Protein AF-E3N348-F1 (afdb_monomer_lite)

Structure (mmCIF, N/CA/C/O backbone):
data_AF-E3N348-F1
#
_entry.id   AF-E3N348-F1
#
loop_
_atom_site.group_PDB
_atom_site.id
_atom_site.type_symbol
_atom_site.label_atom_id
_atom_site.label_alt_id
_atom_site.label_comp_id
_atom_site.label_asym_id
_atom_site.label_entity_id
_atom_site.label_seq_id
_atom_site.pdbx_PDB_ins_code
_atom_site.Cartn_x
_atom_site.Cartn_y
_atom_site.Cartn_z
_atom_site.occupancy
_atom_site.B_iso_or_equiv
_atom_site.auth_seq_id
_atom_site.auth_comp_id
_atom_site.auth_asym_id
_atom_site.auth_atom_id
_atom_site.pdbx_PDB_model_num
ATOM 1 N N . MET A 1 1 ? 6.797 -7.834 -3.942 1.00 52.81 1 MET A N 1
ATOM 2 C CA . MET A 1 1 ? 7.329 -8.383 -2.671 1.00 52.81 1 MET A CA 1
ATOM 3 C C . MET A 1 1 ? 6.361 -7.992 -1.570 1.00 52.81 1 MET A C 1
ATOM 5 O O . MET A 1 1 ? 5.926 -6.851 -1.576 1.00 52.81 1 MET A O 1
ATOM 9 N N . ASN A 1 2 ? 5.946 -8.919 -0.703 1.00 73.12 2 ASN A N 1
ATOM 10 C CA . ASN A 1 2 ? 4.768 -8.718 0.149 1.00 73.12 2 ASN A CA 1
ATOM 11 C C . ASN A 1 2 ? 5.134 -8.374 1.603 1.00 73.12 2 ASN A C 1
ATOM 13 O O . ASN A 1 2 ? 4.899 -9.153 2.524 1.00 73.12 2 ASN A O 1
ATOM 17 N N . ILE A 1 3 ? 5.731 -7.196 1.801 1.00 88.75 3 ILE A N 1
ATOM 18 C CA . ILE A 1 3 ? 6.170 -6.720 3.124 1.00 88.75 3 ILE A CA 1
ATOM 19 C C . ILE A 1 3 ? 5.009 -6.608 4.134 1.00 88.75 3 ILE A C 1
ATOM 21 O O . ILE A 1 3 ? 5.188 -6.835 5.329 1.00 88.75 3 ILE A O 1
ATOM 25 N N . LYS A 1 4 ? 3.789 -6.386 3.629 1.00 89.94 4 LYS A N 1
ATOM 26 C CA . LYS A 1 4 ? 2.522 -6.328 4.374 1.00 89.94 4 LYS A CA 1
ATOM 27 C C . LYS A 1 4 ? 2.174 -7.636 5.112 1.00 89.94 4 LYS A C 1
ATOM 29 O O . LYS A 1 4 ? 1.362 -7.611 6.029 1.00 89.94 4 LYS A O 1
ATOM 34 N N . ARG A 1 5 ? 2.805 -8.774 4.771 1.00 88.69 5 ARG A N 1
ATOM 35 C CA . ARG A 1 5 ? 2.721 -10.019 5.567 1.00 88.69 5 ARG A CA 1
ATOM 36 C C . ARG A 1 5 ? 3.657 -10.061 6.776 1.00 88.69 5 ARG A C 1
ATOM 38 O O . ARG A 1 5 ? 3.411 -10.879 7.655 1.00 88.69 5 ARG A O 1
ATOM 45 N N . ILE A 1 6 ? 4.688 -9.216 6.817 1.00 90.69 6 ILE A N 1
ATOM 46 C CA . ILE A 1 6 ? 5.717 -9.165 7.870 1.00 90.69 6 ILE A CA 1
ATOM 47 C C . ILE A 1 6 ? 5.416 -8.049 8.887 1.00 90.69 6 ILE A C 1
ATOM 49 O O . ILE A 1 6 ? 5.686 -8.208 10.075 1.00 90.69 6 ILE A O 1
ATOM 53 N N . ILE A 1 7 ? 4.823 -6.937 8.438 1.00 90.00 7 ILE A N 1
ATOM 54 C CA . ILE A 1 7 ? 4.540 -5.764 9.277 1.00 90.00 7 ILE A CA 1
ATOM 55 C C . ILE A 1 7 ? 3.655 -6.110 10.494 1.00 90.00 7 ILE A C 1
ATOM 57 O O . ILE A 1 7 ? 2.632 -6.792 10.370 1.00 90.00 7 ILE A O 1
ATOM 61 N N . GLY A 1 8 ? 4.084 -5.672 11.685 1.00 84.12 8 GLY A N 1
ATOM 62 C CA . GLY A 1 8 ? 3.426 -5.945 12.971 1.00 84.12 8 GLY A CA 1
ATOM 63 C C . GLY A 1 8 ? 3.366 -7.424 13.397 1.00 84.12 8 GLY A C 1
ATOM 64 O O . GLY A 1 8 ? 2.498 -7.794 14.196 1.00 84.12 8 GLY A O 1
ATOM 65 N N . ARG A 1 9 ? 4.246 -8.287 12.865 1.00 85.81 9 ARG A N 1
ATOM 66 C CA . ARG A 1 9 ? 4.444 -9.673 13.334 1.00 85.81 9 ARG A CA 1
ATOM 67 C C . ARG A 1 9 ? 5.786 -9.834 14.047 1.00 85.81 9 ARG A C 1
ATOM 69 O O . ARG A 1 9 ? 6.759 -9.169 13.714 1.00 85.81 9 ARG A O 1
ATOM 76 N N . ARG A 1 10 ? 5.836 -10.781 14.985 1.00 84.88 10 ARG A N 1
ATOM 77 C CA . ARG A 1 10 ? 7.067 -11.263 15.631 1.00 84.88 10 ARG A CA 1
ATOM 78 C C . ARG A 1 10 ? 7.792 -12.245 14.706 1.00 84.88 10 ARG A C 1
ATOM 80 O O . ARG A 1 10 ? 7.143 -12.898 13.889 1.00 84.88 10 ARG A O 1
ATOM 87 N N . TYR A 1 11 ? 9.110 -12.394 14.844 1.00 88.50 11 TYR A N 1
ATOM 88 C CA . TYR A 1 11 ? 9.885 -13.332 14.017 1.00 88.50 11 TYR A CA 1
ATOM 89 C C . TYR A 1 11 ? 9.406 -14.788 14.161 1.00 88.50 11 TYR A C 1
ATOM 91 O O . TYR A 1 11 ? 9.429 -15.551 13.198 1.00 88.50 11 TYR A O 1
ATOM 99 N N . ASP A 1 12 ? 8.961 -15.168 15.357 1.00 85.25 12 ASP A N 1
ATOM 100 C CA . ASP A 1 12 ? 8.496 -16.507 15.736 1.00 85.25 12 ASP A CA 1
ATOM 101 C C . ASP A 1 12 ? 7.004 -16.771 15.429 1.00 85.25 12 ASP A C 1
ATOM 103 O O . ASP A 1 12 ? 6.489 -17.840 15.757 1.00 85.25 12 ASP A O 1
ATOM 107 N N . ASP A 1 13 ? 6.310 -15.855 14.740 1.00 83.19 13 ASP A N 1
ATOM 108 C CA . ASP A 1 13 ? 4.960 -16.101 14.217 1.00 83.19 13 ASP A CA 1
ATOM 109 C C . ASP A 1 13 ? 4.971 -17.312 13.258 1.00 83.19 13 ASP A C 1
ATOM 111 O O . ASP A 1 13 ? 5.708 -17.348 12.269 1.00 83.19 13 ASP A O 1
ATOM 115 N N . VAL A 1 14 ? 4.135 -18.314 13.547 1.00 82.75 14 VAL A N 1
ATOM 116 C CA . VAL A 1 14 ? 4.065 -19.591 12.812 1.00 82.75 14 VAL A CA 1
ATOM 117 C C . VAL A 1 14 ? 3.780 -19.388 11.319 1.00 82.75 14 VAL A C 1
ATOM 119 O O . VAL A 1 14 ? 4.308 -20.125 10.486 1.00 82.75 14 VAL A O 1
ATOM 122 N N . LEU A 1 15 ? 2.989 -18.374 10.955 1.00 81.50 15 LEU A N 1
ATOM 123 C CA . LEU A 1 15 ? 2.691 -18.047 9.558 1.00 81.50 15 LEU A CA 1
ATOM 124 C C . LEU A 1 15 ? 3.911 -17.430 8.861 1.00 81.50 15 LEU A C 1
ATOM 126 O O . LEU A 1 15 ? 4.169 -17.709 7.692 1.00 81.50 15 LEU A O 1
ATOM 130 N N . LEU A 1 16 ? 4.701 -16.643 9.597 1.00 86.12 16 LEU A N 1
ATOM 131 C CA . LEU A 1 16 ? 5.953 -16.067 9.114 1.00 86.12 16 LEU A CA 1
ATOM 132 C C . LEU A 1 16 ? 7.005 -17.167 8.889 1.00 86.12 16 LEU A C 1
ATOM 134 O O . LEU A 1 16 ? 7.583 -17.253 7.808 1.00 86.12 16 LEU A O 1
ATOM 138 N N . GLN A 1 17 ? 7.189 -18.057 9.871 1.00 88.06 17 GLN A N 1
ATOM 139 C CA . GLN A 1 17 ? 8.098 -19.210 9.794 1.00 88.06 17 GLN A CA 1
ATOM 140 C C . GLN A 1 17 ? 7.735 -20.184 8.660 1.00 88.06 17 GLN A C 1
ATOM 142 O O . GLN A 1 17 ? 8.623 -20.735 8.011 1.00 88.06 17 GLN A O 1
ATOM 147 N N . ARG A 1 18 ? 6.437 -20.366 8.377 1.00 84.06 18 ARG A N 1
ATOM 148 C CA . ARG A 1 18 ? 5.937 -21.170 7.248 1.00 84.06 18 ARG A CA 1
ATOM 149 C C . ARG A 1 18 ? 6.302 -20.567 5.887 1.00 84.06 18 ARG A C 1
ATOM 151 O O . ARG A 1 18 ? 6.648 -21.310 4.970 1.00 84.06 18 ARG A O 1
ATOM 158 N N . ASP A 1 19 ? 6.206 -19.246 5.745 1.00 82.69 19 ASP A N 1
ATOM 159 C CA . ASP A 1 19 ? 6.401 -18.553 4.466 1.00 82.69 19 ASP A CA 1
ATOM 160 C C . ASP A 1 19 ? 7.882 -18.225 4.169 1.00 82.69 19 ASP A C 1
ATOM 162 O O . ASP A 1 19 ? 8.270 -18.221 2.996 1.00 82.69 19 ASP A O 1
ATOM 166 N N . MET A 1 20 ? 8.724 -18.011 5.194 1.00 85.62 20 MET A N 1
ATOM 167 C CA . MET A 1 20 ? 10.158 -17.679 5.052 1.00 85.62 20 MET A CA 1
ATOM 168 C C . MET A 1 20 ? 10.940 -18.581 4.068 1.00 85.62 20 MET A C 1
ATOM 170 O O . MET A 1 20 ? 11.653 -18.031 3.224 1.00 85.62 20 MET A O 1
ATOM 174 N N . PRO A 1 21 ? 10.820 -19.929 4.084 1.00 83.00 21 PRO A N 1
ATOM 175 C CA . PRO A 1 21 ? 11.560 -20.810 3.170 1.00 83.00 21 PRO A CA 1
ATOM 176 C C . PRO A 1 21 ? 11.225 -20.629 1.681 1.00 83.00 21 PRO A C 1
ATOM 178 O O . PRO A 1 21 ? 11.934 -21.160 0.828 1.00 83.00 21 PRO A O 1
ATOM 181 N N . LEU A 1 22 ? 10.141 -19.914 1.358 1.00 77.81 22 LEU A N 1
ATOM 182 C CA . LEU A 1 22 ? 9.682 -19.653 -0.008 1.00 77.81 22 LEU A CA 1
ATOM 183 C C . LEU A 1 22 ? 10.076 -18.250 -0.510 1.00 77.81 22 LEU A C 1
ATOM 185 O O . LEU A 1 22 ? 9.704 -17.870 -1.630 1.00 77.81 22 LEU A O 1
ATOM 189 N N . TRP A 1 23 ? 10.770 -17.445 0.298 1.00 82.81 23 TRP A N 1
ATOM 190 C CA . TRP A 1 23 ? 11.129 -16.068 -0.041 1.00 82.81 23 TRP A CA 1
ATOM 191 C C . TRP A 1 23 ? 12.516 -15.965 -0.703 1.00 82.81 23 TRP A C 1
ATOM 193 O O . TRP A 1 23 ? 13.453 -16.653 -0.305 1.00 82.81 23 TRP A O 1
ATOM 203 N N . PRO A 1 24 ? 12.694 -15.085 -1.710 1.00 80.12 24 PRO A N 1
ATOM 204 C CA . PRO A 1 24 ? 13.978 -14.871 -2.385 1.00 80.12 24 PRO A CA 1
ATOM 205 C C . PRO A 1 24 ? 14.909 -13.903 -1.622 1.00 80.12 24 PRO A C 1
ATOM 207 O O . PRO A 1 24 ? 15.799 -13.306 -2.222 1.00 80.12 24 PRO A O 1
ATOM 210 N N . PHE A 1 25 ? 14.666 -13.692 -0.327 1.00 82.00 25 PHE A N 1
ATOM 211 C CA . PHE A 1 25 ? 15.399 -12.791 0.563 1.00 82.00 25 PHE A CA 1
ATOM 212 C C . PHE A 1 25 ? 15.458 -13.406 1.965 1.00 82.00 25 PHE A C 1
ATOM 214 O O . PHE A 1 25 ? 14.586 -14.193 2.335 1.00 82.00 25 PHE A O 1
ATOM 221 N N . ARG A 1 26 ? 16.478 -13.046 2.748 1.00 84.19 26 ARG A N 1
ATOM 222 C CA . ARG A 1 26 ? 16.682 -13.580 4.098 1.00 84.19 26 ARG A CA 1
ATOM 223 C C . ARG A 1 26 ? 16.042 -12.669 5.143 1.00 84.19 26 ARG A C 1
ATOM 225 O O . ARG A 1 26 ? 16.159 -11.448 5.059 1.00 84.19 26 ARG A O 1
ATOM 232 N N . VAL A 1 27 ? 15.398 -13.278 6.133 1.00 88.88 27 VAL A N 1
ATOM 233 C CA . VAL A 1 27 ? 14.897 -12.604 7.336 1.00 88.88 27 VAL A CA 1
ATOM 234 C C . VAL A 1 27 ? 15.687 -13.122 8.534 1.00 88.88 27 VAL A C 1
ATOM 236 O O . VAL A 1 27 ? 15.975 -14.315 8.619 1.00 88.88 27 VAL A O 1
ATOM 239 N N . GLU A 1 28 ? 16.073 -12.222 9.429 1.00 89.50 28 GLU A N 1
ATOM 240 C CA . GLU A 1 28 ? 16.760 -12.512 10.688 1.00 89.50 28 GLU A CA 1
ATOM 241 C C . GLU A 1 28 ? 15.897 -12.040 11.868 1.00 89.50 28 GLU A C 1
ATOM 243 O O . GLU A 1 28 ? 15.088 -11.119 11.731 1.00 89.50 28 GLU A O 1
ATOM 248 N N . LYS A 1 29 ? 16.064 -12.686 13.026 1.00 90.56 29 LYS A N 1
ATOM 249 C CA . LYS A 1 29 ? 15.487 -12.237 14.297 1.00 90.56 29 LYS A CA 1
ATOM 250 C C . LYS A 1 29 ? 16.412 -11.181 14.891 1.00 90.56 29 LYS A C 1
ATOM 252 O O . LYS A 1 29 ? 17.610 -11.446 15.003 1.00 90.56 29 LYS A O 1
ATOM 257 N N . ASP A 1 30 ? 15.877 -10.024 15.267 1.00 83.88 30 ASP A N 1
ATOM 258 C CA . ASP A 1 30 ? 16.632 -9.051 16.057 1.00 83.88 30 ASP A CA 1
ATOM 259 C C . ASP A 1 30 ? 16.488 -9.295 17.571 1.00 83.88 30 ASP A C 1
ATOM 261 O O . ASP A 1 30 ? 15.819 -10.234 18.008 1.00 83.88 30 ASP A O 1
ATOM 265 N N . THR A 1 31 ? 17.185 -8.491 18.367 1.00 78.88 31 THR A N 1
ATOM 266 C CA . THR A 1 31 ? 17.346 -8.614 19.821 1.00 78.88 31 THR A CA 1
ATOM 267 C C . THR A 1 31 ? 16.022 -8.565 20.583 1.00 78.88 31 THR A C 1
ATOM 269 O O . THR A 1 31 ? 15.803 -9.369 21.488 1.00 78.88 31 THR A O 1
ATOM 272 N N . ASP A 1 32 ? 15.111 -7.692 20.160 1.00 75.44 32 ASP A N 1
ATOM 273 C CA . ASP A 1 32 ? 13.741 -7.563 20.659 1.00 75.44 32 ASP A CA 1
ATOM 274 C C . ASP A 1 32 ? 12.823 -8.722 20.217 1.00 75.44 32 ASP A C 1
ATOM 276 O O . ASP A 1 32 ? 11.809 -9.004 20.858 1.00 75.44 32 ASP A O 1
ATOM 280 N N . GLY A 1 33 ? 13.170 -9.408 19.125 1.00 81.38 33 GLY A N 1
ATOM 281 C CA . GLY A 1 33 ? 12.399 -10.451 18.451 1.00 81.38 33 GLY A CA 1
ATOM 282 C C . GLY A 1 33 ? 11.610 -10.013 17.209 1.00 81.38 33 GLY A C 1
ATOM 283 O O . GLY A 1 33 ? 10.837 -10.818 16.674 1.00 81.38 33 GLY A O 1
ATOM 284 N N . THR A 1 34 ? 11.810 -8.789 16.723 1.00 85.00 34 THR A N 1
ATOM 285 C CA . THR A 1 34 ? 11.241 -8.280 15.467 1.00 85.00 34 THR A CA 1
ATOM 286 C C . THR A 1 34 ? 11.936 -8.915 14.247 1.00 85.00 34 THR A C 1
ATOM 288 O O . THR A 1 34 ? 13.145 -9.168 14.273 1.00 85.00 34 THR A O 1
ATOM 291 N N . PRO A 1 35 ? 11.197 -9.223 13.161 1.00 89.94 35 PRO A N 1
ATOM 292 C CA . PRO A 1 35 ? 11.765 -9.754 11.925 1.00 89.94 35 PRO A CA 1
ATOM 293 C C . PRO A 1 35 ? 12.366 -8.648 11.045 1.00 89.94 35 PRO A C 1
ATOM 295 O O . PRO A 1 35 ? 11.644 -7.828 10.473 1.00 89.94 35 PRO A O 1
ATOM 298 N N . TYR A 1 36 ? 13.685 -8.682 10.860 1.00 89.62 36 TYR A N 1
ATOM 299 C CA . TYR A 1 36 ? 14.411 -7.773 9.971 1.00 89.62 36 TYR A CA 1
ATOM 300 C C . TYR A 1 36 ? 14.830 -8.458 8.673 1.00 89.62 36 TYR A C 1
ATOM 302 O O . TYR A 1 36 ? 15.270 -9.607 8.657 1.00 89.62 36 TYR A O 1
ATOM 310 N N . LEU A 1 37 ? 14.721 -7.735 7.563 1.00 89.12 37 LEU A N 1
ATOM 311 C CA . LEU A 1 37 ? 15.119 -8.186 6.239 1.00 89.12 37 LEU A CA 1
ATOM 312 C C . LEU A 1 37 ? 16.600 -7.863 6.027 1.00 89.12 37 LEU A C 1
ATOM 314 O O . LEU A 1 37 ? 16.997 -6.699 6.075 1.00 89.12 37 LEU A O 1
ATOM 318 N N . GLN A 1 38 ? 17.412 -8.888 5.775 1.00 84.12 38 GLN A N 1
ATOM 319 C CA . GLN A 1 38 ? 18.835 -8.726 5.489 1.00 84.12 38 GLN A CA 1
ATOM 320 C C . GLN A 1 38 ? 19.034 -8.499 3.987 1.00 84.12 38 GLN A C 1
ATOM 322 O O . GLN A 1 38 ? 18.828 -9.407 3.179 1.00 84.12 38 GLN A O 1
ATOM 327 N N . ILE A 1 39 ? 19.478 -7.295 3.624 1.00 79.06 39 ILE A N 1
ATOM 328 C CA . ILE A 1 39 ? 19.875 -6.933 2.262 1.00 79.06 39 ILE A CA 1
ATOM 329 C C . ILE A 1 39 ? 21.396 -6.775 2.237 1.00 79.06 39 ILE A C 1
ATOM 331 O O . ILE A 1 39 ? 21.978 -6.078 3.065 1.00 79.06 39 ILE A O 1
ATOM 335 N N . GLN A 1 40 ? 22.056 -7.435 1.288 1.00 69.00 40 GLN A N 1
ATOM 336 C CA . GLN A 1 40 ? 23.479 -7.235 1.038 1.00 69.00 40 GLN A CA 1
ATOM 337 C C . GLN A 1 40 ? 23.641 -6.212 -0.087 1.00 69.00 40 GLN A C 1
ATOM 339 O O . GLN A 1 40 ? 23.248 -6.474 -1.221 1.00 69.00 40 GLN A O 1
ATOM 344 N N . ASN A 1 41 ? 24.205 -5.056 0.252 1.00 59.19 41 ASN A N 1
ATOM 345 C CA . ASN A 1 41 ? 24.773 -4.113 -0.705 1.00 59.19 41 ASN A CA 1
ATOM 346 C C . ASN A 1 41 ? 26.254 -4.490 -0.933 1.00 59.19 41 ASN A C 1
ATOM 348 O O . ASN A 1 41 ? 26.824 -5.223 -0.119 1.00 59.19 41 ASN A O 1
ATOM 352 N N . ASP A 1 42 ? 26.885 -4.004 -2.005 1.00 53.31 42 ASP A N 1
ATOM 353 C CA . ASP A 1 42 ? 28.192 -4.490 -2.498 1.00 53.31 42 ASP A CA 1
ATOM 354 C C . ASP A 1 42 ? 29.307 -4.528 -1.429 1.00 53.31 42 ASP A C 1
ATOM 356 O O . ASP A 1 42 ? 30.216 -5.351 -1.508 1.00 53.31 42 ASP A O 1
ATOM 360 N N . THR A 1 43 ? 29.236 -3.657 -0.415 1.00 56.62 43 THR A N 1
ATOM 361 C CA . THR A 1 43 ? 30.241 -3.522 0.656 1.00 56.62 43 THR A CA 1
ATOM 362 C C . THR A 1 43 ? 29.708 -3.724 2.080 1.00 56.62 43 THR A C 1
ATOM 364 O O . THR A 1 43 ? 30.508 -3.798 3.013 1.00 56.62 43 THR A O 1
ATOM 367 N N . LYS A 1 44 ? 28.385 -3.812 2.295 1.00 64.94 44 LYS A N 1
ATOM 368 C CA . LYS A 1 44 ? 27.770 -3.897 3.637 1.00 64.94 44 LYS A CA 1
ATOM 369 C C . LYS A 1 44 ? 26.489 -4.736 3.646 1.00 64.94 44 LYS A C 1
ATOM 371 O O . LYS A 1 44 ? 25.672 -4.670 2.730 1.00 64.94 44 LYS A O 1
ATOM 376 N N . LYS A 1 45 ? 26.269 -5.465 4.745 1.00 74.81 45 LYS A N 1
ATOM 377 C CA . LYS A 1 45 ? 24.950 -6.011 5.102 1.00 74.81 45 LYS A CA 1
ATOM 378 C C . LYS A 1 45 ? 24.144 -4.924 5.808 1.00 74.81 45 LYS A C 1
ATOM 380 O O . LYS A 1 45 ? 24.607 -4.398 6.815 1.00 74.81 45 LYS A O 1
ATOM 385 N N . VAL A 1 46 ? 22.953 -4.629 5.304 1.00 81.19 46 VAL A N 1
ATOM 386 C CA . VAL A 1 46 ? 22.001 -3.683 5.897 1.00 81.19 46 VAL A CA 1
ATOM 387 C C . VAL A 1 46 ? 20.765 -4.460 6.350 1.00 81.19 46 VAL A C 1
ATOM 389 O O . VAL A 1 46 ? 20.302 -5.370 5.656 1.00 81.19 46 VAL A O 1
ATOM 392 N N . LYS A 1 47 ? 20.246 -4.126 7.534 1.00 84.12 47 LYS A N 1
ATOM 393 C CA . LYS A 1 47 ? 18.970 -4.634 8.045 1.00 84.12 47 LYS A CA 1
ATOM 394 C C . LYS A 1 47 ? 17.889 -3.592 7.772 1.00 84.12 47 LYS A C 1
ATOM 396 O O . LYS A 1 47 ? 18.068 -2.436 8.126 1.00 84.12 47 LYS A O 1
ATOM 401 N N . PHE A 1 48 ? 16.759 -4.008 7.211 1.00 86.56 48 PHE A N 1
ATOM 402 C CA . PHE A 1 48 ? 15.574 -3.159 7.069 1.00 86.56 48 PHE A CA 1
ATOM 403 C C . PHE A 1 48 ? 14.384 -3.781 7.795 1.00 86.56 48 PHE A C 1
ATOM 405 O O . PHE A 1 48 ? 14.144 -4.984 7.673 1.00 86.56 48 PHE A O 1
ATOM 412 N N . SER A 1 49 ? 13.615 -2.976 8.525 1.00 89.56 49 SER A N 1
ATOM 413 C CA . SER A 1 49 ? 12.368 -3.445 9.132 1.00 89.56 49 SER A CA 1
ATOM 414 C C . SER A 1 49 ? 11.230 -3.492 8.105 1.00 89.56 49 SER A C 1
ATOM 416 O O . SER A 1 49 ? 11.290 -2.874 7.036 1.00 89.56 49 SER A O 1
ATOM 418 N N . ALA A 1 50 ? 10.142 -4.184 8.446 1.00 91.12 50 ALA A N 1
ATOM 419 C CA . ALA A 1 50 ? 8.926 -4.158 7.637 1.00 91.12 50 ALA A CA 1
ATOM 420 C C . ALA A 1 50 ? 8.262 -2.767 7.574 1.00 91.12 50 ALA A C 1
ATOM 422 O O . ALA A 1 50 ? 7.589 -2.465 6.586 1.00 91.12 50 ALA A O 1
ATOM 423 N N . VAL A 1 51 ? 8.482 -1.920 8.586 1.00 91.00 51 VAL A N 1
ATOM 424 C CA . VAL A 1 51 ? 8.018 -0.525 8.626 1.00 91.00 51 VAL A CA 1
ATOM 425 C C . VAL A 1 51 ? 8.839 0.322 7.653 1.00 91.00 51 VAL A C 1
ATOM 427 O O . VAL A 1 51 ? 8.262 0.951 6.773 1.00 91.00 51 VAL A O 1
ATOM 430 N N . THR A 1 52 ? 10.173 0.247 7.712 1.00 88.69 52 THR A N 1
ATOM 431 C CA . THR A 1 52 ? 11.098 1.004 6.844 1.00 88.69 52 THR A CA 1
ATOM 432 C C . THR A 1 52 ? 10.895 0.677 5.360 1.00 88.69 52 THR A C 1
ATOM 434 O O . THR A 1 52 ? 10.820 1.564 4.517 1.00 88.69 52 THR A O 1
ATOM 437 N N . VAL A 1 53 ? 10.724 -0.602 5.007 1.00 91.44 53 VAL A N 1
ATOM 438 C CA . VAL A 1 53 ? 10.421 -0.984 3.613 1.00 91.44 53 VAL A CA 1
ATOM 439 C C . VAL A 1 53 ? 9.030 -0.492 3.178 1.00 91.44 53 VAL A C 1
ATOM 441 O O . VAL A 1 53 ? 8.816 -0.223 1.997 1.00 91.44 53 VAL A O 1
ATOM 444 N N . SER A 1 54 ? 8.086 -0.337 4.111 1.00 94.19 54 SER A N 1
ATOM 445 C CA . SER A 1 54 ? 6.753 0.207 3.820 1.00 94.19 54 SER A CA 1
ATOM 446 C C . SER A 1 54 ? 6.757 1.736 3.705 1.00 94.19 54 SER A C 1
ATOM 448 O O . SER A 1 54 ? 6.058 2.265 2.839 1.00 94.19 54 SER A O 1
ATOM 450 N N . SER A 1 55 ? 7.577 2.451 4.486 1.00 94.12 55 SER A N 1
ATOM 451 C CA . SER A 1 55 ? 7.710 3.909 4.381 1.00 94.12 55 SER A CA 1
ATOM 452 C C . SER A 1 55 ? 8.326 4.329 3.050 1.00 94.12 55 SER A C 1
ATOM 454 O O . SER A 1 55 ? 7.827 5.260 2.426 1.00 94.12 55 SER A O 1
ATOM 456 N N . LEU A 1 56 ? 9.306 3.584 2.526 1.00 91.38 56 LEU A N 1
ATOM 457 C CA . LEU A 1 56 ? 9.849 3.804 1.177 1.00 91.38 56 LEU A CA 1
ATOM 458 C C . LEU A 1 56 ? 8.777 3.664 0.074 1.00 91.38 56 LEU A C 1
ATOM 460 O O . LEU A 1 56 ? 8.759 4.444 -0.880 1.00 91.38 56 LEU A O 1
ATOM 464 N N . ILE A 1 57 ? 7.839 2.718 0.215 1.00 93.88 57 ILE A N 1
ATOM 465 C CA . ILE A 1 57 ? 6.706 2.562 -0.716 1.00 93.88 57 ILE A CA 1
ATOM 466 C C . ILE A 1 57 ? 5.746 3.756 -0.600 1.00 93.88 57 ILE A C 1
ATOM 468 O O . ILE A 1 57 ? 5.346 4.324 -1.618 1.00 93.88 57 ILE A O 1
ATOM 472 N N . LEU A 1 58 ? 5.399 4.167 0.623 1.00 95.75 58 LEU A N 1
ATOM 473 C CA . LEU A 1 58 ? 4.509 5.305 0.875 1.00 95.75 58 LEU A CA 1
ATOM 474 C C . LEU A 1 58 ? 5.127 6.641 0.427 1.00 95.75 58 LEU A C 1
ATOM 476 O O . LEU A 1 58 ? 4.428 7.460 -0.166 1.00 95.75 58 LEU A O 1
ATOM 480 N N . LYS A 1 59 ? 6.440 6.823 0.605 1.00 92.25 59 LYS A N 1
ATOM 481 C CA . LYS A 1 59 ? 7.229 7.966 0.117 1.00 92.25 59 LYS A CA 1
ATOM 482 C C . LYS A 1 59 ? 7.213 8.039 -1.411 1.00 92.25 59 LYS A C 1
ATOM 484 O O . LYS A 1 59 ? 6.917 9.090 -1.969 1.00 92.25 59 LYS A O 1
ATOM 489 N N . CYS A 1 60 ? 7.392 6.910 -2.102 1.00 94.31 60 CYS A N 1
ATOM 490 C CA . CYS A 1 60 ? 7.252 6.855 -3.560 1.00 94.31 60 CYS A CA 1
ATOM 491 C C . CYS A 1 60 ? 5.825 7.217 -4.027 1.00 94.31 60 CYS A C 1
ATOM 493 O O . CYS A 1 60 ? 5.654 7.944 -5.008 1.00 94.31 60 CYS A O 1
ATOM 495 N N . LEU A 1 61 ? 4.784 6.760 -3.320 1.00 95.06 61 LEU A N 1
ATOM 496 C CA . LEU A 1 61 ? 3.393 7.132 -3.617 1.00 95.06 61 LEU A CA 1
ATOM 497 C C . LEU A 1 61 ? 3.125 8.628 -3.371 1.00 95.06 61 LEU A C 1
ATOM 499 O O . LEU A 1 61 ? 2.486 9.263 -4.212 1.00 95.06 61 LEU A O 1
ATOM 503 N N . LYS A 1 62 ? 3.670 9.201 -2.287 1.00 94.75 62 LYS A N 1
ATOM 504 C CA . LYS A 1 62 ? 3.659 10.643 -1.997 1.00 94.75 62 LYS A CA 1
ATOM 505 C C . LYS A 1 62 ? 4.302 11.438 -3.136 1.00 94.75 62 LYS A C 1
ATOM 507 O O . LYS A 1 62 ? 3.612 12.234 -3.765 1.00 94.75 62 LYS A O 1
ATOM 512 N N . GLU A 1 63 ? 5.556 11.149 -3.488 1.00 91.12 63 GLU A N 1
ATOM 513 C CA . GLU A 1 63 ? 6.283 11.829 -4.575 1.00 91.12 63 GLU A CA 1
ATOM 514 C C . GLU A 1 63 ? 5.536 11.764 -5.922 1.00 91.12 63 GLU A C 1
ATOM 516 O O . GLU A 1 63 ? 5.588 12.694 -6.731 1.00 91.12 63 GLU A O 1
ATOM 521 N N . ASN A 1 64 ? 4.841 10.654 -6.195 1.00 93.19 64 ASN A N 1
ATOM 522 C CA . ASN A 1 64 ? 4.033 10.490 -7.403 1.00 93.19 64 ASN A CA 1
ATOM 523 C C . ASN A 1 64 ? 2.757 11.350 -7.379 1.00 93.19 64 ASN A C 1
ATOM 525 O O . ASN A 1 64 ? 2.392 11.906 -8.418 1.00 93.19 64 ASN A O 1
ATOM 529 N N . ALA A 1 65 ? 2.105 11.495 -6.221 1.00 93.81 65 ALA A N 1
ATOM 530 C CA . ALA A 1 65 ? 0.969 12.397 -6.042 1.00 93.81 65 ALA A CA 1
ATOM 531 C C . ALA A 1 65 ? 1.401 13.871 -6.130 1.00 93.81 65 ALA A C 1
ATOM 533 O O . ALA A 1 65 ? 0.805 14.637 -6.886 1.00 93.81 65 ALA A O 1
ATOM 534 N N . GLU A 1 66 ? 2.486 14.250 -5.454 1.00 93.69 66 GLU A N 1
ATOM 535 C CA . GLU A 1 66 ? 3.045 15.609 -5.469 1.00 93.69 66 GLU A CA 1
ATOM 536 C C . GLU A 1 66 ? 3.397 16.056 -6.892 1.00 93.69 66 GLU A C 1
ATOM 538 O O . GLU A 1 66 ? 2.966 17.115 -7.351 1.00 93.69 66 GLU A O 1
ATOM 543 N N . ARG A 1 67 ? 4.077 15.193 -7.658 1.00 92.75 67 ARG A N 1
ATOM 544 C CA . ARG A 1 67 ? 4.411 15.439 -9.072 1.00 92.75 67 ARG A CA 1
ATOM 545 C C . ARG A 1 67 ? 3.183 15.533 -9.984 1.00 92.75 67 ARG A C 1
ATOM 547 O O . ARG A 1 67 ? 3.262 16.152 -11.042 1.00 92.75 67 ARG A O 1
ATOM 554 N N . LYS A 1 68 ? 2.060 14.910 -9.608 1.00 91.56 68 LYS A N 1
ATOM 555 C CA . LYS A 1 68 ? 0.799 14.951 -10.365 1.00 91.56 68 LYS A CA 1
ATOM 556 C C . LYS A 1 68 ? -0.059 16.177 -10.023 1.00 91.56 68 LYS A C 1
ATOM 558 O O . LYS A 1 68 ? -0.806 16.629 -10.889 1.00 91.56 68 LYS A O 1
ATOM 563 N N . LEU A 1 69 ? 0.050 16.693 -8.799 1.00 91.88 69 LEU A N 1
ATOM 564 C CA . LEU A 1 69 ? -0.702 17.848 -8.294 1.00 91.88 69 LEU A CA 1
ATOM 565 C C . LEU A 1 69 ? 0.053 19.180 -8.439 1.00 91.88 69 LEU A C 1
ATOM 567 O O . LEU A 1 69 ? -0.581 20.228 -8.490 1.00 91.88 69 LEU A O 1
ATOM 571 N N . GLY A 1 70 ? 1.389 19.154 -8.492 1.00 91.19 70 GLY A N 1
ATOM 572 C CA . GLY A 1 70 ? 2.229 20.358 -8.433 1.00 91.19 70 GLY A CA 1
ATOM 573 C C . GLY A 1 70 ? 2.293 20.993 -7.036 1.00 91.19 70 GLY A C 1
ATOM 574 O O . GLY A 1 70 ? 2.623 22.170 -6.919 1.00 91.19 70 GLY A O 1
ATOM 575 N N . LEU A 1 71 ? 1.944 20.232 -5.993 1.00 92.88 71 LEU A N 1
ATOM 576 C CA . LEU A 1 71 ? 1.784 20.678 -4.605 1.00 92.88 71 LEU A CA 1
ATOM 577 C C . LEU A 1 71 ? 2.342 19.624 -3.639 1.00 92.88 71 LEU A C 1
ATOM 579 O O . LEU A 1 71 ? 2.321 18.436 -3.947 1.00 92.88 71 LEU A O 1
ATOM 583 N N . GLU A 1 72 ? 2.797 20.061 -2.465 1.00 92.81 72 GLU A N 1
ATOM 584 C CA . GLU A 1 72 ? 3.304 19.204 -1.382 1.00 92.81 72 GLU A CA 1
ATOM 585 C C . GLU A 1 72 ? 2.162 18.434 -0.683 1.00 92.81 72 GLU A C 1
ATOM 587 O O . GLU A 1 72 ? 1.129 19.017 -0.341 1.00 92.81 72 GLU A O 1
ATOM 592 N N . VAL A 1 73 ? 2.343 17.135 -0.422 1.00 94.31 73 VAL A N 1
ATOM 593 C CA . VAL A 1 73 ? 1.322 16.253 0.174 1.00 94.31 73 VAL A CA 1
ATOM 594 C C . VAL A 1 73 ? 1.716 15.907 1.611 1.00 94.31 73 VAL A C 1
ATOM 596 O O . VAL A 1 73 ? 2.546 15.038 1.867 1.00 94.31 73 VAL A O 1
ATOM 599 N N . LYS A 1 74 ? 1.099 16.604 2.573 1.00 94.06 74 LYS A N 1
ATOM 600 C CA . LYS A 1 74 ? 1.428 16.502 4.012 1.00 94.06 74 LYS A CA 1
ATOM 601 C C . LYS A 1 74 ? 0.653 15.439 4.778 1.00 94.06 74 LYS A C 1
ATOM 603 O O . LYS A 1 74 ? 1.067 15.063 5.871 1.00 94.06 74 LYS A O 1
ATOM 608 N N . SER A 1 75 ? -0.469 14.979 4.232 1.00 95.31 75 SER A N 1
ATOM 609 C CA . SER A 1 75 ? -1.458 14.192 4.970 1.00 95.31 75 SER A CA 1
ATOM 610 C C . SER A 1 75 ? -2.112 13.137 4.083 1.00 95.31 75 SER A C 1
ATOM 612 O O . SER A 1 75 ? -2.319 13.381 2.895 1.00 95.31 75 SER A O 1
ATOM 614 N N . ALA A 1 76 ? -2.476 11.987 4.653 1.00 96.44 76 ALA A N 1
ATOM 615 C CA . ALA A 1 76 ? -3.080 10.876 3.915 1.00 96.44 76 ALA A CA 1
ATOM 616 C C . ALA A 1 76 ? -4.095 10.074 4.748 1.00 96.44 76 ALA A C 1
ATOM 618 O O . ALA A 1 76 ? -4.042 10.049 5.977 1.00 96.44 76 ALA A O 1
ATOM 619 N N . VAL A 1 77 ? -4.996 9.362 4.066 1.00 96.50 77 VAL A N 1
ATOM 620 C CA . VAL A 1 77 ? -5.746 8.229 4.634 1.00 96.50 77 VAL A CA 1
ATOM 621 C C . VAL A 1 77 ? -5.089 6.952 4.123 1.00 96.50 77 VAL A C 1
ATOM 623 O O . VAL A 1 77 ? -4.940 6.786 2.913 1.00 96.50 77 VAL A O 1
ATOM 626 N N . ILE A 1 78 ? -4.683 6.068 5.033 1.00 96.38 78 ILE A N 1
ATOM 627 C CA . ILE A 1 78 ? -3.937 4.842 4.714 1.00 96.38 78 ILE A CA 1
ATOM 628 C C . ILE A 1 78 ? -4.834 3.628 4.962 1.00 96.38 78 ILE A C 1
ATOM 630 O O . ILE A 1 78 ? -5.589 3.600 5.937 1.00 96.38 78 ILE A O 1
ATOM 634 N N . THR A 1 79 ? -4.781 2.629 4.078 1.00 95.06 79 THR A N 1
ATOM 635 C CA . THR A 1 79 ? -5.671 1.463 4.152 1.00 95.06 79 THR A CA 1
ATOM 636 C C . THR A 1 79 ? -5.008 0.238 4.772 1.00 95.06 79 THR A C 1
ATOM 638 O O . THR A 1 79 ? -3.830 -0.037 4.544 1.00 95.06 79 THR A O 1
ATOM 641 N N . VAL A 1 80 ? -5.786 -0.517 5.551 1.00 91.06 80 VAL A N 1
ATOM 642 C CA . VAL A 1 80 ? -5.362 -1.765 6.203 1.00 91.06 80 VAL A CA 1
ATOM 643 C C . VAL A 1 80 ? -6.411 -2.875 6.045 1.00 91.06 80 VAL A C 1
ATOM 645 O O . VAL A 1 80 ? -7.608 -2.577 6.022 1.00 91.06 80 VAL A O 1
ATOM 648 N N . PRO A 1 81 ? -6.003 -4.155 6.003 1.00 86.06 81 PRO A N 1
ATOM 649 C CA . PRO A 1 81 ? -6.905 -5.301 6.065 1.00 86.06 81 PRO A CA 1
ATOM 650 C C . PRO A 1 81 ? -7.862 -5.188 7.253 1.00 86.06 81 PRO A C 1
ATOM 652 O O . PRO A 1 81 ? -7.478 -4.722 8.331 1.00 86.06 81 PRO A O 1
ATOM 655 N N . ALA A 1 82 ? -9.111 -5.623 7.100 1.00 77.56 82 ALA A N 1
ATOM 656 C CA . ALA A 1 82 ? -10.109 -5.451 8.160 1.00 77.56 82 ALA A CA 1
ATOM 657 C C . ALA A 1 82 ? -9.765 -6.252 9.429 1.00 77.56 82 ALA A C 1
ATOM 659 O O . ALA A 1 82 ? -10.149 -5.840 10.526 1.00 77.56 82 ALA A O 1
ATOM 660 N N . TYR A 1 83 ? -9.002 -7.340 9.278 1.00 74.19 83 TYR A N 1
ATOM 661 C CA . TYR A 1 83 ? -8.443 -8.154 10.365 1.00 74.19 83 TYR A CA 1
ATOM 662 C C . TYR A 1 83 ? -7.012 -7.776 10.809 1.00 74.19 83 TYR A C 1
ATOM 664 O O . TYR A 1 83 ? -6.406 -8.521 11.579 1.00 74.19 83 TYR A O 1
ATOM 672 N N . PHE A 1 84 ? -6.454 -6.629 10.395 1.00 79.19 84 PHE A N 1
ATOM 673 C CA . PHE A 1 84 ? -5.243 -6.104 11.049 1.00 79.19 84 PHE A CA 1
ATOM 674 C C . PHE A 1 84 ? -5.539 -5.739 12.513 1.00 79.19 84 PHE A C 1
ATOM 676 O O . PHE A 1 84 ? -6.431 -4.929 12.790 1.00 79.19 84 PHE A O 1
ATOM 683 N N . ASN A 1 85 ? -4.758 -6.324 13.423 1.00 71.81 85 ASN A N 1
ATOM 684 C CA . ASN A 1 85 ? -4.751 -6.022 14.859 1.00 71.81 85 ASN A CA 1
ATOM 685 C C . ASN A 1 85 ? -4.007 -4.705 15.166 1.00 71.81 85 ASN A C 1
ATOM 687 O O . ASN A 1 85 ? -3.423 -4.082 14.273 1.00 71.81 85 ASN A O 1
ATOM 691 N N . ALA A 1 86 ? -3.993 -4.302 16.439 1.00 71.69 86 ALA A N 1
ATOM 692 C CA . ALA A 1 86 ? -3.363 -3.060 16.894 1.00 71.69 86 ALA A CA 1
ATOM 693 C C . ALA A 1 86 ? -1.874 -2.930 16.498 1.00 71.69 86 ALA A C 1
ATOM 695 O O . ALA A 1 86 ? -1.483 -1.868 16.014 1.00 71.69 86 ALA A O 1
ATOM 696 N N . THR A 1 87 ? -1.062 -3.997 16.608 1.00 75.31 87 THR A N 1
ATOM 697 C CA . THR A 1 87 ? 0.362 -3.975 16.199 1.00 75.31 87 THR A CA 1
ATOM 698 C C . THR A 1 87 ? 0.503 -3.601 14.727 1.00 75.31 87 THR A C 1
ATOM 700 O O . THR A 1 87 ? 1.320 -2.766 14.357 1.00 75.31 87 THR A O 1
ATOM 703 N N . GLN A 1 88 ? -0.308 -4.226 13.870 1.00 83.25 88 GLN A N 1
ATOM 704 C CA . GLN A 1 88 ? -0.206 -4.062 12.422 1.00 83.25 88 GLN A CA 1
ATOM 705 C C . GLN A 1 88 ? -0.764 -2.713 11.955 1.00 83.25 88 GLN A C 1
ATOM 707 O O . GLN A 1 88 ? -0.253 -2.146 10.990 1.00 83.25 88 GLN A O 1
ATOM 712 N N . ARG A 1 89 ? -1.775 -2.174 12.653 1.00 85.19 89 ARG A N 1
ATOM 713 C CA . ARG A 1 89 ? -2.280 -0.808 12.436 1.00 85.19 89 ARG A CA 1
ATOM 714 C C . ARG A 1 89 ? -1.214 0.226 12.771 1.00 85.19 89 ARG A C 1
ATOM 716 O O . ARG A 1 89 ? -0.857 0.999 11.888 1.00 85.19 89 ARG A O 1
ATOM 723 N N . ARG A 1 90 ? -0.657 0.190 13.988 1.00 82.25 90 ARG A N 1
ATOM 724 C CA . ARG A 1 90 ? 0.347 1.170 14.421 1.00 82.25 90 ARG A CA 1
ATOM 725 C C . ARG A 1 90 ? 1.627 1.095 13.584 1.00 82.25 90 ARG A C 1
ATOM 727 O O . ARG A 1 90 ? 2.071 2.120 13.094 1.00 82.25 90 ARG A O 1
ATOM 734 N N . ALA A 1 91 ? 2.130 -0.101 13.279 1.00 87.06 91 ALA A N 1
ATOM 735 C CA . ALA A 1 91 ? 3.287 -0.257 12.392 1.00 87.06 91 ALA A CA 1
ATOM 736 C C . ALA A 1 91 ? 3.032 0.257 10.950 1.00 87.06 91 ALA A C 1
ATOM 738 O O . ALA A 1 91 ? 3.969 0.641 10.253 1.00 87.06 91 ALA A O 1
ATOM 739 N N . THR A 1 92 ? 1.773 0.289 10.487 1.00 92.12 92 THR A N 1
ATOM 740 C CA . THR A 1 92 ? 1.397 0.906 9.196 1.00 92.12 92 THR A CA 1
ATOM 741 C C . THR A 1 92 ? 1.284 2.435 9.299 1.00 92.12 92 THR A C 1
ATOM 743 O O . THR A 1 92 ? 1.598 3.138 8.342 1.00 92.12 92 THR A O 1
ATOM 746 N N . GLU A 1 93 ? 0.862 2.952 10.453 1.00 89.00 93 GLU A N 1
ATOM 747 C CA . GLU A 1 93 ? 0.833 4.385 10.772 1.00 89.00 93 GLU A CA 1
ATOM 748 C C . GLU A 1 93 ? 2.257 4.957 10.880 1.00 89.00 93 GLU A C 1
ATOM 750 O O . GLU A 1 93 ? 2.575 5.928 10.201 1.00 89.00 93 GLU A O 1
ATOM 755 N N . GLU A 1 94 ? 3.156 4.273 11.592 1.00 89.62 94 GLU A N 1
ATOM 756 C CA . GLU A 1 94 ? 4.588 4.601 11.701 1.00 89.62 94 GLU A CA 1
ATOM 757 C C . GLU A 1 94 ? 5.297 4.584 10.341 1.00 89.62 94 GLU A C 1
ATOM 759 O O . GLU A 1 94 ? 6.137 5.435 10.055 1.00 89.62 94 GLU A O 1
ATOM 764 N N . ALA A 1 95 ? 4.916 3.666 9.445 1.00 93.44 95 ALA A N 1
ATOM 765 C CA . ALA A 1 95 ? 5.421 3.660 8.074 1.00 93.44 95 ALA A CA 1
ATOM 766 C C . ALA A 1 95 ? 4.977 4.903 7.274 1.00 93.44 95 ALA A C 1
ATOM 768 O O . ALA A 1 95 ? 5.688 5.327 6.365 1.00 93.44 95 ALA A O 1
ATOM 769 N N . ALA A 1 96 ? 3.823 5.497 7.588 1.00 94.50 96 ALA A N 1
ATOM 770 C CA . ALA A 1 96 ? 3.371 6.743 6.972 1.00 94.50 96 ALA A CA 1
ATOM 771 C C . ALA A 1 96 ? 4.025 7.974 7.624 1.00 94.50 96 ALA A C 1
ATOM 773 O O . ALA A 1 96 ? 4.454 8.878 6.906 1.00 94.50 96 ALA A O 1
ATOM 774 N N . GLU A 1 97 ? 4.193 7.972 8.949 1.00 90.50 97 GLU A N 1
ATOM 775 C CA . GLU A 1 97 ? 4.947 8.993 9.691 1.00 90.50 97 GLU A CA 1
ATOM 776 C C . GLU A 1 97 ? 6.385 9.106 9.137 1.00 90.50 97 GLU A C 1
ATOM 778 O O . GLU A 1 97 ? 6.786 10.182 8.692 1.00 90.50 97 GLU A O 1
ATOM 783 N N . LEU A 1 98 ? 7.097 7.978 8.994 1.00 89.81 98 LEU A N 1
ATOM 784 C CA . LEU A 1 98 ? 8.426 7.881 8.360 1.00 89.81 98 LEU A CA 1
ATOM 785 C C . LEU A 1 98 ? 8.451 8.223 6.855 1.00 89.81 98 LEU A C 1
ATOM 787 O O . LEU A 1 98 ? 9.515 8.474 6.292 1.00 89.81 98 LEU A O 1
ATOM 791 N N . ALA A 1 99 ? 7.301 8.234 6.174 1.00 93.06 99 ALA A N 1
ATOM 792 C CA . ALA A 1 99 ? 7.181 8.717 4.794 1.00 93.06 99 ALA A CA 1
ATOM 793 C C . ALA A 1 99 ? 6.928 10.238 4.712 1.00 93.06 99 ALA A C 1
ATOM 795 O O . ALA A 1 99 ? 6.758 10.785 3.616 1.00 93.06 99 ALA A O 1
ATOM 796 N N . GLY A 1 100 ? 6.871 10.934 5.853 1.00 91.31 100 GLY A N 1
ATOM 797 C CA . GLY A 1 100 ? 6.497 12.343 5.931 1.00 91.31 100 GLY A CA 1
ATOM 798 C C . GLY A 1 100 ? 5.025 12.579 5.581 1.00 91.31 100 GLY A C 1
ATOM 799 O O . GLY A 1 100 ? 4.712 13.552 4.888 1.00 91.31 100 GLY A O 1
ATOM 800 N N . LEU A 1 101 ? 4.135 11.671 6.002 1.00 94.62 101 LEU A N 1
ATOM 801 C CA . LEU A 1 101 ? 2.683 11.761 5.843 1.00 94.62 101 LEU A CA 1
ATOM 802 C C . LEU A 1 101 ? 1.991 11.719 7.210 1.00 94.62 101 LEU A C 1
ATOM 804 O O . LEU A 1 101 ? 1.993 10.695 7.890 1.00 94.62 101 LEU A O 1
ATOM 808 N N . LYS A 1 102 ? 1.294 12.797 7.575 1.00 94.19 102 LYS A N 1
ATOM 809 C CA . LYS A 1 102 ? 0.363 12.780 8.706 1.00 94.19 102 LYS A CA 1
ATOM 810 C C . LYS A 1 102 ? -0.834 11.886 8.373 1.00 94.19 102 LYS A C 1
ATOM 812 O O . LYS A 1 102 ? -1.614 12.192 7.466 1.00 94.19 102 LYS A O 1
ATOM 817 N N . VAL A 1 103 ? -1.028 10.813 9.132 1.00 93.31 103 VAL A N 1
ATOM 818 C CA . VAL A 1 103 ? -2.216 9.965 8.989 1.00 93.31 103 VAL A CA 1
ATOM 819 C C . VAL A 1 103 ? -3.447 10.716 9.505 1.00 93.31 103 VAL A C 1
ATOM 821 O O . VAL A 1 103 ? -3.522 11.110 10.665 1.00 93.31 103 VAL A O 1
ATOM 824 N N . LEU A 1 104 ? -4.422 10.939 8.621 1.00 92.44 104 LEU A N 1
ATOM 825 C CA . LEU A 1 104 ? -5.735 11.503 8.959 1.00 92.44 104 LEU A CA 1
ATOM 826 C C . LEU A 1 104 ? -6.705 10.418 9.430 1.00 92.44 104 LEU A C 1
ATOM 828 O O . LEU A 1 104 ? -7.573 10.681 10.262 1.00 92.44 104 LEU A O 1
ATOM 832 N N . ARG A 1 105 ? -6.580 9.212 8.861 1.00 90.25 105 ARG A N 1
ATOM 833 C CA . ARG A 1 105 ? -7.308 8.012 9.279 1.00 90.25 105 ARG A CA 1
ATOM 834 C C . ARG A 1 105 ? -6.626 6.734 8.794 1.00 90.25 105 ARG A C 1
ATOM 836 O O . ARG A 1 105 ? -6.184 6.670 7.645 1.00 90.25 105 ARG A O 1
ATOM 843 N N . ILE A 1 106 ? -6.642 5.702 9.634 1.00 89.88 106 ILE A N 1
ATOM 844 C CA . ILE A 1 106 ? -6.452 4.306 9.221 1.00 89.88 106 ILE A CA 1
ATOM 845 C C . ILE A 1 106 ? -7.817 3.736 8.813 1.00 89.88 106 ILE A C 1
ATOM 847 O O . ILE A 1 106 ? -8.745 3.685 9.621 1.00 89.88 106 ILE A O 1
ATOM 851 N N . LEU A 1 107 ? -7.969 3.330 7.550 1.00 91.12 107 LEU A N 1
ATOM 852 C CA . LEU A 1 107 ? -9.243 2.887 6.972 1.00 91.12 107 LEU A CA 1
ATOM 853 C C . LEU A 1 107 ? -9.212 1.395 6.615 1.00 91.12 107 LEU A C 1
ATOM 855 O O . LEU A 1 107 ? -8.275 0.911 5.989 1.00 91.12 107 LEU A O 1
ATOM 859 N N . ASN A 1 108 ? -10.259 0.653 6.974 1.00 89.69 108 ASN A N 1
ATOM 860 C CA . ASN A 1 108 ? -10.346 -0.772 6.645 1.00 89.69 108 ASN A CA 1
ATOM 861 C C . ASN A 1 108 ? -10.614 -0.976 5.140 1.00 89.69 108 ASN A C 1
ATOM 863 O O . ASN A 1 108 ? -11.543 -0.384 4.595 1.00 89.69 108 ASN A O 1
ATOM 867 N N . GLU A 1 109 ? -9.853 -1.843 4.473 1.00 92.31 109 GLU A N 1
ATOM 868 C CA . GLU A 1 109 ? -9.873 -2.044 3.011 1.00 92.31 109 GLU A CA 1
ATOM 869 C C . GLU A 1 109 ? -11.269 -2.363 2.431 1.00 92.31 109 GLU A C 1
ATOM 871 O O . GLU A 1 109 ? -11.738 -1.599 1.577 1.00 92.31 109 GLU A O 1
ATOM 876 N N . PRO A 1 110 ? -12.049 -3.333 2.954 1.00 90.88 110 PRO A N 1
ATOM 877 C CA . PRO A 1 110 ? -13.419 -3.539 2.482 1.00 90.88 110 PRO A CA 1
ATOM 878 C C . PRO A 1 110 ? -14.378 -2.393 2.859 1.00 90.88 110 PRO A C 1
ATOM 880 O O . PRO A 1 110 ? -15.413 -2.217 2.222 1.00 90.88 110 PRO A O 1
ATOM 883 N N . THR A 1 111 ? -14.052 -1.576 3.867 1.00 91.19 111 THR A N 1
ATOM 884 C CA . THR A 1 111 ? -14.833 -0.367 4.197 1.00 91.19 111 THR A CA 1
ATOM 885 C C . THR A 1 111 ? -14.565 0.752 3.188 1.00 91.19 111 THR A C 1
ATOM 887 O O . THR A 1 111 ? -15.502 1.424 2.763 1.00 91.19 111 THR A O 1
ATOM 890 N N . ALA A 1 112 ? -13.322 0.893 2.718 1.00 93.81 112 ALA A N 1
ATOM 891 C CA . ALA A 1 112 ? -12.977 1.775 1.607 1.00 93.81 112 ALA A CA 1
ATOM 892 C C . ALA A 1 112 ? -13.696 1.353 0.311 1.00 93.81 112 ALA A C 1
ATOM 894 O O . ALA A 1 112 ? -14.336 2.175 -0.342 1.00 93.81 112 ALA A O 1
ATOM 895 N N . ALA A 1 113 ? -13.706 0.059 -0.017 1.00 94.00 113 ALA A N 1
ATOM 896 C CA . ALA A 1 113 ? -14.461 -0.432 -1.171 1.00 94.00 113 ALA A CA 1
ATOM 897 C C . ALA A 1 113 ? -15.985 -0.200 -1.050 1.00 94.00 113 ALA A C 1
ATOM 899 O O . ALA A 1 113 ? -16.641 0.087 -2.052 1.00 94.00 113 ALA A O 1
ATOM 900 N N . ALA A 1 114 ? -16.555 -0.246 0.161 1.00 92.38 114 ALA A N 1
ATOM 901 C CA . ALA A 1 114 ? -17.956 0.118 0.390 1.00 92.38 114 ALA A CA 1
ATOM 902 C C . ALA A 1 114 ? -18.236 1.621 0.176 1.00 92.38 114 ALA A C 1
ATOM 904 O O . ALA A 1 114 ? -19.294 1.964 -0.351 1.00 92.38 114 ALA A O 1
ATOM 905 N N . ILE A 1 115 ? -17.284 2.504 0.509 1.00 91.88 115 ILE A N 1
ATOM 906 C CA . ILE A 1 115 ? -17.341 3.946 0.198 1.00 91.88 115 ILE A CA 1
ATOM 907 C C . ILE A 1 115 ? -17.300 4.178 -1.322 1.00 91.88 115 ILE A C 1
ATOM 909 O O . ILE A 1 115 ? -18.112 4.929 -1.869 1.00 91.88 115 ILE A O 1
ATOM 913 N N . ALA A 1 116 ? -16.406 3.481 -2.032 1.00 91.56 116 ALA A N 1
ATOM 914 C CA . ALA A 1 116 ? -16.343 3.530 -3.493 1.00 91.56 116 ALA A CA 1
ATOM 915 C C . ALA A 1 116 ? -17.625 2.996 -4.164 1.00 91.56 116 ALA A C 1
ATOM 917 O O . ALA A 1 116 ? -18.008 3.474 -5.233 1.00 91.56 116 ALA A O 1
ATOM 918 N N . TYR A 1 117 ? -18.318 2.045 -3.527 1.00 90.12 117 TYR A N 1
ATOM 919 C CA . TYR A 1 117 ? -19.629 1.570 -3.968 1.00 90.12 117 TYR A CA 1
ATOM 920 C C . TYR A 1 117 ? -20.738 2.610 -3.757 1.00 90.12 117 TYR A C 1
ATOM 922 O O . TYR A 1 117 ? -21.508 2.861 -4.685 1.00 90.12 117 TYR A O 1
ATOM 930 N N . SER A 1 118 ? -20.835 3.233 -2.575 1.00 87.12 118 SER A N 1
ATOM 931 C CA . SER A 1 118 ? -21.956 4.131 -2.249 1.00 87.12 118 SER A CA 1
ATOM 932 C C . SER A 1 118 ? -22.026 5.379 -3.130 1.00 87.12 118 SER A C 1
ATOM 934 O O . SER A 1 118 ? -23.124 5.833 -3.436 1.00 87.12 118 SER A O 1
ATOM 936 N N . LEU A 1 119 ? -20.885 5.910 -3.586 1.00 80.06 119 LEU A N 1
ATOM 937 C CA . LEU A 1 119 ? -20.871 7.077 -4.477 1.00 80.06 119 LEU A CA 1
ATOM 938 C C . LEU A 1 119 ? -21.339 6.770 -5.906 1.00 80.06 119 LEU A C 1
ATOM 940 O O . LEU A 1 119 ? -21.810 7.666 -6.603 1.00 80.06 119 LEU A O 1
ATOM 944 N N . LYS A 1 120 ? -21.225 5.520 -6.373 1.00 68.50 120 LYS A N 1
ATOM 945 C CA . LYS A 1 120 ? -21.392 5.189 -7.800 1.00 68.50 120 LYS A CA 1
ATOM 946 C C . LYS A 1 120 ? -22.846 4.990 -8.254 1.00 68.50 120 LYS A C 1
ATOM 948 O O . LYS A 1 120 ? -23.091 4.438 -9.326 1.00 68.50 120 LYS A O 1
ATOM 953 N N . GLY A 1 121 ? -23.816 5.460 -7.467 1.00 60.16 121 GLY A N 1
ATOM 954 C CA . GLY A 1 121 ? -25.210 5.578 -7.891 1.00 60.16 121 GLY A CA 1
ATOM 955 C C . GLY A 1 121 ? -26.126 6.174 -6.823 1.00 60.16 121 GLY A C 1
ATOM 956 O O . GLY A 1 121 ? -26.141 5.710 -5.686 1.00 60.16 121 GLY A O 1
ATOM 957 N N . GLN A 1 122 ? -26.959 7.144 -7.217 1.00 53.31 122 GLN A N 1
ATOM 958 C CA . GLN A 1 122 ? -28.004 7.757 -6.384 1.00 53.31 122 GLN A CA 1
ATOM 959 C C . GLN A 1 122 ? -29.103 6.736 -6.024 1.00 53.31 122 GLN A C 1
ATOM 961 O O . GLN A 1 122 ? -30.165 6.672 -6.642 1.00 53.31 122 GLN A O 1
ATOM 966 N N . ARG A 1 123 ? -28.836 5.878 -5.035 1.00 57.56 123 ARG A N 1
ATOM 967 C CA . ARG A 1 123 ? -29.723 4.789 -4.604 1.00 57.56 123 ARG A CA 1
ATOM 968 C C . ARG A 1 123 ? -30.270 5.068 -3.205 1.00 57.56 123 ARG A C 1
ATOM 970 O O . ARG A 1 123 ? -29.700 4.646 -2.205 1.00 57.56 123 ARG A O 1
ATOM 977 N N . LEU A 1 124 ? -31.430 5.726 -3.162 1.00 59.44 124 LEU A N 1
ATOM 978 C CA . LEU A 1 124 ? -32.206 5.974 -1.935 1.00 59.44 124 LEU A CA 1
ATOM 979 C C . LEU A 1 124 ? -32.653 4.672 -1.236 1.00 59.44 124 LEU A C 1
ATOM 981 O O . LEU A 1 124 ? -32.890 4.657 -0.033 1.00 59.44 124 LEU A O 1
ATOM 985 N N . SER A 1 125 ? -32.758 3.562 -1.976 1.00 79.62 125 SER A N 1
ATOM 986 C CA . SER A 1 125 ? -33.109 2.248 -1.429 1.00 79.62 125 SER A CA 1
ATOM 987 C C . SER A 1 125 ? -31.970 1.657 -0.589 1.00 79.62 125 SER A C 1
ATOM 989 O O . SER A 1 125 ? -30.903 1.360 -1.138 1.00 79.62 125 SER A O 1
ATOM 991 N N . ARG A 1 126 ? -32.227 1.372 0.690 1.00 87.62 126 ARG A N 1
ATOM 992 C CA . ARG A 1 126 ? -31.344 0.578 1.556 1.00 87.62 126 ARG A CA 1
ATOM 993 C C . ARG A 1 126 ? -30.984 -0.772 0.914 1.00 87.62 126 ARG A C 1
ATOM 995 O O . ARG A 1 126 ? -31.873 -1.523 0.520 1.00 87.62 126 ARG A O 1
ATOM 1002 N N . ARG A 1 127 ? -29.689 -1.103 0.848 1.00 90.81 127 ARG A N 1
ATOM 1003 C CA . ARG A 1 127 ? -29.161 -2.391 0.351 1.00 90.81 127 ARG A CA 1
ATOM 1004 C C . ARG A 1 127 ? -28.207 -3.027 1.355 1.00 90.81 127 ARG A C 1
ATOM 1006 O O . ARG A 1 127 ? -27.479 -2.323 2.052 1.00 90.81 127 ARG A O 1
ATOM 1013 N N . ASN A 1 128 ? -28.173 -4.354 1.403 1.00 94.19 128 ASN A N 1
ATOM 1014 C CA . ASN A 1 128 ? -27.067 -5.093 2.009 1.00 94.19 128 ASN A CA 1
ATOM 1015 C C . ASN A 1 128 ? -26.142 -5.564 0.888 1.00 94.19 128 ASN A C 1
ATOM 1017 O O . ASN A 1 128 ? -26.589 -6.237 -0.044 1.00 94.19 128 ASN A O 1
ATOM 1021 N N . ILE A 1 129 ? -24.864 -5.223 0.993 1.00 94.75 129 ILE A N 1
ATOM 1022 C CA . ILE A 1 129 ? -23.820 -5.669 0.077 1.00 94.75 129 ILE A CA 1
ATOM 1023 C C . ILE A 1 129 ? -22.813 -6.539 0.822 1.00 94.75 129 ILE A C 1
ATOM 1025 O O . ILE A 1 129 ? -22.559 -6.345 2.014 1.00 94.75 129 ILE A O 1
ATOM 1029 N N . LEU A 1 130 ? -22.236 -7.494 0.103 1.00 96.38 130 LEU A N 1
ATOM 1030 C CA . LEU A 1 130 ? -21.080 -8.253 0.554 1.00 96.38 130 LEU A CA 1
ATOM 1031 C C . LEU A 1 130 ? -19.850 -7.717 -0.176 1.00 96.38 130 LEU A C 1
ATOM 1033 O O . LEU A 1 130 ? -19.762 -7.836 -1.396 1.00 96.38 130 LEU A O 1
ATOM 1037 N N . ILE A 1 131 ? -18.902 -7.145 0.554 1.00 96.12 131 ILE A N 1
ATOM 1038 C CA . ILE A 1 131 ? -17.577 -6.841 0.014 1.00 96.12 131 ILE A CA 1
ATOM 1039 C C . ILE A 1 131 ? -16.729 -8.106 0.119 1.00 96.12 131 ILE A C 1
ATOM 1041 O O . ILE A 1 131 ? -16.657 -8.699 1.195 1.00 96.12 131 ILE A O 1
ATOM 1045 N N . TYR A 1 132 ? -16.110 -8.507 -0.988 1.00 96.44 132 TYR A N 1
ATOM 1046 C CA . TYR A 1 132 ? -15.267 -9.692 -1.121 1.00 96.44 132 TYR A CA 1
ATOM 1047 C C . TYR A 1 132 ? -13.895 -9.247 -1.636 1.00 96.44 132 TYR A C 1
ATOM 1049 O O . TYR A 1 132 ? -13.718 -9.064 -2.842 1.00 96.44 132 TYR A O 1
ATOM 1057 N N . ASP A 1 133 ? -12.940 -9.043 -0.732 1.00 95.44 133 ASP A N 1
ATOM 1058 C CA . ASP A 1 133 ? -11.607 -8.535 -1.055 1.00 95.44 133 ASP A CA 1
ATOM 1059 C C . ASP A 1 133 ? -10.574 -9.660 -1.000 1.00 95.44 133 ASP A C 1
ATOM 1061 O O . ASP A 1 133 ? -10.181 -10.098 0.079 1.00 95.44 133 ASP A O 1
ATOM 1065 N N . LEU A 1 134 ? -10.159 -10.163 -2.168 1.00 95.44 134 LEU A N 1
ATOM 1066 C CA . LEU A 1 134 ? -9.114 -11.181 -2.292 1.00 95.44 134 LEU A CA 1
ATOM 1067 C C . LEU A 1 134 ? -7.885 -10.562 -2.965 1.00 95.44 134 LEU A C 1
ATOM 1069 O O . LEU A 1 134 ? -7.693 -10.621 -4.185 1.00 95.44 134 LEU A O 1
ATOM 1073 N N . GLY A 1 135 ? -7.042 -9.953 -2.136 1.00 93.62 135 GLY A N 1
ATOM 1074 C CA . GLY A 1 135 ? -5.827 -9.269 -2.556 1.00 93.62 135 GLY A CA 1
ATOM 1075 C C . GLY A 1 135 ? -4.666 -10.211 -2.891 1.00 93.62 135 GLY A C 1
ATOM 1076 O O . GLY A 1 135 ? -4.812 -11.418 -3.113 1.00 93.62 135 GLY A O 1
ATOM 1077 N N . GLY A 1 136 ? -3.458 -9.643 -2.919 1.00 91.81 136 GLY A N 1
ATOM 1078 C CA . GLY A 1 136 ? -2.220 -10.399 -3.133 1.00 91.81 136 GLY A CA 1
ATOM 1079 C C . GLY A 1 136 ? -1.758 -11.208 -1.914 1.00 91.81 136 GLY A C 1
ATOM 1080 O O . GLY A 1 136 ? -1.033 -12.182 -2.082 1.00 91.81 136 GLY A O 1
ATOM 1081 N N . GLY A 1 137 ? -2.174 -10.839 -0.697 1.00 89.62 137 GLY A N 1
ATOM 1082 C CA . GLY A 1 137 ? -1.675 -11.454 0.542 1.00 89.62 137 GLY A CA 1
ATOM 1083 C C . GLY A 1 137 ? -2.687 -11.660 1.665 1.00 89.62 137 GLY A C 1
ATOM 1084 O O . GLY A 1 137 ? -2.352 -12.373 2.612 1.00 89.62 137 GLY A O 1
ATOM 1085 N N . THR A 1 138 ? -3.866 -11.053 1.559 1.00 88.44 138 THR A N 1
ATOM 1086 C CA . THR A 1 138 ? -4.945 -11.077 2.551 1.00 88.44 138 THR A CA 1
ATOM 1087 C C . THR A 1 138 ? -6.283 -11.316 1.863 1.00 88.44 138 THR A C 1
ATOM 1089 O O . THR A 1 138 ? -6.464 -10.958 0.693 1.00 88.44 138 THR A O 1
ATOM 1092 N N . PHE A 1 139 ? -7.209 -11.898 2.619 1.00 90.38 139 PHE A N 1
ATOM 1093 C CA . PHE A 1 139 ? -8.607 -12.039 2.260 1.00 90.38 139 PHE A CA 1
ATOM 1094 C C . PHE A 1 139 ? -9.453 -11.356 3.331 1.00 90.38 139 PHE A C 1
ATOM 1096 O O . PHE A 1 139 ? -9.378 -11.734 4.496 1.00 90.38 139 PHE A O 1
ATOM 1103 N N . ASP A 1 140 ? -10.282 -10.390 2.954 1.00 91.44 140 ASP A N 1
ATOM 1104 C CA . ASP A 1 140 ? -11.256 -9.771 3.850 1.00 91.44 140 ASP A CA 1
ATOM 1105 C C . ASP A 1 140 ? -12.664 -9.862 3.254 1.00 91.44 140 ASP A C 1
ATOM 1107 O O . ASP A 1 140 ? -12.885 -9.735 2.049 1.00 91.44 140 ASP A O 1
ATOM 1111 N N . VAL A 1 141 ? -13.651 -10.044 4.127 1.00 91.50 141 VAL A N 1
ATOM 1112 C CA . VAL A 1 141 ? -15.069 -10.012 3.777 1.00 91.50 141 VAL A CA 1
ATOM 1113 C C . VAL A 1 141 ? -15.827 -9.122 4.752 1.00 91.50 141 VAL A C 1
ATOM 1115 O O . VAL A 1 141 ? -15.724 -9.277 5.969 1.00 91.50 141 VAL A O 1
ATOM 1118 N N . ALA A 1 142 ? -16.636 -8.203 4.229 1.00 93.12 142 ALA A N 1
ATOM 1119 C CA . ALA A 1 142 ? -17.503 -7.359 5.044 1.00 93.12 142 ALA A CA 1
ATOM 1120 C C . ALA A 1 142 ? -18.948 -7.430 4.556 1.00 93.12 142 ALA A C 1
ATOM 1122 O O . ALA A 1 142 ? -19.225 -7.256 3.371 1.00 93.12 142 ALA A O 1
ATOM 1123 N N . VAL A 1 143 ? -19.882 -7.631 5.484 1.00 95.31 143 VAL A N 1
ATOM 1124 C CA . VAL A 1 143 ? -21.307 -7.408 5.220 1.00 95.31 143 VAL A CA 1
ATOM 1125 C C . VAL A 1 143 ? -21.605 -5.967 5.593 1.00 95.31 143 VAL A C 1
ATOM 1127 O O . VAL A 1 143 ? -21.454 -5.584 6.755 1.00 95.31 143 VAL A O 1
ATOM 1130 N N . VAL A 1 144 ? -22.009 -5.161 4.616 1.00 94.62 144 VAL A N 1
ATOM 1131 C CA . VAL A 1 144 ? -22.215 -3.719 4.780 1.00 94.62 144 VAL A CA 1
ATOM 1132 C C . VAL A 1 144 ? -23.632 -3.358 4.365 1.00 94.62 144 VAL A C 1
ATOM 1134 O O . VAL A 1 144 ? -24.139 -3.813 3.343 1.00 94.62 144 VAL A O 1
ATOM 1137 N N . ASN A 1 145 ? -24.290 -2.529 5.166 1.00 94.00 145 ASN A N 1
ATOM 1138 C CA . ASN A 1 145 ? -25.575 -1.945 4.827 1.00 94.00 145 ASN A CA 1
ATOM 1139 C C . ASN A 1 145 ? -25.358 -0.506 4.343 1.00 94.00 145 ASN A C 1
ATOM 1141 O O . ASN A 1 145 ? -24.740 0.289 5.051 1.00 94.00 145 ASN A O 1
ATOM 1145 N N . VAL A 1 146 ? -25.845 -0.196 3.142 1.00 91.12 146 VAL A N 1
ATOM 1146 C CA . VAL A 1 146 ? -25.717 1.114 2.487 1.00 91.12 146 VAL A CA 1
ATOM 1147 C C . VAL A 1 146 ? -27.114 1.695 2.283 1.00 91.12 146 VAL A C 1
ATOM 1149 O O . VAL A 1 146 ? -27.999 1.013 1.765 1.00 91.12 146 VAL A O 1
ATOM 1152 N N . GLU A 1 147 ? -27.320 2.934 2.717 1.00 89.06 147 GLU A N 1
ATOM 1153 C CA . GLU A 1 147 ? -28.610 3.631 2.727 1.00 89.06 147 GLU A CA 1
ATOM 1154 C C . GLU A 1 147 ? -28.365 5.125 2.457 1.00 89.06 147 GLU A C 1
ATOM 1156 O O . GLU A 1 147 ? -28.056 5.896 3.366 1.00 89.06 147 GLU A O 1
ATOM 1161 N N . GLY A 1 148 ? -28.406 5.521 1.179 1.00 81.25 148 GLY A N 1
ATOM 1162 C CA . GLY A 1 148 ? -27.940 6.844 0.751 1.00 81.25 148 GLY A CA 1
ATOM 1163 C C . GLY A 1 148 ? -26.480 7.094 1.180 1.00 81.25 148 GLY A C 1
ATOM 1164 O O . GLY A 1 148 ? -25.636 6.227 0.944 1.00 81.25 148 GLY A O 1
ATOM 1165 N N . PRO A 1 149 ? -26.162 8.225 1.842 1.00 80.31 149 PRO A N 1
ATOM 1166 C CA . PRO A 1 149 ? -24.809 8.527 2.320 1.00 80.31 149 PRO A CA 1
ATOM 1167 C C . PRO A 1 149 ? -24.411 7.745 3.588 1.00 80.31 149 PRO A C 1
ATOM 1169 O O . PRO A 1 149 ? -23.291 7.896 4.082 1.00 80.31 149 PRO A O 1
ATOM 1172 N N . ARG A 1 150 ? -25.305 6.922 4.159 1.00 88.25 150 ARG A N 1
ATOM 1173 C CA . ARG A 1 150 ? -25.030 6.131 5.363 1.00 88.25 150 ARG A CA 1
ATOM 1174 C C . ARG A 1 150 ? -24.453 4.766 4.999 1.00 88.25 150 ARG A C 1
ATOM 1176 O O . ARG A 1 150 ? -25.106 3.954 4.344 1.00 88.25 150 ARG A O 1
ATOM 1183 N N . ILE A 1 151 ? -23.266 4.480 5.522 1.00 90.81 151 ILE A N 1
ATOM 1184 C CA . ILE A 1 151 ? -22.556 3.208 5.374 1.00 90.81 151 ILE A CA 1
ATOM 1185 C C . ILE A 1 151 ? -22.433 2.598 6.768 1.00 90.81 151 ILE A C 1
ATOM 1187 O O . ILE A 1 151 ? -21.856 3.202 7.665 1.00 90.81 151 ILE A O 1
ATOM 1191 N N . THR A 1 152 ? -23.005 1.418 6.996 1.00 91.19 152 THR A N 1
ATOM 1192 C CA . THR A 1 152 ? -22.949 0.737 8.298 1.00 91.19 152 THR A CA 1
ATOM 1193 C C . THR A 1 152 ? -22.471 -0.694 8.127 1.00 91.19 152 THR A C 1
ATOM 1195 O O . THR A 1 152 ? -23.210 -1.541 7.619 1.00 91.19 152 THR A O 1
ATOM 1198 N N . VAL A 1 153 ? -21.254 -0.981 8.586 1.00 89.81 153 VAL A N 1
ATOM 1199 C CA . VAL A 1 153 ? -20.722 -2.348 8.624 1.00 89.81 153 VAL A CA 1
ATOM 1200 C C . VAL A 1 153 ? -21.532 -3.175 9.633 1.00 89.81 153 VAL A C 1
ATOM 1202 O O . VAL A 1 153 ? -21.910 -2.685 10.697 1.00 89.81 153 VAL A O 1
ATOM 1205 N N . LYS A 1 154 ? -21.876 -4.412 9.261 1.00 91.81 154 LYS A N 1
ATOM 1206 C CA . LYS A 1 154 ? -22.703 -5.343 10.052 1.00 91.81 154 LYS A CA 1
ATOM 1207 C C . LYS A 1 154 ? -21.931 -6.565 10.532 1.00 91.81 154 LYS A C 1
ATOM 1209 O O . LYS A 1 154 ? -22.239 -7.086 11.597 1.00 91.81 154 LYS A O 1
ATOM 1214 N N . ALA A 1 155 ? -20.948 -7.010 9.756 1.00 87.50 155 ALA A N 1
ATOM 1215 C CA . ALA A 1 155 ? -19.997 -8.038 10.153 1.00 87.50 155 ALA A CA 1
ATOM 1216 C C . ALA A 1 155 ? -18.706 -7.932 9.339 1.00 87.50 155 ALA A C 1
ATOM 1218 O O . ALA A 1 155 ? -18.705 -7.403 8.224 1.00 87.50 155 ALA A O 1
ATOM 1219 N N . LYS A 1 156 ? -17.633 -8.503 9.892 1.00 82.81 156 LYS A N 1
ATOM 1220 C CA . LYS A 1 156 ? -16.321 -8.658 9.258 1.00 82.81 156 LYS A CA 1
ATOM 1221 C C . LYS A 1 156 ? -15.844 -10.099 9.437 1.00 82.81 156 LYS A C 1
ATOM 1223 O O . LYS A 1 156 ? -15.804 -10.595 10.565 1.00 82.81 156 LYS A O 1
ATOM 1228 N N . GLY A 1 157 ? -15.405 -10.731 8.358 1.00 78.12 157 GLY A N 1
ATOM 1229 C CA . GLY A 1 157 ? -14.602 -11.957 8.344 1.00 78.12 157 GLY A CA 1
ATOM 1230 C C . GLY A 1 157 ? -13.331 -11.742 7.518 1.00 78.12 157 GLY A C 1
ATOM 1231 O O . GLY A 1 157 ? -13.203 -10.729 6.839 1.00 78.12 157 GLY A O 1
ATOM 1232 N N . GLY A 1 158 ? -12.398 -12.687 7.566 1.00 82.00 158 GLY A N 1
ATOM 1233 C CA . GLY A 1 158 ? -11.185 -12.640 6.750 1.00 82.00 158 GLY A CA 1
ATOM 1234 C C . GLY A 1 158 ? -10.098 -13.591 7.237 1.00 82.00 158 GLY A C 1
ATOM 1235 O O . GLY A 1 158 ? -10.277 -14.268 8.253 1.00 82.00 158 GLY A O 1
ATOM 1236 N N . ASP A 1 159 ? -8.991 -13.618 6.503 1.00 76.25 159 ASP A N 1
ATOM 1237 C CA . ASP A 1 159 ? -7.720 -14.256 6.834 1.00 76.25 159 ASP A CA 1
ATOM 1238 C C . ASP A 1 159 ? -6.570 -13.314 6.414 1.00 76.25 159 ASP A C 1
ATOM 1240 O O . ASP A 1 159 ? -6.438 -12.923 5.251 1.00 76.25 159 ASP A O 1
ATOM 1244 N N . THR A 1 160 ? -5.713 -12.945 7.373 1.00 76.31 160 THR A N 1
ATOM 1245 C CA . THR A 1 160 ? -4.561 -12.044 7.152 1.00 76.31 160 THR A CA 1
ATOM 1246 C C . THR A 1 160 ? -3.377 -12.713 6.443 1.00 76.31 160 THR A C 1
ATOM 1248 O O . THR A 1 160 ? -2.313 -12.100 6.309 1.00 76.31 160 THR A O 1
ATOM 1251 N N . HIS A 1 161 ? -3.525 -13.973 6.028 1.00 79.25 161 HIS A N 1
ATOM 1252 C CA . HIS A 1 161 ? -2.459 -14.791 5.460 1.00 79.25 161 HIS A CA 1
ATOM 1253 C C . HIS A 1 161 ? -2.926 -15.745 4.341 1.00 79.25 161 HIS A C 1
ATOM 1255 O O . HIS A 1 161 ? -2.234 -16.716 4.028 1.00 79.25 161 HIS A O 1
ATOM 1261 N N . LEU A 1 162 ? -4.050 -15.421 3.689 1.00 83.88 162 LEU A N 1
ATOM 1262 C CA . LEU A 1 162 ? -4.580 -16.092 2.497 1.00 83.88 162 LEU A CA 1
ATOM 1263 C C . LEU A 1 162 ? -4.716 -15.069 1.361 1.00 83.88 162 LEU A C 1
ATOM 1265 O O . LEU A 1 162 ? -5.348 -14.035 1.539 1.00 83.88 162 LEU A O 1
ATOM 1269 N N . GLY A 1 163 ? -4.133 -15.320 0.190 1.00 92.31 163 GLY A N 1
ATOM 1270 C CA . GLY A 1 163 ? -4.311 -14.463 -0.983 1.00 92.31 163 GLY A CA 1
ATOM 1271 C C . GLY A 1 163 ? -3.592 -14.959 -2.236 1.00 92.31 163 GLY A C 1
ATOM 1272 O O . GLY A 1 163 ? -3.140 -16.102 -2.324 1.00 92.31 163 GLY A O 1
ATOM 1273 N N . GLY A 1 164 ? -3.457 -14.070 -3.223 1.00 94.44 164 GLY A N 1
ATOM 1274 C CA . GLY A 1 164 ? -2.850 -14.384 -4.521 1.00 94.44 164 GLY A CA 1
ATOM 1275 C C . GLY A 1 164 ? -1.420 -14.944 -4.466 1.00 94.44 164 GLY A C 1
ATOM 1276 O O . GLY A 1 164 ? -1.030 -15.637 -5.403 1.00 94.44 164 GLY A O 1
ATOM 1277 N N . GLN A 1 165 ? -0.661 -14.683 -3.396 1.00 92.06 165 GLN A N 1
ATOM 1278 C CA . GLN A 1 165 ? 0.684 -15.223 -3.165 1.00 92.06 165 GLN A CA 1
ATOM 1279 C C . GLN A 1 165 ? 0.684 -16.709 -2.774 1.00 92.06 165 GLN A C 1
ATOM 1281 O O . GLN A 1 165 ? 1.629 -17.414 -3.121 1.00 92.06 165 GLN A O 1
ATOM 1286 N N . ASP A 1 166 ? -0.339 -17.213 -2.079 1.00 90.94 166 ASP A N 1
ATOM 1287 C CA . ASP A 1 166 ? -0.413 -18.645 -1.741 1.00 90.94 166 ASP A CA 1
ATOM 1288 C C . ASP A 1 166 ? -0.765 -19.468 -2.982 1.00 90.94 166 ASP A C 1
ATOM 1290 O O . ASP A 1 166 ? -0.233 -20.556 -3.182 1.00 90.94 166 ASP A O 1
ATOM 1294 N N . ILE A 1 167 ? -1.571 -18.888 -3.875 1.00 95.06 167 ILE A N 1
ATOM 1295 C CA . ILE A 1 167 ? -1.814 -19.419 -5.220 1.00 95.06 167 ILE A CA 1
ATOM 1296 C C . ILE A 1 167 ? -0.502 -19.492 -6.019 1.00 95.06 167 ILE A C 1
ATOM 1298 O O . ILE A 1 167 ? -0.222 -20.519 -6.637 1.00 95.06 167 ILE A O 1
ATOM 1302 N N . ASP A 1 168 ? 0.343 -18.454 -5.957 1.00 94.44 168 ASP A N 1
ATOM 1303 C CA . ASP A 1 168 ? 1.681 -18.512 -6.565 1.00 94.44 168 ASP A CA 1
ATOM 1304 C C . ASP A 1 168 ? 2.534 -19.608 -5.921 1.00 94.44 168 ASP A C 1
ATOM 1306 O O . ASP A 1 168 ? 3.155 -20.384 -6.638 1.00 94.44 168 ASP A O 1
ATOM 1310 N N . ASN A 1 169 ? 2.538 -19.719 -4.586 1.00 91.25 169 ASN A N 1
ATOM 1311 C CA . ASN A 1 169 ? 3.284 -20.754 -3.862 1.00 91.25 169 ASN A CA 1
ATOM 1312 C C . ASN A 1 169 ? 2.871 -22.173 -4.306 1.00 91.25 169 ASN A C 1
ATOM 1314 O O . ASN A 1 169 ? 3.741 -23.020 -4.498 1.00 91.25 169 ASN A O 1
ATOM 1318 N N . ILE A 1 170 ? 1.574 -22.430 -4.522 1.00 92.69 170 ILE A N 1
ATOM 1319 C CA . ILE A 1 170 ? 1.058 -23.716 -5.024 1.00 92.69 170 ILE A CA 1
ATOM 1320 C C . ILE A 1 170 ? 1.618 -24.024 -6.423 1.00 92.69 170 ILE A C 1
ATOM 1322 O O . ILE A 1 170 ? 2.124 -25.125 -6.652 1.00 92.69 170 ILE A O 1
ATOM 1326 N N . ILE A 1 171 ? 1.603 -23.050 -7.342 1.00 94.00 171 ILE A N 1
ATOM 1327 C CA . ILE A 1 171 ? 2.190 -23.213 -8.683 1.00 94.00 171 ILE A CA 1
ATOM 1328 C C . ILE A 1 171 ? 3.712 -23.415 -8.588 1.00 94.00 171 ILE A C 1
ATOM 1330 O O . ILE A 1 171 ? 4.246 -24.312 -9.238 1.00 94.00 171 ILE A O 1
ATOM 1334 N N . MET A 1 172 ? 4.416 -22.643 -7.749 1.00 91.38 172 MET A N 1
ATOM 1335 C CA . MET A 1 172 ? 5.861 -22.795 -7.529 1.00 91.38 172 MET A CA 1
ATOM 1336 C C . MET A 1 172 ? 6.221 -24.207 -7.054 1.00 91.38 172 MET A C 1
ATOM 1338 O O . MET A 1 172 ? 7.184 -24.781 -7.555 1.00 91.38 172 MET A O 1
ATOM 1342 N N . ILE A 1 173 ? 5.450 -24.782 -6.124 1.00 90.50 173 ILE A N 1
ATOM 1343 C CA . ILE A 1 173 ? 5.657 -26.155 -5.644 1.00 90.50 173 ILE A CA 1
ATOM 1344 C C . ILE A 1 173 ? 5.519 -27.147 -6.806 1.00 90.50 173 ILE A C 1
ATOM 1346 O O . ILE A 1 173 ? 6.419 -27.957 -7.010 1.00 90.50 173 ILE A O 1
ATOM 1350 N N . LYS A 1 174 ? 4.469 -27.032 -7.632 1.00 93.50 174 LYS A N 1
ATOM 1351 C CA . LYS A 1 174 ? 4.274 -27.903 -8.809 1.00 93.50 174 LYS A CA 1
ATOM 1352 C C . LYS A 1 174 ? 5.388 -27.756 -9.853 1.00 93.50 174 LYS A C 1
ATOM 1354 O O . LYS A 1 174 ? 5.797 -28.749 -10.450 1.00 93.50 174 LYS A O 1
ATOM 1359 N N . MET A 1 175 ? 5.928 -26.549 -10.039 1.00 90.69 175 MET A N 1
ATOM 1360 C CA . MET A 1 175 ? 7.092 -26.316 -10.903 1.00 90.69 175 MET A CA 1
ATOM 1361 C C . MET A 1 175 ? 8.370 -26.968 -10.351 1.00 90.69 175 MET A C 1
ATOM 1363 O O . MET A 1 175 ? 9.111 -27.587 -11.110 1.00 90.69 175 MET A O 1
ATOM 1367 N N . ILE A 1 176 ? 8.627 -26.857 -9.043 1.00 89.25 176 ILE A N 1
ATOM 1368 C CA . ILE A 1 176 ? 9.812 -27.439 -8.387 1.00 89.25 176 ILE A CA 1
ATOM 1369 C C . ILE A 1 176 ? 9.732 -28.974 -8.372 1.00 89.25 176 ILE A C 1
ATOM 1371 O O . ILE A 1 176 ? 10.724 -29.638 -8.667 1.00 89.25 176 ILE A O 1
ATOM 1375 N N . GLU A 1 177 ? 8.555 -29.544 -8.096 1.00 91.62 177 GLU A N 1
ATOM 1376 C CA . GLU A 1 177 ? 8.296 -30.987 -8.196 1.00 91.62 177 GLU A CA 1
ATOM 1377 C C . GLU A 1 177 ? 8.577 -31.521 -9.611 1.00 91.62 177 GLU A C 1
ATOM 1379 O O . GLU A 1 177 ? 9.282 -32.519 -9.764 1.00 91.62 177 GLU A O 1
ATOM 1384 N N . GLU A 1 178 ? 8.070 -30.851 -10.652 1.00 90.25 178 GLU A N 1
ATOM 1385 C CA . GLU A 1 178 ? 8.255 -31.274 -12.046 1.00 90.25 178 GLU A CA 1
ATOM 1386 C C . GLU A 1 178 ? 9.704 -31.072 -12.531 1.00 90.25 178 GLU A C 1
ATOM 1388 O O . GLU A 1 178 ? 10.227 -31.934 -13.238 1.00 90.25 178 GLU A O 1
ATOM 1393 N N . PHE A 1 179 ? 10.396 -30.003 -12.113 1.00 87.94 179 PHE A N 1
ATOM 1394 C CA . PHE A 1 179 ? 11.833 -29.829 -12.378 1.00 87.94 179 PHE A CA 1
ATOM 1395 C C . PHE A 1 179 ? 12.650 -30.963 -11.742 1.00 87.94 179 PHE A C 1
ATOM 1397 O O . PHE A 1 179 ? 13.421 -31.640 -12.426 1.00 87.94 179 PHE A O 1
ATOM 1404 N N . ARG A 1 180 ? 12.414 -31.251 -10.454 1.00 90.00 180 ARG A N 1
ATOM 1405 C CA . ARG A 1 180 ? 13.089 -32.337 -9.730 1.00 90.00 180 ARG A CA 1
ATOM 1406 C C . ARG A 1 180 ? 12.811 -33.709 -10.341 1.00 90.00 180 ARG A C 1
ATOM 1408 O O . ARG A 1 180 ? 13.718 -34.529 -10.436 1.00 90.00 180 ARG A O 1
ATOM 1415 N N . LYS A 1 181 ? 11.582 -33.953 -10.799 1.00 91.62 181 LYS A N 1
ATOM 1416 C CA . LYS A 1 181 ? 11.178 -35.192 -11.481 1.00 91.62 181 LYS A CA 1
ATOM 1417 C C . LYS A 1 181 ? 11.863 -35.384 -12.841 1.00 91.62 181 LYS A C 1
ATOM 1419 O O . LYS A 1 181 ? 12.115 -36.524 -13.217 1.00 91.62 181 LYS A O 1
ATOM 1424 N N . ARG A 1 182 ? 12.163 -34.306 -13.574 1.00 89.25 182 ARG A N 1
ATOM 1425 C CA . ARG A 1 182 ? 12.837 -34.370 -14.887 1.00 89.25 182 ARG A CA 1
ATOM 1426 C C . ARG A 1 182 ? 14.360 -34.416 -14.805 1.00 89.25 182 ARG A C 1
ATOM 1428 O O . ARG A 1 182 ? 14.980 -35.054 -15.648 1.00 89.25 182 ARG A O 1
ATOM 1435 N N . HIS A 1 183 ? 14.950 -33.732 -13.825 1.00 82.12 183 HIS A N 1
ATOM 1436 C CA . HIS A 1 183 ? 16.394 -33.466 -13.790 1.00 82.12 183 HIS A CA 1
ATOM 1437 C C . HIS A 1 183 ? 17.100 -34.009 -12.536 1.00 82.12 183 HIS A C 1
ATOM 1439 O O . HIS A 1 183 ? 18.312 -33.878 -12.414 1.00 82.12 183 HIS A O 1
ATOM 1445 N N . GLY A 1 184 ? 16.367 -34.587 -11.577 1.00 84.38 184 GLY A N 1
ATOM 1446 C CA . GLY A 1 184 ? 16.905 -35.121 -10.316 1.00 84.38 184 GLY A CA 1
ATOM 1447 C C . GLY A 1 184 ? 17.336 -34.065 -9.285 1.00 84.38 184 GLY A C 1
ATOM 1448 O O . GLY A 1 184 ? 17.548 -34.400 -8.121 1.00 84.38 184 GLY A O 1
ATOM 1449 N N . MET A 1 185 ? 17.435 -32.796 -9.688 1.00 80.56 185 MET A N 1
ATOM 1450 C CA . MET A 1 185 ? 17.942 -31.680 -8.883 1.00 80.56 185 MET A CA 1
ATOM 1451 C C . MET A 1 185 ? 16.836 -30.978 -8.078 1.00 80.56 185 MET A C 1
ATOM 1453 O O . MET A 1 185 ? 15.701 -30.855 -8.534 1.00 80.56 185 MET A O 1
ATOM 1457 N N . ASP A 1 186 ? 17.174 -30.469 -6.891 1.00 80.06 186 ASP A N 1
ATOM 1458 C CA . ASP A 1 186 ? 16.306 -29.597 -6.086 1.00 80.06 186 ASP A CA 1
ATOM 1459 C C . ASP A 1 186 ? 16.769 -28.133 -6.221 1.00 80.06 186 ASP A C 1
ATOM 1461 O O . ASP A 1 186 ? 17.963 -27.850 -6.285 1.00 80.06 186 ASP A O 1
ATOM 1465 N N . LEU A 1 187 ? 15.821 -27.196 -6.257 1.00 77.06 187 LEU A N 1
ATOM 1466 C CA . LEU A 1 187 ? 16.071 -25.753 -6.358 1.00 77.06 187 LEU A CA 1
ATOM 1467 C C . LEU A 1 187 ? 16.069 -25.054 -4.985 1.00 77.06 187 LEU A C 1
ATOM 1469 O O . LEU A 1 187 ? 16.337 -23.851 -4.889 1.00 77.06 187 LEU A O 1
ATOM 1473 N N . LYS A 1 188 ? 15.776 -25.795 -3.910 1.00 72.94 188 LYS A N 1
ATOM 1474 C CA . LYS A 1 188 ? 15.814 -25.326 -2.523 1.00 72.94 188 LYS A CA 1
ATOM 1475 C C . LYS A 1 188 ? 17.180 -24.719 -2.174 1.00 72.94 188 LYS A C 1
ATOM 1477 O O . LYS A 1 188 ? 18.222 -25.333 -2.365 1.00 72.94 188 LYS A O 1
ATOM 1482 N N . GLY A 1 189 ? 17.166 -23.495 -1.644 1.00 70.31 189 GLY A N 1
ATOM 1483 C CA . GLY A 1 189 ? 18.372 -22.722 -1.317 1.00 70.31 189 GLY A CA 1
ATOM 1484 C C . GLY A 1 189 ? 18.926 -21.866 -2.464 1.00 70.31 189 GLY A C 1
ATOM 1485 O O . GLY A 1 189 ? 19.655 -20.911 -2.199 1.00 70.31 189 GLY A O 1
ATOM 1486 N N . ASN A 1 190 ? 18.541 -22.105 -3.725 1.00 77.81 190 ASN A N 1
ATOM 1487 C CA . ASN A 1 190 ? 18.922 -21.228 -4.834 1.00 77.81 190 ASN A CA 1
ATOM 1488 C C . ASN A 1 190 ? 17.945 -20.041 -4.947 1.00 77.81 190 ASN A C 1
ATOM 1490 O O . ASN A 1 190 ? 16.986 -20.056 -5.721 1.00 77.81 190 ASN A O 1
ATOM 1494 N N . TYR A 1 191 ? 18.201 -18.980 -4.176 1.00 77.12 191 TYR A N 1
ATOM 1495 C CA . TYR A 1 191 ? 17.353 -17.780 -4.143 1.00 77.12 191 TYR A CA 1
ATOM 1496 C C . TYR A 1 191 ? 17.185 -17.096 -5.518 1.00 77.12 191 TYR A C 1
ATOM 1498 O O . TYR A 1 191 ? 16.121 -16.529 -5.779 1.00 77.12 191 TYR A O 1
ATOM 1506 N N . ARG A 1 192 ? 18.178 -17.180 -6.428 1.00 78.25 192 ARG A N 1
ATOM 1507 C CA . ARG A 1 192 ? 18.064 -16.656 -7.809 1.00 78.25 192 ARG A CA 1
ATOM 1508 C C . ARG A 1 192 ? 17.020 -17.451 -8.610 1.00 78.25 192 ARG A C 1
ATOM 1510 O O . ARG A 1 192 ? 16.107 -16.851 -9.179 1.00 78.25 192 ARG A O 1
ATOM 1517 N N . ALA A 1 193 ? 17.094 -18.783 -8.594 1.00 79.75 193 ALA A N 1
ATOM 1518 C CA . ALA A 1 193 ? 16.126 -19.657 -9.260 1.00 79.75 193 ALA A CA 1
ATOM 1519 C C . ALA A 1 193 ? 14.719 -19.534 -8.644 1.00 79.75 193 ALA A C 1
ATOM 1521 O O . ALA A 1 193 ? 13.740 -19.386 -9.374 1.00 79.75 193 ALA A O 1
ATOM 1522 N N . LEU A 1 194 ? 14.607 -19.484 -7.310 1.00 82.25 194 LEU A N 1
ATOM 1523 C CA . LEU A 1 194 ? 13.328 -19.289 -6.612 1.00 82.25 194 LEU A CA 1
ATOM 1524 C C . LEU A 1 194 ? 12.678 -17.932 -6.941 1.00 82.25 194 LEU A C 1
ATOM 1526 O O . LEU A 1 194 ? 11.458 -17.866 -7.103 1.00 82.25 194 LEU A O 1
ATOM 1530 N N . LYS A 1 195 ? 13.466 -16.858 -7.118 1.00 84.12 195 LYS A N 1
ATOM 1531 C CA . LYS A 1 195 ? 12.980 -15.552 -7.606 1.00 84.12 195 LYS A CA 1
ATOM 1532 C C . LYS A 1 195 ? 12.401 -15.655 -9.024 1.00 84.12 195 LYS A C 1
ATOM 1534 O O . LYS A 1 195 ? 11.320 -15.117 -9.270 1.00 84.12 195 LYS A O 1
ATOM 1539 N N . ARG A 1 196 ? 13.089 -16.357 -9.937 1.00 84.25 196 ARG A N 1
ATOM 1540 C CA . ARG A 1 196 ? 12.629 -16.591 -11.320 1.00 84.25 196 ARG A CA 1
ATOM 1541 C C . ARG A 1 196 ? 11.346 -17.429 -11.356 1.00 84.25 196 ARG A C 1
ATOM 1543 O O . ARG A 1 196 ? 10.353 -16.986 -11.929 1.00 84.25 196 ARG A O 1
ATOM 1550 N N . ILE A 1 197 ? 11.326 -18.570 -10.661 1.00 87.19 197 ILE A N 1
ATOM 1551 C CA . ILE A 1 197 ? 10.149 -19.445 -10.542 1.00 87.19 197 ILE A CA 1
ATOM 1552 C C . ILE A 1 197 ? 8.949 -18.702 -9.939 1.00 87.19 197 ILE A C 1
ATOM 1554 O O . ILE A 1 197 ? 7.848 -18.811 -10.473 1.00 87.19 197 ILE A O 1
ATOM 1558 N N . ARG A 1 198 ? 9.141 -17.878 -8.896 1.00 88.81 198 ARG A N 1
ATOM 1559 C CA . ARG A 1 198 ? 8.053 -17.070 -8.317 1.00 88.81 198 ARG A CA 1
ATOM 1560 C C . ARG A 1 198 ? 7.432 -16.110 -9.332 1.00 88.81 198 ARG A C 1
ATOM 1562 O O . ARG A 1 198 ? 6.211 -15.992 -9.377 1.00 88.81 198 ARG A O 1
ATOM 1569 N N . LYS A 1 199 ? 8.247 -15.435 -10.153 1.00 89.81 199 LYS A N 1
ATOM 1570 C CA . LYS A 1 199 ? 7.725 -14.514 -11.174 1.00 89.81 199 LYS A CA 1
ATOM 1571 C C . LYS A 1 199 ? 7.017 -15.259 -12.309 1.00 89.81 199 LYS A C 1
ATOM 1573 O O . LYS A 1 199 ? 5.977 -14.801 -12.773 1.00 89.81 199 LYS A O 1
ATOM 1578 N N . ALA A 1 200 ? 7.539 -16.412 -12.720 1.00 91.00 200 ALA A N 1
ATOM 1579 C CA . ALA A 1 200 ? 6.907 -17.269 -13.718 1.00 91.00 200 ALA A CA 1
ATOM 1580 C C . ALA A 1 200 ? 5.551 -17.834 -13.243 1.00 91.00 200 ALA A C 1
ATOM 1582 O O . ALA A 1 200 ? 4.588 -17.821 -14.008 1.00 91.00 200 ALA A O 1
ATOM 1583 N N . ALA A 1 201 ? 5.450 -18.248 -11.975 1.00 93.25 201 ALA A N 1
ATOM 1584 C CA . ALA A 1 201 ? 4.204 -18.693 -11.348 1.00 93.25 201 ALA A CA 1
ATOM 1585 C C . ALA A 1 201 ? 3.129 -17.587 -11.324 1.00 93.25 201 ALA A C 1
ATOM 1587 O O . ALA A 1 201 ? 1.991 -17.829 -11.726 1.00 93.25 201 ALA A O 1
ATOM 1588 N N . GLU A 1 202 ? 3.505 -16.361 -10.941 1.00 94.31 202 GLU A N 1
ATOM 1589 C CA . GLU A 1 202 ? 2.612 -15.193 -10.959 1.00 94.31 202 GLU A CA 1
ATOM 1590 C C . GLU A 1 202 ? 2.109 -14.880 -12.377 1.00 94.31 202 GLU A C 1
ATOM 1592 O O . GLU A 1 202 ? 0.904 -14.712 -12.586 1.00 94.31 202 GLU A O 1
ATOM 1597 N N . THR A 1 203 ? 3.009 -14.861 -13.366 1.00 93.50 203 THR A N 1
ATOM 1598 C CA . THR A 1 203 ? 2.636 -14.684 -14.777 1.00 93.50 203 THR A CA 1
ATOM 1599 C C . THR A 1 203 ? 1.678 -15.787 -15.233 1.00 93.50 203 THR A C 1
ATOM 1601 O O . THR A 1 203 ? 0.654 -15.478 -15.834 1.00 93.50 203 THR A O 1
ATOM 1604 N N . ALA A 1 204 ? 1.931 -17.053 -14.885 1.00 95.00 204 ALA A N 1
ATOM 1605 C CA . ALA A 1 204 ? 1.056 -18.171 -15.239 1.00 95.00 204 ALA A CA 1
ATOM 1606 C C . ALA A 1 204 ? -0.346 -18.050 -14.620 1.00 95.00 204 ALA A C 1
ATOM 1608 O O . ALA A 1 204 ? -1.334 -18.208 -15.335 1.00 95.00 204 ALA A O 1
ATOM 1609 N N . LYS A 1 205 ? -0.456 -17.701 -13.330 1.00 96.56 205 LYS A N 1
ATOM 1610 C CA . LYS A 1 205 ? -1.731 -17.425 -12.636 1.00 96.56 205 LYS A CA 1
ATOM 1611 C C . LYS A 1 205 ? -2.553 -16.348 -13.355 1.00 96.56 205 LYS A C 1
ATOM 1613 O O . LYS A 1 205 ? -3.761 -16.504 -13.562 1.00 96.56 205 LYS A O 1
ATOM 1618 N N . ILE A 1 206 ? -1.898 -15.258 -13.760 1.00 95.44 206 ILE A N 1
ATOM 1619 C CA . ILE A 1 206 ? -2.534 -14.150 -14.487 1.00 95.44 206 ILE A CA 1
ATOM 1620 C C . ILE A 1 206 ? -2.957 -14.609 -15.891 1.00 95.44 206 ILE A C 1
ATOM 1622 O O . ILE A 1 206 ? -4.113 -14.419 -16.269 1.00 95.44 206 ILE A O 1
ATOM 1626 N N . THR A 1 207 ? -2.080 -15.292 -16.635 1.00 95.38 207 THR A N 1
ATOM 1627 C CA . THR A 1 207 ? -2.394 -15.852 -17.961 1.00 95.38 207 THR A CA 1
ATOM 1628 C C . THR A 1 207 ? -3.581 -16.813 -17.905 1.00 95.38 207 THR A C 1
ATOM 1630 O O . THR A 1 207 ? -4.503 -16.675 -18.704 1.00 95.38 207 THR A O 1
ATOM 1633 N N . LEU A 1 208 ? -3.619 -17.734 -16.936 1.00 96.75 208 LEU A N 1
ATOM 1634 C CA . LEU A 1 208 ? -4.704 -18.709 -16.757 1.00 96.75 208 LEU A CA 1
ATOM 1635 C C . LEU A 1 208 ? -6.034 -18.073 -16.341 1.00 96.75 208 LEU A C 1
ATOM 1637 O O . LEU A 1 208 ? -7.095 -18.655 -16.583 1.00 96.75 208 LEU A O 1
ATOM 1641 N N . SER A 1 209 ? -6.012 -16.862 -15.783 1.00 94.25 209 SER A N 1
ATOM 1642 C CA . SER A 1 209 ? -7.234 -16.103 -15.497 1.00 94.25 209 SER A CA 1
ATOM 1643 C C . SER A 1 209 ? -7.921 -15.594 -16.776 1.00 94.25 209 SER A C 1
ATOM 1645 O O . SER A 1 209 ? -9.133 -15.396 -16.770 1.00 94.25 209 SER A O 1
ATOM 1647 N N . ALA A 1 210 ? -7.187 -15.465 -17.892 1.00 91.75 210 ALA A N 1
ATOM 1648 C CA . ALA A 1 210 ? -7.717 -15.073 -19.204 1.00 91.75 210 ALA A CA 1
ATOM 1649 C C . ALA A 1 210 ? -7.781 -16.250 -20.202 1.00 91.75 210 ALA A C 1
ATOM 1651 O O . ALA A 1 210 ? -8.864 -16.596 -20.681 1.00 91.75 210 ALA A O 1
ATOM 1652 N N . GLY A 1 211 ? -6.658 -16.929 -20.453 1.00 92.88 211 GLY A N 1
ATOM 1653 C CA . GLY A 1 211 ? -6.531 -18.079 -21.358 1.00 92.88 211 GLY A CA 1
ATOM 1654 C C . GLY A 1 211 ? -6.736 -19.446 -20.691 1.00 92.88 211 GLY A C 1
ATOM 1655 O O . GLY A 1 211 ? -6.654 -19.588 -19.473 1.00 92.88 211 GLY A O 1
ATOM 1656 N N . SER A 1 212 ? -7.004 -20.476 -21.498 1.00 94.06 212 SER A N 1
ATOM 1657 C CA . SER A 1 212 ? -7.229 -21.860 -21.043 1.00 94.06 212 SER A CA 1
ATOM 1658 C C . SER A 1 212 ? -5.949 -22.645 -20.730 1.00 94.06 212 SER A C 1
ATOM 1660 O O . SER A 1 212 ? -6.027 -23.684 -20.078 1.00 94.06 212 SER A O 1
ATOM 1662 N N . VAL A 1 213 ? -4.786 -22.169 -21.182 1.00 94.75 213 VAL A N 1
ATOM 1663 C CA . VAL A 1 213 ? -3.464 -22.780 -20.979 1.00 94.75 213 VAL A CA 1
ATOM 1664 C C . VAL A 1 213 ? -2.438 -21.667 -20.767 1.00 94.75 213 VAL A C 1
ATOM 1666 O O . VAL A 1 213 ? -2.492 -20.645 -21.450 1.00 94.75 213 VAL A O 1
ATOM 1669 N N . ALA A 1 214 ? -1.479 -21.882 -19.868 1.00 94.00 214 ALA A N 1
ATOM 1670 C CA . ALA A 1 214 ? -0.256 -21.090 -19.779 1.00 94.00 214 ALA A CA 1
ATOM 1671 C C . ALA A 1 214 ? 0.954 -21.950 -20.160 1.00 94.00 214 ALA A C 1
ATOM 1673 O O . ALA A 1 214 ? 1.073 -23.107 -19.747 1.00 94.00 214 ALA A O 1
ATOM 1674 N N . ARG A 1 215 ? 1.865 -21.366 -20.944 1.00 91.00 215 ARG A N 1
ATOM 1675 C CA . ARG A 1 215 ? 3.197 -21.909 -21.218 1.00 91.00 215 ARG A CA 1
ATOM 1676 C C . ARG A 1 215 ? 4.187 -21.118 -20.369 1.00 91.00 215 ARG A C 1
ATOM 1678 O O . ARG A 1 215 ? 4.294 -19.907 -20.521 1.00 91.00 215 ARG A O 1
ATOM 1685 N N . ILE A 1 216 ? 4.848 -21.809 -19.452 1.00 86.94 216 ILE A N 1
ATOM 1686 C CA . ILE A 1 216 ? 5.918 -21.284 -18.614 1.00 86.94 216 ILE A CA 1
ATOM 1687 C C . ILE A 1 216 ? 7.241 -21.647 -19.269 1.00 86.94 216 ILE A C 1
ATOM 1689 O O . ILE A 1 216 ? 7.471 -22.815 -19.579 1.00 86.94 216 ILE A O 1
ATOM 1693 N N . GLU A 1 217 ? 8.109 -20.655 -19.418 1.00 82.38 217 GLU A N 1
ATOM 1694 C CA . GLU A 1 217 ? 9.495 -20.812 -19.845 1.00 82.38 217 GLU A CA 1
ATOM 1695 C C . GLU A 1 217 ? 10.349 -19.945 -18.922 1.00 82.38 217 GLU A C 1
ATOM 1697 O O . GLU A 1 217 ? 9.993 -18.792 -18.658 1.00 82.38 217 GLU A O 1
ATOM 1702 N N . VAL A 1 218 ? 11.413 -20.512 -18.353 1.00 72.75 218 VAL A N 1
ATOM 1703 C CA . VAL A 1 218 ? 12.231 -19.830 -17.343 1.00 72.75 218 VAL A CA 1
ATOM 1704 C C . VAL A 1 218 ? 13.703 -19.927 -17.719 1.00 72.75 218 VAL A C 1
ATOM 1706 O O . VAL A 1 218 ? 14.378 -20.886 -17.362 1.00 72.75 218 VAL A O 1
ATOM 1709 N N . TRP A 1 219 ? 14.164 -18.902 -18.429 1.00 67.50 219 TRP A N 1
ATOM 1710 C CA . TRP A 1 219 ? 15.532 -18.736 -18.922 1.00 67.50 219 TRP A CA 1
ATOM 1711 C C . TRP A 1 219 ? 16.382 -17.887 -17.956 1.00 67.50 219 TRP A C 1
ATOM 1713 O O . TRP A 1 219 ? 15.848 -17.180 -17.087 1.00 67.50 219 TRP A O 1
ATOM 1723 N N . GLN A 1 220 ? 17.706 -17.888 -18.135 1.00 52.69 220 GLN A N 1
ATOM 1724 C CA . GLN A 1 220 ? 18.629 -16.987 -17.435 1.00 52.69 220 GLN A CA 1
ATOM 1725 C C . GLN A 1 220 ? 19.184 -15.907 -18.356 1.00 52.69 220 GLN A C 1
ATOM 1727 O O . GLN A 1 220 ? 20.001 -16.166 -19.225 1.00 52.69 220 GLN A O 1
ATOM 1732 N N . LEU A 1 221 ? 18.797 -14.665 -18.064 1.00 40.47 221 LEU A N 1
ATOM 1733 C CA . LEU A 1 221 ? 19.625 -13.495 -18.333 1.00 40.47 221 LEU A CA 1
ATOM 1734 C C . LEU A 1 221 ? 20.388 -13.166 -17.043 1.00 40.47 221 LEU A C 1
ATOM 1736 O O . LEU A 1 221 ? 19.799 -12.620 -16.105 1.00 40.47 221 LEU A O 1
ATOM 1740 N N . ASP A 1 222 ? 21.671 -13.528 -16.993 1.00 42.12 222 ASP A N 1
ATOM 1741 C CA . ASP A 1 222 ? 22.672 -12.895 -16.127 1.00 42.12 222 ASP A CA 1
ATOM 1742 C C . ASP A 1 222 ? 23.584 -12.088 -17.061 1.00 42.12 222 ASP A C 1
ATOM 1744 O O . ASP A 1 222 ? 24.283 -12.653 -17.894 1.00 42.12 222 ASP A O 1
ATOM 1748 N N . TYR A 1 223 ? 23.559 -10.760 -16.942 1.00 43.81 223 TYR A N 1
ATOM 1749 C CA . TYR A 1 223 ? 24.191 -9.819 -17.886 1.00 43.81 223 TYR A CA 1
ATOM 1750 C C . TYR A 1 223 ? 25.739 -9.807 -17.853 1.00 43.81 223 TYR A C 1
ATOM 1752 O O . TYR A 1 223 ? 26.359 -8.932 -18.449 1.00 43.81 223 TYR A O 1
ATOM 1760 N N . GLU A 1 224 ? 26.358 -10.750 -17.138 1.00 43.47 224 GLU A N 1
ATOM 1761 C CA . GLU A 1 224 ? 27.791 -10.771 -16.807 1.00 43.47 224 GLU A CA 1
ATOM 1762 C C . GLU A 1 224 ? 28.553 -11.950 -17.450 1.00 43.47 224 GLU A C 1
ATOM 1764 O O . GLU A 1 224 ? 29.781 -11.932 -17.455 1.00 43.47 224 GLU A O 1
ATOM 1769 N N . ILE A 1 225 ? 27.866 -12.963 -18.008 1.00 40.94 225 ILE A N 1
ATOM 1770 C CA . ILE A 1 225 ? 28.491 -14.104 -18.713 1.00 40.94 225 ILE A CA 1
ATOM 1771 C C . ILE A 1 225 ? 27.644 -14.469 -19.953 1.00 40.94 225 ILE A C 1
ATOM 1773 O O . ILE A 1 225 ? 26.596 -15.092 -19.792 1.00 40.94 225 ILE A O 1
ATOM 1777 N N . PRO A 1 226 ? 28.072 -14.132 -21.189 1.00 38.69 226 PRO A N 1
ATOM 1778 C CA . PRO A 1 226 ? 27.273 -14.340 -22.410 1.00 38.69 226 PRO A CA 1
ATOM 1779 C C . PRO A 1 226 ? 27.071 -15.791 -22.890 1.00 38.69 226 PRO A C 1
ATOM 1781 O O . PRO A 1 226 ? 26.527 -15.984 -23.972 1.00 38.69 226 PRO A O 1
ATOM 1784 N N . GLU A 1 227 ? 27.543 -16.803 -22.154 1.00 39.22 227 GLU A N 1
ATOM 1785 C CA . GLU A 1 227 ? 27.788 -18.155 -22.695 1.00 39.22 227 GLU A CA 1
ATOM 1786 C C . GLU A 1 227 ? 27.092 -19.302 -21.925 1.00 39.22 227 GLU A C 1
ATOM 1788 O O . GLU A 1 227 ? 27.428 -20.465 -22.137 1.00 39.22 227 GLU A O 1
ATOM 1793 N N . LEU A 1 228 ? 26.123 -19.018 -21.036 1.00 37.34 228 LEU A N 1
ATOM 1794 C CA . LEU A 1 228 ? 25.384 -20.063 -20.299 1.00 37.34 228 LEU A CA 1
ATOM 1795 C C . LEU A 1 228 ? 23.890 -19.712 -20.073 1.00 37.34 228 LEU A C 1
ATOM 1797 O O . LEU A 1 228 ? 23.529 -19.004 -19.131 1.00 37.34 228 LEU A O 1
ATOM 1801 N N . GLU A 1 229 ? 23.008 -20.235 -20.929 1.00 46.12 229 GLU A N 1
ATOM 1802 C CA . GLU A 1 229 ? 21.544 -20.066 -20.854 1.00 46.12 229 GLU A CA 1
ATOM 1803 C C . GLU A 1 229 ? 20.917 -21.171 -19.972 1.00 46.12 229 GLU A C 1
ATOM 1805 O O . GLU A 1 229 ? 20.836 -22.322 -20.396 1.00 46.12 229 GLU A O 1
ATOM 1810 N N . CYS A 1 230 ? 20.574 -20.886 -18.701 1.00 53.41 230 CYS A N 1
ATOM 1811 C CA . CYS A 1 230 ? 20.134 -21.929 -17.747 1.00 53.41 230 CYS A CA 1
ATOM 1812 C C . CYS A 1 230 ? 19.210 -21.443 -16.607 1.00 53.41 230 CYS A C 1
ATOM 1814 O O . CYS A 1 230 ? 19.581 -20.548 -15.855 1.00 53.41 230 CYS A O 1
ATOM 1816 N N . LEU A 1 231 ? 18.111 -22.129 -16.268 1.00 60.00 231 LEU A N 1
ATOM 1817 C CA . LEU A 1 231 ? 17.470 -21.925 -14.949 1.00 60.00 231 LEU A CA 1
ATOM 1818 C C . LEU A 1 231 ? 18.403 -22.324 -13.788 1.00 60.00 231 LEU A C 1
ATOM 1820 O O . LEU A 1 231 ? 18.465 -21.626 -12.768 1.00 60.00 231 LEU A O 1
ATOM 1824 N N . HIS A 1 232 ? 19.081 -23.468 -13.913 1.00 56.81 232 HIS A N 1
ATOM 1825 C CA . HIS A 1 232 ? 19.954 -24.026 -12.878 1.00 56.81 232 HIS A CA 1
ATOM 1826 C C . HIS A 1 232 ? 20.987 -24.990 -13.486 1.00 56.81 232 HIS A C 1
ATOM 1828 O O . HIS A 1 232 ? 20.604 -25.927 -14.175 1.00 56.81 232 HIS A O 1
ATOM 1834 N N . LEU A 1 233 ? 22.282 -24.778 -13.209 1.00 57.28 233 LEU A N 1
ATOM 1835 C CA . LEU A 1 233 ? 23.392 -25.706 -13.520 1.00 57.28 233 LEU A CA 1
ATOM 1836 C C . LEU A 1 233 ? 23.389 -26.312 -14.948 1.00 57.28 233 LEU A C 1
ATOM 1838 O O . LEU A 1 233 ? 23.621 -27.508 -15.103 1.00 57.28 233 LEU A O 1
ATOM 1842 N N . GLY A 1 234 ? 23.125 -25.517 -15.991 1.00 61.94 234 GLY A N 1
ATOM 1843 C CA . GLY A 1 234 ? 23.066 -26.009 -17.381 1.00 61.94 234 GLY A CA 1
ATOM 1844 C C . GLY A 1 234 ? 21.658 -26.257 -17.939 1.00 61.94 234 GLY A C 1
ATOM 1845 O O . GLY A 1 234 ? 21.536 -26.621 -19.103 1.00 61.94 234 GLY A O 1
ATOM 1846 N N . ILE A 1 235 ? 20.601 -26.129 -17.126 1.00 66.75 235 ILE A N 1
ATOM 1847 C CA . ILE A 1 235 ? 19.270 -26.673 -17.442 1.00 66.75 235 ILE A CA 1
ATOM 1848 C C . ILE A 1 235 ? 18.187 -25.589 -17.419 1.00 66.75 235 ILE A C 1
ATOM 1850 O O . ILE A 1 235 ? 17.987 -24.946 -16.388 1.00 66.75 235 ILE A O 1
ATOM 1854 N N . ASP A 1 236 ? 17.437 -25.447 -18.513 1.00 75.69 236 ASP A N 1
ATOM 1855 C CA . ASP A 1 236 ? 16.220 -24.626 -18.612 1.00 75.69 236 ASP A CA 1
ATOM 1856 C C . ASP A 1 236 ? 14.942 -25.360 -18.193 1.00 75.69 236 ASP A C 1
ATOM 1858 O O . ASP A 1 236 ? 14.866 -26.590 -18.180 1.00 75.69 236 ASP A O 1
ATOM 1862 N N . PHE A 1 237 ? 13.884 -24.597 -17.895 1.00 80.56 237 PHE A N 1
ATOM 1863 C CA . PHE A 1 237 ? 12.584 -25.155 -17.522 1.00 80.56 237 PHE A CA 1
ATOM 1864 C C . PHE A 1 237 ? 11.439 -24.658 -18.406 1.00 80.56 237 PHE A C 1
ATOM 1866 O O . PHE A 1 237 ? 11.095 -23.474 -18.399 1.00 80.56 237 PHE A O 1
ATOM 1873 N N . IL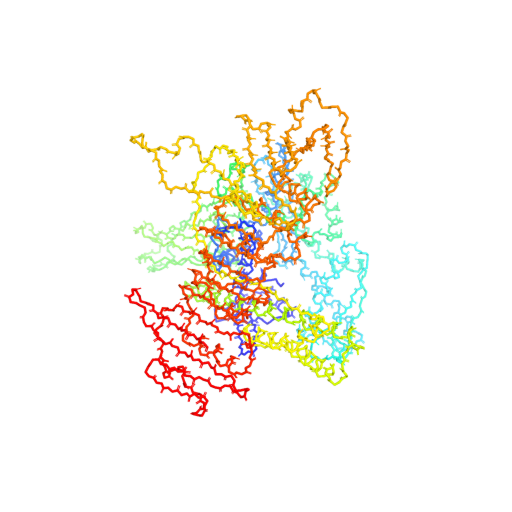E A 1 238 ? 10.795 -25.603 -19.101 1.00 86.19 238 ILE A N 1
ATOM 1874 C CA . ILE A 1 238 ? 9.579 -25.388 -19.894 1.00 86.19 238 ILE A CA 1
ATOM 1875 C C . ILE A 1 238 ? 8.447 -26.263 -19.342 1.00 86.19 238 ILE A C 1
ATOM 1877 O O . ILE A 1 238 ? 8.547 -27.493 -19.309 1.00 86.19 238 ILE A O 1
ATOM 1881 N N . MET A 1 239 ? 7.330 -25.645 -18.962 1.00 90.19 239 MET A N 1
ATOM 1882 C CA . MET A 1 239 ? 6.132 -26.326 -18.460 1.00 90.19 239 MET A CA 1
ATOM 1883 C C . MET A 1 239 ? 4.879 -25.776 -19.147 1.00 90.19 239 MET A C 1
ATOM 1885 O O . MET A 1 239 ? 4.789 -24.591 -19.452 1.00 90.19 239 MET A O 1
ATOM 1889 N N . LYS A 1 240 ? 3.882 -26.630 -19.383 1.00 93.88 240 LYS A N 1
ATOM 1890 C CA . LYS A 1 240 ? 2.527 -26.205 -19.757 1.00 93.88 240 LYS A CA 1
ATOM 1891 C C . LYS A 1 240 ? 1.590 -26.551 -18.607 1.00 93.88 240 LYS A C 1
ATOM 1893 O O . LYS A 1 240 ? 1.724 -27.625 -18.030 1.00 93.88 240 LYS A O 1
ATOM 1898 N N . ILE A 1 241 ? 0.673 -25.645 -18.288 1.00 95.75 241 ILE A N 1
ATOM 1899 C CA . ILE A 1 241 ? -0.352 -25.819 -17.253 1.00 95.75 241 ILE A CA 1
ATOM 1900 C C . ILE A 1 241 ? -1.697 -25.507 -17.905 1.00 95.75 241 ILE A C 1
ATOM 1902 O O . ILE A 1 241 ? -1.836 -24.440 -18.510 1.00 95.75 241 ILE A O 1
ATOM 1906 N N . ALA A 1 242 ? -2.676 -26.408 -17.814 1.00 96.94 242 ALA A N 1
ATOM 1907 C CA . ALA A 1 242 ? -4.038 -26.107 -18.239 1.00 96.94 242 ALA A CA 1
ATOM 1908 C C . ALA A 1 242 ? -4.829 -25.450 -17.096 1.00 96.94 242 ALA A C 1
ATOM 1910 O O . ALA A 1 242 ? -4.548 -25.649 -15.912 1.00 96.94 242 ALA A O 1
ATOM 1911 N N . ARG A 1 243 ? -5.855 -24.665 -17.447 1.00 97.19 243 ARG A N 1
ATOM 1912 C CA . ARG A 1 243 ? -6.746 -24.030 -16.465 1.00 97.19 243 ARG A CA 1
ATOM 1913 C C . ARG A 1 243 ? -7.428 -25.069 -15.575 1.00 97.19 243 ARG A C 1
ATOM 1915 O O . ARG A 1 243 ? -7.594 -24.785 -14.401 1.00 97.19 243 ARG A O 1
ATOM 1922 N N . SER A 1 244 ? -7.780 -26.244 -16.101 1.00 96.62 244 SER A N 1
ATOM 1923 C CA . SER A 1 244 ? -8.327 -27.370 -15.326 1.00 96.62 244 SER A CA 1
ATOM 1924 C C . SER A 1 244 ? -7.445 -27.736 -14.134 1.00 96.62 244 SER A C 1
ATOM 1926 O O . SER A 1 244 ? -7.920 -27.834 -13.005 1.00 96.62 244 SER A O 1
ATOM 1928 N N . ASP A 1 245 ? -6.151 -27.890 -14.393 1.00 96.31 245 ASP A N 1
ATOM 1929 C CA . ASP A 1 245 ? -5.177 -28.396 -13.433 1.00 96.31 245 ASP A CA 1
ATOM 1930 C C . ASP A 1 245 ? -4.976 -27.337 -12.346 1.00 96.31 245 ASP A C 1
ATOM 1932 O O . ASP A 1 245 ? -5.179 -27.601 -11.165 1.00 96.31 245 ASP A O 1
ATOM 1936 N N . PHE A 1 246 ? -4.719 -26.097 -12.767 1.00 96.50 246 PHE A N 1
ATOM 1937 C CA . PHE A 1 246 ? -4.641 -24.932 -11.889 1.00 96.50 246 PHE A CA 1
ATOM 1938 C C . PHE A 1 246 ? -5.903 -24.725 -11.039 1.00 96.50 246 PHE A C 1
ATOM 1940 O O . PHE A 1 246 ? -5.781 -24.513 -9.835 1.00 96.50 246 PHE A O 1
ATOM 1947 N N . GLU A 1 247 ? -7.101 -24.812 -11.629 1.00 97.00 247 GLU A N 1
ATOM 1948 C CA . GLU A 1 247 ? -8.369 -24.689 -10.900 1.00 97.00 247 GLU A CA 1
ATOM 1949 C C . GLU A 1 247 ? -8.484 -25.777 -9.815 1.00 97.00 247 GLU A C 1
ATOM 1951 O O . GLU A 1 247 ? -8.769 -25.444 -8.665 1.00 97.00 247 GLU A O 1
ATOM 1956 N N . SER A 1 248 ? -8.141 -27.037 -10.121 1.00 96.62 248 SER A N 1
ATOM 1957 C CA . SER A 1 248 ? -8.127 -28.126 -9.126 1.00 96.62 248 SER A CA 1
ATOM 1958 C C . SER A 1 248 ? -7.093 -27.942 -8.005 1.00 96.62 248 SER A C 1
ATOM 1960 O O . SER A 1 248 ? -7.339 -28.332 -6.865 1.00 96.62 248 SER A O 1
ATOM 1962 N N . TRP A 1 249 ? -5.941 -27.319 -8.285 1.00 95.50 249 TRP A N 1
ATOM 1963 C CA . TRP A 1 249 ? -4.902 -27.099 -7.270 1.00 95.50 249 TRP A CA 1
ATOM 1964 C C . TRP A 1 249 ? -5.279 -26.005 -6.262 1.00 95.50 249 TRP A C 1
ATOM 1966 O O . TRP A 1 249 ? -4.774 -26.015 -5.140 1.00 95.50 249 TRP A O 1
ATOM 1976 N N . ILE A 1 250 ? -6.144 -25.058 -6.650 1.00 94.62 250 ILE A N 1
ATOM 1977 C CA . ILE A 1 250 ? -6.538 -23.913 -5.811 1.00 94.62 250 ILE A CA 1
ATOM 1978 C C . ILE A 1 250 ? -7.942 -24.039 -5.212 1.00 94.62 250 ILE A C 1
ATOM 1980 O O . ILE A 1 250 ? -8.296 -23.227 -4.358 1.00 94.62 250 ILE A O 1
ATOM 1984 N N . GLU A 1 251 ? -8.748 -25.014 -5.640 1.00 91.94 251 GLU A N 1
ATOM 1985 C CA . GLU A 1 251 ? -10.159 -25.135 -5.252 1.00 91.94 251 GLU A CA 1
ATOM 1986 C C . GLU A 1 251 ? -10.351 -25.103 -3.731 1.00 91.94 251 GLU A C 1
ATOM 1988 O O . GLU A 1 251 ? -11.116 -24.283 -3.228 1.00 91.94 251 GLU A O 1
ATOM 1993 N N . ASN A 1 252 ? -9.573 -25.891 -2.982 1.00 85.06 252 ASN A N 1
ATOM 1994 C CA . ASN A 1 252 ? -9.622 -25.913 -1.515 1.00 85.06 252 ASN A CA 1
ATOM 1995 C C . ASN A 1 252 ? -9.304 -24.548 -0.870 1.00 85.06 252 ASN A C 1
ATOM 1997 O O . ASN A 1 252 ? -9.903 -24.195 0.146 1.00 85.06 252 ASN A O 1
ATOM 2001 N N . LEU A 1 253 ? -8.400 -23.756 -1.463 1.00 88.38 253 LEU A N 1
ATOM 2002 C CA . LEU A 1 253 ? -8.061 -22.410 -0.983 1.00 88.38 253 LEU A CA 1
ATOM 2003 C C . LEU A 1 253 ? -9.238 -21.441 -1.190 1.00 88.38 253 LEU A C 1
ATOM 2005 O O . LEU A 1 253 ? -9.545 -20.635 -0.314 1.00 88.38 253 LEU A O 1
ATOM 2009 N N . LEU A 1 254 ? -9.929 -21.540 -2.330 1.00 89.31 254 LEU A N 1
ATOM 2010 C CA . LEU A 1 254 ? -11.105 -20.716 -2.618 1.00 89.31 254 LEU A CA 1
ATOM 2011 C C . LEU A 1 254 ? -12.328 -21.165 -1.799 1.00 89.31 254 LEU A C 1
ATOM 2013 O O . LEU A 1 254 ? -13.051 -20.320 -1.272 1.00 89.31 254 LEU A O 1
ATOM 2017 N N . MET A 1 255 ? -12.527 -22.470 -1.598 1.00 85.25 255 MET A N 1
ATOM 2018 C CA . MET A 1 255 ? -13.580 -22.991 -0.718 1.00 85.25 255 MET A CA 1
ATOM 2019 C C . MET A 1 255 ? -13.376 -22.543 0.736 1.00 85.25 255 MET A C 1
ATOM 2021 O O . MET A 1 255 ? -14.346 -22.158 1.388 1.00 85.25 255 MET A O 1
ATOM 2025 N N . ALA A 1 256 ? -12.130 -22.479 1.226 1.00 79.69 256 ALA A N 1
ATOM 2026 C CA . ALA A 1 256 ? -11.838 -21.906 2.540 1.00 79.69 256 ALA A CA 1
ATOM 2027 C C . ALA A 1 256 ? -12.354 -20.460 2.656 1.00 79.69 256 ALA A C 1
ATOM 2029 O O . ALA A 1 256 ? -13.016 -20.127 3.638 1.00 79.69 256 ALA A O 1
ATOM 2030 N N . THR A 1 257 ? -12.168 -19.620 1.628 1.00 87.81 257 THR A N 1
ATOM 2031 C CA . THR A 1 257 ? -12.668 -18.231 1.650 1.00 87.81 257 THR A CA 1
ATOM 2032 C C . THR A 1 257 ? -14.202 -18.123 1.751 1.00 87.81 257 THR A C 1
ATOM 2034 O O . THR A 1 257 ? -14.705 -17.219 2.425 1.00 87.81 257 THR A O 1
ATOM 2037 N N . VAL A 1 258 ? -14.966 -19.097 1.234 1.00 87.88 258 VAL A N 1
ATOM 2038 C CA . VAL A 1 258 ? -16.437 -19.155 1.401 1.00 87.88 258 VAL A CA 1
ATOM 2039 C C . VAL A 1 258 ? -16.847 -19.341 2.870 1.00 87.88 258 VAL A C 1
ATOM 2041 O O . VAL A 1 258 ? -17.844 -18.764 3.308 1.00 87.88 258 VAL A O 1
ATOM 2044 N N . ILE A 1 259 ? -16.061 -20.059 3.680 1.00 83.31 259 ILE A N 1
ATOM 2045 C CA . ILE A 1 259 ? -16.373 -20.305 5.101 1.00 83.31 259 ILE A CA 1
ATOM 2046 C C . ILE A 1 259 ? -16.434 -18.983 5.890 1.00 83.31 259 ILE A C 1
ATOM 2048 O O . ILE A 1 259 ? -17.326 -18.785 6.722 1.00 83.31 259 ILE A O 1
ATOM 2052 N N . HIS A 1 260 ? -15.533 -18.038 5.600 1.00 84.25 260 HIS A N 1
ATOM 2053 C CA . HIS A 1 260 ? -15.535 -16.721 6.249 1.00 84.25 260 HIS A CA 1
ATOM 2054 C C . HIS A 1 260 ? -16.691 -15.844 5.739 1.00 84.25 260 HIS A C 1
ATOM 2056 O O . HIS A 1 260 ? -17.235 -15.060 6.517 1.00 84.25 260 HIS A O 1
ATOM 2062 N N . VAL A 1 261 ? -17.117 -16.005 4.478 1.00 90.31 261 VAL A N 1
ATOM 2063 C CA . VAL A 1 261 ? -18.308 -15.334 3.921 1.00 90.31 261 VAL A CA 1
ATOM 2064 C C . VAL A 1 261 ? -19.576 -15.781 4.640 1.00 90.31 261 VAL A C 1
ATOM 2066 O O . VAL A 1 261 ? -20.342 -14.943 5.117 1.00 90.31 261 VAL A O 1
ATOM 2069 N N . GLU A 1 262 ? -19.793 -17.090 4.779 1.00 87.44 262 GLU A N 1
ATOM 2070 C CA . GLU A 1 262 ? -20.959 -17.609 5.500 1.00 87.44 262 GLU A CA 1
ATOM 2071 C C . GLU A 1 262 ? -20.941 -17.218 6.977 1.00 87.44 262 GLU A C 1
ATOM 2073 O O . GLU A 1 262 ? -21.984 -16.887 7.547 1.00 87.44 262 GLU A O 1
ATOM 2078 N N . ARG A 1 263 ? -19.753 -17.202 7.594 1.00 82.62 263 ARG A N 1
ATOM 2079 C CA . ARG A 1 263 ? -19.568 -16.682 8.949 1.00 82.62 263 ARG A CA 1
ATOM 2080 C C . ARG A 1 263 ? -19.961 -15.206 9.042 1.00 82.62 263 ARG A C 1
ATOM 2082 O O . ARG A 1 263 ? -20.712 -14.867 9.950 1.00 82.62 263 ARG A O 1
ATOM 2089 N N . ALA A 1 264 ? -19.507 -14.351 8.127 1.00 86.31 264 ALA A N 1
ATOM 2090 C CA . ALA A 1 264 ? -19.827 -12.924 8.143 1.00 86.31 264 ALA A CA 1
ATOM 2091 C C . ALA A 1 264 ? -21.330 -12.667 7.925 1.00 86.31 264 ALA A C 1
ATOM 2093 O O . ALA A 1 264 ? -21.924 -11.862 8.636 1.00 86.31 264 ALA A O 1
ATOM 2094 N N . ILE A 1 265 ? -21.981 -13.396 7.012 1.00 93.12 265 ILE A N 1
ATOM 2095 C CA . ILE A 1 265 ? -23.438 -13.309 6.790 1.00 93.12 265 ILE A CA 1
ATOM 2096 C C . ILE A 1 265 ? -24.218 -13.722 8.050 1.00 93.12 265 ILE A C 1
ATOM 2098 O O . ILE A 1 265 ? -25.159 -13.031 8.449 1.00 93.12 265 ILE A O 1
ATOM 2102 N N . ARG A 1 266 ? -23.776 -14.789 8.731 1.00 88.62 266 ARG A N 1
ATOM 2103 C CA . ARG A 1 266 ? -24.355 -15.254 10.001 1.00 88.62 266 ARG A CA 1
ATOM 2104 C C . ARG A 1 266 ? -24.141 -14.254 11.143 1.00 88.62 266 ARG A C 1
ATOM 2106 O O . ARG A 1 266 ? -25.092 -13.942 11.849 1.00 88.62 266 ARG A O 1
ATOM 2113 N N . GLU A 1 267 ? -22.929 -13.719 11.303 1.00 85.00 267 GLU A N 1
ATOM 2114 C CA . GLU A 1 267 ? -22.605 -12.692 12.310 1.00 85.00 267 GLU A CA 1
ATOM 2115 C C . GLU A 1 267 ? -23.378 -11.377 12.064 1.00 85.00 267 GLU A C 1
ATOM 2117 O O . GLU A 1 267 ? -23.775 -10.712 13.019 1.00 85.00 267 GLU A O 1
ATOM 2122 N N . ALA A 1 268 ? -23.687 -11.041 10.805 1.00 91.19 268 ALA A N 1
ATOM 2123 C CA . ALA A 1 268 ? -24.539 -9.904 10.442 1.00 91.19 268 ALA A CA 1
ATOM 2124 C C . ALA A 1 268 ? -26.041 -10.130 10.718 1.00 91.19 268 ALA A C 1
ATOM 2126 O O . ALA A 1 268 ? -26.835 -9.209 10.521 1.00 91.19 268 ALA A O 1
ATOM 2127 N N . ASN A 1 269 ? -26.435 -11.330 11.165 1.00 93.44 269 ASN A N 1
ATOM 2128 C CA . ASN A 1 269 ? -27.822 -11.772 11.344 1.00 93.44 269 ASN A CA 1
ATOM 2129 C C . ASN A 1 269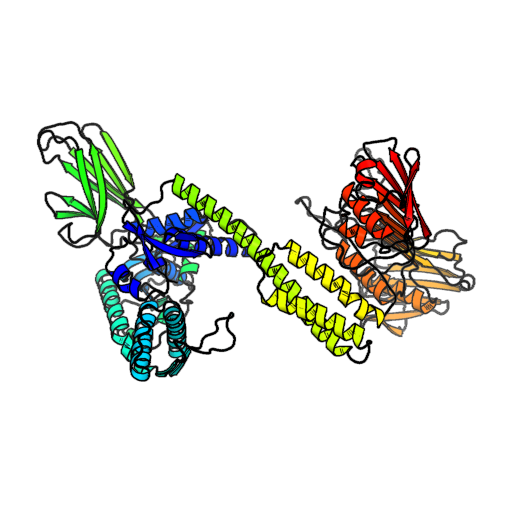 ? -28.670 -11.671 10.057 1.00 93.44 269 ASN A C 1
ATOM 2131 O O . ASN A 1 269 ? -29.847 -11.311 10.100 1.00 93.44 269 ASN A O 1
ATOM 2135 N N . LEU A 1 270 ? -28.072 -12.000 8.905 1.00 94.44 270 LEU A N 1
ATOM 2136 C CA . LEU A 1 270 ? -28.744 -12.047 7.603 1.00 94.44 270 LEU A CA 1
ATOM 2137 C C . LEU A 1 270 ? -28.769 -13.470 7.024 1.00 94.44 270 LEU A C 1
ATOM 2139 O O . LEU A 1 270 ? -27.923 -14.310 7.324 1.00 94.44 270 LEU A O 1
ATOM 2143 N N . LYS A 1 271 ? -29.731 -13.729 6.136 1.00 93.31 271 LYS A N 1
ATOM 2144 C CA . LYS A 1 271 ? -29.734 -14.872 5.209 1.00 93.31 271 LYS A CA 1
ATOM 2145 C C . LYS A 1 271 ? -29.006 -14.498 3.913 1.00 93.31 271 LYS A C 1
ATOM 2147 O O . LYS A 1 271 ? -28.957 -13.323 3.556 1.00 93.31 271 LYS A O 1
ATOM 2152 N N . LYS A 1 272 ? -28.510 -15.490 3.158 1.00 92.06 272 LYS A N 1
ATOM 2153 C CA . LYS A 1 272 ? -27.881 -15.262 1.838 1.00 92.06 272 LYS A CA 1
ATOM 2154 C C . LYS A 1 272 ? -28.805 -14.492 0.877 1.00 92.06 272 LYS A C 1
ATOM 2156 O O . LYS A 1 272 ? -28.355 -13.528 0.271 1.00 92.06 272 LYS A O 1
ATOM 2161 N N . SER A 1 273 ? -30.099 -14.824 0.861 1.00 91.50 273 SER A N 1
ATOM 2162 C CA . SER A 1 273 ? -31.160 -14.128 0.106 1.00 91.50 273 SER A CA 1
ATOM 2163 C C . SER A 1 273 ? -31.322 -12.634 0.415 1.00 91.50 273 SER A C 1
ATOM 2165 O O . SER A 1 273 ? -31.932 -11.893 -0.352 1.00 91.50 273 SER A O 1
ATOM 2167 N N . GLN A 1 274 ? -30.797 -12.165 1.551 1.00 93.75 274 GLN A N 1
ATOM 2168 C CA . GLN A 1 274 ? -30.860 -10.761 1.958 1.00 93.75 274 GLN A CA 1
ATOM 2169 C C . GLN A 1 274 ? -29.625 -9.961 1.513 1.00 93.75 274 GLN A C 1
ATOM 2171 O O . GLN A 1 274 ? -29.572 -8.762 1.787 1.00 93.75 274 GLN A O 1
ATOM 2176 N N . ILE A 1 275 ? -28.654 -10.591 0.838 1.00 95.00 275 ILE A N 1
ATOM 2177 C CA . ILE A 1 275 ? -27.513 -9.934 0.187 1.00 95.00 275 ILE A CA 1
ATOM 2178 C C . ILE A 1 275 ? -27.913 -9.573 -1.246 1.00 95.00 275 ILE A C 1
ATOM 2180 O O . ILE A 1 275 ? -28.163 -10.443 -2.079 1.00 95.00 275 ILE A O 1
ATOM 2184 N N . ASN A 1 276 ? -27.979 -8.273 -1.537 1.00 92.06 276 ASN A N 1
ATOM 2185 C CA . ASN A 1 276 ? -28.446 -7.776 -2.830 1.00 92.06 276 ASN A CA 1
ATOM 2186 C C . ASN A 1 276 ? -27.349 -7.841 -3.902 1.00 92.06 276 ASN A C 1
ATOM 2188 O O . ASN A 1 276 ? -27.618 -8.227 -5.039 1.00 92.06 276 ASN A O 1
ATOM 2192 N N . GLU A 1 277 ? -26.126 -7.442 -3.543 1.00 93.06 277 GLU A N 1
ATOM 2193 C CA . GLU A 1 277 ? -24.982 -7.365 -4.458 1.00 93.06 277 GLU A CA 1
ATOM 2194 C C . GLU A 1 277 ? -23.686 -7.829 -3.769 1.00 93.06 277 GLU A C 1
ATOM 2196 O O . GLU A 1 277 ? -23.482 -7.585 -2.577 1.00 93.06 277 GLU A O 1
ATOM 2201 N N . ILE A 1 278 ? -22.804 -8.484 -4.528 1.00 95.62 278 ILE A N 1
ATOM 2202 C CA . ILE A 1 278 ? -21.458 -8.895 -4.103 1.00 95.62 278 ILE A CA 1
ATOM 2203 C C . ILE A 1 278 ? -20.436 -8.047 -4.860 1.00 95.62 278 ILE A C 1
ATOM 2205 O O . ILE A 1 278 ? -20.353 -8.125 -6.085 1.00 95.62 278 ILE A O 1
ATOM 2209 N N . VAL A 1 279 ? -19.654 -7.241 -4.146 1.00 94.88 279 VAL A N 1
ATOM 2210 C CA . VAL A 1 279 ? -18.595 -6.393 -4.709 1.00 94.88 279 VAL A CA 1
ATOM 2211 C C . VAL A 1 279 ? -17.272 -7.145 -4.639 1.00 94.88 279 VAL A C 1
ATOM 2213 O O . VAL A 1 279 ? -16.809 -7.470 -3.547 1.00 94.88 279 VAL A O 1
ATOM 2216 N N . LEU A 1 280 ? -16.668 -7.418 -5.796 1.00 95.81 280 LEU A N 1
ATOM 2217 C CA . LEU A 1 280 ? -15.356 -8.061 -5.889 1.00 95.81 280 LEU A CA 1
ATOM 2218 C C . LEU A 1 280 ? -14.241 -7.008 -5.853 1.00 95.81 280 LEU A C 1
ATOM 2220 O O . LEU A 1 280 ? -14.292 -6.021 -6.587 1.00 95.81 280 LEU A O 1
ATOM 2224 N N . VAL A 1 281 ? -13.241 -7.230 -5.003 1.00 95.12 281 VAL A N 1
ATOM 2225 C CA . VAL A 1 281 ? -12.118 -6.320 -4.740 1.00 95.12 281 VAL A CA 1
ATOM 2226 C C . VAL A 1 281 ? -10.820 -7.132 -4.686 1.00 95.12 281 VAL A C 1
ATOM 2228 O O . VAL A 1 281 ? -10.836 -8.311 -4.335 1.00 95.12 281 VAL A O 1
ATOM 2231 N N . GLY A 1 282 ? -9.700 -6.533 -5.086 1.00 94.31 282 GLY A N 1
ATOM 2232 C CA . GLY A 1 282 ? -8.404 -7.200 -5.149 1.00 94.31 282 GLY A CA 1
ATOM 2233 C C . GLY A 1 282 ? -8.246 -8.092 -6.386 1.00 94.31 282 GLY A C 1
ATOM 2234 O O . GLY A 1 282 ? -9.134 -8.862 -6.766 1.00 94.31 282 GLY A O 1
ATOM 2235 N N . GLY A 1 283 ? -7.084 -7.998 -7.037 1.00 93.62 283 GLY A N 1
ATOM 2236 C CA . GLY A 1 283 ? -6.835 -8.608 -8.347 1.00 93.62 283 GLY A CA 1
ATOM 2237 C C . GLY A 1 283 ? -6.982 -10.133 -8.421 1.00 93.62 283 GLY A C 1
ATOM 2238 O O . GLY A 1 283 ? -7.246 -10.657 -9.503 1.00 93.62 283 GLY A O 1
ATOM 2239 N N . SER A 1 284 ? -6.896 -10.867 -7.304 1.00 95.75 284 SER A N 1
ATOM 2240 C CA . SER A 1 284 ? -7.115 -12.323 -7.306 1.00 95.75 284 SER A CA 1
ATOM 2241 C C . SER A 1 284 ? -8.589 -12.694 -7.534 1.00 95.75 284 SER A C 1
ATOM 2243 O O . SER A 1 284 ? -8.874 -13.814 -7.953 1.00 95.75 284 SER A O 1
ATOM 2245 N N . THR A 1 285 ? -9.538 -11.762 -7.358 1.00 95.62 285 THR A N 1
ATOM 2246 C CA . THR A 1 285 ? -10.955 -11.988 -7.716 1.00 95.62 285 THR A CA 1
ATOM 2247 C C . THR A 1 285 ? -11.208 -12.104 -9.223 1.00 95.62 285 THR A C 1
ATOM 2249 O O . THR A 1 285 ? -12.293 -12.512 -9.645 1.00 95.62 285 THR A O 1
ATOM 2252 N N . ARG A 1 286 ? -10.200 -11.804 -10.055 1.00 94.94 286 ARG A N 1
ATOM 2253 C CA . ARG A 1 286 ? -10.232 -12.010 -11.510 1.00 94.94 286 ARG A CA 1
ATOM 2254 C C . ARG A 1 286 ? -10.171 -13.496 -11.910 1.00 94.94 286 ARG A C 1
ATOM 2256 O O . ARG A 1 286 ? -10.458 -13.809 -13.062 1.00 94.94 286 ARG A O 1
ATOM 2263 N N . ILE A 1 287 ? -9.844 -14.409 -10.985 1.00 95.88 287 ILE A N 1
ATOM 2264 C CA . ILE A 1 287 ? -9.778 -15.860 -11.232 1.00 95.88 287 ILE A CA 1
ATOM 2265 C C . ILE A 1 287 ? -11.179 -16.422 -11.574 1.00 95.88 287 ILE A C 1
ATOM 2267 O O . ILE A 1 287 ? -12.091 -16.324 -10.745 1.00 95.88 287 ILE A O 1
ATOM 2271 N N . PRO A 1 288 ? -11.378 -17.074 -12.742 1.00 95.25 288 PRO A N 1
ATOM 2272 C CA . PRO A 1 288 ? -12.694 -17.558 -13.172 1.00 95.25 288 PRO A CA 1
ATOM 2273 C C . PRO A 1 288 ? -13.373 -18.529 -12.199 1.00 95.25 288 PRO A C 1
ATOM 2275 O O . PRO A 1 288 ? -14.578 -18.408 -11.974 1.00 95.25 288 PRO A O 1
ATOM 2278 N N . LEU A 1 289 ? -12.622 -19.454 -11.584 1.00 96.06 289 LEU A N 1
ATOM 2279 C CA . LEU A 1 289 ? -13.156 -20.401 -10.597 1.00 96.06 289 LEU A CA 1
ATOM 2280 C C . LEU A 1 289 ? -13.823 -19.705 -9.408 1.00 96.06 289 LEU A C 1
ATOM 2282 O O . LEU A 1 289 ? -14.884 -20.148 -8.978 1.00 96.06 289 LEU A O 1
ATOM 2286 N N . LEU A 1 290 ? -13.280 -18.582 -8.924 1.00 94.81 290 LEU A N 1
ATOM 2287 C CA . LEU A 1 290 ? -13.908 -17.846 -7.827 1.00 94.81 290 LEU A CA 1
ATOM 2288 C C . LEU A 1 290 ? -15.308 -17.358 -8.223 1.00 94.81 290 LEU A C 1
ATOM 2290 O O . LEU A 1 290 ? -16.261 -17.537 -7.467 1.00 94.81 290 LEU A O 1
ATOM 2294 N N . LYS A 1 291 ? -15.462 -16.801 -9.434 1.00 92.44 291 LYS A N 1
ATOM 2295 C CA . LYS A 1 291 ? -16.775 -16.374 -9.942 1.00 92.44 291 LYS A CA 1
ATOM 2296 C C . LYS A 1 291 ? -17.749 -17.557 -10.097 1.00 92.44 291 LYS A C 1
ATOM 2298 O O . LYS A 1 291 ? -18.946 -17.351 -9.907 1.00 92.44 291 LYS A O 1
ATOM 2303 N N . LYS A 1 292 ? -17.271 -18.779 -10.388 1.00 94.00 292 LYS A N 1
ATOM 2304 C CA . LYS A 1 292 ? -18.096 -20.009 -10.374 1.00 94.00 292 LYS A CA 1
ATOM 2305 C C . LYS A 1 292 ? -18.542 -20.359 -8.948 1.00 94.00 292 LYS A C 1
ATOM 2307 O O . LYS A 1 292 ? -19.737 -20.492 -8.710 1.00 94.00 292 LYS A O 1
ATOM 2312 N N . ILE A 1 293 ? -17.596 -20.447 -8.007 1.00 93.94 293 ILE A N 1
ATOM 2313 C CA . ILE A 1 293 ? -17.842 -20.806 -6.600 1.00 93.94 293 ILE A CA 1
ATOM 2314 C C . ILE A 1 293 ? -18.816 -19.818 -5.946 1.00 93.94 293 ILE A C 1
ATOM 2316 O O . ILE A 1 293 ? -19.778 -20.243 -5.311 1.00 93.94 293 ILE A O 1
ATOM 2320 N N . ILE A 1 294 ? -18.634 -18.508 -6.154 1.00 92.69 294 ILE A N 1
ATOM 2321 C CA . ILE A 1 294 ? -19.549 -17.480 -5.637 1.00 92.69 294 ILE A CA 1
ATOM 2322 C C . ILE A 1 294 ? -20.956 -17.655 -6.227 1.00 92.69 294 ILE A C 1
ATOM 2324 O O . ILE A 1 294 ? -21.919 -17.680 -5.466 1.00 92.69 294 ILE A O 1
ATOM 2328 N N . LYS A 1 295 ? -21.097 -17.849 -7.547 1.00 91.88 295 LYS A N 1
ATOM 2329 C CA . LYS A 1 295 ? -22.414 -18.081 -8.172 1.00 91.88 295 LYS A CA 1
ATOM 2330 C C . LYS A 1 295 ? -23.103 -19.360 -7.685 1.00 91.88 295 LYS A C 1
ATOM 2332 O O . LYS A 1 295 ? -24.316 -19.356 -7.548 1.00 91.88 295 LYS A O 1
ATOM 2337 N N . ALA A 1 296 ? -22.352 -20.420 -7.388 1.00 92.00 296 ALA A N 1
ATOM 2338 C CA . ALA A 1 296 ? -22.894 -21.650 -6.802 1.00 92.00 296 ALA A CA 1
ATOM 2339 C C . ALA A 1 296 ? -23.222 -21.521 -5.298 1.00 92.00 296 ALA A C 1
ATOM 2341 O O . ALA A 1 296 ? -23.997 -22.308 -4.763 1.00 92.00 296 ALA A O 1
ATOM 2342 N N . SER A 1 297 ? -22.635 -20.538 -4.607 1.00 89.56 297 SER A N 1
ATOM 2343 C CA . SER A 1 297 ? -22.787 -20.339 -3.159 1.00 89.56 297 SER A CA 1
ATOM 2344 C C . SER A 1 297 ? -23.947 -19.416 -2.768 1.00 89.56 297 SER A C 1
ATOM 2346 O O . SER A 1 297 ? -24.231 -19.306 -1.572 1.00 89.56 297 SER A O 1
ATOM 2348 N N . PHE A 1 298 ? -24.581 -18.739 -3.728 1.00 91.50 298 PHE A N 1
ATOM 2349 C CA . PHE A 1 298 ? -25.621 -17.719 -3.537 1.00 91.50 298 PHE A CA 1
ATOM 2350 C C . PHE A 1 298 ? -26.837 -17.978 -4.439 1.00 91.50 298 PHE A C 1
ATOM 2352 O O . PHE A 1 298 ? -26.817 -18.854 -5.297 1.00 91.50 298 PHE A O 1
ATOM 2359 N N . GLU A 1 299 ? -27.913 -17.222 -4.228 1.00 84.81 299 GLU A N 1
ATOM 2360 C CA . GLU A 1 299 ? -29.095 -17.264 -5.092 1.00 84.81 299 GLU A CA 1
ATOM 2361 C C . GLU A 1 299 ? -28.834 -16.522 -6.411 1.00 84.81 299 GLU A C 1
ATOM 2363 O O . GLU A 1 299 ? -28.103 -15.533 -6.443 1.00 84.81 299 GLU A O 1
ATOM 2368 N N . GLU A 1 300 ? -29.490 -16.942 -7.496 1.00 79.62 300 GLU A N 1
ATOM 2369 C CA . GLU A 1 300 ? -29.391 -16.301 -8.822 1.00 79.62 300 GLU A CA 1
ATOM 2370 C C . GLU A 1 300 ? -29.867 -14.828 -8.823 1.00 79.62 300 GLU A C 1
ATOM 2372 O O . GLU A 1 300 ? -29.500 -14.030 -9.688 1.00 79.62 300 GLU A O 1
ATOM 2377 N N . SER A 1 301 ? -30.636 -14.442 -7.801 1.00 80.56 301 SER A N 1
ATOM 2378 C CA . SER A 1 301 ? -31.043 -13.067 -7.501 1.00 80.56 301 SER A CA 1
ATOM 2379 C C . SER A 1 301 ? -29.880 -12.163 -7.050 1.00 80.56 301 SER A C 1
ATOM 2381 O O . SER A 1 301 ? -29.916 -10.954 -7.307 1.00 80.56 301 SER A O 1
ATOM 2383 N N . THR A 1 302 ? -28.849 -12.718 -6.401 1.00 87.50 302 THR A N 1
ATOM 2384 C CA . THR A 1 302 ? -27.699 -11.981 -5.860 1.00 87.50 302 THR A CA 1
ATOM 2385 C C . THR A 1 302 ? -26.704 -11.659 -6.975 1.00 87.50 302 THR A C 1
ATOM 2387 O O . THR A 1 302 ? -26.023 -12.533 -7.513 1.00 87.50 302 THR A O 1
ATOM 2390 N N . LYS A 1 303 ? -26.574 -10.375 -7.324 1.00 88.50 303 LYS A N 1
ATOM 2391 C CA . LYS A 1 303 ? -25.740 -9.953 -8.461 1.00 88.50 303 LYS A CA 1
ATOM 2392 C C . LYS A 1 303 ? -24.293 -9.702 -8.048 1.00 88.50 303 LYS A C 1
ATOM 2394 O O . LYS A 1 303 ? -24.030 -9.040 -7.048 1.00 88.50 303 LYS A O 1
ATOM 2399 N N . ILE A 1 304 ? -23.342 -10.162 -8.859 1.00 92.25 304 ILE A N 1
ATOM 2400 C CA . ILE A 1 304 ? -21.955 -9.687 -8.772 1.00 92.25 304 ILE A CA 1
ATOM 2401 C C . ILE A 1 304 ? -21.918 -8.262 -9.340 1.00 92.25 304 ILE A C 1
ATOM 2403 O O . ILE A 1 304 ? -22.415 -8.014 -10.438 1.00 92.25 304 ILE A O 1
ATOM 2407 N N . CYS A 1 305 ? -21.361 -7.325 -8.579 1.00 87.62 305 CYS A N 1
ATOM 2408 C CA . CYS A 1 305 ? -21.214 -5.930 -8.968 1.00 87.62 305 CYS A CA 1
ATOM 2409 C C . CYS A 1 305 ? -19.945 -5.752 -9.812 1.00 87.62 305 CYS A C 1
ATOM 2411 O O . CYS A 1 305 ? -18.838 -6.005 -9.338 1.00 87.62 305 CYS A O 1
ATOM 2413 N N . GLU A 1 306 ? -20.111 -5.303 -11.058 1.00 79.38 306 GLU A N 1
ATOM 2414 C CA . GLU A 1 306 ? -19.014 -5.080 -12.016 1.00 79.38 306 GLU A CA 1
ATOM 2415 C C . GLU A 1 306 ? -18.787 -3.584 -12.331 1.00 79.38 306 GLU A C 1
ATOM 2417 O O . GLU A 1 306 ? -17.966 -3.242 -13.176 1.00 79.38 306 GLU A O 1
ATOM 2422 N N . SER A 1 307 ? -19.477 -2.663 -11.641 1.00 79.94 307 SER A N 1
ATOM 2423 C CA . SER A 1 307 ? -19.338 -1.207 -11.854 1.00 79.94 307 SER A CA 1
ATOM 2424 C C . SER A 1 307 ? -18.097 -0.588 -11.190 1.00 79.94 307 SER A C 1
ATOM 2426 O O . SER A 1 307 ? -17.810 0.599 -11.382 1.00 79.94 307 SER A O 1
ATOM 2428 N N . ILE A 1 308 ? -17.358 -1.370 -10.402 1.00 84.94 308 ILE A N 1
ATOM 2429 C CA . ILE A 1 308 ? -16.218 -0.950 -9.581 1.00 84.94 308 ILE A CA 1
ATOM 2430 C C . ILE A 1 308 ? -14.970 -1.692 -10.061 1.00 84.94 308 ILE A C 1
ATOM 2432 O O . ILE A 1 308 ? -15.015 -2.898 -10.291 1.00 84.94 308 ILE A O 1
ATOM 2436 N N . HIS A 1 309 ? -13.853 -0.977 -10.208 1.00 91.44 309 HIS A N 1
ATOM 2437 C CA . HIS A 1 309 ? -12.596 -1.594 -10.615 1.00 91.44 309 HIS A CA 1
ATOM 2438 C C . HIS A 1 309 ? -11.915 -2.247 -9.395 1.00 91.44 309 HIS A C 1
ATOM 2440 O O . HIS A 1 309 ? -11.629 -1.537 -8.425 1.00 91.44 309 HIS A O 1
ATOM 2446 N N . PRO A 1 310 ? -11.655 -3.571 -9.402 1.00 92.62 310 PRO A N 1
ATOM 2447 C CA . PRO A 1 310 ? -11.279 -4.308 -8.191 1.00 92.62 310 PRO A CA 1
ATOM 2448 C C . PRO A 1 310 ? -9.918 -3.890 -7.626 1.00 92.62 310 PRO A C 1
ATOM 2450 O O . PRO A 1 310 ? -9.703 -4.013 -6.425 1.00 92.62 310 PRO A O 1
ATOM 2453 N N . ASP A 1 311 ? -9.019 -3.371 -8.466 1.00 92.12 311 ASP A N 1
ATOM 2454 C CA . ASP A 1 311 ? -7.668 -2.961 -8.060 1.00 92.12 311 ASP A CA 1
ATOM 2455 C C . ASP A 1 311 ? -7.603 -1.503 -7.554 1.00 92.12 311 ASP A C 1
ATOM 2457 O O . ASP A 1 311 ? -6.605 -1.101 -6.965 1.00 92.12 311 ASP A O 1
ATOM 2461 N N . GLU A 1 312 ? -8.662 -0.706 -7.759 1.00 93.62 312 GLU A N 1
ATOM 2462 C CA . GLU A 1 312 ? -8.691 0.736 -7.442 1.00 93.62 312 GLU A CA 1
ATOM 2463 C C . GLU A 1 312 ? -9.729 1.111 -6.372 1.00 93.62 312 GLU A C 1
ATOM 2465 O O . GLU A 1 312 ? -9.604 2.160 -5.741 1.00 93.62 312 GLU A O 1
ATOM 2470 N N . ALA A 1 313 ? -10.740 0.264 -6.136 1.00 93.81 313 ALA A N 1
ATOM 2471 C CA . ALA A 1 313 ? -11.856 0.524 -5.217 1.00 93.81 313 ALA A CA 1
ATOM 2472 C C . ALA A 1 313 ? -11.412 1.005 -3.825 1.00 93.81 313 ALA A C 1
ATOM 2474 O O . ALA A 1 313 ? -11.973 1.950 -3.270 1.00 93.81 313 ALA A O 1
ATOM 2475 N N . VAL A 1 314 ? -10.378 0.361 -3.283 1.00 95.44 314 VAL A N 1
ATOM 2476 C CA . VAL A 1 314 ? -9.794 0.657 -1.970 1.00 95.44 314 VAL A CA 1
ATOM 2477 C C . VAL A 1 314 ? -9.156 2.049 -1.946 1.00 95.44 314 VAL A C 1
ATOM 2479 O O . VAL A 1 314 ? -9.455 2.850 -1.062 1.00 95.44 314 VAL A O 1
ATOM 2482 N N . ALA A 1 315 ? -8.331 2.374 -2.945 1.00 96.00 315 ALA A N 1
ATOM 2483 C CA . ALA A 1 315 ? -7.670 3.674 -3.044 1.00 96.00 315 ALA A CA 1
ATOM 2484 C C . ALA A 1 315 ? -8.679 4.811 -3.281 1.00 96.00 315 ALA A C 1
ATOM 2486 O O . ALA A 1 315 ? -8.576 5.872 -2.666 1.00 96.00 315 ALA A O 1
ATOM 2487 N N . TYR A 1 316 ? -9.700 4.570 -4.110 1.00 94.38 316 TYR A N 1
ATOM 2488 C CA . TYR A 1 316 ? -10.782 5.523 -4.356 1.00 94.38 316 TYR A CA 1
ATOM 2489 C C . TYR A 1 316 ? -11.579 5.817 -3.074 1.00 94.38 316 TYR A C 1
ATOM 2491 O O . TYR A 1 316 ? -11.789 6.976 -2.725 1.00 94.38 316 TYR A O 1
ATOM 2499 N N . GLY A 1 317 ? -11.950 4.783 -2.310 1.00 94.00 317 GLY A N 1
ATOM 2500 C CA . GLY A 1 317 ? -12.622 4.950 -1.018 1.00 94.00 317 GLY A CA 1
ATOM 2501 C C . GLY A 1 317 ? -11.778 5.675 0.037 1.00 94.00 317 GLY A C 1
ATOM 2502 O O . GLY A 1 317 ? -12.313 6.462 0.819 1.00 94.00 317 GLY A O 1
ATOM 2503 N N . ALA A 1 318 ? -10.460 5.460 0.035 1.00 95.75 318 ALA A N 1
ATOM 2504 C CA . ALA A 1 318 ? -9.528 6.179 0.903 1.00 95.75 318 ALA A CA 1
ATOM 2505 C C . ALA A 1 318 ? -9.421 7.667 0.531 1.00 95.75 318 ALA A C 1
ATOM 2507 O O . ALA A 1 318 ? -9.471 8.520 1.417 1.00 95.75 318 ALA A O 1
ATOM 2508 N N . ALA A 1 319 ? -9.355 7.990 -0.764 1.00 94.88 319 ALA A N 1
ATOM 2509 C CA . ALA A 1 319 ? -9.354 9.369 -1.254 1.00 94.88 319 ALA A CA 1
ATOM 2510 C C . ALA A 1 319 ? -10.656 10.112 -0.901 1.00 94.88 319 ALA A C 1
ATOM 2512 O O . ALA A 1 319 ? -10.611 11.257 -0.454 1.00 94.88 319 ALA A O 1
ATOM 2513 N N . VAL A 1 320 ? -11.810 9.444 -1.003 1.00 92.81 320 VAL A N 1
ATOM 2514 C CA . VAL A 1 320 ? -13.105 9.990 -0.557 1.00 92.81 320 VAL A CA 1
ATOM 2515 C C . VAL A 1 320 ? -13.106 10.248 0.951 1.00 92.81 320 VAL A C 1
ATOM 2517 O O . VAL A 1 320 ? -13.492 11.328 1.390 1.00 92.81 320 VAL A O 1
ATOM 2520 N N . MET A 1 321 ? -12.617 9.303 1.760 1.00 92.88 321 MET A N 1
ATOM 2521 C CA . MET A 1 321 ? -12.487 9.500 3.208 1.00 92.88 321 MET A CA 1
ATOM 2522 C C . MET A 1 321 ? -11.535 10.665 3.545 1.00 92.88 321 MET A C 1
ATOM 2524 O O . MET A 1 321 ? -11.795 11.406 4.491 1.00 92.88 321 MET A O 1
ATOM 2528 N N . ALA A 1 322 ? -10.470 10.873 2.763 1.00 94.50 322 ALA A N 1
ATOM 2529 C CA . ALA A 1 322 ? -9.564 12.012 2.917 1.00 94.50 322 ALA A CA 1
ATOM 2530 C C . ALA A 1 322 ? -10.245 13.349 2.573 1.00 94.50 322 ALA A C 1
ATOM 2532 O O . ALA A 1 322 ? -10.054 14.323 3.298 1.00 94.50 322 ALA A O 1
ATOM 2533 N N . ALA A 1 323 ? -11.088 13.388 1.536 1.00 93.00 323 ALA A N 1
ATOM 2534 C CA . ALA A 1 323 ? -11.882 14.563 1.170 1.00 93.00 323 ALA A CA 1
ATOM 2535 C C . ALA A 1 323 ? -12.907 14.925 2.265 1.00 93.00 323 ALA A C 1
ATOM 2537 O O . ALA A 1 323 ? -12.970 16.078 2.686 1.00 93.00 323 ALA A O 1
ATOM 2538 N N . VAL A 1 324 ? -13.614 13.932 2.821 1.00 90.69 324 VAL A N 1
ATOM 2539 C CA . VAL A 1 324 ? -14.525 14.115 3.971 1.00 90.69 324 VAL A CA 1
ATOM 2540 C C . VAL A 1 324 ? -13.788 14.680 5.192 1.00 90.69 324 VAL A C 1
ATOM 2542 O O . VAL A 1 324 ? -14.274 15.612 5.826 1.00 90.69 324 VAL A O 1
ATOM 2545 N N . LEU A 1 325 ? -12.595 14.162 5.513 1.00 90.19 325 LEU A N 1
ATOM 2546 C CA . LEU A 1 325 ? -11.774 14.657 6.632 1.00 90.19 325 LEU A CA 1
ATOM 2547 C C . LEU A 1 325 ? -11.149 16.035 6.365 1.00 90.19 325 LEU A C 1
ATOM 2549 O O . LEU A 1 325 ? -10.783 16.727 7.312 1.00 90.19 325 LEU A O 1
ATOM 2553 N N . SER A 1 326 ? -11.049 16.435 5.096 1.00 89.50 326 SER A N 1
ATOM 2554 C CA . SER A 1 326 ? -10.587 17.761 4.667 1.00 89.50 326 SER A CA 1
ATOM 2555 C C . SER A 1 326 ? -11.722 18.789 4.553 1.00 89.50 326 SER A C 1
ATOM 2557 O O . SER A 1 326 ? -11.452 19.942 4.239 1.00 89.50 326 SER A O 1
ATOM 2559 N N . GLY A 1 327 ? -12.977 18.393 4.805 1.00 88.44 327 GLY A N 1
ATOM 2560 C CA . GLY A 1 327 ? -14.139 19.287 4.766 1.00 88.44 327 GLY A CA 1
ATOM 2561 C C . GLY A 1 327 ? -14.674 19.605 3.365 1.00 88.44 327 GLY A C 1
ATOM 2562 O O . GLY A 1 327 ? -15.286 20.650 3.188 1.00 88.44 327 GLY A O 1
ATOM 2563 N N . VAL A 1 328 ? -14.447 18.732 2.377 1.00 87.44 328 VAL A N 1
ATOM 2564 C CA . VAL A 1 328 ? -14.977 18.886 1.008 1.00 87.44 328 VAL A CA 1
ATOM 2565 C C . VAL A 1 328 ? -16.499 18.682 1.004 1.00 87.44 328 VAL A C 1
ATOM 2567 O O . VAL A 1 328 ? -16.976 17.604 1.373 1.00 87.44 328 VAL A O 1
ATOM 2570 N N . GLU A 1 329 ? -17.253 19.709 0.599 1.00 81.00 329 GLU A N 1
ATOM 2571 C CA . GLU A 1 329 ? -18.718 19.775 0.732 1.00 81.00 329 GLU A CA 1
ATOM 2572 C C . GLU A 1 329 ? -19.436 18.630 -0.003 1.00 81.00 329 GLU A C 1
ATOM 2574 O O . GLU A 1 329 ? -20.325 17.996 0.565 1.00 81.00 329 GLU A O 1
ATOM 2579 N N . GLU A 1 330 ? -19.004 18.283 -1.221 1.00 79.75 330 GLU A N 1
ATOM 2580 C CA . GLU A 1 330 ? -19.676 17.307 -2.098 1.00 79.75 330 GLU A CA 1
ATOM 2581 C C . GLU A 1 330 ? -19.720 15.871 -1.540 1.00 79.75 330 GLU A C 1
ATOM 2583 O O . GLU A 1 330 ? -20.434 15.015 -2.068 1.00 79.75 330 GLU A O 1
ATOM 2588 N N . VAL A 1 331 ? -18.958 15.589 -0.479 1.00 82.31 331 VAL A N 1
ATOM 2589 C CA . VAL A 1 331 ? -18.921 14.291 0.215 1.00 82.31 331 VAL A CA 1
ATOM 2590 C C . VAL A 1 331 ? -19.249 14.390 1.710 1.00 82.31 331 VAL A C 1
ATOM 2592 O O . VAL A 1 331 ? -19.322 13.361 2.385 1.00 82.31 331 VAL A O 1
ATOM 2595 N N . GLN A 1 332 ? -19.469 15.595 2.245 1.00 76.44 332 GLN A N 1
ATOM 2596 C CA . GLN A 1 332 ? -19.499 15.864 3.689 1.00 76.44 332 GLN A CA 1
ATOM 2597 C C . GLN A 1 332 ? -20.645 15.155 4.437 1.00 76.44 332 GLN A C 1
ATOM 2599 O O . GLN A 1 332 ? -20.504 14.818 5.613 1.00 76.44 332 GLN A O 1
ATOM 2604 N N . ASP A 1 333 ? -21.745 14.844 3.747 1.00 81.50 333 ASP A N 1
ATOM 2605 C CA . ASP A 1 333 ? -22.876 14.075 4.284 1.00 81.50 333 ASP A CA 1
ATOM 2606 C C . ASP A 1 333 ? -22.565 12.590 4.565 1.00 81.50 333 ASP A C 1
ATOM 2608 O O . ASP A 1 333 ? -23.378 11.898 5.188 1.00 81.50 333 ASP A O 1
ATOM 2612 N N . MET A 1 334 ? -21.420 12.060 4.112 1.00 85.38 334 MET A N 1
ATOM 2613 C CA . MET A 1 334 ? -21.095 10.633 4.219 1.00 85.38 334 MET A CA 1
ATOM 2614 C C . MET A 1 334 ? -20.905 10.178 5.676 1.00 85.38 334 MET A C 1
ATOM 2616 O O . MET A 1 334 ? -19.942 10.537 6.354 1.00 85.38 334 MET A O 1
ATOM 2620 N N . ARG A 1 335 ? -21.782 9.283 6.148 1.00 85.56 335 ARG A N 1
ATOM 2621 C CA . ARG A 1 335 ? -21.763 8.752 7.522 1.00 85.56 335 ARG A CA 1
ATOM 2622 C C . ARG A 1 335 ? -21.318 7.298 7.543 1.00 85.56 335 ARG A C 1
ATOM 2624 O O . ARG A 1 335 ? -22.133 6.390 7.369 1.00 85.56 335 ARG A O 1
ATOM 2631 N N . LEU A 1 336 ? -20.029 7.089 7.805 1.00 86.38 336 LEU A N 1
ATOM 2632 C CA . LEU A 1 336 ? -19.463 5.773 8.089 1.00 86.38 336 LEU A CA 1
ATOM 2633 C C . LEU A 1 336 ? -19.697 5.373 9.555 1.00 86.38 336 LEU A C 1
ATOM 2635 O O . LEU A 1 336 ? -19.343 6.106 10.474 1.00 86.38 336 LEU A O 1
ATOM 2639 N N . ILE A 1 337 ? -20.238 4.173 9.756 1.00 86.19 337 ILE A N 1
ATOM 2640 C CA . ILE A 1 337 ? -20.333 3.472 11.038 1.00 86.19 337 ILE A CA 1
ATOM 2641 C C . ILE A 1 337 ? -19.606 2.132 10.875 1.00 86.19 337 ILE A C 1
ATOM 2643 O O . ILE A 1 337 ? -20.065 1.267 10.120 1.00 86.19 337 ILE A O 1
ATOM 2647 N N . ASP A 1 338 ? -18.482 1.963 11.570 1.00 83.00 338 ASP A N 1
ATOM 2648 C CA . ASP A 1 338 ? -17.649 0.756 11.520 1.00 83.00 338 ASP A CA 1
ATOM 2649 C C . ASP A 1 338 ? -17.479 0.117 12.917 1.00 83.00 338 ASP A C 1
ATOM 2651 O O . ASP A 1 338 ? -17.805 0.718 13.942 1.00 83.00 338 ASP A O 1
ATOM 2655 N N . MET A 1 339 ? -17.041 -1.143 12.953 1.00 82.00 339 MET A N 1
ATOM 2656 C CA . MET A 1 339 ? -17.083 -2.029 14.119 1.00 82.00 339 MET A CA 1
ATOM 2657 C C . MET A 1 339 ? -15.770 -2.774 14.394 1.00 82.00 339 MET A C 1
ATOM 2659 O O . MET A 1 339 ? -15.023 -3.142 13.478 1.00 82.00 339 MET A O 1
ATOM 2663 N N . ILE A 1 340 ? -15.541 -3.035 15.682 1.00 77.62 340 ILE A N 1
ATOM 2664 C CA . ILE A 1 340 ? -14.405 -3.769 16.249 1.00 77.62 340 ILE A CA 1
ATOM 2665 C C . ILE A 1 340 ? -14.392 -5.228 15.735 1.00 77.62 340 ILE A C 1
ATOM 2667 O O . ILE A 1 340 ? -15.424 -5.907 15.836 1.00 77.62 340 ILE A O 1
ATOM 2671 N N . PRO A 1 341 ? -13.263 -5.737 15.192 1.00 67.62 341 PRO A N 1
ATOM 2672 C CA . PRO A 1 341 ? -13.205 -7.052 14.544 1.00 67.62 341 PRO A CA 1
ATOM 2673 C C . PRO A 1 341 ? -13.113 -8.237 15.517 1.00 67.62 341 PRO A C 1
ATOM 2675 O O . PRO A 1 341 ? -13.576 -9.321 15.161 1.00 67.62 341 PRO A O 1
ATOM 2678 N N . MET A 1 342 ? -12.556 -8.046 16.719 1.00 75.69 342 MET A N 1
ATOM 2679 C CA . MET A 1 342 ? -12.361 -9.077 17.750 1.00 75.69 342 MET A CA 1
ATOM 2680 C C . MET A 1 342 ? -12.582 -8.503 19.157 1.00 75.69 342 MET A C 1
ATOM 2682 O O . MET A 1 342 ? -12.369 -7.315 19.385 1.00 75.69 342 MET A O 1
ATOM 2686 N N . SER A 1 343 ? -13.033 -9.322 20.103 1.00 82.62 343 SER A N 1
ATOM 2687 C CA . SER A 1 343 ? -13.281 -8.896 21.483 1.00 82.62 343 SER A CA 1
ATOM 2688 C C . SER A 1 343 ? -11.986 -8.490 22.201 1.00 82.62 343 SER A C 1
ATOM 2690 O O . SER A 1 343 ? -11.003 -9.226 22.187 1.00 82.62 343 SER A O 1
ATOM 2692 N N . ILE A 1 344 ? -12.007 -7.336 22.874 1.00 87.56 344 ILE A N 1
ATOM 2693 C CA . ILE A 1 344 ? -10.912 -6.815 23.702 1.00 87.56 344 ILE A CA 1
ATOM 2694 C C . ILE A 1 344 ? -11.305 -6.946 25.175 1.00 87.56 344 ILE A C 1
ATOM 2696 O O . ILE A 1 344 ? -12.411 -6.582 25.592 1.00 87.56 344 ILE A O 1
ATOM 2700 N N . GLY A 1 345 ? -10.393 -7.464 25.986 1.00 89.44 345 GLY A N 1
ATOM 2701 C CA . GLY A 1 345 ? -10.602 -7.721 27.405 1.00 89.44 345 GLY A CA 1
ATOM 2702 C C . GLY A 1 345 ? -9.316 -7.631 28.204 1.00 89.44 345 GLY A C 1
ATOM 2703 O O . GLY A 1 345 ? -8.250 -7.379 27.654 1.00 89.44 345 GLY A O 1
ATOM 2704 N N . VAL A 1 346 ? -9.420 -7.850 29.509 1.00 89.50 346 VAL A N 1
ATOM 2705 C CA . VAL A 1 346 ? -8.266 -7.855 30.414 1.00 89.50 346 VAL A CA 1
ATOM 2706 C C . VAL A 1 346 ? -8.231 -9.125 31.247 1.00 89.50 346 VAL A C 1
ATOM 2708 O O . VAL A 1 346 ? -9.273 -9.730 31.523 1.00 89.50 346 VAL A O 1
ATOM 2711 N N . GLN A 1 347 ? -7.033 -9.521 31.656 1.00 85.06 347 GLN A N 1
ATOM 2712 C CA . GLN A 1 347 ? -6.833 -10.665 32.529 1.00 85.06 347 GLN A CA 1
ATOM 2713 C C . GLN A 1 347 ? -7.445 -10.402 33.909 1.00 85.06 347 GLN A C 1
ATOM 2715 O O . GLN A 1 347 ? -7.311 -9.331 34.496 1.00 85.06 347 GLN A O 1
ATOM 2720 N N . CYS A 1 348 ? -8.165 -11.395 34.414 1.00 73.56 348 CYS A N 1
ATOM 2721 C CA . CYS A 1 348 ? -8.618 -11.491 35.796 1.00 73.56 348 CYS A CA 1
ATOM 2722 C C . CYS A 1 348 ? -7.963 -12.719 36.443 1.00 73.56 348 CYS A C 1
ATOM 2724 O O . CYS A 1 348 ? -7.392 -13.552 35.744 1.00 73.56 348 CYS A O 1
ATOM 2726 N N . ASN A 1 349 ? -8.085 -12.832 37.770 1.00 65.62 349 ASN A N 1
ATOM 2727 C CA . ASN A 1 349 ? -7.522 -13.882 38.630 1.00 65.62 349 ASN A CA 1
ATOM 2728 C C . ASN A 1 349 ? -7.220 -15.212 37.905 1.00 65.62 349 ASN A C 1
ATOM 2730 O O . ASN A 1 349 ? -8.139 -15.904 37.460 1.00 65.62 349 ASN A O 1
ATOM 2734 N N . ARG A 1 350 ? -5.935 -15.598 37.884 1.00 70.75 350 ARG A N 1
ATOM 2735 C CA . ARG A 1 350 ? -5.364 -16.679 37.056 1.00 70.75 350 ARG A CA 1
ATOM 2736 C C . ARG A 1 350 ? -5.331 -16.293 35.569 1.00 70.75 350 ARG A C 1
ATOM 2738 O O . ARG A 1 350 ? -4.788 -15.249 35.239 1.00 70.75 350 ARG A O 1
ATOM 2745 N N . ASP A 1 351 ? -5.841 -17.146 34.687 1.00 76.00 351 ASP A N 1
ATOM 2746 C CA . ASP A 1 351 ? -5.704 -17.064 33.225 1.00 76.00 351 ASP A CA 1
ATOM 2747 C C . ASP A 1 351 ? -7.040 -16.700 32.539 1.00 76.00 351 ASP A C 1
ATOM 2749 O O . ASP A 1 351 ? -7.299 -17.095 31.411 1.00 76.00 351 ASP A O 1
ATOM 2753 N N . TYR A 1 352 ? -7.958 -16.015 33.231 1.00 74.81 352 TYR A N 1
ATOM 2754 C CA . TYR A 1 352 ? -9.312 -15.763 32.716 1.00 74.81 352 TYR A CA 1
ATOM 2755 C C . TYR A 1 352 ? -9.425 -14.406 32.009 1.00 74.81 352 TYR A C 1
ATOM 2757 O O . TYR A 1 352 ? -9.184 -13.363 32.623 1.00 74.81 352 TYR A O 1
ATOM 2765 N N . MET A 1 353 ? -9.893 -14.395 30.756 1.00 82.19 353 MET A N 1
ATOM 2766 C CA . MET A 1 353 ? -10.128 -13.161 29.999 1.00 82.19 353 MET A CA 1
ATOM 2767 C C . MET A 1 353 ? -11.506 -12.555 30.308 1.00 82.19 353 MET A C 1
ATOM 2769 O O . MET A 1 353 ? -12.553 -13.070 29.913 1.00 82.19 353 MET A O 1
ATOM 2773 N N . SER A 1 354 ? -11.522 -11.385 30.946 1.00 84.44 354 SER A N 1
ATOM 2774 C CA . SER A 1 354 ? -12.722 -10.557 31.082 1.00 84.44 354 SER A CA 1
ATOM 2775 C C . SER A 1 354 ? -12.856 -9.618 29.886 1.00 84.44 354 SER A C 1
ATOM 2777 O O . SER A 1 354 ? -12.252 -8.548 29.880 1.00 84.44 354 SER A O 1
ATOM 2779 N N . VAL A 1 355 ? -13.696 -9.964 28.909 1.00 85.50 355 VAL A N 1
ATOM 2780 C CA . VAL A 1 355 ? -14.054 -9.071 27.789 1.00 85.50 355 VAL A CA 1
ATOM 2781 C C . VAL A 1 355 ? -14.701 -7.773 28.300 1.00 85.50 355 VAL A C 1
ATOM 2783 O O . VAL A 1 355 ? -15.661 -7.818 29.070 1.00 85.50 355 VAL A O 1
ATOM 2786 N N . LEU A 1 356 ? -14.190 -6.622 27.851 1.00 90.12 356 LEU A N 1
ATOM 2787 C CA . LEU A 1 356 ? -14.721 -5.277 28.129 1.00 90.12 356 LEU A CA 1
ATOM 2788 C C . LEU A 1 356 ? -15.413 -4.696 26.885 1.00 90.12 356 LEU A C 1
ATOM 2790 O O . LEU A 1 356 ? -16.545 -4.217 26.969 1.00 90.12 356 LEU A O 1
ATOM 2794 N N . ILE A 1 357 ? -14.750 -4.773 25.727 1.00 88.62 357 ILE A N 1
ATOM 2795 C CA . ILE A 1 357 ? -15.270 -4.356 24.420 1.00 88.62 357 ILE A CA 1
ATOM 2796 C C . ILE A 1 357 ? -15.526 -5.632 23.617 1.00 88.62 357 ILE A C 1
ATOM 2798 O O . ILE A 1 357 ? -14.597 -6.364 23.297 1.00 88.62 357 ILE A O 1
ATOM 2802 N N . LYS A 1 358 ? -16.784 -5.933 23.294 1.00 86.88 358 LYS A N 1
ATOM 2803 C CA . LYS A 1 358 ? -17.123 -7.133 22.510 1.00 86.88 358 LYS A CA 1
ATOM 2804 C C . LYS A 1 358 ? -16.852 -6.902 21.022 1.00 86.88 358 LYS A C 1
ATOM 2806 O O . LYS A 1 358 ? -17.079 -5.790 20.532 1.00 86.88 358 LYS A O 1
ATOM 2811 N N . LYS A 1 359 ? -16.483 -7.955 20.286 1.00 78.88 359 LYS A N 1
ATOM 2812 C CA . LYS A 1 359 ? -16.554 -7.973 18.816 1.00 78.88 359 LYS A CA 1
ATOM 2813 C C . LYS A 1 359 ? -17.907 -7.421 18.346 1.00 78.88 359 LYS A C 1
ATOM 2815 O O . LYS A 1 359 ? -18.945 -7.739 18.926 1.00 78.88 359 LYS A O 1
ATOM 2820 N N . GLY A 1 360 ? -17.901 -6.588 17.306 1.00 77.06 360 GLY A N 1
ATOM 2821 C CA . GLY A 1 360 ? -19.118 -5.945 16.797 1.00 77.06 360 GLY A CA 1
ATOM 2822 C C . GLY A 1 360 ? -19.553 -4.679 17.541 1.00 77.06 360 GLY A C 1
ATOM 2823 O O . GLY A 1 360 ? -20.518 -4.045 17.120 1.00 77.06 360 GLY A O 1
ATOM 2824 N N . THR A 1 361 ? -18.844 -4.256 18.596 1.00 84.88 361 THR A N 1
ATOM 2825 C CA . THR A 1 361 ? -19.010 -2.897 19.140 1.00 84.88 361 THR A CA 1
ATOM 2826 C C . THR A 1 361 ? -18.629 -1.880 18.057 1.00 84.88 361 THR A C 1
ATOM 2828 O O . THR A 1 361 ? -17.610 -2.048 17.388 1.00 84.88 361 THR A O 1
ATOM 2831 N N . VAL A 1 362 ? -19.452 -0.850 17.853 1.00 86.50 362 VAL A N 1
ATOM 2832 C CA . VAL A 1 362 ? -19.144 0.280 16.956 1.00 86.50 362 VAL A CA 1
ATOM 2833 C C . VAL A 1 362 ? -18.026 1.123 17.568 1.00 86.50 362 VAL A C 1
ATOM 2835 O O . VAL A 1 362 ? -18.079 1.362 18.771 1.00 86.50 362 VAL A O 1
ATOM 2838 N N . PHE A 1 363 ? -17.062 1.587 16.766 1.00 80.06 363 PHE A N 1
ATOM 2839 C CA . PHE A 1 363 ? -16.005 2.504 17.217 1.00 80.06 363 PHE A CA 1
ATOM 2840 C C . PHE A 1 363 ? -16.151 3.911 16.587 1.00 80.06 363 PHE A C 1
ATOM 2842 O O . PHE A 1 363 ? -16.701 4.020 15.485 1.00 80.06 363 PHE A O 1
ATOM 2849 N N . PRO A 1 364 ? -15.701 4.998 17.252 1.00 86.00 364 PRO A N 1
ATOM 2850 C CA . PRO A 1 364 ? -14.997 5.032 18.539 1.00 86.00 364 PRO A CA 1
ATOM 2851 C C . PRO A 1 364 ? -15.878 4.602 19.721 1.00 86.00 364 PRO A C 1
ATOM 2853 O O . PRO A 1 364 ? -17.098 4.782 19.699 1.00 86.00 364 PRO A O 1
ATOM 2856 N N . CYS A 1 365 ? -15.273 4.002 20.747 1.00 87.81 365 CYS A N 1
ATOM 2857 C CA . CYS A 1 365 ? -15.995 3.560 21.939 1.00 87.81 365 CYS A CA 1
ATOM 2858 C C . CYS A 1 365 ? -15.120 3.432 23.190 1.00 87.81 365 CYS A C 1
ATOM 2860 O O . CYS A 1 365 ? -14.041 2.843 23.154 1.00 87.81 365 CYS A O 1
ATOM 2862 N N . THR A 1 366 ? -15.677 3.851 24.325 1.00 93.06 366 THR A N 1
ATOM 2863 C CA . THR A 1 366 ? -15.068 3.721 25.654 1.00 93.06 366 THR A CA 1
ATOM 2864 C C . THR A 1 366 ? -15.809 2.665 26.484 1.00 93.06 366 THR A C 1
ATOM 2866 O O . THR A 1 366 ? -17.048 2.616 26.499 1.00 93.06 366 THR A O 1
ATOM 2869 N N . LYS A 1 367 ? -15.074 1.804 27.196 1.00 93.50 367 LYS A N 1
ATOM 2870 C CA . LYS A 1 367 ? -15.601 0.836 28.174 1.00 93.50 367 LYS A CA 1
ATOM 2871 C C . LYS A 1 367 ? -14.761 0.842 29.440 1.00 93.50 367 LYS A C 1
ATOM 2873 O O . LYS A 1 367 ? -13.542 0.890 29.389 1.00 93.50 367 LYS A O 1
ATOM 2878 N N . LYS A 1 368 ? -15.431 0.763 30.585 1.00 92.31 368 LYS A N 1
ATOM 2879 C CA . LYS A 1 368 ? -14.835 0.927 31.909 1.00 92.31 368 LYS A CA 1
ATOM 2880 C C . LYS A 1 368 ? -15.194 -0.261 32.796 1.00 92.31 368 LYS A C 1
ATOM 2882 O O . LYS A 1 368 ? -16.344 -0.701 32.777 1.00 92.31 368 LYS A O 1
ATOM 2887 N N . LYS A 1 369 ? -14.234 -0.763 33.572 1.00 87.50 369 LYS A N 1
ATOM 2888 C CA . LYS A 1 369 ? -14.450 -1.787 34.599 1.00 87.50 369 LYS A CA 1
ATOM 2889 C C . LYS A 1 369 ? -13.561 -1.514 35.812 1.00 87.50 369 LYS A C 1
ATOM 2891 O O . LYS A 1 369 ? -12.375 -1.236 35.671 1.00 87.50 369 LYS A O 1
ATOM 2896 N N . THR A 1 370 ? -14.149 -1.635 36.995 1.00 88.62 370 THR A N 1
ATOM 2897 C CA . THR A 1 370 ? -13.460 -1.475 38.277 1.00 88.62 370 THR A CA 1
ATOM 2898 C C . THR A 1 370 ? -12.816 -2.791 38.724 1.00 88.62 370 THR A C 1
ATOM 2900 O O . THR A 1 370 ? -13.387 -3.872 38.552 1.00 88.62 370 THR A O 1
ATOM 2903 N N . PHE A 1 371 ? -11.630 -2.680 39.309 1.00 83.00 371 PHE A N 1
ATOM 2904 C CA . PHE A 1 371 ? -10.792 -3.742 39.855 1.00 83.00 371 PHE A CA 1
ATOM 2905 C C . PHE A 1 371 ? -10.394 -3.402 41.294 1.00 83.00 371 PHE A C 1
ATOM 2907 O O . PHE A 1 371 ? -10.490 -2.252 41.723 1.00 83.00 371 PHE A O 1
ATOM 2914 N N . ILE A 1 372 ? -9.943 -4.409 42.040 1.00 84.56 372 ILE A N 1
ATOM 2915 C CA . ILE A 1 372 ? -9.486 -4.271 43.426 1.00 84.56 372 ILE A CA 1
ATOM 2916 C C . ILE A 1 372 ? -8.153 -4.995 43.623 1.00 84.56 372 ILE A C 1
ATOM 2918 O O . ILE A 1 372 ? -7.877 -5.970 42.916 1.00 84.56 372 ILE A O 1
ATOM 2922 N N . ASN A 1 373 ? -7.339 -4.553 44.585 1.00 83.50 373 ASN A N 1
ATOM 2923 C CA . ASN A 1 373 ? -6.113 -5.269 44.941 1.00 83.50 373 ASN A CA 1
ATOM 2924 C C . ASN A 1 373 ? -6.435 -6.684 45.444 1.00 83.50 373 ASN A C 1
ATOM 2926 O O . ASN A 1 373 ? -7.321 -6.887 46.278 1.00 83.50 373 ASN A O 1
ATOM 2930 N N . SER A 1 374 ? -5.709 -7.668 44.916 1.00 76.69 374 SER A N 1
ATOM 2931 C CA . SER A 1 374 ? -5.947 -9.088 45.198 1.00 76.69 374 SER A CA 1
ATOM 2932 C C . SER A 1 374 ? -5.134 -9.613 46.377 1.00 76.69 374 SER A C 1
ATOM 2934 O O . SER A 1 374 ? -5.465 -10.681 46.891 1.00 76.69 374 SER A O 1
ATOM 2936 N N . GLU A 1 375 ? -4.140 -8.849 46.832 1.00 79.50 375 GLU A N 1
ATOM 2937 C CA . GLU A 1 375 ? -3.216 -9.194 47.914 1.00 79.50 375 GLU A CA 1
ATOM 2938 C C . GLU A 1 375 ? -3.140 -8.064 48.955 1.00 79.50 375 GLU A C 1
ATOM 2940 O O . GLU A 1 375 ? -3.393 -6.891 48.650 1.00 79.50 375 GLU A O 1
ATOM 2945 N N . ASP A 1 376 ? -2.804 -8.423 50.196 1.00 82.06 376 ASP A N 1
ATOM 2946 C CA . ASP A 1 376 ? -2.545 -7.460 51.266 1.00 82.06 376 ASP A CA 1
ATOM 2947 C C . ASP A 1 376 ? -1.232 -6.710 51.006 1.00 82.06 376 ASP A C 1
ATOM 2949 O O . ASP A 1 376 ? -0.213 -7.305 50.668 1.00 82.06 376 ASP A O 1
ATOM 2953 N N . PHE A 1 377 ? -1.264 -5.390 51.176 1.00 86.75 377 PHE A N 1
ATOM 2954 C CA . PHE A 1 377 ? -0.146 -4.462 50.969 1.00 86.75 377 PHE A CA 1
ATOM 2955 C C . PHE A 1 377 ? 0.432 -4.436 49.542 1.00 86.75 377 PHE A C 1
ATOM 2957 O O . PHE A 1 377 ? 1.526 -3.915 49.333 1.00 86.75 377 PHE A O 1
ATOM 2964 N N . GLN A 1 378 ? -0.333 -4.916 48.552 1.00 84.06 378 GLN A N 1
ATOM 2965 C CA . GLN A 1 378 ? -0.005 -4.829 47.127 1.00 84.06 378 GLN A CA 1
ATOM 2966 C C . GLN A 1 378 ? 0.369 -3.387 46.726 1.00 84.06 378 GLN A C 1
ATOM 2968 O O . GLN A 1 378 ? -0.402 -2.455 46.953 1.00 84.06 378 GLN A O 1
ATOM 2973 N N . THR A 1 379 ? 1.548 -3.215 46.121 1.00 87.00 379 THR A N 1
ATOM 2974 C CA . THR A 1 379 ? 2.133 -1.914 45.730 1.00 87.00 379 THR A CA 1
ATOM 2975 C C . THR A 1 379 ? 1.888 -1.536 44.271 1.00 87.00 379 THR A C 1
ATOM 2977 O O . THR A 1 379 ? 1.957 -0.360 43.924 1.00 87.00 379 THR A O 1
ATOM 2980 N N . VAL A 1 380 ? 1.608 -2.509 43.401 1.00 88.50 380 VAL A N 1
ATOM 2981 C CA . VAL A 1 380 ? 1.327 -2.294 41.975 1.00 88.50 380 VAL A CA 1
ATOM 2982 C C . VAL A 1 380 ? 0.201 -3.229 41.544 1.00 88.50 380 VAL A C 1
ATOM 2984 O O . VAL A 1 380 ? 0.219 -4.420 41.863 1.00 88.50 380 VAL A O 1
ATOM 2987 N N . ILE A 1 381 ? -0.786 -2.699 40.822 1.00 84.69 381 ILE A N 1
ATOM 2988 C CA . ILE A 1 381 ? -1.798 -3.492 40.119 1.00 84.69 381 ILE A CA 1
ATOM 2989 C C . ILE A 1 381 ? -1.423 -3.529 38.639 1.00 84.69 381 ILE A C 1
ATOM 2991 O O . ILE A 1 381 ? -1.489 -2.514 37.947 1.00 84.69 381 ILE A O 1
ATOM 2995 N N . ASN A 1 382 ? -1.053 -4.717 38.170 1.00 87.06 382 ASN A N 1
ATOM 2996 C CA . ASN A 1 382 ? -0.790 -5.003 36.767 1.00 87.06 382 ASN A CA 1
ATOM 2997 C C . ASN A 1 382 ? -2.066 -5.521 36.103 1.00 87.06 382 ASN A C 1
ATOM 2999 O O . ASN A 1 382 ? -2.726 -6.419 36.633 1.00 87.06 382 ASN A O 1
ATOM 3003 N N . VAL A 1 383 ? -2.411 -4.966 34.941 1.00 87.19 383 VAL A N 1
ATOM 3004 C CA . VAL A 1 383 ? -3.592 -5.360 34.165 1.00 87.19 383 VAL A CA 1
ATOM 3005 C C . VAL A 1 383 ? -3.184 -5.695 32.727 1.00 87.19 383 VAL A C 1
ATOM 3007 O O . VAL A 1 383 ? -3.206 -4.824 31.854 1.00 87.19 383 VAL A O 1
ATOM 3010 N N . PRO A 1 384 ? -2.808 -6.959 32.463 1.00 88.12 384 PRO A N 1
ATOM 3011 C CA . PRO A 1 384 ? -2.604 -7.476 31.115 1.00 88.12 384 PRO A CA 1
ATOM 3012 C C . PRO A 1 384 ? -3.880 -7.380 30.268 1.00 88.12 384 PRO A C 1
ATOM 3014 O O . PRO A 1 384 ? -4.972 -7.758 30.709 1.00 88.12 384 PRO A O 1
ATOM 3017 N N . VAL A 1 385 ? -3.749 -6.895 29.034 1.00 89.06 385 VAL A N 1
ATOM 3018 C CA . VAL A 1 385 ? -4.860 -6.658 28.098 1.00 89.06 385 VAL A CA 1
ATOM 3019 C C . VAL A 1 385 ? -4.727 -7.599 26.901 1.00 89.06 385 VAL A C 1
ATOM 3021 O O . VAL A 1 385 ? -3.620 -7.854 26.439 1.00 89.06 385 VAL A O 1
ATOM 3024 N N . TYR A 1 386 ? -5.841 -8.137 26.402 1.00 83.81 386 TYR A N 1
ATOM 3025 C CA . TYR A 1 386 ? -5.894 -9.202 25.393 1.00 83.81 386 TYR A CA 1
ATOM 3026 C C . TYR A 1 386 ? -6.935 -8.925 24.298 1.00 83.81 386 TYR A C 1
ATOM 3028 O O . TYR A 1 386 ? -7.968 -8.300 24.544 1.00 83.81 386 TYR A O 1
ATOM 3036 N N . GLU A 1 387 ? -6.684 -9.468 23.107 1.00 81.00 387 GLU A N 1
ATOM 3037 C CA . GLU A 1 387 ? -7.588 -9.536 21.956 1.00 81.00 387 GLU A CA 1
ATOM 3038 C C . GLU A 1 387 ? -7.887 -11.005 21.615 1.00 81.00 387 GLU A C 1
ATOM 3040 O O . GLU A 1 387 ? -6.975 -11.818 21.429 1.00 81.00 387 GLU A O 1
ATOM 3045 N N . GLY A 1 388 ? -9.172 -11.354 21.520 1.00 71.88 388 GLY A N 1
ATOM 3046 C CA . GLY A 1 388 ? -9.622 -12.675 21.091 1.00 71.88 388 GLY A CA 1
ATOM 3047 C C . GLY A 1 388 ? -10.957 -13.124 21.694 1.00 71.88 388 GLY A C 1
ATOM 3048 O O . GLY A 1 388 ? -11.553 -12.453 22.530 1.00 71.88 388 GLY A O 1
ATOM 3049 N N . GLU A 1 389 ? -11.440 -14.282 21.234 1.00 74.00 389 GLU A N 1
ATOM 3050 C CA . GLU A 1 389 ? -12.742 -14.859 21.622 1.00 74.00 389 GLU A CA 1
ATOM 3051 C C . GLU A 1 389 ? -12.610 -16.127 22.497 1.00 74.00 389 GLU A C 1
ATOM 3053 O O . GLU A 1 389 ? -13.583 -16.862 22.681 1.00 74.00 389 GLU A O 1
ATOM 3058 N N . ARG A 1 390 ? -11.408 -16.462 22.991 1.00 68.19 390 ARG A N 1
ATOM 3059 C CA . ARG A 1 390 ? -11.210 -17.596 23.913 1.00 68.19 390 ARG A CA 1
ATOM 3060 C C . ARG A 1 390 ? -11.443 -17.151 25.357 1.00 68.19 390 ARG A C 1
ATOM 3062 O O . ARG A 1 390 ? -11.265 -15.990 25.700 1.00 68.19 390 ARG A O 1
ATOM 3069 N N . VAL A 1 391 ? -11.807 -18.096 26.222 1.00 74.06 391 VAL A N 1
ATOM 3070 C CA . VAL A 1 391 ? -12.032 -17.833 27.659 1.00 74.06 391 VAL A CA 1
ATOM 3071 C C . VAL A 1 391 ? -10.713 -17.642 28.424 1.00 74.06 391 VAL A C 1
ATOM 3073 O O . VAL A 1 391 ? -10.672 -16.914 29.413 1.00 74.06 391 VAL A O 1
ATOM 3076 N N . LEU A 1 392 ? -9.639 -18.289 27.959 1.00 65.69 392 LEU A N 1
ATOM 3077 C CA . LEU A 1 392 ? -8.321 -18.266 28.591 1.00 65.69 392 LEU A CA 1
ATOM 3078 C C . LEU A 1 392 ? -7.393 -17.250 27.917 1.00 65.69 392 LEU A C 1
ATOM 3080 O O . LEU A 1 392 ? -7.280 -17.257 26.690 1.00 65.69 392 LEU A O 1
ATOM 3084 N N . CYS A 1 393 ? -6.721 -16.408 28.702 1.00 74.56 393 CYS A N 1
ATOM 3085 C CA . CYS A 1 393 ? -5.773 -15.402 28.215 1.00 74.56 393 CYS A CA 1
ATOM 3086 C C . CYS A 1 393 ? -4.616 -16.041 27.430 1.00 74.56 393 CYS A C 1
ATOM 3088 O O . CYS A 1 393 ? -4.304 -15.578 26.337 1.00 74.56 393 CYS A O 1
ATOM 3090 N N . SER A 1 394 ? -4.083 -17.167 27.908 1.00 72.75 394 SER A N 1
ATOM 3091 C CA . SER A 1 394 ? -3.083 -18.012 27.232 1.00 72.75 394 SER A CA 1
ATOM 3092 C C . SER A 1 394 ? -3.458 -18.479 25.815 1.00 72.75 394 SER A C 1
ATOM 3094 O O . SER A 1 394 ? -2.581 -18.845 25.033 1.00 72.75 394 SER A O 1
ATOM 3096 N N . HIS A 1 395 ? -4.747 -18.457 25.455 1.00 67.62 395 HIS A N 1
ATOM 3097 C CA . HIS A 1 395 ? -5.254 -18.812 24.125 1.00 67.62 395 HIS A CA 1
ATOM 3098 C C . HIS A 1 395 ? -5.736 -17.598 23.302 1.00 67.62 395 HIS A C 1
ATOM 3100 O O . HIS A 1 395 ? -6.322 -17.777 22.230 1.00 67.62 395 HIS A O 1
ATOM 3106 N N . ASN A 1 396 ? -5.504 -16.377 23.788 1.00 68.56 396 ASN A N 1
ATOM 3107 C CA . ASN A 1 396 ? -5.773 -15.112 23.104 1.00 68.56 396 ASN A CA 1
ATOM 3108 C C . ASN A 1 396 ? -4.458 -14.355 22.844 1.00 68.56 396 ASN A C 1
ATOM 3110 O O . ASN A 1 396 ? -3.400 -14.710 23.360 1.00 68.56 396 ASN A O 1
ATOM 3114 N N . ARG A 1 397 ? -4.504 -13.291 22.037 1.00 72.25 397 ARG A N 1
ATOM 3115 C CA . ARG A 1 397 ? -3.328 -12.463 21.743 1.00 72.25 397 ARG A CA 1
ATOM 3116 C C . ARG A 1 397 ? -3.206 -11.384 22.823 1.00 72.25 397 ARG A C 1
ATOM 3118 O O . ARG A 1 397 ? -4.080 -10.526 22.910 1.00 72.25 397 ARG A O 1
ATOM 3125 N N . GLN A 1 398 ? -2.155 -11.400 23.646 1.00 81.31 398 GLN A N 1
ATOM 3126 C CA . GLN A 1 398 ? -1.887 -10.283 24.564 1.00 81.31 398 GLN A CA 1
ATOM 3127 C C . GLN A 1 398 ? -1.607 -9.021 23.737 1.00 81.31 398 GLN A C 1
ATOM 3129 O O . GLN A 1 398 ? -0.797 -9.080 22.813 1.00 81.31 398 GLN A O 1
ATOM 3134 N N . LEU A 1 399 ? -2.307 -7.922 24.029 1.00 77.00 399 LEU A N 1
ATOM 3135 C CA . LEU A 1 399 ? -2.129 -6.590 23.434 1.00 77.00 399 LEU A CA 1
ATOM 3136 C C . LEU A 1 399 ? -1.010 -5.799 24.123 1.00 77.00 399 LEU A C 1
ATOM 3138 O O . LEU A 1 399 ? -0.314 -5.026 23.476 1.00 77.00 399 LEU A O 1
ATOM 3142 N N . GLY A 1 400 ? -0.854 -6.003 25.430 1.00 80.56 400 GLY A N 1
ATOM 3143 C CA . GLY A 1 400 ? 0.123 -5.333 26.282 1.00 80.56 400 GLY A CA 1
ATOM 3144 C C . GLY A 1 400 ? -0.303 -5.418 27.746 1.00 80.56 400 GLY A C 1
ATOM 3145 O O . GLY A 1 400 ? -1.041 -6.330 28.134 1.00 80.56 400 GLY A O 1
ATOM 3146 N N . GLU A 1 401 ? 0.140 -4.466 28.558 1.00 86.06 401 GLU A N 1
ATOM 3147 C CA . GLU A 1 401 ? -0.135 -4.408 29.994 1.00 86.06 401 GLU A CA 1
ATOM 3148 C C . GLU A 1 401 ? -0.181 -2.952 30.468 1.00 86.06 401 GLU A C 1
ATOM 3150 O O . GLU A 1 401 ? 0.505 -2.094 29.914 1.00 86.06 401 GLU A O 1
ATOM 3155 N N . ILE A 1 402 ? -0.990 -2.664 31.490 1.00 87.12 402 ILE A N 1
ATOM 3156 C CA . ILE A 1 402 ? -0.943 -1.389 32.211 1.00 87.12 402 ILE A CA 1
ATOM 3157 C C . ILE A 1 402 ? -0.699 -1.642 33.702 1.00 87.12 402 ILE A C 1
ATOM 3159 O O . ILE A 1 402 ? -1.476 -2.330 34.365 1.00 87.12 402 ILE A O 1
ATOM 3163 N N . SER A 1 403 ? 0.401 -1.095 34.218 1.00 87.12 403 SER A N 1
ATOM 3164 C CA . SER A 1 403 ? 0.845 -1.250 35.607 1.00 87.12 403 SER A CA 1
ATOM 3165 C C . SER A 1 403 ? 0.611 0.050 36.373 1.00 87.12 403 SER A C 1
ATOM 3167 O O . SER A 1 403 ? 1.256 1.061 36.100 1.00 87.12 403 SER A O 1
ATOM 3169 N N . LEU A 1 404 ? -0.312 0.039 37.338 1.00 88.12 404 LEU A N 1
ATOM 3170 C CA . LEU A 1 404 ? -0.610 1.197 38.180 1.00 88.12 404 LEU A CA 1
ATOM 3171 C C . LEU A 1 404 ? 0.009 1.017 39.577 1.00 88.12 404 LEU A C 1
ATOM 3173 O O . LEU A 1 404 ? -0.431 0.125 40.310 1.00 88.12 404 LEU A O 1
ATOM 3177 N N . PRO A 1 405 ? 0.982 1.850 39.994 1.00 87.19 405 PRO A N 1
ATOM 3178 C CA . PRO A 1 405 ? 1.435 1.876 41.379 1.00 87.19 405 PRO A CA 1
ATOM 3179 C C . PRO A 1 405 ? 0.316 2.401 42.288 1.00 87.19 405 PRO A C 1
ATOM 3181 O O . PRO A 1 405 ? -0.312 3.422 42.001 1.00 87.19 405 PRO A O 1
ATOM 3184 N N . ILE A 1 406 ? 0.077 1.703 43.394 1.00 87.00 406 ILE A N 1
ATOM 3185 C CA . ILE A 1 406 ? -0.965 1.999 44.380 1.00 87.00 406 ILE A CA 1
ATOM 3186 C C . ILE A 1 406 ? -0.375 2.079 45.790 1.00 87.00 406 ILE A C 1
ATOM 3188 O O . ILE A 1 406 ? 0.661 1.489 46.094 1.00 87.00 406 ILE A O 1
ATOM 3192 N N . ASN A 1 407 ? -1.059 2.796 46.681 1.00 87.88 407 ASN A N 1
ATOM 3193 C CA . ASN A 1 407 ? -0.688 2.807 48.094 1.00 87.88 407 ASN A CA 1
ATOM 3194 C C . ASN A 1 407 ? -0.940 1.418 48.722 1.00 87.88 407 ASN A C 1
ATOM 3196 O O . ASN A 1 40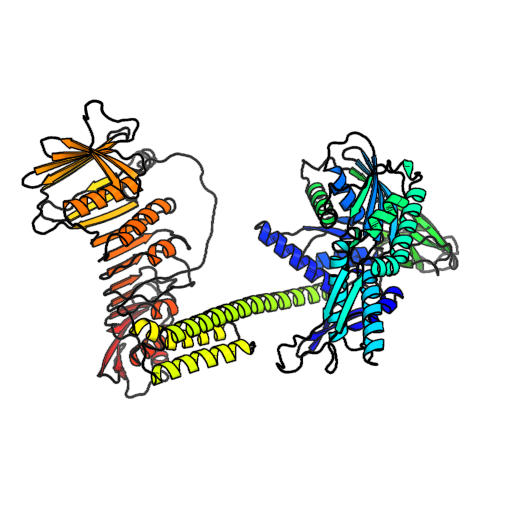7 ? -2.022 0.859 48.495 1.00 87.88 407 ASN A O 1
ATOM 3200 N N . PRO A 1 408 ? -0.015 0.886 49.549 1.00 88.19 408 PRO A N 1
ATOM 3201 C CA . PRO A 1 408 ? -0.215 -0.378 50.250 1.00 88.19 408 PRO A CA 1
ATOM 3202 C C . PRO A 1 408 ? -1.442 -0.315 51.162 1.00 88.19 408 PRO A C 1
ATOM 3204 O O . PRO A 1 408 ? -1.523 0.524 52.060 1.00 88.19 408 PRO A O 1
ATOM 3207 N N . LYS A 1 409 ? -2.389 -1.225 50.942 1.00 88.69 409 LYS A N 1
ATOM 3208 C CA . LYS A 1 409 ? -3.612 -1.386 51.738 1.00 88.69 409 LYS A CA 1
ATOM 3209 C C . LYS A 1 409 ? -3.988 -2.862 51.855 1.00 88.69 409 LYS A C 1
ATOM 3211 O O . LYS A 1 409 ? -3.437 -3.682 51.121 1.00 88.69 409 LYS A O 1
ATOM 3216 N N . LYS A 1 410 ? -4.937 -3.223 52.724 1.00 84.62 410 LYS A N 1
ATOM 3217 C CA . LYS A 1 410 ? -5.418 -4.613 52.791 1.00 84.62 410 LYS A CA 1
ATOM 3218 C C . LYS A 1 410 ? -6.163 -4.999 51.517 1.00 84.62 410 LYS A C 1
ATOM 3220 O O . LYS A 1 410 ? -6.637 -4.147 50.761 1.00 84.62 410 LYS A O 1
ATOM 3225 N N . ARG A 1 411 ? -6.262 -6.299 51.270 1.00 83.81 411 ARG A N 1
ATOM 3226 C CA . ARG A 1 411 ? -6.945 -6.907 50.128 1.00 83.81 411 ARG A CA 1
ATOM 3227 C C . ARG A 1 411 ? -8.378 -6.378 49.985 1.00 83.81 411 ARG A C 1
ATOM 3229 O O . ARG A 1 411 ? -9.213 -6.595 50.858 1.00 83.81 411 ARG A O 1
ATOM 3236 N N . GLY A 1 412 ? -8.666 -5.721 48.863 1.00 81.12 412 GLY A N 1
ATOM 3237 C CA . GLY A 1 412 ? -9.972 -5.133 48.549 1.00 81.12 412 GLY A CA 1
ATOM 3238 C C . GLY A 1 412 ? -10.147 -3.646 48.894 1.00 81.12 412 GLY A C 1
ATOM 3239 O O . GLY A 1 412 ? -11.155 -3.068 48.499 1.00 81.12 412 GLY A O 1
ATOM 3240 N N . GLU A 1 413 ? -9.201 -3.006 49.590 1.00 86.62 413 GLU A N 1
ATOM 3241 C CA . GLU A 1 413 ? -9.295 -1.588 49.995 1.00 86.62 413 GLU A CA 1
ATOM 3242 C C . GLU A 1 413 ? -8.734 -0.593 48.949 1.00 86.62 413 GLU A C 1
ATOM 3244 O O . GLU A 1 413 ? -8.995 0.618 49.023 1.00 86.62 413 GLU A O 1
ATOM 3249 N N . SER A 1 414 ? -7.936 -1.070 47.988 1.00 84.75 414 SER A N 1
ATOM 3250 C CA . SER A 1 414 ? -7.437 -0.284 46.851 1.00 84.75 414 SER A CA 1
ATOM 3251 C C . SER A 1 414 ? -8.278 -0.586 45.614 1.00 84.75 414 SER A C 1
ATOM 3253 O O . SER A 1 414 ? -8.350 -1.733 45.177 1.00 84.75 414 SER A O 1
ATOM 3255 N N . VAL A 1 415 ? -8.926 0.447 45.065 1.00 87.50 415 VAL A N 1
ATOM 3256 C CA . VAL A 1 415 ? -9.959 0.334 44.026 1.00 87.50 415 VAL A CA 1
ATOM 3257 C C . VAL A 1 415 ? -9.503 1.091 42.783 1.00 87.50 415 VAL A C 1
ATOM 3259 O O . VAL A 1 415 ? -9.331 2.309 42.822 1.00 87.50 415 VAL A O 1
ATOM 3262 N N . VAL A 1 416 ? -9.308 0.365 41.683 1.00 86.88 416 VAL A N 1
ATOM 3263 C CA . VAL A 1 416 ? -8.744 0.888 40.434 1.00 86.88 416 VAL A CA 1
ATOM 3264 C C . VAL A 1 416 ? -9.754 0.758 39.308 1.00 86.88 416 VAL A C 1
ATOM 3266 O O . VAL A 1 416 ? -10.216 -0.334 38.991 1.00 86.88 416 VAL A O 1
ATOM 3269 N N . ASP A 1 417 ? -10.073 1.869 38.663 1.00 91.00 417 ASP A N 1
ATOM 3270 C CA . ASP A 1 417 ? -10.865 1.886 37.445 1.00 91.00 417 ASP A CA 1
ATOM 3271 C C . ASP A 1 417 ? -9.965 1.732 36.220 1.00 91.00 417 ASP A C 1
ATOM 3273 O O . ASP A 1 417 ? -9.143 2.604 35.939 1.00 91.00 417 ASP A O 1
ATOM 3277 N N . VAL A 1 418 ? -10.163 0.654 35.459 1.00 89.94 418 VAL A N 1
ATOM 3278 C CA . VAL A 1 418 ? -9.535 0.466 34.148 1.00 89.94 418 VAL A CA 1
ATOM 3279 C C . VAL A 1 418 ? -10.536 0.844 33.066 1.00 89.94 418 VAL A C 1
ATOM 3281 O O . VAL A 1 418 ? -11.637 0.292 32.978 1.00 89.94 418 VAL A O 1
ATOM 3284 N N . THR A 1 419 ? -10.139 1.793 32.231 1.00 91.88 419 THR A N 1
ATOM 3285 C CA . THR A 1 419 ? -10.894 2.269 31.075 1.00 91.88 419 THR A CA 1
ATOM 3286 C C . THR A 1 419 ? -10.139 1.878 29.815 1.00 91.88 419 THR A C 1
ATOM 3288 O O . THR A 1 419 ? -8.951 2.154 29.709 1.00 91.88 419 THR A O 1
ATOM 3291 N N . LEU A 1 420 ? -10.823 1.227 28.880 1.00 91.56 420 LEU A N 1
ATOM 3292 C CA . LEU A 1 420 ? -10.344 0.928 27.537 1.00 91.56 420 LEU A CA 1
ATOM 3293 C C . LEU A 1 420 ? -11.112 1.802 26.546 1.00 91.56 420 LEU A C 1
ATOM 3295 O O . LEU A 1 420 ? -12.345 1.767 26.520 1.00 91.56 420 LEU A O 1
ATOM 3299 N N . GLU A 1 421 ? -10.393 2.559 25.731 1.00 90.44 421 GLU A N 1
ATOM 3300 C CA . GLU A 1 421 ? -10.952 3.409 24.684 1.00 90.44 421 GLU A CA 1
ATOM 3301 C C . GLU A 1 421 ? -10.390 3.007 23.326 1.00 90.44 421 GLU A C 1
ATOM 3303 O O . GLU A 1 421 ? -9.185 2.821 23.183 1.00 90.44 421 GLU A O 1
ATOM 3308 N N . VAL A 1 422 ? -11.262 2.865 22.329 1.00 85.12 422 VAL A N 1
ATOM 3309 C CA . VAL A 1 422 ? -10.853 2.691 20.934 1.00 85.12 422 VAL A CA 1
ATOM 3310 C C . VAL A 1 422 ? -11.289 3.909 20.137 1.00 85.12 422 VAL A C 1
ATOM 3312 O O . VAL A 1 422 ? -12.451 4.312 20.207 1.00 85.12 422 VAL A O 1
ATOM 3315 N N . ASP A 1 423 ? -10.347 4.481 19.396 1.00 83.12 423 ASP A N 1
ATOM 3316 C CA . ASP A 1 423 ? -10.491 5.741 18.669 1.00 83.12 423 ASP A CA 1
ATOM 3317 C C . ASP A 1 423 ? -11.140 5.579 17.271 1.00 83.12 423 ASP A C 1
ATOM 3319 O O . ASP A 1 423 ? -11.736 4.553 16.942 1.00 83.12 423 ASP A O 1
ATOM 3323 N N . HIS A 1 424 ? -11.026 6.607 16.421 1.00 79.81 424 HIS A N 1
ATOM 3324 C CA . HIS A 1 424 ? -11.503 6.585 15.032 1.00 79.81 424 HIS A CA 1
ATOM 3325 C C . HIS A 1 424 ? -10.649 5.745 14.054 1.00 79.81 424 HIS A C 1
ATOM 3327 O O . HIS A 1 424 ? -11.109 5.504 12.935 1.00 79.81 424 HIS A O 1
ATOM 3333 N N . ASN A 1 425 ? -9.442 5.318 14.437 1.00 73.50 425 ASN A N 1
ATOM 3334 C CA . ASN A 1 425 ? -8.524 4.487 13.643 1.00 73.50 425 ASN A CA 1
ATOM 3335 C C . ASN A 1 425 ? -8.616 2.989 14.002 1.00 73.50 425 ASN A C 1
ATOM 3337 O O . ASN A 1 425 ? -8.154 2.124 13.245 1.00 73.50 425 ASN A O 1
ATOM 3341 N N . GLY A 1 426 ? -9.223 2.672 15.149 1.00 73.69 426 GLY A N 1
ATOM 3342 C CA . GLY A 1 426 ? -9.212 1.334 15.737 1.00 73.69 426 GLY A CA 1
ATOM 3343 C C . GLY A 1 426 ? -8.001 1.086 16.645 1.00 73.69 426 GLY A C 1
ATOM 3344 O O . GLY A 1 426 ? -7.627 -0.069 16.842 1.00 73.69 426 GLY A O 1
ATOM 3345 N N . ILE A 1 427 ? -7.367 2.146 17.155 1.00 78.88 427 ILE A N 1
ATOM 3346 C CA . ILE A 1 427 ? -6.223 2.106 18.073 1.00 78.88 427 ILE A CA 1
ATOM 3347 C C . ILE A 1 427 ? -6.741 2.107 19.516 1.00 78.88 427 ILE A C 1
ATOM 3349 O O . ILE A 1 427 ? -7.671 2.842 19.847 1.00 78.88 427 ILE A O 1
ATOM 3353 N N . LEU A 1 428 ? -6.147 1.267 20.370 1.00 82.94 428 LEU A N 1
ATOM 3354 C CA . LEU A 1 428 ? -6.546 1.083 21.766 1.00 82.94 428 LEU A CA 1
ATOM 3355 C C . LEU A 1 428 ? -5.712 1.953 22.719 1.00 82.94 428 LEU A C 1
ATOM 3357 O O . LEU A 1 428 ? -4.488 1.835 22.787 1.00 82.94 428 LEU A O 1
ATOM 3361 N N . GLN A 1 429 ? -6.392 2.747 23.537 1.00 87.06 429 GLN A N 1
ATOM 3362 C CA . GLN A 1 429 ? -5.833 3.403 24.716 1.00 87.06 429 GLN A CA 1
ATOM 3363 C C . GLN A 1 429 ? -6.370 2.744 25.989 1.00 87.06 429 GLN A C 1
ATOM 3365 O O . GLN A 1 429 ? -7.525 2.311 26.035 1.00 87.06 429 GLN A O 1
ATOM 3370 N N . ALA A 1 430 ? -5.541 2.672 27.031 1.00 88.88 430 ALA A N 1
ATOM 3371 C CA . ALA A 1 430 ? -5.951 2.221 28.353 1.00 88.88 430 ALA A CA 1
ATOM 3372 C C . ALA A 1 430 ? -5.593 3.253 29.425 1.00 88.88 430 ALA A C 1
ATOM 3374 O O . ALA A 1 430 ? -4.486 3.784 29.461 1.00 88.88 430 ALA A O 1
ATOM 3375 N N . THR A 1 431 ? -6.515 3.489 30.349 1.00 89.94 431 THR A N 1
ATOM 3376 C CA . THR A 1 431 ? -6.302 4.347 31.517 1.00 89.94 431 THR A CA 1
ATOM 3377 C C . THR A 1 431 ? -6.618 3.563 32.776 1.00 89.94 431 THR A C 1
ATOM 3379 O O . THR A 1 431 ? -7.734 3.067 32.924 1.00 89.94 431 THR A O 1
ATOM 3382 N N . ALA A 1 432 ? -5.660 3.482 33.695 1.00 89.62 432 ALA A N 1
ATOM 3383 C CA . ALA A 1 432 ? -5.845 2.934 35.032 1.00 89.62 432 ALA A CA 1
ATOM 3384 C C . ALA A 1 432 ? -5.845 4.087 36.047 1.00 89.62 432 ALA A C 1
ATOM 3386 O O . ALA A 1 432 ? -4.883 4.850 36.119 1.00 89.62 432 ALA A O 1
ATOM 3387 N N . LEU A 1 433 ? -6.922 4.226 36.821 1.00 90.31 433 LEU A N 1
ATOM 3388 C CA . LEU A 1 433 ? -7.143 5.315 37.777 1.00 90.31 433 LEU A CA 1
ATOM 3389 C C . LEU A 1 433 ? -7.417 4.742 39.173 1.00 90.31 433 LEU A C 1
ATOM 3391 O O . LEU A 1 433 ? -8.424 4.063 39.359 1.00 90.31 433 LEU A O 1
ATOM 3395 N N . ASP A 1 434 ? -6.578 5.044 40.166 1.00 88.19 434 ASP A N 1
ATOM 3396 C CA . ASP A 1 434 ? -6.890 4.735 41.566 1.00 88.19 434 ASP A CA 1
ATOM 3397 C C . ASP A 1 434 ? -7.928 5.734 42.083 1.00 88.19 434 ASP A C 1
ATOM 3399 O O . ASP A 1 434 ? -7.678 6.939 42.174 1.00 88.19 434 ASP A O 1
ATOM 3403 N N . LEU A 1 435 ? -9.103 5.227 42.452 1.00 87.38 435 LEU A N 1
ATOM 3404 C CA . LEU A 1 435 ? -10.200 6.048 42.957 1.00 87.38 435 LEU A CA 1
ATOM 3405 C C . LEU A 1 435 ? -9.904 6.663 44.330 1.00 87.38 435 LEU A C 1
ATOM 3407 O O . LEU A 1 435 ? -10.495 7.690 44.664 1.00 87.38 435 LEU A O 1
ATOM 3411 N N . ASN A 1 436 ? -8.988 6.080 45.111 1.00 83.19 436 ASN A N 1
ATOM 3412 C CA . ASN A 1 436 ? -8.633 6.599 46.431 1.00 83.19 436 ASN A CA 1
ATOM 3413 C C . ASN A 1 436 ? -7.775 7.867 46.343 1.00 83.19 436 ASN A C 1
ATOM 3415 O O . ASN A 1 436 ? -8.030 8.833 47.059 1.00 83.19 436 ASN A O 1
ATOM 3419 N N . THR A 1 437 ? -6.751 7.873 45.484 1.00 83.81 437 THR A N 1
ATOM 3420 C CA . THR A 1 437 ? -5.847 9.026 45.307 1.00 83.81 437 THR A CA 1
ATOM 3421 C C . THR A 1 437 ? -6.262 9.967 44.177 1.00 83.81 437 THR A C 1
ATOM 3423 O O . THR A 1 437 ? -5.734 11.076 44.097 1.00 83.81 437 THR A O 1
ATOM 3426 N N . LYS A 1 438 ? -7.172 9.534 43.290 1.00 84.25 438 LYS A N 1
ATOM 3427 C CA . LYS A 1 438 ? -7.500 10.180 42.004 1.00 84.25 438 LYS A CA 1
ATOM 3428 C C . LYS A 1 438 ? -6.290 10.358 41.074 1.00 84.25 438 LYS A C 1
ATOM 3430 O O . LYS A 1 438 ? -6.353 11.149 40.134 1.00 84.25 438 LYS A O 1
ATOM 3435 N N . LYS A 1 439 ? -5.198 9.625 41.314 1.00 82.81 439 LYS A N 1
ATOM 3436 C CA . LYS A 1 439 ? -4.053 9.536 40.402 1.00 82.81 439 LYS A CA 1
ATOM 3437 C C . LYS A 1 439 ? -4.254 8.363 39.455 1.00 82.81 439 LYS A C 1
ATOM 3439 O O . LYS A 1 439 ? -4.746 7.308 39.851 1.00 82.81 439 LYS A O 1
ATOM 3444 N N . GLY A 1 440 ? -3.865 8.550 38.203 1.00 79.62 440 GLY A N 1
ATOM 3445 C CA . GLY A 1 440 ? -3.967 7.521 37.182 1.00 79.62 440 GLY A CA 1
ATOM 3446 C C . GLY A 1 440 ? -2.854 7.632 36.157 1.00 79.62 440 GLY A C 1
ATOM 3447 O O . GLY A 1 440 ? -2.204 8.670 36.037 1.00 79.62 440 GLY A O 1
ATOM 3448 N N . ILE A 1 441 ? -2.661 6.542 35.429 1.00 82.19 441 ILE A N 1
ATOM 3449 C CA . ILE A 1 441 ? -1.766 6.441 34.283 1.00 82.19 441 ILE A CA 1
ATOM 3450 C C . ILE A 1 441 ? -2.647 6.180 33.064 1.00 82.19 441 ILE A C 1
ATOM 3452 O O . ILE A 1 441 ? -3.475 5.268 33.082 1.00 82.19 441 ILE A O 1
ATOM 3456 N N . THR A 1 442 ? -2.470 6.979 32.013 1.00 78.00 442 THR A N 1
ATOM 3457 C CA . THR A 1 442 ? -2.953 6.646 30.670 1.00 78.00 442 THR A CA 1
ATOM 3458 C C . THR A 1 442 ? -1.772 6.131 29.870 1.00 78.00 442 THR A C 1
ATOM 3460 O O . THR A 1 442 ? -0.789 6.844 29.684 1.00 78.00 442 THR A O 1
ATOM 3463 N N . THR A 1 443 ? -1.902 4.908 29.380 1.00 68.94 443 THR A N 1
ATOM 3464 C CA . THR A 1 443 ? -0.970 4.263 28.465 1.00 68.94 443 THR A CA 1
ATOM 3465 C C . THR A 1 443 ? -1.747 3.960 27.195 1.00 68.94 443 THR A C 1
ATOM 3467 O O . THR A 1 443 ? -2.682 3.156 27.207 1.00 68.94 443 THR A O 1
ATOM 3470 N N . THR A 1 444 ? -1.375 4.573 26.070 1.00 64.94 444 THR A N 1
ATOM 3471 C CA . THR A 1 444 ? -1.744 3.997 24.772 1.00 64.94 444 THR A CA 1
ATOM 3472 C C . THR A 1 444 ? -1.165 2.590 24.758 1.00 64.94 444 THR A C 1
ATOM 3474 O O . THR A 1 444 ? 0.054 2.459 24.856 1.00 64.94 444 THR A O 1
ATOM 3477 N N . ILE A 1 445 ? -1.999 1.545 24.678 1.00 62.09 445 ILE A N 1
ATOM 3478 C CA . ILE A 1 445 ? -1.495 0.167 24.584 1.00 62.09 445 ILE A CA 1
ATOM 3479 C C . ILE A 1 445 ? -1.096 -0.060 23.131 1.00 62.09 445 ILE A C 1
ATOM 3481 O O . ILE A 1 445 ? -1.754 -0.738 22.340 1.00 62.09 445 ILE A O 1
ATOM 3485 N N . VAL A 1 446 ? 0.010 0.595 22.790 1.00 50.38 446 VAL A N 1
ATOM 3486 C CA . VAL A 1 446 ? 0.869 0.179 21.705 1.00 50.38 446 VAL A CA 1
ATOM 3487 C C . VAL A 1 446 ? 1.554 -1.104 22.154 1.00 50.38 446 VAL A C 1
ATOM 3489 O O . VAL A 1 446 ? 1.872 -1.286 23.329 1.00 50.38 446 VAL A O 1
ATOM 3492 N N . TYR A 1 447 ? 1.744 -2.010 21.206 1.00 38.62 447 TYR A N 1
ATOM 3493 C CA . TYR A 1 447 ? 2.454 -3.250 21.451 1.00 38.62 447 TYR A CA 1
ATOM 3494 C C . TYR A 1 447 ? 3.893 -2.984 21.860 1.00 38.62 447 TYR A C 1
ATOM 3496 O O . TYR A 1 447 ? 4.655 -2.400 21.087 1.00 38.62 447 TYR A O 1
ATOM 3504 N N . ASP A 1 448 ? 4.268 -3.494 23.026 1.00 32.41 448 ASP A N 1
ATOM 3505 C CA . ASP A 1 448 ? 5.664 -3.519 23.428 1.00 32.41 448 ASP A CA 1
ATOM 3506 C C . ASP A 1 448 ? 6.487 -4.375 22.440 1.00 32.41 448 ASP A C 1
ATOM 3508 O O . ASP A 1 448 ? 5.997 -5.356 21.865 1.00 32.41 448 ASP A O 1
ATOM 3512 N N . HIS A 1 449 ? 7.743 -3.979 22.232 1.00 37.06 449 HIS A N 1
ATOM 3513 C CA . HIS A 1 449 ? 8.726 -4.650 21.371 1.00 37.06 449 HIS A CA 1
ATOM 3514 C C . HIS A 1 449 ? 8.392 -4.676 19.856 1.00 37.06 449 HIS A C 1
ATOM 3516 O O . HIS A 1 449 ? 8.676 -5.672 19.179 1.00 37.06 449 HIS A O 1
ATOM 3522 N N . CYS A 1 450 ? 7.762 -3.620 19.318 1.00 32.16 450 CYS A N 1
ATOM 3523 C CA . CYS A 1 450 ? 7.585 -3.403 17.865 1.00 32.16 450 CYS A CA 1
ATOM 3524 C C . CYS A 1 450 ? 7.582 -1.919 17.420 1.00 32.16 450 CYS A C 1
ATOM 3526 O O . CYS A 1 450 ? 7.337 -1.653 16.245 1.00 32.16 450 CYS A O 1
ATOM 3528 N N . THR A 1 451 ? 7.834 -0.967 18.324 1.00 38.53 451 THR A N 1
ATOM 3529 C CA . THR A 1 451 ? 7.864 0.482 18.046 1.00 38.53 451 THR A CA 1
ATOM 3530 C C . THR A 1 451 ? 9.291 1.005 17.990 1.00 38.53 451 THR A C 1
ATOM 3532 O O . THR A 1 451 ? 10.061 0.746 18.915 1.00 38.53 451 THR A O 1
ATOM 3535 N N . PHE A 1 452 ? 9.611 1.823 16.991 1.00 44.81 452 PHE A N 1
ATOM 3536 C CA . PHE A 1 452 ? 10.827 2.636 17.028 1.00 44.81 452 PHE A CA 1
ATOM 3537 C C . PHE A 1 452 ? 10.686 3.748 18.069 1.00 44.81 452 PHE A C 1
ATOM 3539 O O . PHE A 1 452 ? 9.659 4.427 18.136 1.00 44.81 452 PHE A O 1
ATOM 3546 N N . THR A 1 453 ? 11.718 3.949 18.881 1.00 49.19 453 THR A N 1
ATOM 3547 C CA . THR A 1 453 ? 11.834 5.138 19.729 1.00 49.19 453 THR A CA 1
ATOM 3548 C C . THR A 1 453 ? 12.025 6.383 18.857 1.00 49.19 453 THR A C 1
ATOM 3550 O O . THR A 1 453 ? 12.501 6.285 17.728 1.00 49.19 453 THR A O 1
ATOM 3553 N N . GLN A 1 454 ? 11.692 7.576 19.366 1.00 48.72 454 GLN A N 1
ATOM 3554 C CA . GLN A 1 454 ? 11.887 8.821 18.608 1.00 48.72 454 GLN A CA 1
ATOM 3555 C C . GLN A 1 454 ? 13.310 8.977 18.019 1.00 48.72 454 GLN A C 1
ATOM 3557 O O . GLN A 1 454 ? 13.392 9.240 16.825 1.00 48.72 454 GLN A O 1
ATOM 3562 N N . PRO A 1 455 ? 14.421 8.745 18.753 1.00 53.38 455 PRO A N 1
ATOM 3563 C CA . PRO A 1 455 ? 15.752 8.826 18.149 1.00 53.38 455 PRO A CA 1
ATOM 3564 C C . PRO A 1 455 ? 16.003 7.776 17.052 1.00 53.38 455 PRO A C 1
ATOM 3566 O O . PRO A 1 455 ? 16.723 8.078 16.108 1.00 53.38 455 PRO A O 1
ATOM 3569 N N . GLU A 1 456 ? 15.393 6.584 17.106 1.00 47.78 456 GLU A N 1
ATOM 3570 C CA . GLU A 1 456 ? 15.472 5.610 16.001 1.00 47.78 456 GLU A CA 1
ATOM 3571 C C . GLU A 1 456 ? 14.612 6.043 14.799 1.00 47.78 456 GLU A C 1
ATOM 3573 O O . GLU A 1 456 ? 15.000 5.825 13.654 1.00 47.78 456 GLU A O 1
ATOM 3578 N N . ILE A 1 457 ? 13.465 6.695 15.030 1.00 43.75 457 ILE A N 1
ATOM 3579 C CA . ILE A 1 457 ? 12.668 7.337 13.970 1.00 43.75 457 ILE A CA 1
ATOM 3580 C C . ILE A 1 457 ? 13.489 8.448 13.304 1.00 43.75 457 ILE A C 1
ATOM 3582 O O . ILE A 1 457 ? 13.509 8.534 12.076 1.00 43.75 457 ILE A O 1
ATOM 3586 N N . ASP A 1 458 ? 14.198 9.259 14.088 1.00 58.09 458 ASP A N 1
ATOM 3587 C CA . ASP A 1 458 ? 15.048 10.347 13.602 1.00 58.09 458 ASP A CA 1
ATOM 3588 C C . ASP A 1 458 ? 16.269 9.800 12.828 1.00 58.09 458 ASP A C 1
ATOM 3590 O O . ASP A 1 458 ? 16.576 10.289 11.738 1.00 58.09 458 ASP A O 1
ATOM 3594 N N . GLU A 1 459 ? 16.913 8.730 13.314 1.00 59.28 459 GLU A N 1
ATOM 3595 C CA . GLU A 1 459 ? 18.007 8.022 12.625 1.00 59.28 459 GLU A CA 1
ATOM 3596 C C . GLU A 1 459 ? 17.540 7.403 11.297 1.00 59.28 459 GLU A C 1
ATOM 3598 O O . GLU A 1 459 ? 18.153 7.638 10.253 1.00 59.28 459 GLU A O 1
ATOM 3603 N N . ILE A 1 460 ? 16.415 6.679 11.294 1.00 47.66 460 ILE A N 1
ATOM 3604 C CA . ILE A 1 460 ? 15.830 6.092 10.076 1.00 47.66 460 ILE A CA 1
ATOM 3605 C C . ILE A 1 460 ? 15.382 7.188 9.102 1.00 47.66 460 ILE A C 1
ATOM 3607 O O . ILE A 1 460 ? 15.497 7.006 7.887 1.00 47.66 460 ILE A O 1
ATOM 3611 N N . THR A 1 461 ? 14.901 8.331 9.597 1.00 47.47 461 THR A N 1
ATOM 3612 C CA . THR A 1 461 ? 14.538 9.486 8.762 1.00 47.47 461 THR A CA 1
ATOM 3613 C C . THR A 1 461 ? 15.778 10.093 8.112 1.00 47.47 461 THR A C 1
ATOM 3615 O O . THR A 1 461 ? 15.781 10.266 6.895 1.00 47.47 461 THR A O 1
ATOM 3618 N N . SER A 1 462 ? 16.853 10.313 8.876 1.00 56.19 462 SER A N 1
ATOM 3619 C CA . SER A 1 462 ? 18.147 10.785 8.365 1.00 56.19 462 SER A CA 1
ATOM 3620 C C . SER A 1 462 ? 18.723 9.830 7.311 1.00 56.19 462 SER A C 1
ATOM 3622 O O . SER A 1 462 ? 19.024 10.241 6.188 1.00 56.19 462 SER A O 1
ATOM 3624 N N . GLN A 1 463 ? 18.744 8.521 7.593 1.00 47.19 463 GLN A N 1
ATOM 3625 C CA . GLN A 1 463 ? 19.174 7.507 6.625 1.00 47.19 463 GLN A CA 1
ATOM 3626 C C . GLN A 1 463 ? 18.279 7.494 5.371 1.00 47.19 463 GLN A C 1
ATOM 3628 O O . GLN A 1 463 ? 18.777 7.308 4.263 1.00 47.19 463 GLN A O 1
ATOM 3633 N N . SER A 1 464 ? 16.977 7.768 5.518 1.00 39.22 464 SER A N 1
ATOM 3634 C CA . SER A 1 464 ? 16.023 7.912 4.406 1.00 39.22 464 SER A CA 1
ATOM 3635 C C . SER A 1 464 ? 16.191 9.215 3.607 1.00 39.22 464 SER A C 1
ATOM 3637 O O . SER A 1 464 ? 15.624 9.333 2.512 1.00 39.2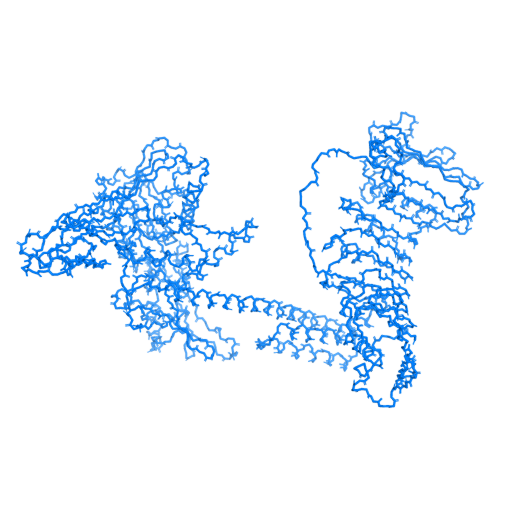2 464 SER A O 1
ATOM 3639 N N . GLU A 1 465 ? 16.928 10.204 4.120 1.00 49.88 465 GLU A N 1
ATOM 3640 C CA . GLU A 1 465 ? 17.372 11.385 3.375 1.00 49.88 465 GLU A CA 1
ATOM 3641 C C . GLU A 1 465 ? 18.702 11.133 2.657 1.00 49.88 465 GLU A C 1
ATOM 3643 O O . GLU A 1 465 ? 18.811 11.474 1.479 1.00 49.88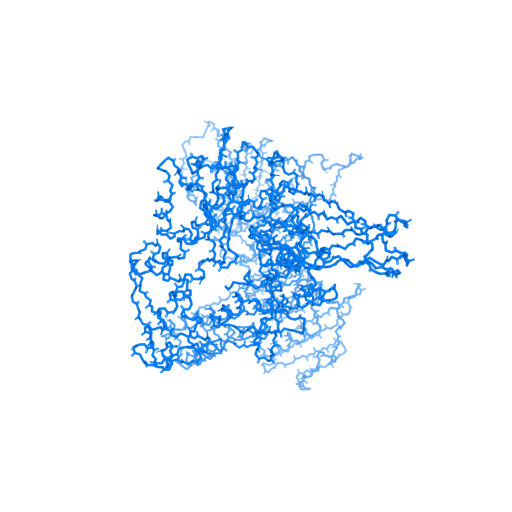 465 GLU A O 1
ATOM 3648 N N . GLU A 1 466 ? 19.663 10.455 3.294 1.00 55.50 466 GLU A N 1
ATOM 3649 C CA . GLU A 1 466 ? 20.881 9.972 2.625 1.00 55.50 466 GLU A CA 1
ATOM 3650 C C . GLU A 1 466 ? 20.544 9.050 1.444 1.00 55.50 466 GLU A C 1
ATOM 3652 O O . GLU A 1 466 ? 21.024 9.269 0.329 1.00 55.50 466 GLU A O 1
ATOM 3657 N N . ASP A 1 467 ? 19.647 8.080 1.651 1.00 46.09 467 ASP A N 1
ATOM 3658 C CA . ASP A 1 467 ? 19.150 7.192 0.598 1.00 46.09 467 ASP A CA 1
ATOM 3659 C C . ASP A 1 467 ? 18.467 7.995 -0.519 1.00 46.09 467 ASP A C 1
ATOM 3661 O O . ASP A 1 467 ? 18.676 7.701 -1.693 1.00 46.09 467 ASP A O 1
ATOM 3665 N N . ARG A 1 468 ? 17.712 9.062 -0.199 1.00 48.03 468 ARG A N 1
ATOM 3666 C CA . ARG A 1 468 ? 17.117 9.954 -1.218 1.00 48.03 468 ARG A CA 1
ATOM 3667 C C . ARG A 1 468 ? 18.195 10.667 -2.037 1.00 48.03 468 ARG A C 1
ATOM 3669 O O . ARG A 1 468 ? 18.080 10.712 -3.260 1.00 48.03 468 ARG A O 1
ATOM 3676 N N . LEU A 1 469 ? 19.233 11.204 -1.396 1.00 58.03 469 LEU A N 1
ATOM 3677 C CA . LEU A 1 469 ? 20.344 11.882 -2.073 1.00 58.03 469 LEU A CA 1
ATOM 3678 C C . LEU A 1 469 ? 21.153 10.910 -2.947 1.00 58.03 469 LEU A C 1
ATOM 3680 O O . LEU A 1 469 ? 21.537 11.257 -4.070 1.00 58.03 469 LEU A O 1
ATOM 3684 N N . PHE A 1 470 ? 21.353 9.672 -2.486 1.00 54.44 470 PHE A N 1
ATOM 3685 C CA . PHE A 1 470 ? 21.935 8.596 -3.285 1.00 54.44 470 PHE A CA 1
ATOM 3686 C C . PHE A 1 470 ? 21.058 8.262 -4.499 1.00 54.44 470 PHE A C 1
ATOM 3688 O O . PHE A 1 470 ? 21.567 8.173 -5.617 1.00 54.44 470 PHE A O 1
ATOM 3695 N N . ASP A 1 471 ? 19.744 8.141 -4.312 1.00 46.53 471 ASP A N 1
ATOM 3696 C CA . ASP A 1 471 ? 18.785 7.781 -5.359 1.00 46.53 471 ASP A CA 1
ATOM 3697 C C . ASP A 1 471 ? 18.619 8.909 -6.401 1.00 46.53 471 ASP A C 1
ATOM 3699 O O . ASP A 1 471 ? 18.550 8.654 -7.604 1.00 46.53 471 ASP A O 1
ATOM 3703 N N . GLU A 1 472 ? 18.636 10.178 -5.981 1.00 57.91 472 GLU A N 1
ATOM 3704 C CA . GLU A 1 472 ? 18.708 11.351 -6.865 1.00 57.91 472 GLU A CA 1
ATOM 3705 C C . GLU A 1 472 ? 20.024 11.376 -7.660 1.00 57.91 472 GLU A C 1
ATOM 3707 O O . GLU A 1 472 ? 20.003 11.510 -8.888 1.00 57.91 472 GLU A O 1
ATOM 3712 N N . THR A 1 473 ? 21.161 11.138 -6.999 1.00 63.62 473 THR A N 1
ATOM 3713 C CA . THR A 1 473 ? 22.478 11.033 -7.651 1.00 63.62 473 THR A CA 1
ATOM 3714 C C . THR A 1 473 ? 22.523 9.868 -8.647 1.00 63.62 473 THR A C 1
ATOM 3716 O O . THR A 1 473 ? 23.038 10.020 -9.758 1.00 63.62 473 THR A O 1
ATOM 3719 N N . PHE A 1 474 ? 21.919 8.724 -8.312 1.00 55.50 474 PHE A N 1
ATOM 3720 C CA . PHE A 1 474 ? 21.787 7.568 -9.198 1.00 55.50 474 PHE A CA 1
ATOM 3721 C C . PHE A 1 474 ? 20.921 7.899 -10.419 1.00 55.50 474 PHE A C 1
ATOM 3723 O O . PHE A 1 474 ? 21.334 7.635 -11.550 1.00 55.50 474 PHE A O 1
ATOM 3730 N N . LYS A 1 475 ? 19.757 8.537 -10.223 1.00 47.88 475 LYS A N 1
ATOM 3731 C CA . LYS A 1 475 ? 18.862 8.993 -11.304 1.00 47.88 475 LYS A CA 1
ATOM 3732 C C . LYS A 1 475 ? 19.559 9.996 -12.230 1.00 47.88 475 LYS A C 1
ATOM 3734 O O . LYS A 1 475 ? 19.356 9.943 -13.444 1.00 47.88 475 LYS A O 1
ATOM 3739 N N . ILE A 1 476 ? 20.396 10.889 -11.694 1.00 61.94 476 ILE A N 1
ATOM 3740 C CA . ILE A 1 476 ? 21.214 11.824 -12.483 1.00 61.94 476 ILE A CA 1
ATOM 3741 C C . ILE A 1 476 ? 22.300 11.067 -13.263 1.00 61.94 476 ILE A C 1
ATOM 3743 O O . ILE A 1 476 ? 22.428 11.278 -14.470 1.00 61.94 476 ILE A O 1
ATOM 3747 N N . ARG A 1 477 ? 23.038 10.150 -12.620 1.00 68.44 477 ARG A N 1
ATOM 3748 C CA . ARG A 1 477 ? 24.078 9.327 -13.262 1.00 68.44 477 ARG A CA 1
ATOM 3749 C C . ARG A 1 477 ? 23.511 8.484 -14.405 1.00 68.44 477 ARG A C 1
ATOM 3751 O O . ARG A 1 477 ? 24.033 8.550 -15.513 1.00 68.44 477 ARG A O 1
ATOM 3758 N N . TYR A 1 478 ? 22.414 7.764 -14.172 1.00 54.59 478 TYR A N 1
ATOM 3759 C CA . TYR A 1 478 ? 21.754 6.932 -15.184 1.00 54.59 478 TYR A CA 1
ATOM 3760 C C . TYR A 1 478 ? 21.281 7.761 -16.391 1.00 54.59 478 TYR A C 1
ATOM 3762 O O . TYR A 1 478 ? 21.511 7.383 -17.536 1.00 54.59 478 TYR A O 1
ATOM 3770 N N . LYS A 1 479 ? 20.730 8.963 -16.158 1.00 58.94 479 LYS A N 1
ATOM 3771 C CA . LYS A 1 479 ? 20.383 9.907 -17.237 1.00 58.94 479 LYS A CA 1
ATOM 3772 C C . LYS A 1 479 ? 21.595 10.432 -18.017 1.00 58.94 479 LYS A C 1
ATOM 3774 O O . LYS A 1 479 ? 21.407 10.887 -19.142 1.00 58.94 479 LYS A O 1
ATOM 3779 N N . GLN A 1 480 ? 22.805 10.436 -17.452 1.00 67.06 480 GLN A N 1
ATOM 3780 C CA . GLN A 1 480 ? 24.021 10.801 -18.193 1.00 67.06 480 GLN A CA 1
ATOM 3781 C C . GLN A 1 480 ? 24.644 9.606 -18.922 1.00 67.06 480 GLN A C 1
ATOM 3783 O O . GLN A 1 480 ? 25.145 9.818 -20.021 1.00 67.06 480 GLN A O 1
ATOM 3788 N N . LEU A 1 481 ? 24.560 8.391 -18.364 1.00 65.38 481 LEU A N 1
ATOM 3789 C CA . LEU A 1 481 ? 24.895 7.131 -19.039 1.00 65.38 481 LEU A CA 1
ATOM 3790 C C . LEU A 1 481 ? 24.064 6.978 -20.321 1.00 65.38 481 LEU A C 1
ATOM 3792 O O . LEU A 1 481 ? 24.639 7.003 -21.406 1.00 65.38 481 LEU A O 1
ATOM 3796 N N . GLN A 1 482 ? 22.730 6.981 -20.206 1.00 55.62 482 GLN A N 1
ATOM 3797 C CA . GLN A 1 482 ? 21.814 6.823 -21.343 1.00 55.62 482 GLN A CA 1
ATOM 3798 C C . GLN A 1 482 ? 22.089 7.853 -22.455 1.00 55.62 482 GLN A C 1
ATOM 3800 O O . GLN A 1 482 ? 22.323 7.492 -23.601 1.00 55.62 482 GLN A O 1
ATOM 3805 N N . LYS A 1 483 ? 22.196 9.145 -22.105 1.00 62.50 483 LYS A N 1
ATOM 3806 C CA . LYS A 1 483 ? 22.533 10.228 -23.056 1.00 62.50 483 LYS A CA 1
ATOM 3807 C C . LYS A 1 483 ? 23.919 10.106 -23.708 1.00 62.50 483 LYS A C 1
ATOM 3809 O O . LYS A 1 483 ? 24.217 10.856 -24.639 1.00 62.50 483 LYS A O 1
ATOM 3814 N N . SER A 1 484 ? 24.802 9.269 -23.173 1.00 70.25 484 SER A N 1
ATOM 3815 C CA . SER A 1 484 ? 26.121 8.984 -23.745 1.00 70.25 484 SER A CA 1
ATOM 3816 C C . SER A 1 484 ? 26.083 7.731 -24.620 1.00 70.25 484 SER A C 1
ATOM 3818 O O . SER A 1 484 ? 26.688 7.745 -25.688 1.00 70.25 484 SER A O 1
ATOM 3820 N N . GLU A 1 485 ? 25.309 6.712 -24.238 1.00 66.56 485 GLU A N 1
ATOM 3821 C CA . GLU A 1 485 ? 24.995 5.544 -25.073 1.00 66.56 485 GLU A CA 1
ATOM 3822 C C . GLU A 1 485 ? 24.254 5.969 -26.348 1.00 66.56 485 GLU A C 1
ATOM 3824 O O . GLU A 1 485 ? 24.736 5.690 -27.445 1.00 66.56 485 GLU A O 1
ATOM 3829 N N . ASP A 1 486 ? 23.164 6.737 -26.214 1.00 62.72 486 ASP A N 1
ATOM 3830 C CA . ASP A 1 486 ? 22.384 7.299 -27.327 1.00 62.72 486 ASP A CA 1
ATOM 3831 C C . ASP A 1 486 ? 23.294 8.011 -28.349 1.00 62.72 486 ASP A C 1
ATOM 3833 O O . ASP A 1 486 ? 23.171 7.821 -29.560 1.00 62.72 486 ASP A O 1
ATOM 3837 N N . MET A 1 487 ? 24.249 8.814 -27.859 1.00 73.88 487 MET A N 1
ATOM 3838 C CA . MET A 1 487 ? 25.195 9.560 -28.696 1.00 73.88 487 MET A CA 1
ATOM 3839 C C . MET A 1 487 ? 26.252 8.656 -29.342 1.00 73.88 487 MET A C 1
ATOM 3841 O O . MET A 1 487 ? 26.600 8.866 -30.502 1.00 73.88 487 MET A O 1
ATOM 3845 N N . ALA A 1 488 ? 26.774 7.665 -28.617 1.00 72.75 488 ALA A N 1
ATOM 3846 C CA . ALA A 1 488 ? 27.797 6.765 -29.136 1.00 72.75 488 ALA A CA 1
ATOM 3847 C C . ALA A 1 488 ? 27.233 5.832 -30.224 1.00 72.75 488 ALA A C 1
ATOM 3849 O O . ALA A 1 488 ? 27.860 5.669 -31.273 1.00 72.75 488 ALA A O 1
ATOM 3850 N N . TYR A 1 489 ? 26.020 5.298 -30.039 1.00 66.62 489 TYR A N 1
ATOM 3851 C CA . TYR A 1 489 ? 25.335 4.499 -31.061 1.00 66.62 489 TYR A CA 1
ATOM 3852 C C . TYR A 1 489 ? 24.915 5.333 -32.284 1.00 66.62 489 TYR A C 1
ATOM 3854 O O . TYR A 1 489 ? 25.105 4.882 -33.416 1.00 66.62 489 TYR A O 1
ATOM 3862 N N . ASP A 1 490 ? 24.427 6.566 -32.093 1.00 70.94 490 ASP A N 1
ATOM 3863 C CA . ASP A 1 490 ? 24.165 7.503 -33.197 1.00 70.94 490 ASP A CA 1
ATOM 3864 C C . ASP A 1 490 ? 25.449 7.806 -33.992 1.00 70.94 490 ASP A C 1
ATOM 3866 O O . ASP A 1 490 ? 25.460 7.726 -35.221 1.00 70.94 490 ASP A O 1
ATOM 3870 N N . TYR A 1 491 ? 26.572 8.062 -33.313 1.00 79.00 491 TYR A N 1
ATOM 3871 C CA . TYR A 1 491 ? 27.865 8.263 -33.971 1.00 79.00 491 TYR A CA 1
ATOM 3872 C C . TYR A 1 491 ? 28.365 7.018 -34.710 1.00 79.00 491 TYR A C 1
ATOM 3874 O O . TYR A 1 491 ? 28.840 7.170 -35.835 1.00 79.00 491 TYR A O 1
ATOM 3882 N N . LYS A 1 492 ? 28.207 5.805 -34.162 1.00 80.25 492 LYS A N 1
ATOM 3883 C CA . LYS A 1 492 ? 28.555 4.556 -34.864 1.00 80.25 492 LYS A CA 1
ATOM 3884 C C . LYS A 1 492 ? 27.777 4.421 -36.179 1.00 80.25 492 LYS A C 1
ATOM 3886 O O . LYS A 1 492 ? 28.376 4.344 -37.249 1.00 80.25 492 LYS A O 1
ATOM 3891 N N . HIS A 1 493 ? 26.451 4.508 -36.113 1.00 74.19 493 HIS A N 1
ATOM 3892 C CA . HIS A 1 493 ? 25.562 4.397 -37.274 1.00 74.19 493 HIS A CA 1
ATOM 3893 C C . HIS A 1 493 ? 25.774 5.518 -38.314 1.00 74.19 493 HIS A C 1
ATOM 3895 O O . HIS A 1 493 ? 25.632 5.292 -39.520 1.00 74.19 493 HIS A O 1
ATOM 3901 N N . ARG A 1 494 ? 26.144 6.735 -37.887 1.00 73.12 494 ARG A N 1
ATOM 3902 C CA . ARG A 1 494 ? 26.526 7.821 -38.808 1.00 73.12 494 ARG A CA 1
ATOM 3903 C C . ARG A 1 494 ? 27.895 7.600 -39.452 1.00 73.12 494 ARG A C 1
ATOM 3905 O O . ARG A 1 494 ? 28.026 7.882 -40.641 1.00 73.12 494 ARG A O 1
ATOM 3912 N N . LEU A 1 495 ? 28.892 7.105 -38.712 1.00 77.00 495 LEU A N 1
ATOM 3913 C CA . LEU A 1 495 ? 30.205 6.758 -39.271 1.00 77.00 495 LEU A CA 1
ATOM 3914 C C . LEU A 1 495 ? 30.057 5.659 -40.328 1.00 77.00 495 LEU A C 1
ATOM 3916 O O . LEU A 1 495 ? 30.509 5.839 -41.457 1.00 77.00 495 LEU A O 1
ATOM 3920 N N . GLU A 1 496 ? 29.350 4.572 -40.012 1.00 79.56 496 GLU A N 1
ATOM 3921 C CA . GLU A 1 496 ? 29.084 3.456 -40.933 1.00 79.56 496 GLU A CA 1
ATOM 3922 C C . GLU A 1 496 ? 28.502 3.921 -42.282 1.00 79.56 496 GLU A C 1
ATOM 3924 O O . GLU A 1 496 ? 28.899 3.412 -43.331 1.00 79.56 496 GLU A O 1
ATOM 3929 N N . LYS A 1 497 ? 27.634 4.944 -42.276 1.00 76.00 497 LYS A N 1
ATOM 3930 C CA . LYS A 1 497 ? 27.061 5.552 -43.491 1.00 76.00 497 LYS A CA 1
ATOM 3931 C C . LYS A 1 497 ? 28.050 6.353 -44.340 1.00 76.00 497 LYS A C 1
ATOM 3933 O O . LYS A 1 497 ? 27.848 6.441 -45.547 1.00 76.00 497 LYS A O 1
ATOM 3938 N N . ILE A 1 498 ? 29.101 6.923 -43.749 1.00 70.88 498 ILE A N 1
ATOM 3939 C CA . ILE A 1 498 ? 30.130 7.702 -44.468 1.00 70.88 498 ILE A CA 1
ATOM 3940 C C . ILE A 1 498 ? 31.423 6.912 -44.720 1.00 70.88 498 ILE A C 1
ATOM 3942 O O . ILE A 1 498 ? 32.412 7.479 -45.176 1.00 70.88 498 ILE A O 1
ATOM 3946 N N . ARG A 1 499 ? 31.411 5.591 -44.494 1.00 74.25 499 ARG A N 1
ATOM 3947 C CA . ARG A 1 499 ? 32.547 4.666 -44.680 1.00 74.25 499 ARG A CA 1
ATOM 3948 C C . ARG A 1 499 ? 33.176 4.680 -46.086 1.00 74.25 499 ARG A C 1
ATOM 3950 O O . ARG A 1 499 ? 34.311 4.243 -46.240 1.00 74.25 499 ARG A O 1
ATOM 3957 N N . GLY A 1 500 ? 32.452 5.156 -47.103 1.00 67.00 500 GLY A N 1
ATOM 3958 C CA . GLY A 1 500 ? 32.956 5.353 -48.471 1.00 67.00 500 GLY A CA 1
ATOM 3959 C C . GLY A 1 500 ? 33.400 6.785 -48.810 1.00 67.00 500 GLY A C 1
ATOM 3960 O O . GLY A 1 500 ? 33.913 7.002 -49.902 1.00 67.00 500 GLY A O 1
ATOM 3961 N N . SER A 1 501 ? 33.201 7.745 -47.902 1.00 65.44 501 SER A N 1
ATOM 3962 C CA . SER A 1 501 ? 33.391 9.191 -48.127 1.00 65.44 501 SER A CA 1
ATOM 3963 C C . SER A 1 501 ? 34.465 9.816 -47.225 1.00 65.44 501 SER A C 1
ATOM 3965 O O . SER A 1 501 ? 34.660 11.029 -47.243 1.00 65.44 501 SER A O 1
ATOM 3967 N N . VAL A 1 502 ? 35.139 9.000 -46.414 1.00 70.38 502 VAL A N 1
ATOM 3968 C CA . VAL A 1 502 ? 36.224 9.386 -45.503 1.00 70.38 502 VAL A CA 1
ATOM 3969 C C . VAL A 1 502 ? 37.426 8.489 -45.793 1.00 70.38 502 VAL A C 1
ATOM 3971 O O . VAL A 1 502 ? 37.257 7.333 -46.180 1.00 70.38 502 VAL A O 1
ATOM 3974 N N . ASP A 1 503 ? 38.634 9.017 -45.597 1.00 78.06 503 ASP A N 1
ATOM 3975 C CA . ASP A 1 503 ? 39.862 8.219 -45.610 1.00 78.06 503 ASP A CA 1
ATOM 3976 C C . ASP A 1 503 ? 39.772 6.987 -44.676 1.00 78.06 503 ASP A C 1
ATOM 3978 O O . ASP A 1 503 ? 39.133 7.035 -43.622 1.00 78.06 503 ASP A O 1
ATOM 3982 N N . ARG A 1 504 ? 40.431 5.883 -45.054 1.00 74.06 504 ARG A N 1
ATOM 3983 C CA . ARG A 1 504 ? 40.362 4.601 -44.337 1.00 74.06 504 ARG A CA 1
ATOM 3984 C C . ARG A 1 504 ? 41.028 4.635 -42.965 1.00 74.06 504 ARG A C 1
ATOM 3986 O O . ARG A 1 504 ? 40.458 4.070 -42.033 1.00 74.06 504 ARG A O 1
ATOM 3993 N N . GLU A 1 505 ? 42.193 5.263 -42.824 1.00 75.00 505 GLU A N 1
ATOM 3994 C CA . GLU A 1 505 ? 42.896 5.323 -41.534 1.00 75.00 505 GLU A CA 1
ATOM 3995 C C . GLU A 1 505 ? 42.134 6.229 -40.566 1.00 75.00 505 GLU A C 1
ATOM 3997 O O . GLU A 1 505 ? 41.840 5.838 -39.432 1.00 75.00 505 GLU A O 1
ATOM 4002 N N . LYS A 1 506 ? 41.690 7.396 -41.053 1.00 75.19 506 LYS A N 1
ATOM 4003 C CA . LYS A 1 506 ? 40.822 8.310 -40.303 1.00 75.19 506 LYS A CA 1
ATOM 4004 C C . LYS A 1 506 ? 39.495 7.653 -39.911 1.00 75.19 506 LYS A C 1
ATOM 4006 O O . LYS A 1 506 ? 39.056 7.819 -38.775 1.00 75.19 506 LYS A O 1
ATOM 4011 N N . PHE A 1 507 ? 38.864 6.890 -40.806 1.00 80.31 507 PHE A N 1
ATOM 4012 C CA . PHE A 1 507 ? 37.647 6.134 -40.502 1.00 80.31 507 PHE A CA 1
ATOM 4013 C C . PHE A 1 507 ? 37.885 5.089 -39.402 1.00 80.31 507 PHE A C 1
ATOM 4015 O O . PHE A 1 507 ? 37.113 5.043 -38.443 1.00 80.31 507 PHE A O 1
ATOM 4022 N N . SER A 1 508 ? 38.962 4.298 -39.498 1.00 81.19 508 SER A N 1
ATOM 4023 C CA . SER A 1 508 ? 39.293 3.275 -38.496 1.00 81.19 508 SER A CA 1
ATOM 4024 C C . SER A 1 508 ? 39.518 3.901 -37.120 1.00 81.19 508 SER A C 1
ATOM 4026 O O . SER A 1 508 ? 38.849 3.525 -36.163 1.00 81.19 508 SER A O 1
ATOM 4028 N N . HIS A 1 509 ? 40.351 4.943 -37.026 1.00 83.31 509 HIS A N 1
ATOM 4029 C CA . HIS A 1 509 ? 40.623 5.632 -35.760 1.00 83.31 509 HIS A CA 1
ATOM 4030 C C . HIS A 1 509 ? 39.371 6.212 -35.079 1.00 83.31 509 HIS A C 1
ATOM 4032 O O . HIS A 1 509 ? 39.324 6.298 -33.847 1.00 83.31 509 HIS A O 1
ATOM 4038 N N . LEU A 1 510 ? 38.365 6.619 -35.859 1.00 80.31 510 LEU A N 1
ATOM 4039 C CA . LEU A 1 510 ? 37.104 7.158 -35.347 1.00 80.31 510 LEU A CA 1
ATOM 4040 C C . LEU A 1 510 ? 36.131 6.060 -34.918 1.00 80.31 510 LEU A C 1
ATOM 4042 O O . LEU A 1 510 ? 35.512 6.199 -33.863 1.00 80.31 510 LEU A O 1
ATOM 4046 N N . MET A 1 511 ? 36.037 4.963 -35.676 1.00 82.50 511 MET A N 1
ATOM 4047 C CA . MET A 1 511 ? 35.292 3.775 -35.250 1.00 82.50 511 MET A CA 1
ATOM 4048 C C . MET A 1 511 ? 35.888 3.208 -33.960 1.00 82.50 511 MET A C 1
ATOM 4050 O O . MET A 1 511 ? 35.162 3.081 -32.981 1.00 82.50 511 MET A O 1
ATOM 4054 N N . ASP A 1 512 ? 37.208 3.021 -33.886 1.00 86.12 512 ASP A N 1
ATOM 4055 C CA . ASP A 1 512 ? 37.899 2.564 -32.674 1.00 86.12 512 ASP A CA 1
ATOM 4056 C C . ASP A 1 512 ? 37.644 3.489 -31.474 1.00 86.12 512 ASP A C 1
ATOM 4058 O O . ASP A 1 512 ? 37.634 3.046 -30.326 1.00 86.12 512 ASP A O 1
ATOM 4062 N N . ALA A 1 513 ? 37.496 4.801 -31.694 1.00 81.69 513 ALA A N 1
ATOM 4063 C CA . ALA A 1 513 ? 37.175 5.755 -30.632 1.00 81.69 513 ALA A CA 1
ATOM 4064 C C . ALA A 1 513 ? 35.719 5.625 -30.149 1.00 81.69 513 ALA A C 1
ATOM 4066 O O . ALA A 1 513 ? 35.479 5.683 -28.944 1.00 81.69 513 ALA A O 1
ATOM 4067 N N . VAL A 1 514 ? 34.766 5.416 -31.063 1.00 83.06 514 VAL A N 1
ATOM 4068 C CA . VAL A 1 514 ? 33.352 5.189 -30.726 1.00 83.06 514 VAL A CA 1
ATOM 4069 C C . VAL A 1 514 ? 33.152 3.823 -30.070 1.00 83.06 514 VAL A C 1
ATOM 4071 O O . VAL A 1 514 ? 32.492 3.742 -29.039 1.00 83.06 514 VAL A O 1
ATOM 4074 N N . GLU A 1 515 ? 33.749 2.757 -30.598 1.00 85.19 515 GLU A N 1
ATOM 4075 C CA . GLU A 1 515 ? 33.574 1.397 -30.078 1.00 85.19 515 GLU A CA 1
ATOM 4076 C C . GLU A 1 515 ? 34.243 1.199 -28.714 1.00 85.19 515 GLU A C 1
ATOM 4078 O O . GLU A 1 515 ? 33.662 0.540 -27.853 1.00 85.19 515 GLU A O 1
ATOM 4083 N N . ARG A 1 516 ? 35.383 1.854 -28.442 1.00 84.44 516 ARG A N 1
ATOM 4084 C CA . ARG A 1 516 ? 35.939 1.916 -27.076 1.00 84.44 516 ARG A CA 1
ATOM 4085 C C . ARG A 1 516 ? 35.028 2.656 -26.099 1.00 84.44 516 ARG A C 1
ATOM 4087 O O . ARG A 1 516 ? 34.971 2.266 -24.935 1.00 84.44 516 ARG A O 1
ATOM 4094 N N . GLU A 1 517 ? 34.306 3.687 -26.541 1.00 83.06 517 GLU A N 1
ATOM 4095 C CA . GLU A 1 517 ? 33.348 4.379 -25.673 1.00 83.06 517 GLU A CA 1
ATOM 4096 C C . GLU A 1 517 ? 32.083 3.537 -25.448 1.00 83.06 517 GLU A C 1
ATOM 4098 O O . GLU A 1 517 ? 31.659 3.402 -24.306 1.00 83.06 517 GLU A O 1
ATOM 4103 N N . ILE A 1 518 ? 31.542 2.878 -26.482 1.00 78.38 518 ILE A N 1
ATOM 4104 C CA . ILE A 1 518 ? 30.432 1.914 -26.344 1.00 78.38 518 ILE A CA 1
ATOM 4105 C C . ILE A 1 518 ? 30.825 0.773 -25.394 1.00 78.38 518 ILE A C 1
ATOM 4107 O O . ILE A 1 518 ? 30.059 0.439 -24.491 1.00 78.38 518 ILE A O 1
ATOM 4111 N N . CYS A 1 519 ? 32.028 0.210 -25.541 1.00 75.88 519 CYS A N 1
ATOM 4112 C CA . CYS A 1 519 ? 32.546 -0.834 -24.656 1.00 75.88 519 CYS A CA 1
ATOM 4113 C C . CYS A 1 519 ? 32.687 -0.347 -23.203 1.00 75.88 519 CYS A C 1
ATOM 4115 O O . CYS A 1 519 ? 32.378 -1.091 -22.275 1.00 75.88 519 CYS A O 1
ATOM 4117 N N . TRP A 1 520 ? 33.127 0.899 -22.992 1.00 81.19 520 TRP A N 1
ATOM 4118 C CA . TRP A 1 520 ? 33.239 1.480 -21.652 1.00 81.19 520 TRP A CA 1
ATOM 4119 C C . TRP A 1 520 ? 31.869 1.754 -21.018 1.00 81.19 520 TRP A C 1
ATOM 4121 O O . TRP A 1 520 ? 31.674 1.432 -19.849 1.00 81.19 520 TRP A O 1
ATOM 4131 N N . LEU A 1 521 ? 30.908 2.289 -21.780 1.00 75.75 521 LEU A N 1
ATOM 4132 C CA . LEU A 1 521 ? 29.538 2.547 -21.318 1.00 75.75 521 LEU A CA 1
ATOM 4133 C C . LEU A 1 521 ? 28.809 1.241 -20.960 1.00 75.75 521 LEU A C 1
ATOM 4135 O O . LEU A 1 521 ? 28.213 1.148 -19.887 1.00 75.75 521 LEU A O 1
ATOM 4139 N N . SER A 1 522 ? 28.956 0.207 -21.799 1.00 63.69 522 SER A N 1
ATOM 4140 C CA . SER A 1 522 ? 28.355 -1.126 -21.602 1.00 63.69 522 SER A CA 1
ATOM 4141 C C . SER A 1 522 ? 28.813 -1.820 -20.311 1.00 63.69 522 SER A C 1
ATOM 4143 O O . SER A 1 522 ? 28.127 -2.707 -19.813 1.00 63.69 522 SER A O 1
ATOM 4145 N N . GLY A 1 523 ? 29.954 -1.410 -19.741 1.00 63.22 523 GLY A N 1
ATOM 4146 C CA . GLY A 1 523 ? 30.457 -1.886 -18.449 1.00 63.22 523 GLY A CA 1
ATOM 4147 C C . GLY A 1 523 ? 29.817 -1.232 -17.214 1.00 63.22 523 GLY A C 1
ATOM 4148 O O . GLY A 1 523 ? 30.321 -1.431 -16.111 1.00 63.22 523 GLY A O 1
ATOM 4149 N N . PHE A 1 524 ? 28.764 -0.416 -17.377 1.00 60.69 524 PHE A N 1
ATOM 4150 C CA . PHE A 1 524 ? 28.066 0.321 -16.307 1.00 60.69 524 PHE A CA 1
ATOM 4151 C C . PHE A 1 524 ? 29.006 1.004 -15.280 1.00 60.69 524 PHE A C 1
ATOM 4153 O O . PHE A 1 524 ? 28.881 0.803 -14.065 1.00 60.69 524 PHE A O 1
ATOM 4160 N N . PRO A 1 525 ? 29.970 1.829 -15.738 1.00 70.00 525 PRO A N 1
ATOM 4161 C CA . PRO A 1 525 ? 31.057 2.330 -14.905 1.00 70.00 525 PRO A CA 1
ATOM 4162 C C . PRO A 1 525 ? 30.536 3.211 -13.759 1.00 70.00 525 PRO A C 1
ATOM 4164 O O . PRO A 1 525 ? 29.841 4.211 -13.968 1.00 70.00 525 PRO A O 1
ATOM 4167 N N . LYS A 1 526 ? 30.898 2.868 -12.515 1.00 71.25 526 LYS A N 1
ATOM 4168 C CA . LYS A 1 526 ? 30.420 3.524 -11.278 1.00 71.25 526 LYS A CA 1
ATOM 4169 C C . LYS A 1 526 ? 31.061 4.908 -11.018 1.00 71.25 526 LYS A C 1
ATOM 4171 O O . LYS A 1 526 ? 31.367 5.239 -9.878 1.00 71.25 526 LYS A O 1
ATOM 4176 N N . VAL A 1 527 ? 31.242 5.724 -12.059 1.00 75.31 527 VAL A N 1
ATOM 4177 C CA . VAL A 1 527 ? 31.854 7.067 -12.005 1.00 75.31 527 VAL A CA 1
ATOM 4178 C C . VAL A 1 527 ? 30.834 8.189 -11.720 1.00 75.31 527 VAL A C 1
ATOM 4180 O O . VAL A 1 527 ? 29.627 7.981 -11.907 1.00 75.31 527 VAL A O 1
ATOM 4183 N N . PRO A 1 528 ? 31.278 9.382 -11.275 1.00 69.69 528 PRO A N 1
ATOM 4184 C CA . PRO A 1 528 ? 30.427 10.563 -11.115 1.00 69.69 528 PRO A CA 1
ATOM 4185 C C . PRO A 1 528 ? 29.712 11.021 -12.409 1.00 69.69 528 PRO A C 1
ATOM 4187 O O . PRO A 1 528 ? 30.208 10.788 -13.514 1.00 69.69 528 PRO A O 1
ATOM 4190 N N . PRO A 1 529 ? 28.569 11.737 -12.318 1.00 65.38 529 PRO A N 1
ATOM 4191 C CA . PRO A 1 529 ? 27.855 12.263 -13.491 1.00 65.38 529 PRO A CA 1
ATOM 4192 C C . PRO A 1 529 ? 28.665 13.245 -14.358 1.00 65.38 529 PRO A C 1
ATOM 4194 O O . PRO A 1 529 ? 28.373 13.393 -15.547 1.00 65.38 529 PRO A O 1
ATOM 4197 N N . SER A 1 530 ? 29.678 13.900 -13.780 1.00 66.25 530 SER A N 1
ATOM 4198 C CA . SER A 1 530 ? 30.656 14.736 -14.487 1.00 66.25 530 SER A CA 1
ATOM 4199 C C . SER A 1 530 ? 31.447 13.954 -15.529 1.00 66.25 530 SER A C 1
ATOM 4201 O O . SER A 1 530 ? 31.754 14.480 -16.592 1.00 66.25 530 SER A O 1
ATOM 4203 N N . ASP A 1 531 ? 31.774 12.698 -15.261 1.00 70.88 531 ASP A N 1
ATOM 4204 C CA . ASP A 1 531 ? 32.789 11.971 -16.025 1.00 70.88 531 ASP A CA 1
ATOM 4205 C C . ASP A 1 531 ? 32.186 11.455 -17.332 1.00 70.88 531 ASP A C 1
ATOM 4207 O O . ASP A 1 531 ? 32.788 11.579 -18.399 1.00 70.88 531 ASP A O 1
ATOM 4211 N N . TYR A 1 532 ? 30.922 11.028 -17.273 1.00 65.50 532 TYR A N 1
ATOM 4212 C CA . TYR A 1 532 ? 30.070 10.829 -18.445 1.00 65.50 532 TYR A CA 1
ATOM 4213 C C . TYR A 1 532 ? 29.979 12.093 -19.314 1.00 65.50 532 TYR A C 1
ATOM 4215 O O . TYR A 1 532 ? 30.047 12.000 -20.538 1.00 65.50 532 TYR A O 1
ATOM 4223 N N . LEU A 1 533 ? 29.850 13.284 -18.712 1.00 60.81 533 LEU A N 1
ATOM 4224 C CA . LEU A 1 533 ? 29.820 14.549 -19.454 1.00 60.81 533 LEU A CA 1
ATOM 4225 C C . LEU A 1 533 ? 31.180 14.861 -20.105 1.00 60.81 533 LEU A C 1
ATOM 4227 O O . LEU A 1 533 ? 31.201 15.247 -21.274 1.00 60.81 533 LEU A O 1
ATOM 4231 N N . HIS A 1 534 ? 32.297 14.663 -19.399 1.00 69.06 534 HIS A N 1
ATOM 4232 C CA . HIS A 1 534 ? 33.649 14.873 -19.929 1.00 69.06 534 HIS A CA 1
ATOM 4233 C C . HIS A 1 534 ? 33.980 13.910 -21.072 1.00 69.06 534 HIS A C 1
ATOM 4235 O O . HIS A 1 534 ? 34.404 14.355 -22.139 1.00 69.06 534 HIS A O 1
ATOM 4241 N N . ARG A 1 535 ? 33.722 12.608 -20.911 1.00 75.88 535 ARG A N 1
ATOM 4242 C CA . ARG A 1 535 ? 33.979 11.618 -21.968 1.00 75.88 535 ARG A CA 1
ATOM 4243 C C . ARG A 1 535 ? 33.078 11.823 -23.182 1.00 75.88 535 ARG A C 1
ATOM 4245 O O . ARG A 1 535 ? 33.571 11.815 -24.307 1.00 75.88 535 ARG A O 1
ATOM 4252 N N . ARG A 1 536 ? 31.794 12.147 -22.979 1.00 73.00 536 ARG A N 1
ATOM 4253 C CA . ARG A 1 536 ? 30.876 12.524 -24.069 1.00 73.00 536 ARG A CA 1
ATOM 4254 C C . ARG A 1 536 ? 31.326 13.798 -24.797 1.00 73.00 536 ARG A C 1
ATOM 4256 O O . ARG A 1 536 ? 31.231 13.856 -26.021 1.00 73.00 536 ARG A O 1
ATOM 4263 N N . ARG A 1 537 ? 31.857 14.802 -24.082 1.00 57.75 537 ARG A N 1
ATOM 4264 C CA . ARG A 1 537 ? 32.505 15.984 -24.690 1.00 57.75 537 ARG A CA 1
ATOM 4265 C C . ARG A 1 537 ? 33.733 15.574 -25.515 1.00 57.75 537 ARG A C 1
ATOM 4267 O O . ARG A 1 537 ? 33.825 15.975 -26.671 1.00 57.75 537 ARG A O 1
ATOM 4274 N N . ALA A 1 538 ? 34.614 14.728 -24.983 1.00 65.38 538 ALA A N 1
ATOM 4275 C CA . ALA A 1 538 ? 35.816 14.259 -25.678 1.00 65.38 538 ALA A CA 1
ATOM 4276 C C . ALA A 1 538 ? 35.509 13.405 -26.926 1.00 65.38 538 ALA A C 1
ATOM 4278 O O . ALA A 1 538 ? 36.158 13.581 -27.958 1.00 65.38 538 ALA A O 1
ATOM 4279 N N . LEU A 1 539 ? 34.503 12.521 -26.879 1.00 67.62 539 LEU A N 1
ATOM 4280 C CA . LEU A 1 539 ? 34.051 11.768 -28.054 1.00 67.62 539 LEU A CA 1
ATOM 4281 C C . LEU A 1 539 ? 33.446 12.710 -29.103 1.00 67.62 539 LEU A C 1
ATOM 4283 O O . LEU A 1 539 ? 33.800 12.622 -30.279 1.00 67.62 539 LEU A O 1
ATOM 4287 N N . ARG A 1 540 ? 32.595 13.660 -28.687 1.00 61.16 540 ARG A N 1
ATOM 4288 C CA . ARG A 1 540 ? 32.045 14.687 -29.583 1.00 61.16 540 ARG A CA 1
ATOM 4289 C C . ARG A 1 540 ? 33.157 15.478 -30.271 1.00 61.16 540 ARG A C 1
ATOM 4291 O O . ARG A 1 540 ? 33.126 15.582 -31.490 1.00 61.16 540 ARG A O 1
ATOM 4298 N N . LEU A 1 541 ? 34.157 15.965 -29.538 1.00 58.41 541 LEU A N 1
ATOM 4299 C CA . LEU A 1 541 ? 35.286 16.709 -30.114 1.00 58.41 541 LEU A CA 1
ATOM 4300 C C . LEU A 1 541 ? 36.099 15.892 -31.135 1.00 58.41 541 LEU A C 1
ATOM 4302 O O . LEU A 1 541 ? 36.615 16.470 -32.083 1.00 58.41 541 LEU A O 1
ATOM 4306 N N . LYS A 1 542 ? 36.174 14.561 -31.001 1.00 65.88 542 LYS A N 1
ATOM 4307 C CA . LYS A 1 542 ? 36.873 13.690 -31.965 1.00 65.88 542 LYS A CA 1
ATOM 4308 C C . LYS A 1 542 ? 36.037 13.362 -33.205 1.00 65.88 542 LYS A C 1
ATOM 4310 O O . LYS A 1 542 ? 36.550 13.398 -34.320 1.00 65.88 542 LYS A O 1
ATOM 4315 N N . VAL A 1 543 ? 34.758 13.030 -33.027 1.00 63.06 543 VAL A N 1
ATOM 4316 C CA . VAL A 1 543 ? 33.916 12.482 -34.109 1.00 63.06 543 VAL A CA 1
ATOM 4317 C C . VAL A 1 543 ? 33.153 13.571 -34.870 1.00 63.06 543 VAL A C 1
ATOM 4319 O O . VAL A 1 543 ? 33.076 13.532 -36.099 1.00 63.06 543 VAL A O 1
ATOM 4322 N N . TYR A 1 544 ? 32.635 14.582 -34.167 1.00 56.56 544 TYR A N 1
ATOM 4323 C CA . TYR A 1 544 ? 31.808 15.649 -34.742 1.00 56.56 544 TYR A CA 1
ATOM 4324 C C . TYR A 1 544 ? 32.508 16.452 -35.859 1.00 56.56 544 TYR A C 1
ATOM 4326 O O . TYR A 1 544 ? 31.845 16.722 -36.865 1.00 56.56 544 TYR A O 1
ATOM 4334 N N . PRO A 1 545 ? 33.825 16.762 -35.787 1.00 57.38 545 PRO A N 1
ATOM 4335 C CA . PRO A 1 545 ? 34.527 17.407 -36.894 1.00 57.38 545 PRO A CA 1
ATOM 4336 C C . PRO A 1 545 ? 34.531 16.582 -38.180 1.00 57.38 545 PRO A C 1
ATOM 4338 O O . PRO A 1 545 ? 34.524 17.162 -39.253 1.00 57.38 545 PRO A O 1
ATOM 4341 N N . THR A 1 546 ? 34.509 15.247 -38.125 1.00 58.31 546 THR A N 1
ATOM 4342 C CA . THR A 1 546 ? 34.553 14.429 -39.352 1.00 58.31 546 THR A CA 1
ATOM 4343 C C . THR A 1 546 ? 33.225 14.446 -40.105 1.00 58.31 546 THR A C 1
ATOM 4345 O O . THR A 1 546 ? 33.240 14.496 -41.331 1.00 58.31 546 THR A O 1
ATOM 4348 N N . PHE A 1 547 ? 32.091 14.526 -39.399 1.00 50.75 547 PHE A N 1
ATOM 4349 C CA . PHE A 1 547 ? 30.805 14.839 -40.034 1.00 50.75 547 PHE A CA 1
ATOM 4350 C C . PHE A 1 547 ? 30.788 16.262 -40.611 1.00 50.75 547 PHE A C 1
ATOM 4352 O O . PHE A 1 547 ? 30.226 16.485 -41.680 1.00 50.75 547 PHE A O 1
ATOM 4359 N N . TYR A 1 548 ? 31.435 17.216 -39.936 1.00 41.47 548 TYR A N 1
ATOM 4360 C CA . TYR A 1 548 ? 31.539 18.592 -40.421 1.00 41.47 548 TYR A CA 1
ATOM 4361 C C . TYR A 1 548 ? 32.463 18.740 -41.635 1.00 41.47 548 TYR A C 1
ATOM 4363 O O . TYR A 1 548 ? 32.096 19.441 -42.565 1.00 41.47 548 TYR A O 1
ATOM 4371 N N . TYR A 1 549 ? 33.613 18.067 -41.703 1.00 36.00 549 TYR A N 1
ATOM 4372 C CA . TYR A 1 549 ? 34.557 18.214 -42.821 1.00 36.00 549 TYR A CA 1
ATOM 4373 C C . TYR A 1 549 ? 34.065 17.622 -44.153 1.00 36.00 549 TYR A C 1
ATOM 4375 O O . TYR A 1 549 ? 34.597 17.991 -45.195 1.00 36.00 549 TYR A O 1
ATOM 4383 N N . SER A 1 550 ? 33.012 16.795 -44.157 1.00 34.28 550 SER A N 1
ATOM 4384 C CA . SER A 1 550 ? 32.258 16.480 -45.384 1.00 34.28 550 SER A CA 1
ATOM 4385 C C . SER A 1 550 ? 31.283 17.587 -45.826 1.00 34.28 550 SER A C 1
ATOM 4387 O O . SER A 1 550 ? 30.800 17.547 -46.954 1.00 34.28 550 SER A O 1
ATOM 4389 N N . THR A 1 551 ? 30.978 18.563 -44.960 1.00 29.42 551 THR A N 1
ATOM 4390 C CA . THR A 1 551 ? 29.989 19.642 -45.165 1.00 29.42 551 THR A CA 1
ATOM 4391 C C . THR A 1 551 ? 30.330 20.912 -44.347 1.00 29.42 551 THR A C 1
ATOM 4393 O O . THR A 1 551 ? 29.623 21.253 -43.395 1.00 29.42 551 THR A O 1
ATOM 4396 N N . MET A 1 552 ? 31.416 21.621 -44.686 1.00 24.95 552 MET A N 1
ATOM 4397 C CA . MET A 1 552 ? 31.758 22.945 -44.116 1.00 24.95 552 MET A CA 1
ATOM 4398 C C . MET A 1 552 ? 31.391 24.077 -45.100 1.00 24.95 552 MET A C 1
ATOM 4400 O O . MET A 1 552 ? 31.279 23.829 -46.297 1.00 24.95 552 MET A O 1
ATOM 4404 N N . SER A 1 553 ? 31.158 25.328 -44.678 1.00 24.81 553 SER A N 1
ATOM 4405 C CA . SER A 1 553 ? 31.654 26.010 -43.461 1.00 24.81 553 SER A CA 1
ATOM 4406 C C . SER A 1 553 ? 30.561 26.855 -42.723 1.00 24.81 553 SER A C 1
ATOM 4408 O O . SER A 1 553 ? 29.389 26.638 -43.026 1.00 24.81 553 SER A O 1
ATOM 4410 N N . PRO A 1 554 ? 30.839 27.656 -41.659 1.00 27.27 554 PRO A N 1
ATOM 4411 C CA . PRO A 1 554 ? 30.159 27.563 -40.344 1.00 27.27 554 PRO A CA 1
ATOM 4412 C C . PRO A 1 554 ? 29.179 28.752 -40.073 1.00 27.27 554 PRO A C 1
ATOM 4414 O O . PRO A 1 554 ? 28.920 29.498 -41.009 1.00 27.27 554 PRO A O 1
ATOM 4417 N N . SER A 1 555 ? 28.524 29.051 -38.924 1.00 24.17 555 SER A N 1
ATOM 4418 C CA . SER A 1 555 ? 28.662 28.874 -37.433 1.00 24.17 555 SER A CA 1
ATOM 4419 C C . SER A 1 555 ? 27.465 29.602 -36.715 1.00 24.17 555 SER A C 1
ATOM 4421 O O . SER A 1 555 ? 26.920 30.429 -37.418 1.00 24.17 555 SER A O 1
ATOM 4423 N N . LEU A 1 556 ? 27.053 29.397 -35.419 1.00 30.64 556 LEU A N 1
ATOM 4424 C CA . LEU A 1 556 ? 26.114 30.252 -34.558 1.00 30.64 556 LEU A CA 1
ATOM 4425 C C . LEU A 1 556 ? 25.445 29.482 -33.352 1.00 30.64 556 LEU A C 1
ATOM 4427 O O . LEU A 1 556 ? 24.798 28.490 -33.682 1.00 30.64 556 LEU A O 1
ATOM 4431 N N . PRO A 1 557 ? 25.527 29.802 -32.007 1.00 28.56 557 PRO A N 1
ATOM 4432 C CA . PRO A 1 557 ? 24.406 30.345 -31.164 1.00 28.56 557 PRO A CA 1
ATOM 4433 C C . PRO A 1 557 ? 24.721 30.852 -29.678 1.00 28.56 557 PRO A C 1
ATOM 4435 O O . PRO A 1 557 ? 25.386 31.865 -29.517 1.00 28.56 557 PRO A O 1
ATOM 4438 N N . PHE A 1 558 ? 24.127 30.266 -28.588 1.00 25.06 558 PHE A N 1
ATOM 4439 C CA . PHE A 1 558 ? 23.492 31.031 -27.468 1.00 25.06 558 PHE A CA 1
ATOM 4440 C C . PHE A 1 558 ? 23.173 30.395 -26.052 1.00 25.06 558 PHE A C 1
ATOM 4442 O O . PHE A 1 558 ? 22.245 29.588 -25.967 1.00 25.06 558 PHE A O 1
ATOM 4449 N N . LEU A 1 559 ? 23.828 30.877 -24.956 1.00 25.23 559 LEU A N 1
ATOM 4450 C CA . LEU A 1 559 ? 23.426 31.266 -23.536 1.00 25.23 559 LEU A CA 1
ATOM 4451 C C . LEU A 1 559 ? 22.465 30.484 -22.533 1.00 25.23 559 LEU A C 1
ATOM 4453 O O . LEU A 1 559 ? 21.579 29.776 -23.016 1.00 25.23 559 LEU A O 1
ATOM 4457 N N . ARG A 1 560 ? 22.568 30.728 -21.163 1.00 27.36 560 ARG A N 1
ATOM 4458 C CA . ARG A 1 560 ? 21.480 30.905 -20.076 1.00 27.36 560 ARG A CA 1
ATOM 4459 C C . ARG A 1 560 ? 21.659 30.497 -18.536 1.00 27.36 560 ARG A C 1
ATOM 4461 O O . ARG A 1 560 ? 22.686 30.866 -17.995 1.00 27.36 560 ARG A O 1
ATOM 4468 N N . LEU A 1 561 ? 20.664 29.818 -17.859 1.00 26.84 561 LEU A N 1
ATOM 4469 C CA . LEU A 1 561 ? 19.853 30.017 -16.559 1.00 26.84 561 LEU A CA 1
ATOM 4470 C C . LEU A 1 561 ? 20.271 29.419 -15.162 1.00 26.84 561 LEU A C 1
ATOM 4472 O O . LEU A 1 561 ? 21.038 28.468 -15.239 1.00 26.84 561 LEU A O 1
ATOM 4476 N N . PRO A 1 562 ? 19.769 29.756 -13.911 1.00 29.22 562 PRO A N 1
ATOM 4477 C CA . PRO A 1 562 ? 18.373 30.077 -13.415 1.00 29.22 562 PRO A CA 1
ATOM 4478 C C . PRO A 1 562 ? 18.280 31.211 -12.314 1.00 29.22 562 PRO A C 1
ATOM 4480 O O . PRO A 1 562 ? 19.333 31.699 -11.917 1.00 29.22 562 PRO A O 1
ATOM 4483 N N . TYR A 1 563 ? 17.163 31.749 -11.747 1.00 24.12 563 TYR A N 1
ATOM 4484 C CA . TYR A 1 563 ? 15.701 31.449 -11.716 1.00 24.12 563 TYR A CA 1
ATOM 4485 C C . TYR A 1 563 ? 14.770 32.687 -11.367 1.00 24.12 563 TYR A C 1
ATOM 4487 O O . TYR A 1 563 ? 15.207 33.829 -11.462 1.00 24.12 563 TYR A O 1
ATOM 4495 N N . LEU A 1 564 ? 13.498 32.433 -10.960 1.00 23.55 564 LEU A N 1
ATOM 4496 C CA . LEU A 1 564 ? 12.335 33.298 -10.551 1.00 23.55 564 LEU A CA 1
ATOM 4497 C C . LEU A 1 564 ? 12.416 33.920 -9.108 1.00 23.55 564 LEU A C 1
ATOM 4499 O O . LEU A 1 564 ? 13.483 33.768 -8.514 1.00 23.55 564 LEU A O 1
ATOM 4503 N N . PRO A 1 565 ? 11.367 34.539 -8.460 1.00 33.81 565 PRO A N 1
ATOM 4504 C CA . PRO A 1 565 ? 9.914 34.734 -8.759 1.00 33.81 565 PRO A CA 1
ATOM 4505 C C . PRO A 1 565 ? 9.472 36.237 -8.725 1.00 33.81 565 PRO A C 1
ATOM 4507 O O . PRO A 1 565 ? 10.342 37.083 -8.880 1.00 33.81 565 PRO A O 1
ATOM 4510 N N . MET A 1 566 ? 8.222 36.738 -8.559 1.00 22.00 566 MET A N 1
ATOM 4511 C CA . MET A 1 566 ? 6.800 36.301 -8.360 1.00 22.00 566 MET A CA 1
ATOM 4512 C C . MET A 1 566 ? 5.892 37.250 -9.216 1.00 22.00 566 MET A C 1
ATOM 4514 O O . MET A 1 566 ? 6.399 38.267 -9.676 1.00 22.00 566 MET A O 1
ATOM 4518 N N . LYS A 1 567 ? 4.624 37.021 -9.626 1.00 25.42 567 LYS A N 1
ATOM 4519 C CA . LYS A 1 567 ? 3.329 36.507 -9.082 1.00 25.42 567 LYS A CA 1
ATOM 4520 C C . LYS A 1 567 ? 2.392 37.585 -8.471 1.00 25.42 567 LYS A C 1
ATOM 4522 O O . LYS A 1 567 ? 2.720 38.175 -7.455 1.00 25.42 567 LYS A O 1
ATOM 4527 N N . GLN A 1 568 ? 1.181 37.686 -9.054 1.00 28.25 568 GLN A N 1
ATOM 4528 C CA . GLN A 1 568 ? -0.024 38.440 -8.630 1.00 28.25 568 GLN A CA 1
ATOM 4529 C C . GLN A 1 568 ? 0.077 39.980 -8.589 1.00 28.25 568 GLN A C 1
ATOM 4531 O O . GLN A 1 568 ? 0.602 40.531 -7.633 1.00 28.25 568 GLN A O 1
ATOM 4536 N N . LEU A 1 569 ? -0.505 40.619 -9.623 1.00 25.64 569 LEU A N 1
ATOM 4537 C CA . LEU A 1 569 ? -0.985 42.013 -9.810 1.00 25.64 569 LEU A CA 1
ATOM 4538 C C . LEU A 1 569 ? -0.825 42.318 -11.324 1.00 25.64 569 LEU A C 1
ATOM 4540 O O . LEU A 1 569 ? 0.281 42.209 -11.844 1.00 25.64 569 LEU A O 1
ATOM 4544 N N . LEU A 1 570 ? -1.835 42.653 -12.129 1.00 26.30 570 LEU A N 1
ATOM 4545 C CA . LEU A 1 570 ? -3.282 42.805 -11.932 1.00 26.30 570 LEU A CA 1
ATOM 4546 C C . LEU A 1 570 ? -4.024 42.229 -13.154 1.00 26.30 570 LEU A C 1
ATOM 4548 O O . LEU A 1 570 ? -3.487 42.237 -14.266 1.00 26.30 570 LEU A O 1
ATOM 4552 N N . ASP A 1 571 ? -5.263 41.796 -12.938 1.00 26.59 571 ASP A N 1
ATOM 4553 C CA . ASP A 1 571 ? -6.257 41.601 -13.995 1.00 26.59 571 ASP A CA 1
ATOM 4554 C C . ASP A 1 571 ? -6.850 42.949 -14.467 1.00 26.59 571 ASP A C 1
ATOM 4556 O O . ASP A 1 571 ? -6.655 43.984 -13.828 1.00 26.59 571 ASP A O 1
ATOM 4560 N N . HIS A 1 572 ? -7.639 42.887 -15.546 1.00 29.83 572 HIS A N 1
ATOM 4561 C CA . HIS A 1 572 ? -8.412 43.957 -16.206 1.00 29.83 572 HIS A CA 1
ATOM 4562 C C . HIS A 1 572 ? -7.741 44.782 -17.327 1.00 29.83 572 HIS A C 1
ATOM 4564 O O . HIS A 1 572 ? -6.593 45.210 -17.249 1.00 29.83 572 HIS A O 1
ATOM 4570 N N . MET A 1 573 ? -8.609 45.087 -18.304 1.00 24.66 573 MET A N 1
ATOM 4571 C CA . MET A 1 573 ? -8.512 46.010 -19.447 1.00 24.66 573 MET A CA 1
ATOM 4572 C C . MET A 1 573 ? -7.818 45.515 -20.727 1.00 24.66 573 MET A C 1
ATOM 4574 O O . MET A 1 573 ? -6.726 44.950 -20.719 1.00 24.66 573 MET A O 1
ATOM 4578 N N . ASP A 1 574 ? -8.526 45.750 -21.836 1.00 33.53 574 ASP A N 1
ATOM 4579 C CA . ASP A 1 574 ? -8.131 45.453 -23.212 1.00 33.53 574 ASP A CA 1
ATOM 4580 C C . ASP A 1 574 ? -7.049 46.409 -23.730 1.00 33.53 574 ASP A C 1
ATOM 4582 O O . ASP A 1 574 ? -6.834 47.500 -23.197 1.00 33.53 574 ASP A O 1
ATOM 4586 N N . PHE A 1 575 ? -6.389 46.017 -24.821 1.00 32.22 575 PHE A N 1
ATOM 4587 C CA . PHE A 1 575 ? -5.312 46.791 -25.430 1.00 32.22 575 PHE A CA 1
ATOM 4588 C C . PHE A 1 575 ? -5.444 46.872 -26.951 1.00 32.22 575 PHE A C 1
ATOM 4590 O O . PHE A 1 575 ? -5.721 45.871 -27.607 1.00 32.22 575 PHE A O 1
ATOM 4597 N N . MET A 1 576 ? -5.138 48.048 -27.501 1.00 38.56 576 MET A N 1
ATOM 4598 C CA . MET A 1 576 ? -4.943 48.274 -28.935 1.00 38.56 576 MET A CA 1
ATOM 4599 C C . MET A 1 576 ? -3.449 48.444 -29.236 1.00 38.56 576 MET A C 1
ATOM 4601 O O . MET A 1 576 ? -2.736 49.109 -28.483 1.00 38.56 576 MET A O 1
ATOM 4605 N N . ASP A 1 577 ? -2.980 47.877 -30.347 1.00 38.84 577 ASP A N 1
ATOM 4606 C CA . ASP A 1 577 ? -1.620 48.068 -30.861 1.00 38.84 577 ASP A CA 1
ATOM 4607 C C . ASP A 1 577 ? -1.646 48.966 -32.104 1.00 38.84 577 ASP A C 1
ATOM 4609 O O . ASP A 1 577 ? -2.384 48.707 -33.053 1.00 38.84 577 ASP A O 1
ATOM 4613 N N . ILE A 1 578 ? -0.810 50.008 -32.116 1.00 41.66 578 ILE A N 1
ATOM 4614 C CA . ILE A 1 578 ? -0.669 50.937 -33.245 1.00 41.66 578 ILE A CA 1
ATOM 4615 C C . ILE A 1 578 ? 0.650 50.641 -33.971 1.00 41.66 578 ILE A C 1
ATOM 4617 O O . ILE A 1 578 ? 1.732 50.603 -33.380 1.00 41.66 578 ILE A O 1
ATOM 4621 N N . VAL A 1 579 ? 0.580 50.436 -35.286 1.00 43.53 579 VAL A N 1
ATOM 4622 C CA . VAL A 1 579 ? 1.773 50.348 -36.141 1.00 43.53 579 VAL A CA 1
ATOM 4623 C C . VAL A 1 579 ? 2.251 51.766 -36.461 1.00 43.53 579 VAL A C 1
ATOM 4625 O O . VAL A 1 579 ? 1.443 52.667 -36.656 1.00 43.53 579 VAL A O 1
ATOM 4628 N N . ASN A 1 580 ? 3.565 51.984 -36.522 1.00 41.22 580 ASN A N 1
ATOM 4629 C CA . ASN A 1 580 ? 4.139 53.248 -36.979 1.00 41.22 580 ASN A CA 1
ATOM 4630 C C . ASN A 1 580 ? 5.293 52.974 -37.962 1.00 41.22 580 ASN A C 1
ATOM 4632 O O . ASN A 1 580 ? 5.909 51.901 -37.962 1.00 41.22 580 ASN A O 1
ATOM 4636 N N . LEU A 1 581 ? 5.542 53.917 -38.867 1.00 42.25 581 LEU A N 1
ATOM 4637 C CA . LEU A 1 581 ? 6.343 53.691 -40.064 1.00 42.25 581 LEU A CA 1
ATOM 4638 C C . LEU A 1 581 ? 7.059 54.997 -40.431 1.00 42.25 581 LEU A C 1
ATOM 4640 O O . LEU A 1 581 ? 6.461 55.929 -40.960 1.00 42.25 581 LEU A O 1
ATOM 4644 N N . SER A 1 582 ? 8.345 55.081 -40.086 1.00 43.06 582 SER A N 1
ATOM 4645 C CA . SER A 1 582 ? 9.095 56.342 -40.040 1.00 43.06 582 SER A CA 1
ATOM 4646 C C . SER A 1 582 ? 10.384 56.260 -40.856 1.00 43.06 582 SER A C 1
ATOM 4648 O O . SER A 1 582 ? 11.269 55.455 -40.553 1.00 43.06 582 SER A O 1
ATOM 4650 N N . MET A 1 583 ? 10.518 57.114 -41.871 1.00 38.94 583 MET A N 1
ATOM 4651 C CA . MET A 1 583 ? 11.722 57.186 -42.704 1.00 38.94 583 MET A CA 1
ATOM 4652 C C . MET A 1 583 ? 12.852 57.943 -41.987 1.00 38.94 583 MET A C 1
ATOM 4654 O O . MET A 1 583 ? 12.601 58.908 -41.269 1.00 38.94 583 MET A O 1
ATOM 4658 N N . CYS A 1 584 ? 14.105 57.525 -42.188 1.00 38.88 584 CYS A N 1
ATOM 4659 C CA . CYS A 1 584 ? 15.262 58.141 -41.538 1.00 38.88 584 CYS A CA 1
ATOM 4660 C C . CYS A 1 584 ? 16.098 58.934 -42.557 1.00 38.88 584 CYS A C 1
ATOM 4662 O O . CYS A 1 584 ? 16.969 58.370 -43.219 1.00 38.88 584 CYS A O 1
ATOM 4664 N N . SER A 1 585 ? 15.835 60.245 -42.654 1.00 38.19 585 SER A N 1
ATOM 4665 C CA . SER A 1 585 ? 16.450 61.208 -43.591 1.00 38.19 585 SER A CA 1
ATOM 4666 C C . SER A 1 585 ? 16.120 61.012 -45.082 1.00 38.19 585 SER A C 1
ATOM 4668 O O . SER A 1 585 ? 16.216 59.917 -45.630 1.00 38.19 585 SER A O 1
ATOM 4670 N N . GLU A 1 586 ? 15.830 62.128 -45.762 1.00 39.47 586 GLU A N 1
ATOM 4671 C CA . GLU A 1 586 ? 15.515 62.258 -47.201 1.00 39.47 586 GLU A CA 1
ATOM 4672 C C . GLU A 1 586 ? 16.633 61.783 -48.153 1.00 39.47 586 GLU A C 1
ATOM 4674 O O . GLU A 1 586 ? 16.458 61.761 -49.370 1.00 39.47 586 GLU A O 1
ATOM 4679 N N . LYS A 1 587 ? 17.814 61.441 -47.622 1.00 43.47 587 LYS A N 1
ATOM 4680 C CA . LYS A 1 587 ? 18.991 61.023 -48.402 1.00 43.47 587 LYS A CA 1
ATOM 4681 C C . LYS A 1 587 ? 19.390 59.558 -48.195 1.00 43.47 587 LYS A C 1
ATOM 4683 O O . LYS A 1 587 ? 20.398 59.133 -48.759 1.00 43.47 587 LYS A O 1
ATOM 4688 N N . SER A 1 588 ? 18.649 58.777 -47.402 1.00 50.91 588 SER A N 1
ATOM 4689 C CA . SER A 1 588 ? 18.978 57.367 -47.155 1.00 50.91 588 SER A CA 1
ATOM 4690 C C . SER A 1 588 ? 18.147 56.407 -48.018 1.00 50.91 588 SER A C 1
ATOM 4692 O O . SER A 1 588 ? 16.953 56.592 -48.229 1.00 50.91 588 SER A O 1
ATOM 4694 N N . ARG A 1 589 ? 18.771 55.324 -48.501 1.00 58.56 589 ARG A N 1
ATOM 4695 C CA . ARG A 1 589 ? 18.086 54.218 -49.205 1.00 58.56 589 ARG A CA 1
ATOM 4696 C C . ARG A 1 589 ? 17.433 53.234 -48.216 1.00 58.56 589 ARG A C 1
ATOM 4698 O O . ARG A 1 589 ? 17.502 52.024 -48.414 1.00 58.56 589 ARG A O 1
ATOM 4705 N N . VAL A 1 590 ? 16.890 53.728 -47.102 1.00 55.41 590 VAL A N 1
ATOM 4706 C CA . VAL A 1 590 ? 16.594 52.917 -45.911 1.00 55.41 590 VAL A CA 1
ATOM 4707 C C . VAL A 1 590 ? 15.166 53.145 -45.423 1.00 55.41 590 VAL A C 1
ATOM 4709 O O . VAL A 1 590 ? 14.782 54.260 -45.079 1.00 55.41 590 VAL A O 1
ATOM 4712 N N . VAL A 1 591 ? 14.401 52.059 -45.314 1.00 54.91 591 VAL A N 1
ATOM 4713 C CA . VAL A 1 591 ? 13.057 52.054 -44.718 1.00 54.91 591 VAL A CA 1
ATOM 4714 C C . VAL A 1 591 ? 13.142 51.417 -43.333 1.00 54.91 591 VAL A C 1
ATOM 4716 O O . VAL A 1 591 ? 13.719 50.338 -43.182 1.00 54.91 591 VAL A O 1
ATOM 4719 N N . ILE A 1 592 ? 12.569 52.070 -42.317 1.00 54.94 592 ILE A N 1
ATOM 4720 C CA . ILE A 1 592 ? 12.512 51.543 -40.948 1.00 54.94 592 ILE A CA 1
ATOM 4721 C C . ILE A 1 592 ? 11.047 51.357 -40.537 1.00 54.94 592 ILE A C 1
ATOM 4723 O O . ILE A 1 592 ? 10.291 52.321 -40.410 1.00 54.94 592 ILE A O 1
ATOM 4727 N N . LEU A 1 593 ? 10.655 50.104 -40.312 1.00 54.44 593 LEU A N 1
ATOM 4728 C CA . LEU A 1 593 ? 9.346 49.732 -39.770 1.00 54.44 593 LEU A CA 1
ATOM 4729 C C . LEU A 1 593 ? 9.469 49.670 -38.241 1.00 54.44 593 LEU A C 1
ATOM 4731 O O . LEU A 1 593 ? 10.404 49.037 -37.747 1.00 54.44 593 LEU A O 1
ATOM 4735 N N . SER A 1 594 ? 8.582 50.342 -37.498 1.00 51.84 594 SER A N 1
ATOM 4736 C CA . SER A 1 594 ? 8.750 50.561 -36.049 1.00 51.84 594 SER A CA 1
ATOM 4737 C C . SER A 1 594 ? 7.415 50.503 -35.301 1.00 51.84 594 SER A C 1
ATOM 4739 O O . SER A 1 594 ? 6.721 51.513 -35.190 1.00 51.84 594 SER A O 1
ATOM 4741 N N . ILE A 1 595 ? 7.047 49.343 -34.753 1.00 50.66 595 ILE A N 1
ATOM 4742 C CA . ILE A 1 595 ? 5.795 49.219 -33.987 1.00 50.66 595 ILE A CA 1
ATOM 4743 C C . ILE A 1 595 ? 5.956 49.898 -32.620 1.00 50.66 595 ILE A C 1
ATOM 4745 O O . ILE A 1 595 ? 6.856 49.547 -31.850 1.00 50.66 595 ILE A O 1
ATOM 4749 N N . LYS A 1 596 ? 5.065 50.856 -32.328 1.00 48.91 596 LYS A N 1
ATOM 4750 C CA . LYS A 1 596 ? 4.996 51.588 -31.056 1.00 48.91 596 LYS A CA 1
ATOM 4751 C C . LYS A 1 596 ? 3.618 51.409 -30.432 1.00 48.91 596 LYS A C 1
ATOM 4753 O O . LYS A 1 596 ? 2.633 51.942 -30.938 1.00 48.91 596 LYS A O 1
ATOM 4758 N N . ARG A 1 597 ? 3.555 50.724 -29.296 1.00 43.31 597 ARG A N 1
ATOM 4759 C CA . ARG A 1 597 ? 2.335 50.652 -28.493 1.00 43.31 597 ARG A CA 1
ATOM 4760 C C . ARG A 1 597 ? 2.298 51.879 -27.589 1.00 43.31 597 ARG A C 1
ATOM 4762 O O . ARG A 1 597 ? 3.192 52.057 -26.768 1.00 43.31 597 ARG A O 1
ATOM 4769 N N . PHE A 1 598 ? 1.293 52.733 -27.747 1.00 42.06 598 PHE A N 1
ATOM 4770 C CA . PHE A 1 598 ? 1.045 53.796 -26.776 1.00 42.06 598 PHE A CA 1
ATOM 4771 C C . PHE A 1 598 ? 0.236 53.223 -25.600 1.00 42.06 598 PHE A C 1
ATOM 4773 O O . PHE A 1 598 ? -0.668 52.417 -25.836 1.00 42.06 598 PHE A O 1
ATOM 4780 N N . PRO A 1 599 ? 0.541 53.599 -24.345 1.00 39.41 599 PRO A N 1
ATOM 4781 C CA . PRO A 1 599 ? -0.330 53.301 -23.213 1.00 39.41 599 PRO A CA 1
ATOM 4782 C C . PRO A 1 599 ? -1.614 54.147 -23.302 1.00 39.41 599 PRO A C 1
ATOM 4784 O O . PRO A 1 599 ? -1.766 54.976 -24.206 1.00 39.41 599 PRO A O 1
ATOM 4787 N N . SER A 1 600 ? -2.562 53.947 -22.384 1.00 40.56 600 SER A N 1
ATOM 4788 C CA . SER A 1 600 ? -3.820 54.694 -22.426 1.00 40.56 600 SER A CA 1
ATOM 4789 C C . SER A 1 600 ? -3.586 56.187 -22.166 1.00 40.56 600 SER A C 1
ATOM 4791 O O . SER A 1 600 ? -2.607 56.595 -21.536 1.00 40.56 600 SER A O 1
ATOM 4793 N N . THR A 1 601 ? -4.521 57.041 -22.586 1.00 37.16 601 THR A N 1
ATOM 4794 C CA . THR A 1 601 ? -4.439 58.490 -22.331 1.00 37.16 601 THR A CA 1
ATOM 4795 C C . THR A 1 601 ? -4.461 58.866 -20.845 1.00 37.16 601 THR A C 1
ATOM 4797 O O . THR A 1 601 ? -4.114 59.999 -20.520 1.00 37.16 601 THR A O 1
ATOM 4800 N N . LYS A 1 602 ? -4.794 57.936 -19.935 1.00 41.72 602 LYS A N 1
ATOM 4801 C CA . LYS A 1 602 ? -4.661 58.130 -18.481 1.00 41.72 602 LYS A CA 1
ATOM 4802 C C . LYS A 1 602 ? -3.227 57.950 -17.969 1.00 41.72 602 LYS A C 1
ATOM 4804 O O . LYS A 1 602 ? -2.892 58.508 -16.932 1.00 41.72 602 LYS A O 1
ATOM 4809 N N . ASP A 1 603 ? -2.384 57.207 -18.683 1.00 38.91 603 ASP A N 1
ATOM 4810 C CA . ASP A 1 603 ? -1.021 56.871 -18.247 1.00 38.91 603 ASP A CA 1
ATOM 4811 C C . ASP A 1 603 ? 0.003 57.962 -18.614 1.00 38.91 603 ASP A C 1
ATOM 4813 O O . ASP A 1 603 ? 1.054 58.087 -17.984 1.00 38.91 603 ASP A O 1
ATOM 4817 N N . LEU A 1 604 ? -0.318 58.776 -19.626 1.00 38.47 604 LEU A N 1
ATOM 4818 C CA . LEU A 1 604 ? 0.540 59.833 -20.177 1.00 38.47 604 LEU A CA 1
ATOM 4819 C C . LEU A 1 604 ? 0.666 61.082 -19.291 1.00 38.47 604 LEU A C 1
ATOM 4821 O O . LEU A 1 604 ? 1.480 61.956 -19.594 1.00 38.47 604 LEU A O 1
ATOM 4825 N N . ILE A 1 605 ? -0.131 61.196 -18.227 1.00 38.62 605 ILE A N 1
ATOM 4826 C CA . ILE A 1 605 ? -0.238 62.397 -17.390 1.00 38.62 605 ILE A CA 1
ATOM 4827 C C . ILE A 1 605 ? -0.040 62.014 -15.907 1.00 38.62 605 ILE A C 1
ATOM 4829 O O . ILE A 1 605 ? -0.365 60.903 -15.480 1.00 38.62 605 ILE A O 1
ATOM 4833 N N . ASP A 1 606 ? 0.584 62.893 -15.121 1.00 44.44 606 ASP A N 1
ATOM 4834 C CA . ASP A 1 606 ? 0.746 62.743 -13.673 1.00 44.44 606 ASP A CA 1
ATOM 4835 C C . ASP A 1 606 ? -0.415 63.349 -12.863 1.00 44.44 606 ASP A C 1
ATOM 4837 O O . ASP A 1 606 ? -1.314 64.007 -13.385 1.00 44.44 606 ASP A O 1
ATOM 4841 N N . GLU A 1 607 ? -0.381 63.133 -11.550 1.00 44.38 607 GLU A N 1
ATOM 4842 C CA . GLU A 1 607 ? -1.386 63.615 -10.591 1.00 44.38 607 GLU A CA 1
ATOM 4843 C C . GLU A 1 607 ? -1.498 65.156 -10.537 1.00 44.38 607 GLU A C 1
ATOM 4845 O O . GLU A 1 607 ? -2.459 65.688 -9.990 1.00 44.38 607 GLU A O 1
ATOM 4850 N N . ASN A 1 608 ? -0.543 65.877 -11.139 1.00 37.44 608 ASN A N 1
ATOM 4851 C CA . ASN A 1 608 ? -0.480 67.336 -11.229 1.00 37.44 608 ASN A CA 1
ATOM 4852 C C . ASN A 1 608 ? -0.767 67.848 -12.656 1.00 37.44 608 ASN A C 1
ATOM 4854 O O . ASN A 1 608 ? -0.429 68.988 -12.989 1.00 37.44 608 ASN A O 1
ATOM 4858 N N . ASN A 1 609 ? -1.389 67.018 -13.500 1.00 35.91 609 ASN A N 1
ATOM 4859 C CA . ASN A 1 609 ? -1.734 67.310 -14.893 1.00 35.91 609 ASN A CA 1
ATOM 4860 C C . ASN A 1 609 ? -0.524 67.571 -15.824 1.00 35.91 609 ASN A C 1
ATOM 4862 O O . ASN A 1 609 ? -0.658 68.225 -16.862 1.00 35.91 609 ASN A O 1
ATOM 4866 N N . ARG A 1 610 ? 0.669 67.056 -15.490 1.00 34.94 610 ARG A N 1
ATOM 4867 C CA . ARG A 1 610 ? 1.891 67.184 -16.309 1.00 34.94 610 ARG A CA 1
ATOM 4868 C C . ARG A 1 610 ? 2.144 65.930 -17.137 1.00 34.94 610 ARG A C 1
ATOM 4870 O O . ARG A 1 610 ? 1.956 64.812 -16.670 1.00 34.94 610 ARG A O 1
ATOM 4877 N N . MET A 1 611 ? 2.620 66.108 -18.367 1.00 34.53 611 MET A N 1
ATOM 4878 C CA . MET A 1 611 ? 2.901 64.997 -19.280 1.00 34.53 611 MET A CA 1
ATOM 4879 C C . MET A 1 611 ? 4.140 64.200 -18.823 1.00 34.53 611 MET A C 1
ATOM 4881 O O . MET A 1 611 ? 5.219 64.771 -18.652 1.00 34.53 611 MET A O 1
ATOM 4885 N N . LYS A 1 612 ? 4.008 62.879 -18.649 1.00 36.38 612 LYS A N 1
ATOM 4886 C CA . LYS A 1 612 ? 5.086 61.970 -18.209 1.00 36.38 612 LYS A CA 1
ATOM 4887 C C . LYS A 1 612 ? 6.048 61.629 -19.354 1.00 36.38 612 LYS A C 1
ATOM 4889 O O . LYS A 1 612 ? 6.026 60.535 -19.913 1.00 36.38 612 LYS A O 1
ATOM 4894 N N . VAL A 1 613 ? 6.924 62.568 -19.704 1.00 36.69 613 VAL A N 1
ATOM 4895 C CA . VAL A 1 613 ? 7.913 62.392 -20.781 1.00 36.69 613 VAL A CA 1
ATOM 4896 C C . VAL A 1 613 ? 9.141 61.609 -20.292 1.00 36.69 613 VAL A C 1
ATOM 4898 O O . VAL A 1 613 ? 10.178 62.213 -20.032 1.00 36.69 613 VAL A O 1
ATOM 4901 N N . ASN A 1 614 ? 9.032 60.275 -20.151 1.00 36.38 614 ASN A N 1
ATOM 4902 C CA . ASN A 1 614 ? 10.201 59.367 -20.182 1.00 36.38 614 ASN A CA 1
ATOM 4903 C C . ASN A 1 614 ? 9.888 57.852 -20.310 1.00 36.38 614 ASN A C 1
ATOM 4905 O O . ASN A 1 614 ? 10.499 57.028 -19.635 1.00 36.38 614 ASN A O 1
ATOM 4909 N N . PHE A 1 615 ? 8.985 57.457 -21.214 1.00 34.97 615 PHE A N 1
ATOM 4910 C CA . PHE A 1 615 ? 8.865 56.055 -21.655 1.00 34.97 615 PHE A CA 1
ATOM 4911 C C . PHE A 1 615 ? 8.771 55.978 -23.182 1.00 34.97 615 PHE A C 1
ATOM 4913 O O . PHE A 1 615 ? 8.035 56.746 -23.802 1.00 34.97 615 PHE A O 1
ATOM 4920 N N . ILE A 1 616 ? 9.537 55.067 -23.794 1.00 38.69 616 ILE A N 1
ATOM 4921 C CA . ILE A 1 616 ? 9.512 54.802 -25.240 1.00 38.69 616 ILE A CA 1
ATOM 4922 C C . ILE A 1 616 ? 9.473 53.284 -25.467 1.00 38.69 616 ILE A C 1
ATOM 4924 O O . ILE A 1 616 ? 10.448 52.672 -25.902 1.00 38.69 616 ILE A O 1
ATOM 4928 N N . ASP A 1 617 ? 8.332 52.675 -25.144 1.00 42.47 617 ASP A N 1
ATOM 4929 C CA . ASP A 1 617 ? 8.107 51.236 -25.299 1.00 42.47 617 ASP A CA 1
ATOM 4930 C C . ASP A 1 617 ? 7.916 50.853 -26.778 1.00 42.47 617 ASP A C 1
ATOM 4932 O O . ASP A 1 617 ? 6.813 50.807 -27.332 1.00 42.47 617 ASP A O 1
ATOM 4936 N N . PHE A 1 618 ? 9.038 50.583 -27.444 1.00 44.00 618 PHE A N 1
ATOM 4937 C CA . PHE A 1 618 ? 9.069 49.971 -28.768 1.00 44.00 618 PHE A CA 1
ATOM 4938 C C . PHE A 1 618 ? 8.819 48.463 -28.677 1.00 44.00 618 PHE A C 1
ATOM 4940 O O . PHE A 1 618 ? 9.405 47.787 -27.835 1.00 44.00 618 PHE A O 1
ATOM 4947 N N . LEU A 1 619 ? 8.004 47.922 -29.589 1.00 50.75 619 LEU A N 1
ATOM 4948 C CA . LEU A 1 619 ? 7.708 46.485 -29.632 1.00 50.75 619 LEU A CA 1
ATOM 4949 C C . LEU A 1 619 ? 8.570 45.727 -30.656 1.00 50.75 619 LEU A C 1
ATOM 4951 O O . LEU A 1 619 ? 8.900 44.558 -30.459 1.00 50.75 619 LEU A O 1
ATOM 4955 N N . PHE A 1 620 ? 8.911 46.368 -31.781 1.00 50.31 620 PHE A N 1
ATOM 4956 C CA . PHE A 1 620 ? 9.653 45.732 -32.875 1.00 50.31 620 PHE A CA 1
ATOM 4957 C C . PHE A 1 620 ? 10.240 46.763 -33.852 1.00 50.31 620 PHE A C 1
ATOM 4959 O O . PHE A 1 620 ? 9.525 47.682 -34.264 1.00 50.31 620 PHE A O 1
ATOM 4966 N N . HIS A 1 621 ? 11.496 46.578 -34.283 1.00 57.22 621 HIS A N 1
ATOM 4967 C CA . HIS A 1 621 ? 12.133 47.389 -35.327 1.00 57.22 621 HIS A CA 1
ATOM 4968 C C . HIS A 1 621 ? 12.763 46.541 -36.440 1.00 57.22 621 HIS A C 1
ATOM 4970 O O . HIS A 1 621 ? 13.634 45.699 -36.203 1.00 57.22 621 HIS A O 1
ATOM 4976 N N . LEU A 1 622 ? 12.400 46.855 -37.684 1.00 55.28 622 LEU A N 1
ATOM 4977 C CA . LEU A 1 622 ? 12.946 46.233 -38.888 1.00 55.28 622 LEU A CA 1
ATOM 4978 C C . LEU A 1 622 ? 13.579 47.297 -39.790 1.00 55.28 622 LEU A C 1
ATOM 4980 O O . LEU A 1 622 ? 12.903 48.255 -40.168 1.00 55.28 622 LEU A O 1
ATOM 4984 N N . ARG A 1 623 ? 14.848 47.124 -40.179 1.00 59.12 623 ARG A N 1
ATOM 4985 C CA . ARG A 1 623 ? 15.511 47.984 -41.172 1.00 59.12 623 ARG A CA 1
ATOM 4986 C C . ARG A 1 623 ? 15.669 47.242 -42.498 1.00 59.12 623 ARG A C 1
ATOM 4988 O O . ARG A 1 623 ? 16.423 46.272 -42.598 1.00 59.12 623 ARG A O 1
ATOM 4995 N N . LEU A 1 624 ? 14.985 47.762 -43.511 1.00 56.84 624 LEU A N 1
ATOM 4996 C CA . LEU A 1 624 ? 15.040 47.337 -44.906 1.00 56.84 624 LEU A CA 1
ATOM 4997 C C . LEU A 1 624 ? 15.902 48.322 -45.709 1.00 56.84 624 LEU A C 1
ATOM 4999 O O . LEU A 1 624 ? 15.897 49.525 -45.440 1.00 56.84 624 LEU A O 1
ATOM 5003 N N . GLU A 1 625 ? 16.644 47.825 -46.695 1.00 55.06 625 GLU A N 1
ATOM 5004 C CA . GLU A 1 625 ? 17.636 48.609 -47.442 1.00 55.06 625 GLU A CA 1
ATOM 5005 C C . GLU A 1 625 ? 17.442 48.403 -48.949 1.00 55.06 625 GLU A C 1
ATOM 5007 O O . GLU A 1 625 ? 17.429 47.272 -49.435 1.00 55.06 625 GLU A O 1
ATOM 5012 N N . LEU A 1 626 ? 17.199 49.495 -49.676 1.00 55.03 626 LEU A N 1
ATOM 5013 C CA . LEU A 1 626 ? 16.744 49.463 -51.067 1.00 55.03 626 LEU A CA 1
ATOM 5014 C C . LEU A 1 626 ? 17.918 49.356 -52.059 1.00 55.03 626 LEU A C 1
ATOM 5016 O O . LEU A 1 626 ? 18.993 49.906 -51.791 1.00 55.03 626 LEU A O 1
ATOM 5020 N N . PRO A 1 627 ? 17.725 48.721 -53.236 1.00 51.97 627 PRO A N 1
ATOM 5021 C CA . PRO A 1 627 ? 18.750 48.667 -54.274 1.00 51.97 627 PRO A CA 1
ATOM 5022 C C . PRO A 1 627 ? 19.203 50.055 -54.725 1.00 51.97 627 PRO A C 1
ATOM 5024 O O . PRO A 1 627 ? 18.454 51.032 -54.676 1.00 51.97 627 PRO A O 1
ATOM 5027 N N . THR A 1 628 ? 20.420 50.140 -55.259 1.00 51.88 628 THR A N 1
ATOM 5028 C CA . THR A 1 628 ? 21.028 51.408 -55.695 1.00 51.88 628 THR A CA 1
ATOM 5029 C C . THR A 1 628 ? 20.231 52.149 -56.777 1.00 51.88 628 THR A C 1
ATOM 5031 O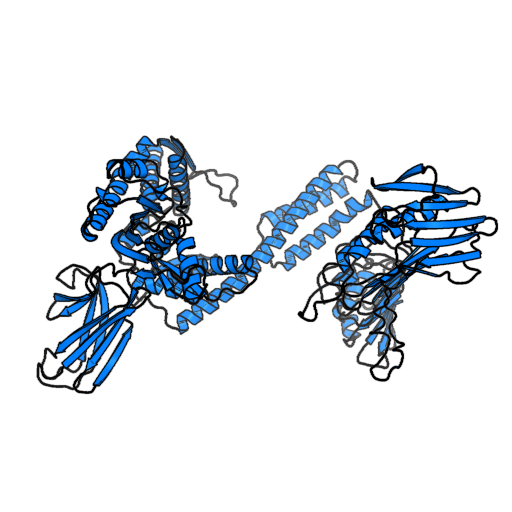 O . THR A 1 628 ? 20.337 53.375 -56.868 1.00 51.88 628 THR A O 1
ATOM 5034 N N . SER A 1 629 ? 19.417 51.422 -57.547 1.00 52.44 629 SER A N 1
ATOM 5035 C CA . SER A 1 629 ? 18.517 51.906 -58.599 1.00 52.44 629 SER A CA 1
ATOM 5036 C C . SER A 1 629 ? 17.182 52.478 -58.100 1.00 52.44 629 SER A C 1
ATOM 5038 O O . SER A 1 629 ? 16.473 53.108 -58.884 1.00 52.44 629 SER A O 1
ATOM 5040 N N . VAL A 1 630 ? 16.821 52.288 -56.826 1.00 53.50 630 VAL A N 1
ATOM 5041 C CA . VAL A 1 630 ? 15.539 52.737 -56.261 1.00 53.50 630 VAL A CA 1
ATOM 5042 C C . VAL A 1 630 ? 15.757 53.978 -55.393 1.00 53.50 630 VAL A C 1
ATOM 5044 O O . VAL A 1 630 ? 16.513 53.947 -54.424 1.00 53.50 630 VAL A O 1
ATOM 5047 N N . PHE A 1 631 ? 15.069 55.072 -55.731 1.00 56.22 631 PHE A N 1
ATOM 5048 C CA . PHE A 1 631 ? 15.020 56.296 -54.926 1.00 56.22 631 PHE A CA 1
ATOM 5049 C C . PHE A 1 631 ? 13.602 56.526 -54.397 1.00 56.22 631 PHE A C 1
ATOM 5051 O O . PHE A 1 631 ? 12.659 56.729 -55.168 1.00 56.22 631 PHE A O 1
ATOM 5058 N N . LEU A 1 632 ? 13.491 56.485 -53.071 1.00 54.75 632 LEU A N 1
ATOM 5059 C CA . LEU A 1 632 ? 12.290 56.751 -52.291 1.00 54.75 632 LEU A CA 1
ATOM 5060 C C . LEU A 1 632 ? 12.402 58.173 -51.732 1.00 54.75 632 LEU A C 1
ATOM 5062 O O . LEU A 1 632 ? 13.376 58.493 -51.061 1.00 54.75 632 LEU A O 1
ATOM 5066 N N . GLU A 1 633 ? 11.441 59.027 -52.065 1.00 51.19 633 GLU A N 1
ATOM 5067 C CA . GLU A 1 633 ? 11.423 60.440 -51.675 1.00 51.19 633 GLU A CA 1
ATOM 5068 C C . GLU A 1 633 ? 10.674 60.655 -50.359 1.00 51.19 633 GLU A C 1
ATOM 5070 O O . GLU A 1 633 ? 11.063 61.491 -49.552 1.00 51.19 633 GLU A O 1
ATOM 5075 N N . GLN A 1 634 ? 9.587 59.910 -50.145 1.00 52.66 634 GLN A N 1
ATOM 5076 C CA . GLN A 1 634 ? 8.725 60.059 -48.976 1.00 52.66 634 GLN A CA 1
ATOM 5077 C C . GLN A 1 634 ? 8.014 58.743 -48.655 1.00 52.66 634 GLN A C 1
ATOM 5079 O O . GLN A 1 634 ? 7.631 57.992 -49.558 1.00 52.66 634 GLN A O 1
ATOM 5084 N N . VAL A 1 635 ? 7.780 58.515 -47.364 1.00 52.91 635 VAL A N 1
ATOM 5085 C CA . VAL A 1 635 ? 6.811 57.538 -46.866 1.00 52.91 635 VAL A CA 1
ATOM 5086 C C . VAL A 1 635 ? 5.864 58.243 -45.904 1.00 52.91 635 VAL A C 1
ATOM 5088 O O . VAL A 1 635 ? 6.326 58.930 -44.994 1.00 52.91 635 VAL A O 1
ATOM 5091 N N . THR A 1 636 ? 4.563 58.056 -46.097 1.00 49.03 636 THR A N 1
ATOM 5092 C CA . THR A 1 636 ? 3.516 58.410 -45.129 1.00 49.03 636 THR A CA 1
ATOM 5093 C C . THR A 1 636 ? 2.747 57.154 -44.736 1.00 49.03 636 THR A C 1
ATOM 5095 O O . THR A 1 636 ? 2.588 56.233 -45.543 1.00 49.03 636 THR A O 1
ATOM 5098 N N . PHE A 1 637 ? 2.303 57.097 -43.484 1.00 49.47 637 PHE A N 1
ATOM 5099 C CA . PHE A 1 637 ? 1.550 55.977 -42.937 1.00 49.47 637 PHE A CA 1
ATOM 5100 C C . PHE A 1 637 ? 0.498 56.512 -41.970 1.00 49.47 637 PHE A C 1
ATOM 5102 O O . PHE A 1 637 ? 0.850 57.118 -40.959 1.00 49.47 637 PHE A O 1
ATOM 5109 N N . ASP A 1 638 ? -0.767 56.264 -42.290 1.00 45.84 638 ASP A N 1
ATOM 5110 C CA . ASP A 1 638 ? -1.927 56.806 -41.591 1.00 45.84 638 ASP A CA 1
ATOM 5111 C C . ASP A 1 638 ? -2.875 55.657 -41.210 1.00 45.84 638 ASP A C 1
ATOM 5113 O O . ASP A 1 638 ? -3.150 54.774 -42.025 1.00 45.84 638 ASP A O 1
ATOM 5117 N N . ILE A 1 639 ? -3.376 55.659 -39.973 1.00 45.28 639 ILE A N 1
ATOM 5118 C CA . ILE A 1 639 ? -4.414 54.740 -39.475 1.00 45.28 639 ILE A CA 1
ATOM 5119 C C . ILE A 1 639 ? -5.652 55.581 -39.161 1.00 45.28 639 ILE A C 1
ATOM 5121 O O . ILE A 1 639 ? -5.525 56.641 -38.545 1.00 45.28 639 ILE A O 1
ATOM 5125 N N . GLU A 1 640 ? -6.836 55.132 -39.581 1.00 44.59 640 GLU A N 1
ATOM 5126 C CA . GLU A 1 640 ? -8.083 55.830 -39.246 1.00 44.59 640 GLU A CA 1
ATOM 5127 C C . GLU A 1 640 ? -8.451 55.657 -37.757 1.00 44.59 640 GLU A C 1
ATOM 5129 O O . GLU A 1 640 ? -8.065 54.657 -37.149 1.00 44.59 640 GLU A O 1
ATOM 5134 N N . PRO A 1 641 ? -9.172 56.610 -37.127 1.00 36.12 641 PRO A N 1
ATOM 5135 C CA . PRO A 1 641 ? -9.324 56.656 -35.664 1.00 36.12 641 PRO A CA 1
ATOM 5136 C C . PRO A 1 641 ? -10.021 55.449 -35.015 1.00 36.12 641 PRO A C 1
ATOM 5138 O O . PRO A 1 641 ? -9.955 55.294 -33.798 1.00 36.12 641 PRO A O 1
ATOM 5141 N N . ASP A 1 642 ? -10.701 54.621 -35.806 1.00 40.31 642 ASP A N 1
ATOM 5142 C CA . ASP A 1 642 ? -11.386 53.391 -35.399 1.00 40.31 642 ASP A CA 1
ATOM 5143 C C . ASP A 1 642 ? -10.579 52.108 -35.707 1.00 40.31 642 ASP A C 1
ATOM 5145 O O . ASP A 1 642 ? -11.057 51.001 -35.462 1.00 40.31 642 ASP A O 1
ATOM 5149 N N . CYS A 1 643 ? -9.359 52.255 -36.237 1.00 44.56 643 CYS A N 1
ATOM 5150 C CA . CYS A 1 643 ? -8.436 51.194 -36.647 1.00 44.56 643 CYS A CA 1
ATOM 5151 C C . CYS A 1 643 ? -8.956 50.230 -37.738 1.00 44.56 643 CYS A C 1
ATOM 5153 O O . CYS A 1 643 ? -8.329 49.193 -37.973 1.00 44.56 643 CYS A O 1
ATOM 5155 N N . ASN A 1 644 ? -10.050 50.549 -38.444 1.00 43.03 644 ASN A N 1
ATOM 5156 C CA . ASN A 1 644 ? -10.628 49.662 -39.468 1.00 43.03 644 ASN A CA 1
ATOM 5157 C C . ASN A 1 644 ? -9.972 49.773 -40.857 1.00 43.03 644 ASN A C 1
ATOM 5159 O O . ASN A 1 644 ? -10.175 48.882 -41.693 1.00 43.03 644 ASN A O 1
ATOM 5163 N N . MET A 1 645 ? -9.178 50.824 -41.093 1.00 45.16 645 MET A N 1
ATOM 5164 C CA . MET A 1 645 ? -8.330 51.005 -42.274 1.00 45.16 645 MET A CA 1
ATOM 5165 C C . MET A 1 645 ? -6.942 51.543 -41.885 1.00 45.16 645 MET A C 1
ATOM 5167 O O . MET A 1 645 ? -6.812 52.436 -41.045 1.00 45.16 645 MET A O 1
ATOM 5171 N N . ALA A 1 646 ? -5.903 51.042 -42.557 1.00 53.06 646 ALA A N 1
ATOM 5172 C CA . ALA A 1 646 ? -4.554 51.607 -42.541 1.00 53.06 646 ALA A CA 1
ATOM 5173 C C . ALA A 1 646 ? -4.056 51.873 -43.972 1.00 53.06 646 ALA A C 1
ATOM 5175 O O . ALA A 1 646 ? -4.253 51.054 -44.872 1.00 53.06 646 ALA A O 1
ATOM 5176 N N . THR A 1 647 ? -3.382 53.004 -44.178 1.00 51.09 647 THR A N 1
ATOM 5177 C CA . THR A 1 647 ? -2.908 53.478 -45.486 1.00 51.09 647 THR A CA 1
ATOM 5178 C C . THR A 1 647 ? -1.399 53.708 -45.463 1.00 51.09 647 THR A C 1
ATOM 5180 O O . THR A 1 647 ? -0.896 54.442 -44.619 1.00 51.09 647 THR A O 1
ATOM 5183 N N . ILE A 1 648 ? -0.667 53.129 -46.420 1.00 56.06 648 ILE A N 1
ATOM 5184 C CA . ILE A 1 648 ? 0.780 53.319 -46.610 1.00 56.06 648 ILE A CA 1
ATOM 5185 C C . ILE A 1 648 ? 1.026 53.985 -47.963 1.00 56.06 648 ILE A C 1
ATOM 5187 O O . ILE A 1 648 ? 0.771 53.387 -49.007 1.00 56.06 648 ILE A O 1
ATOM 5191 N N . GLN A 1 649 ? 1.553 55.205 -47.970 1.00 52.66 649 GLN A N 1
ATOM 5192 C CA . GLN A 1 649 ? 1.904 55.937 -49.186 1.00 52.66 649 GLN A CA 1
ATOM 5193 C C . GLN A 1 649 ? 3.424 55.939 -49.370 1.00 52.66 649 GLN A C 1
ATOM 5195 O O . GLN A 1 649 ? 4.162 56.434 -48.524 1.00 52.66 649 GLN A O 1
ATOM 5200 N N . LEU A 1 650 ? 3.897 55.402 -50.495 1.00 57.66 650 LEU A N 1
ATOM 5201 C CA . LEU A 1 650 ? 5.300 55.388 -50.909 1.00 57.66 650 LEU A CA 1
ATOM 5202 C C . LEU A 1 650 ? 5.462 56.306 -52.128 1.00 57.66 650 LEU A C 1
ATOM 5204 O O . LEU A 1 650 ? 4.914 56.030 -53.198 1.00 57.66 650 LEU A O 1
ATOM 5208 N N . LYS A 1 651 ? 6.225 57.392 -51.994 1.00 54.75 651 LYS A N 1
ATOM 5209 C CA . LYS A 1 651 ? 6.561 58.292 -53.106 1.00 54.75 651 LYS A CA 1
ATOM 5210 C C . LYS A 1 651 ? 7.949 57.937 -53.630 1.00 54.75 651 LYS A C 1
ATOM 5212 O O . LYS A 1 651 ? 8.950 58.192 -52.968 1.00 54.75 651 LYS A O 1
ATOM 5217 N N . LEU A 1 652 ? 8.009 57.328 -54.808 1.00 59.44 652 LEU A N 1
ATOM 5218 C CA . LEU A 1 652 ? 9.236 57.091 -55.567 1.00 59.44 652 LEU A CA 1
ATOM 5219 C C . LEU A 1 652 ? 9.398 58.212 -56.600 1.00 59.44 652 LEU A C 1
ATOM 5221 O O . LEU A 1 652 ? 8.401 58.735 -57.098 1.00 59.44 652 LEU A O 1
ATOM 5225 N N . LYS A 1 653 ? 10.638 58.516 -56.998 1.00 53.31 653 LYS A N 1
ATOM 5226 C CA . LYS A 1 653 ? 10.970 59.652 -57.887 1.00 53.31 653 LYS A CA 1
ATOM 5227 C C . LYS A 1 653 ? 10.106 59.789 -59.157 1.00 53.31 653 LYS A C 1
ATOM 5229 O O . LYS A 1 653 ? 9.860 60.897 -59.619 1.00 53.31 653 LYS A O 1
ATOM 5234 N N . ASN A 1 654 ? 9.626 58.669 -59.707 1.00 50.69 654 ASN A N 1
ATOM 5235 C CA . ASN A 1 654 ? 8.809 58.643 -60.926 1.00 50.69 654 ASN A CA 1
ATOM 5236 C C . ASN A 1 654 ? 7.388 58.066 -60.719 1.00 50.69 654 ASN A C 1
ATOM 5238 O O . ASN A 1 654 ? 6.661 57.936 -61.702 1.00 50.69 654 ASN A O 1
ATOM 5242 N N . ARG A 1 655 ? 7.002 57.631 -59.504 1.00 56.56 655 ARG A N 1
ATOM 5243 C CA . ARG A 1 655 ? 5.718 56.943 -59.224 1.00 56.56 655 ARG A CA 1
ATOM 5244 C C . ARG A 1 655 ? 5.285 57.104 -57.765 1.00 56.56 655 ARG A C 1
ATOM 5246 O O . ARG A 1 655 ? 6.093 56.900 -56.864 1.00 56.56 655 ARG A O 1
ATOM 5253 N N . LYS A 1 656 ? 3.995 57.334 -57.518 1.00 52.50 656 LYS A N 1
ATOM 5254 C CA . LYS A 1 656 ? 3.390 57.103 -56.198 1.00 52.50 656 LYS A CA 1
ATOM 5255 C C . LYS A 1 656 ? 2.834 55.676 -56.149 1.00 52.50 656 LYS A C 1
ATOM 5257 O O . LYS A 1 656 ? 2.323 55.183 -57.147 1.00 52.50 656 LYS A O 1
ATOM 5262 N N . ILE A 1 657 ? 2.953 55.016 -55.004 1.00 55.03 657 ILE A N 1
ATOM 5263 C CA . ILE A 1 657 ? 2.278 53.753 -54.692 1.00 55.03 657 ILE A CA 1
ATOM 5264 C C . ILE A 1 657 ? 1.511 53.995 -53.398 1.00 55.03 657 ILE A C 1
ATOM 5266 O O . ILE A 1 657 ? 2.091 54.495 -52.436 1.00 55.03 657 ILE A O 1
ATOM 5270 N N . THR A 1 658 ? 0.231 53.639 -53.359 1.00 48.62 658 THR A N 1
ATOM 5271 C CA . THR A 1 658 ? -0.550 53.668 -52.116 1.00 48.62 658 THR A CA 1
ATOM 5272 C C . THR A 1 658 ? -1.112 52.283 -51.848 1.00 48.62 658 THR A C 1
ATOM 5274 O O . THR A 1 658 ? -1.746 51.692 -52.724 1.00 48.62 658 THR A O 1
ATOM 5277 N N . ILE A 1 659 ? -0.847 51.780 -50.647 1.00 55.06 659 ILE A N 1
ATOM 5278 C CA . ILE A 1 659 ? -1.293 50.487 -50.139 1.00 55.06 659 ILE A CA 1
ATOM 5279 C C . ILE A 1 659 ? -2.368 50.750 -49.093 1.00 55.06 659 ILE A C 1
ATOM 5281 O O . ILE A 1 659 ? -2.132 51.511 -48.159 1.00 55.06 659 ILE A O 1
ATOM 5285 N N . TYR A 1 660 ? -3.520 50.105 -49.232 1.00 51.38 660 TYR A N 1
ATOM 5286 C CA . TYR A 1 660 ? -4.590 50.136 -48.235 1.00 51.38 660 TYR A CA 1
ATOM 5287 C C . TYR A 1 660 ? -4.773 48.743 -47.639 1.00 51.38 660 TYR A C 1
ATOM 5289 O O . TYR A 1 660 ? -4.749 47.756 -48.379 1.00 51.38 660 TYR A O 1
ATOM 5297 N N . ILE A 1 661 ? -4.959 48.688 -46.322 1.00 52.38 661 ILE A N 1
ATOM 5298 C CA . ILE A 1 661 ? -5.152 47.478 -45.520 1.00 52.38 661 ILE A CA 1
ATOM 5299 C C . ILE A 1 661 ? -6.468 47.643 -44.751 1.00 52.38 661 ILE A C 1
ATOM 5301 O O . ILE A 1 661 ? -6.679 48.678 -44.120 1.00 52.38 661 ILE A O 1
ATOM 5305 N N . PHE A 1 662 ? -7.334 46.631 -44.807 1.00 49.56 662 PHE A N 1
ATOM 5306 C CA . PHE A 1 662 ? -8.684 46.635 -44.226 1.00 49.56 662 PHE A CA 1
ATOM 5307 C C . PHE A 1 662 ? -8.942 45.359 -43.426 1.00 49.56 662 PHE A C 1
ATOM 5309 O O . PHE A 1 662 ? -8.432 44.297 -43.791 1.00 49.56 662 PHE A O 1
ATOM 5316 N N . THR A 1 663 ? -9.815 45.437 -42.420 1.00 49.06 663 THR A N 1
ATOM 5317 C CA . THR A 1 663 ? -10.474 44.247 -41.861 1.00 49.06 663 THR A CA 1
ATOM 5318 C C . THR A 1 663 ? -11.625 43.810 -42.778 1.00 49.06 663 THR A C 1
ATOM 5320 O O . THR A 1 663 ? -12.196 44.608 -43.524 1.00 49.06 663 THR A O 1
ATOM 5323 N N . LYS A 1 664 ? -11.997 42.522 -42.767 1.00 43.66 664 LYS A N 1
ATOM 5324 C CA . LYS A 1 664 ? -12.971 41.981 -43.741 1.00 43.66 664 LYS A CA 1
ATOM 5325 C C . LYS A 1 664 ? -14.369 42.619 -43.657 1.00 43.66 664 LYS A C 1
ATOM 5327 O O . LYS A 1 664 ? -15.119 42.597 -44.629 1.00 43.66 664 LYS A O 1
ATOM 5332 N N . SER A 1 665 ? -14.704 43.196 -42.505 1.00 45.44 665 SER A N 1
ATOM 5333 C CA . SER A 1 665 ? -15.955 43.903 -42.216 1.00 45.44 665 SER A CA 1
ATOM 5334 C C . SER A 1 665 ? -16.048 45.318 -42.804 1.00 45.44 665 SER A C 1
ATOM 5336 O O . SER A 1 665 ? -17.158 45.832 -42.905 1.00 45.44 665 SER A O 1
ATOM 5338 N N . SER A 1 666 ? -14.932 45.947 -43.195 1.00 48.81 666 SER A N 1
ATOM 5339 C CA . SER A 1 666 ? -14.871 47.358 -43.630 1.00 48.81 666 SER A CA 1
ATOM 5340 C C . SER A 1 666 ? -14.563 47.551 -45.126 1.00 48.81 666 SER A C 1
ATOM 5342 O O . SER A 1 666 ? -14.211 48.650 -45.551 1.00 48.81 666 SER A O 1
ATOM 5344 N N . LYS A 1 667 ? -14.708 46.502 -45.951 1.00 49.72 667 LYS A N 1
ATOM 5345 C CA . LYS A 1 667 ? -14.401 46.518 -47.396 1.00 49.72 667 LYS A CA 1
ATOM 5346 C C . LYS A 1 667 ? -15.172 47.627 -48.153 1.00 49.72 667 LYS A C 1
ATOM 5348 O O . LYS A 1 667 ? -16.399 47.543 -48.239 1.00 49.72 667 LYS A O 1
ATOM 5353 N N . PRO A 1 668 ? -14.492 48.619 -48.769 1.00 50.12 668 PRO A N 1
ATOM 5354 C CA . PRO A 1 668 ? -15.165 49.697 -49.496 1.00 50.12 668 PRO A CA 1
ATOM 5355 C C . PRO A 1 668 ? -15.886 49.228 -50.765 1.00 50.12 668 PRO A C 1
ATOM 5357 O O . PRO A 1 668 ? -15.392 48.383 -51.512 1.00 50.12 668 PRO A O 1
ATOM 5360 N N . SER A 1 669 ? -17.035 49.842 -51.054 1.00 47.25 669 SER A N 1
ATOM 5361 C CA . SER A 1 669 ? -17.939 49.468 -52.153 1.00 47.25 669 SER A CA 1
ATOM 5362 C C . SER A 1 669 ? -17.481 49.880 -53.561 1.00 47.25 669 SER A C 1
ATOM 5364 O O . SER A 1 669 ? -18.131 49.507 -54.532 1.00 47.25 669 SER A O 1
ATOM 5366 N N . PHE A 1 670 ? -16.377 50.623 -53.692 1.00 50.91 670 PHE A N 1
ATOM 5367 C CA . PHE A 1 670 ? -15.842 51.116 -54.973 1.00 50.91 670 PHE A CA 1
ATOM 5368 C C . PHE A 1 670 ? -14.692 50.263 -55.553 1.00 50.91 670 PHE A C 1
ATOM 5370 O O . PHE A 1 670 ? -14.051 50.665 -56.523 1.00 50.91 670 PHE A O 1
ATOM 5377 N N . LEU A 1 671 ? -14.392 49.104 -54.954 1.00 54.06 671 LEU A N 1
ATOM 5378 C CA . LEU A 1 671 ? -13.293 48.221 -55.362 1.00 54.06 671 LEU A CA 1
ATOM 5379 C C . LEU A 1 671 ? -13.764 47.124 -56.333 1.00 54.06 671 LEU A C 1
ATOM 5381 O O . LEU A 1 671 ? -14.191 46.043 -55.917 1.00 54.06 671 LEU A O 1
ATOM 5385 N N . ASP A 1 672 ? -13.646 47.387 -57.634 1.00 48.16 672 ASP A N 1
ATOM 5386 C CA . ASP A 1 672 ? -14.027 46.445 -58.693 1.00 48.16 672 ASP A CA 1
ATOM 5387 C C . ASP A 1 672 ? -12.963 45.359 -58.960 1.00 48.16 672 ASP A C 1
ATOM 5389 O O . ASP A 1 672 ? -11.780 45.653 -59.109 1.00 48.16 672 ASP A O 1
ATOM 5393 N N . LYS A 1 673 ? -13.422 44.098 -59.042 1.00 52.69 673 LYS A N 1
ATOM 5394 C CA . LYS A 1 673 ? -12.706 42.850 -59.419 1.00 52.69 673 LYS A CA 1
ATOM 5395 C C . LYS A 1 673 ? -11.237 42.684 -58.943 1.00 52.69 673 LYS A C 1
ATOM 5397 O O . LYS A 1 673 ? -10.319 43.132 -59.629 1.00 52.69 673 LYS A O 1
ATOM 5402 N N . PRO A 1 674 ? -10.983 41.919 -57.859 1.00 56.47 674 PRO A N 1
ATOM 5403 C CA . PRO A 1 674 ? -9.623 41.602 -57.423 1.00 56.47 674 PRO A CA 1
ATOM 5404 C C . PRO A 1 674 ? -8.928 40.541 -58.290 1.00 56.47 674 PRO A C 1
ATOM 5406 O O . PRO A 1 674 ? -9.563 39.628 -58.821 1.00 56.47 674 PRO A O 1
ATOM 5409 N N . GLU A 1 675 ? -7.596 40.589 -58.315 1.00 53.34 675 GLU A N 1
ATOM 5410 C CA . GLU A 1 675 ? -6.754 39.408 -58.527 1.00 53.34 675 GLU A CA 1
ATOM 5411 C C . GLU A 1 675 ? -6.611 38.657 -57.188 1.00 53.34 675 GLU A C 1
ATOM 5413 O O . GLU A 1 675 ? -6.229 39.254 -56.179 1.00 53.34 675 GLU A O 1
ATOM 5418 N N . GLU A 1 676 ? -6.877 37.347 -57.150 1.00 51.31 676 GLU A N 1
ATOM 5419 C CA . GLU A 1 676 ? -6.505 36.527 -55.988 1.00 51.31 676 GLU A CA 1
ATOM 5420 C C . GLU A 1 676 ? -4.995 36.253 -55.986 1.00 51.31 676 GLU A C 1
ATOM 5422 O O . GLU A 1 676 ? -4.436 35.733 -56.954 1.00 51.31 676 GLU A O 1
ATOM 5427 N N . MET A 1 677 ? -4.337 36.510 -54.855 1.00 48.62 677 MET A N 1
ATOM 5428 C CA . MET A 1 677 ? -2.962 36.088 -54.600 1.00 48.62 677 MET A CA 1
ATOM 5429 C C . MET A 1 677 ? -2.917 35.173 -53.375 1.00 48.62 677 MET A C 1
ATOM 5431 O O . MET A 1 677 ? -3.536 35.458 -52.356 1.00 48.62 677 MET A O 1
ATOM 5435 N N . THR A 1 678 ? -2.169 34.070 -53.450 1.00 45.28 678 THR A N 1
ATOM 5436 C CA . THR A 1 678 ? -1.983 33.153 -52.312 1.00 45.28 678 THR A CA 1
ATOM 5437 C C . THR A 1 678 ? -0.578 33.311 -51.731 1.00 45.28 678 THR A C 1
ATOM 5439 O O . THR A 1 678 ? 0.402 33.180 -52.463 1.00 45.28 678 THR A O 1
ATOM 5442 N N . ILE A 1 679 ? -0.469 33.556 -50.421 1.00 46.03 679 ILE A N 1
ATOM 5443 C CA . ILE A 1 679 ? 0.794 33.528 -49.660 1.00 46.03 679 ILE A CA 1
ATOM 5444 C C . ILE A 1 679 ? 0.617 32.528 -48.516 1.00 46.03 679 ILE A C 1
ATOM 5446 O O . ILE A 1 679 ? -0.367 32.606 -47.787 1.00 46.03 679 ILE A O 1
ATOM 5450 N N . ASN A 1 680 ? 1.550 31.585 -48.342 1.00 43.22 680 ASN A N 1
ATOM 5451 C CA . ASN A 1 680 ? 1.524 30.590 -47.256 1.00 43.22 680 ASN A CA 1
ATOM 5452 C C . ASN A 1 680 ? 0.145 29.913 -47.074 1.00 43.22 680 ASN A C 1
ATOM 5454 O O . ASN A 1 680 ? -0.365 29.808 -45.963 1.00 43.22 680 ASN A O 1
ATOM 5458 N N . GLN A 1 681 ? -0.469 29.490 -48.188 1.00 42.28 681 GLN A N 1
ATOM 5459 C CA . GLN A 1 681 ? -1.804 28.866 -48.267 1.00 42.28 681 GLN A CA 1
ATOM 5460 C C . GLN A 1 681 ? -2.999 29.758 -47.851 1.00 42.28 681 GLN A C 1
ATOM 5462 O O . GLN A 1 681 ? -4.143 29.346 -48.033 1.00 42.28 681 GLN A O 1
ATOM 5467 N N . LYS A 1 682 ? -2.774 30.996 -47.388 1.00 43.22 682 LYS A N 1
ATOM 5468 C CA . LYS A 1 682 ? -3.816 32.019 -47.192 1.00 43.22 682 LYS A CA 1
ATOM 5469 C C . LYS A 1 682 ? -4.059 32.785 -48.498 1.00 43.22 682 LYS A C 1
ATOM 5471 O O . LYS A 1 682 ? -3.111 33.099 -49.221 1.00 43.22 682 LYS A O 1
ATOM 5476 N N . LYS A 1 683 ? -5.324 33.096 -48.792 1.00 46.56 683 LYS A N 1
ATOM 5477 C CA . LYS A 1 683 ? -5.740 33.923 -49.937 1.00 46.56 683 LYS A CA 1
ATOM 5478 C C . LYS A 1 683 ? -5.837 35.399 -49.545 1.00 46.56 683 LYS A C 1
ATOM 5480 O O . LYS A 1 683 ? -6.297 35.712 -48.452 1.00 46.56 683 LYS A O 1
ATOM 5485 N N . PHE A 1 684 ? -5.461 36.274 -50.470 1.00 51.31 684 PHE A N 1
ATOM 5486 C CA . PHE A 1 684 ? -5.500 37.729 -50.356 1.00 51.31 684 PHE A CA 1
ATOM 5487 C C . PHE A 1 684 ? -6.122 38.305 -51.633 1.00 51.31 684 PHE A C 1
ATOM 5489 O O . PHE A 1 684 ? -5.804 37.849 -52.734 1.00 51.31 684 PHE A O 1
ATOM 5496 N N . GLU A 1 685 ? -6.986 39.308 -51.498 1.00 50.09 685 GLU A N 1
ATOM 5497 C CA . GLU A 1 685 ? -7.529 40.052 -52.641 1.00 50.09 685 GLU A CA 1
ATOM 5498 C C . GLU A 1 685 ? -6.625 41.252 -52.953 1.00 50.09 685 GLU A C 1
ATOM 5500 O O . GLU A 1 685 ? -6.331 42.059 -52.064 1.00 50.09 685 GLU A O 1
ATOM 5505 N N . VAL A 1 686 ? -6.196 41.373 -54.214 1.00 54.06 686 VAL A N 1
ATOM 5506 C CA . VAL A 1 686 ? -5.341 42.462 -54.700 1.00 54.06 686 VAL A CA 1
ATOM 5507 C C . VAL A 1 686 ? -6.083 43.277 -55.755 1.00 54.06 686 VAL A C 1
ATOM 5509 O O . VAL A 1 686 ? -6.522 42.736 -56.768 1.00 54.06 686 VAL A O 1
ATOM 5512 N N . TYR A 1 687 ? -6.180 44.590 -55.553 1.00 53.12 687 TYR A N 1
ATOM 5513 C CA . TYR A 1 687 ? -6.805 45.515 -56.506 1.00 53.12 687 TYR A CA 1
ATOM 5514 C C . TYR A 1 687 ? -5.759 46.468 -57.085 1.00 53.12 687 TYR A C 1
ATOM 5516 O O . TYR A 1 687 ? -4.996 47.069 -56.324 1.00 53.12 687 TYR A O 1
ATOM 5524 N N . ARG A 1 688 ? -5.737 46.629 -58.416 1.00 50.31 688 ARG A N 1
ATOM 5525 C CA . ARG A 1 688 ? -4.830 47.549 -59.124 1.00 50.31 688 ARG A CA 1
ATOM 5526 C C . ARG A 1 688 ? -5.591 48.771 -59.637 1.00 50.31 688 ARG A C 1
ATOM 5528 O O . ARG A 1 688 ? -6.451 48.633 -60.500 1.00 50.31 688 ARG A O 1
ATOM 5535 N N . GLY A 1 689 ? -5.235 49.962 -59.159 1.00 48.81 689 GLY A N 1
ATOM 5536 C CA . GLY A 1 689 ? -5.718 51.228 -59.725 1.00 48.81 689 GLY A CA 1
ATOM 5537 C C . GLY A 1 689 ? -4.774 51.787 -60.796 1.00 48.81 689 GLY A C 1
ATOM 5538 O O . GLY A 1 689 ? -3.562 51.570 -60.736 1.00 48.81 689 GLY A O 1
ATOM 5539 N N . ASN A 1 690 ? -5.318 52.558 -61.744 1.00 40.47 690 ASN A N 1
ATOM 5540 C CA . ASN A 1 690 ? -4.596 53.052 -62.932 1.00 40.47 690 ASN A CA 1
ATOM 5541 C C . ASN A 1 690 ? -3.355 53.926 -62.641 1.00 40.47 690 ASN A C 1
ATOM 5543 O O . ASN A 1 690 ? -2.508 54.072 -63.517 1.00 40.47 690 ASN A O 1
ATOM 5547 N N . GLU A 1 691 ? -3.205 54.467 -61.427 1.00 39.88 691 GLU A N 1
ATOM 5548 C CA . GLU A 1 691 ? -2.056 55.299 -61.022 1.00 39.88 691 GLU A CA 1
ATOM 5549 C C . GLU A 1 691 ? -1.072 54.595 -60.061 1.00 39.88 691 GLU A C 1
ATOM 5551 O O . GLU A 1 691 ? -0.279 55.249 -59.390 1.00 39.88 691 GLU A O 1
ATOM 5556 N N . GLY A 1 692 ? -1.097 53.259 -59.971 1.00 44.34 692 GLY A N 1
ATOM 5557 C CA . GLY A 1 692 ? -0.179 52.499 -59.102 1.00 44.34 692 GLY A CA 1
ATOM 5558 C C . GLY A 1 692 ? -0.684 52.270 -57.672 1.00 44.34 692 GLY A C 1
ATOM 5559 O O . GLY A 1 692 ? 0.091 51.908 -56.785 1.00 44.34 692 GLY A O 1
ATOM 5560 N N . PHE A 1 693 ? -1.986 52.450 -57.448 1.00 40.00 693 PHE A N 1
ATOM 5561 C CA . PHE A 1 693 ? -2.681 52.007 -56.239 1.00 40.00 693 PHE A CA 1
ATOM 5562 C C . PHE A 1 693 ? -2.709 50.472 -56.162 1.00 40.00 693 PHE A C 1
ATOM 5564 O O . PHE A 1 693 ? -3.008 49.813 -57.162 1.00 40.00 693 PHE A O 1
ATOM 5571 N N . LEU A 1 694 ? -2.400 49.914 -54.987 1.00 44.44 694 LEU A N 1
ATOM 5572 C CA . LEU A 1 694 ? -2.314 48.472 -54.747 1.00 44.44 694 LEU A CA 1
ATOM 5573 C C . LEU A 1 694 ? -2.947 48.124 -53.392 1.00 44.44 694 LEU A C 1
ATOM 5575 O O . LEU A 1 694 ? -2.296 48.183 -52.352 1.00 44.44 694 LEU A O 1
ATOM 5579 N N . HIS A 1 695 ? -4.233 47.785 -53.395 1.00 46.97 695 HIS A N 1
ATOM 5580 C CA . HIS A 1 695 ? -4.968 47.460 -52.167 1.00 46.97 695 HIS A CA 1
ATOM 5581 C C . HIS A 1 695 ? -4.701 45.998 -51.778 1.00 46.97 695 HIS A C 1
ATOM 5583 O O . HIS A 1 695 ? -4.674 45.137 -52.658 1.00 46.97 695 HIS A O 1
ATOM 5589 N N . LEU A 1 696 ? -4.512 45.723 -50.483 1.00 46.97 696 LEU A N 1
ATOM 5590 C CA . LEU A 1 696 ? -4.232 44.391 -49.937 1.00 46.97 696 LEU A CA 1
ATOM 5591 C C . LEU A 1 696 ? -5.224 44.076 -48.812 1.00 46.97 696 LEU A C 1
ATOM 5593 O O . LEU A 1 696 ? -5.081 44.573 -47.696 1.00 46.97 696 LEU A O 1
ATOM 5597 N N . ILE A 1 697 ? -6.219 43.232 -49.091 1.00 46.41 697 ILE A N 1
ATOM 5598 C CA . ILE A 1 697 ? -7.179 42.788 -48.068 1.00 46.41 697 ILE A CA 1
ATOM 5599 C C . ILE A 1 697 ? -6.650 41.517 -47.391 1.00 46.41 697 ILE A C 1
ATOM 5601 O O . ILE A 1 697 ? -6.253 40.563 -48.066 1.00 46.41 697 ILE A O 1
ATOM 5605 N N . SER A 1 698 ? -6.627 41.516 -46.055 1.00 44.41 698 SER A N 1
ATOM 5606 C CA . SER A 1 698 ? -6.113 40.430 -45.213 1.00 44.41 698 SER A CA 1
ATOM 5607 C C . SER A 1 698 ? -7.003 40.255 -43.980 1.00 44.41 698 SER A C 1
ATOM 5609 O O . SER A 1 698 ? -7.283 41.214 -43.271 1.00 44.41 698 SER A O 1
ATOM 5611 N N . ASP A 1 699 ? -7.437 39.024 -43.708 1.00 45.47 699 ASP A N 1
ATOM 5612 C CA . ASP A 1 699 ? -8.419 38.712 -42.656 1.00 45.47 699 ASP A CA 1
ATOM 5613 C C . ASP A 1 699 ? -7.829 38.660 -41.222 1.00 45.47 699 ASP A C 1
ATOM 5615 O O . ASP A 1 699 ? -8.479 38.153 -40.307 1.00 45.47 699 ASP A O 1
ATOM 5619 N N . THR A 1 700 ? -6.566 39.055 -41.021 1.00 50.62 700 THR A N 1
ATOM 5620 C CA . THR A 1 700 ? -5.702 38.467 -39.973 1.00 50.62 700 THR A CA 1
ATOM 5621 C C . THR A 1 700 ? -4.804 39.464 -39.216 1.00 50.62 700 THR A C 1
ATOM 5623 O O . THR A 1 700 ? -4.832 40.667 -39.454 1.00 50.62 700 THR A O 1
ATOM 5626 N N . THR A 1 701 ? -4.031 38.957 -38.244 1.00 51.56 701 THR A N 1
ATOM 5627 C CA . THR A 1 701 ? -3.299 39.736 -37.229 1.00 51.56 701 THR A CA 1
ATOM 5628 C C . THR A 1 701 ? -2.145 40.587 -37.783 1.00 51.56 701 THR A C 1
ATOM 5630 O O . THR A 1 701 ? -1.665 40.399 -38.902 1.00 51.56 701 THR A O 1
ATOM 5633 N N . VAL A 1 702 ? -1.630 41.492 -36.937 1.00 49.53 702 VAL A N 1
ATOM 5634 C CA . VAL A 1 702 ? -0.457 42.350 -37.213 1.00 49.53 702 VAL A CA 1
ATOM 5635 C C . VAL A 1 702 ? 0.769 41.544 -37.687 1.00 49.53 702 VAL A C 1
ATOM 5637 O O . VAL A 1 702 ? 1.550 42.038 -38.499 1.00 49.53 702 VAL A O 1
ATOM 5640 N N . GLU A 1 703 ? 0.914 40.290 -37.243 1.00 55.72 703 GLU A N 1
ATOM 5641 C CA . GLU A 1 703 ? 1.952 39.353 -37.704 1.00 55.72 703 GLU A CA 1
ATOM 5642 C C . GLU A 1 703 ? 1.848 39.071 -39.210 1.00 55.72 703 GLU A C 1
ATOM 5644 O O . GLU A 1 703 ? 2.819 39.268 -39.943 1.00 55.72 703 GLU A O 1
ATOM 5649 N N . ASP A 1 704 ? 0.667 38.660 -39.688 1.00 55.22 704 ASP A N 1
ATOM 5650 C CA . ASP A 1 704 ? 0.416 38.396 -41.110 1.00 55.22 704 ASP A CA 1
ATOM 5651 C C . ASP A 1 704 ? 0.551 39.679 -41.944 1.00 55.22 704 ASP A C 1
ATOM 5653 O O . ASP A 1 704 ? 1.076 39.635 -43.059 1.00 55.22 704 ASP A O 1
ATOM 5657 N N . GLY A 1 705 ? 0.147 40.833 -41.398 1.00 55.19 705 GLY A N 1
ATOM 5658 C CA . GLY A 1 705 ? 0.329 42.144 -42.029 1.00 55.19 705 GLY A CA 1
ATOM 5659 C C . GLY A 1 705 ? 1.806 42.493 -42.258 1.00 55.19 705 GLY A C 1
ATOM 5660 O O . GLY A 1 705 ? 2.198 42.822 -43.381 1.00 55.19 705 GLY A O 1
ATOM 5661 N N . LEU A 1 706 ? 2.653 42.347 -41.231 1.00 55.72 706 LEU A N 1
ATOM 5662 C CA . LEU A 1 706 ? 4.107 42.525 -41.351 1.00 55.72 706 LEU A CA 1
ATOM 5663 C C . LEU A 1 706 ? 4.725 41.538 -42.349 1.00 55.72 706 LEU A C 1
ATOM 5665 O O . LEU A 1 706 ? 5.511 41.938 -43.208 1.00 55.72 706 LEU A O 1
ATOM 5669 N N . ILE A 1 707 ? 4.367 40.255 -42.256 1.00 60.91 707 ILE A N 1
ATOM 5670 C CA . ILE A 1 707 ? 4.873 39.197 -43.141 1.00 60.91 707 ILE A CA 1
ATOM 5671 C C . ILE A 1 707 ? 4.486 39.480 -44.600 1.00 60.91 707 ILE A C 1
ATOM 5673 O O . ILE A 1 707 ? 5.312 39.324 -45.504 1.00 60.91 707 ILE A O 1
ATOM 5677 N N . THR A 1 708 ? 3.266 39.962 -44.844 1.00 56.91 708 THR A N 1
ATOM 5678 C CA . THR A 1 708 ? 2.778 40.356 -46.174 1.00 56.91 708 THR A CA 1
ATOM 5679 C C . THR A 1 708 ? 3.522 41.584 -46.704 1.00 56.91 708 THR A C 1
ATOM 5681 O O . THR A 1 708 ? 3.940 41.592 -47.864 1.00 56.91 708 THR A O 1
ATOM 5684 N N . LEU A 1 709 ? 3.785 42.587 -45.859 1.00 55.56 709 LEU A N 1
ATOM 5685 C CA . LEU A 1 709 ? 4.550 43.776 -46.243 1.00 55.56 709 LEU A CA 1
ATOM 5686 C C . LEU A 1 709 ? 6.011 43.429 -46.590 1.00 55.56 709 LEU A C 1
ATOM 5688 O O . LEU A 1 709 ? 6.521 43.876 -47.617 1.00 55.56 709 LEU A O 1
ATOM 5692 N N . ILE A 1 710 ? 6.669 42.576 -45.795 1.00 59.97 710 ILE A N 1
ATOM 5693 C CA . ILE A 1 710 ? 8.030 42.083 -46.074 1.00 59.97 710 ILE A CA 1
ATOM 5694 C C . ILE A 1 710 ? 8.057 41.285 -47.388 1.00 59.97 710 ILE A C 1
ATOM 5696 O O . ILE A 1 710 ? 8.938 41.512 -48.219 1.00 59.97 710 ILE A O 1
ATOM 5700 N N . ASN A 1 711 ? 7.072 40.406 -47.624 1.00 59.41 711 ASN A N 1
ATOM 5701 C CA . ASN A 1 711 ? 6.903 39.709 -48.907 1.00 59.41 711 ASN A CA 1
ATOM 5702 C C . ASN A 1 711 ? 6.782 40.688 -50.081 1.00 59.41 711 ASN A C 1
ATOM 5704 O O . ASN A 1 711 ? 7.449 40.507 -51.100 1.00 59.41 711 ASN A O 1
ATOM 5708 N N . TYR A 1 712 ? 5.961 41.732 -49.943 1.00 55.84 712 TYR A N 1
ATOM 5709 C CA . TYR A 1 712 ? 5.755 42.726 -50.992 1.00 55.84 712 TYR A CA 1
ATOM 5710 C C . TYR A 1 712 ? 7.036 43.512 -51.305 1.00 55.84 712 TYR A C 1
ATOM 5712 O O . TYR A 1 712 ? 7.413 43.609 -52.473 1.00 55.84 712 TYR A O 1
ATOM 5720 N N . PHE A 1 713 ? 7.760 44.008 -50.295 1.00 55.72 713 PHE A N 1
ATOM 5721 C CA . PHE A 1 713 ? 9.039 44.695 -50.518 1.00 55.72 713 PHE A CA 1
ATOM 5722 C C . PHE A 1 713 ? 10.095 43.768 -51.141 1.00 55.72 713 PHE A C 1
ATOM 5724 O O . PHE A 1 713 ? 10.791 44.172 -52.078 1.00 55.72 713 PHE A O 1
ATOM 5731 N N . LYS A 1 714 ? 10.176 42.509 -50.691 1.00 59.34 714 LYS A N 1
ATOM 5732 C CA . LYS A 1 714 ? 11.090 41.510 -51.259 1.00 59.34 714 LYS A CA 1
ATOM 5733 C C . LYS A 1 714 ? 10.760 41.188 -52.720 1.00 59.34 714 LYS A C 1
ATOM 5735 O O . LYS A 1 714 ? 11.661 41.179 -53.553 1.00 59.34 714 LYS A O 1
ATOM 5740 N N . ARG A 1 715 ? 9.485 40.960 -53.055 1.00 56.53 715 ARG A N 1
ATOM 5741 C CA . ARG A 1 715 ? 9.039 40.609 -54.417 1.00 56.53 715 ARG A CA 1
ATOM 5742 C C . ARG A 1 715 ? 9.118 41.784 -55.394 1.00 56.53 715 ARG A C 1
ATOM 5744 O O . ARG A 1 715 ? 9.464 41.574 -56.551 1.00 56.53 715 ARG A O 1
ATOM 5751 N N . THR A 1 716 ? 8.797 42.996 -54.944 1.00 48.22 716 THR A N 1
ATOM 5752 C CA . THR A 1 716 ? 8.684 44.185 -55.809 1.00 48.22 716 THR A CA 1
ATOM 5753 C C . THR A 1 716 ? 10.014 44.916 -55.993 1.00 48.22 716 THR A C 1
ATOM 5755 O O . THR A 1 716 ? 10.245 45.500 -57.049 1.00 48.22 716 THR A O 1
ATOM 5758 N N . PHE A 1 717 ? 10.902 44.875 -54.992 1.00 50.03 717 PHE A N 1
ATOM 5759 C CA . PHE A 1 717 ? 12.166 45.623 -54.998 1.00 50.03 717 PHE A CA 1
ATOM 5760 C C . PHE A 1 717 ? 13.416 44.763 -54.733 1.00 50.03 717 PHE A C 1
ATOM 5762 O O . PHE A 1 717 ? 14.512 45.309 -54.695 1.00 50.03 717 PHE A O 1
ATOM 5769 N N . GLY A 1 718 ? 13.296 43.444 -54.536 1.00 52.56 718 GLY A N 1
ATOM 5770 C CA . GLY A 1 718 ? 14.444 42.559 -54.270 1.00 52.56 718 GLY A CA 1
ATOM 5771 C C . GLY A 1 718 ? 15.077 42.726 -52.880 1.00 52.56 718 GLY A C 1
ATOM 5772 O O . GLY A 1 718 ? 16.236 42.373 -52.685 1.00 52.56 718 GLY A O 1
ATOM 5773 N N . VAL A 1 719 ? 14.343 43.302 -51.925 1.00 55.69 719 VAL A N 1
ATOM 5774 C CA . VAL A 1 719 ? 14.869 43.770 -50.629 1.00 55.69 719 VAL A CA 1
ATOM 5775 C C . VAL A 1 719 ? 14.893 42.667 -49.563 1.00 55.69 719 VAL A C 1
ATOM 5777 O O . VAL A 1 719 ? 13.938 41.902 -49.430 1.00 55.69 719 VAL A O 1
ATOM 5780 N N . GLY A 1 720 ? 15.965 42.629 -48.764 1.00 57.81 720 GLY A N 1
ATOM 5781 C CA . GLY A 1 720 ? 16.121 41.759 -47.590 1.00 57.81 720 GLY A CA 1
ATOM 5782 C C . GLY A 1 720 ? 16.168 42.520 -46.256 1.00 57.81 720 GLY A C 1
ATOM 5783 O O . GLY A 1 720 ? 16.289 43.747 -46.217 1.00 57.81 720 GLY A O 1
ATOM 5784 N N . VAL A 1 721 ? 16.084 41.777 -45.147 1.00 58.41 721 VAL A N 1
ATOM 5785 C CA . VAL A 1 721 ? 16.231 42.306 -43.779 1.00 58.41 721 VAL A CA 1
ATOM 5786 C C . VAL A 1 721 ? 17.712 42.353 -43.398 1.00 58.41 721 VAL A C 1
ATOM 5788 O O . VAL A 1 721 ? 18.270 41.368 -42.921 1.00 58.41 721 VAL A O 1
ATOM 5791 N N . ASN A 1 722 ? 18.357 43.508 -43.577 1.00 57.34 722 ASN A N 1
ATOM 5792 C CA . ASN A 1 722 ? 19.781 43.658 -43.248 1.00 57.34 722 ASN A CA 1
ATOM 5793 C C . ASN A 1 722 ? 20.027 43.844 -41.739 1.00 57.34 722 ASN A C 1
ATOM 5795 O O . ASN A 1 722 ? 21.053 43.397 -41.224 1.00 57.34 722 ASN A O 1
ATOM 5799 N N . ARG A 1 723 ? 19.107 44.490 -41.007 1.00 59.16 723 ARG A N 1
ATOM 5800 C CA . ARG A 1 723 ? 19.224 44.679 -39.551 1.00 59.16 723 ARG A CA 1
ATOM 5801 C C . ARG A 1 723 ? 17.884 44.483 -38.848 1.00 59.16 723 ARG A C 1
ATOM 5803 O O . ARG A 1 723 ? 16.875 45.072 -39.240 1.00 59.16 723 ARG A O 1
ATOM 5810 N N . LEU A 1 724 ? 17.923 43.689 -37.783 1.00 62.25 724 LEU A N 1
ATOM 5811 C CA . LEU A 1 724 ? 16.792 43.345 -36.927 1.00 62.25 724 LEU A CA 1
ATOM 5812 C C . LEU A 1 724 ? 17.113 43.794 -35.495 1.00 62.25 724 LEU A C 1
ATOM 5814 O O . LEU A 1 724 ? 18.116 43.358 -34.927 1.00 62.25 724 LEU A O 1
ATOM 5818 N N . SER A 1 725 ? 16.277 44.670 -34.933 1.00 58.81 725 SER A N 1
ATOM 5819 C CA . SER A 1 725 ? 16.409 45.141 -33.551 1.00 58.81 725 SER A CA 1
ATOM 5820 C C . SER A 1 725 ? 15.124 44.837 -32.785 1.00 58.81 725 SER A C 1
ATOM 5822 O O . SER A 1 725 ? 14.039 45.268 -33.179 1.00 58.81 725 SER A O 1
ATOM 5824 N N . ILE A 1 726 ? 15.241 44.084 -31.694 1.00 59.38 726 ILE A N 1
ATOM 5825 C CA . ILE A 1 726 ? 14.100 43.576 -30.930 1.00 59.38 726 ILE A CA 1
ATOM 5826 C C . ILE A 1 726 ? 14.192 44.067 -29.489 1.00 59.38 726 ILE A C 1
ATOM 5828 O O . ILE A 1 726 ? 15.211 43.887 -28.825 1.00 59.38 726 ILE A O 1
ATOM 5832 N N . TYR A 1 727 ? 13.097 44.652 -29.015 1.00 58.34 727 TYR A N 1
ATOM 5833 C CA . TYR A 1 727 ? 12.947 45.186 -27.669 1.00 58.34 727 TYR A CA 1
ATOM 5834 C C . TYR A 1 727 ? 11.714 44.517 -27.060 1.00 58.34 727 TYR A C 1
ATOM 5836 O O . TYR A 1 727 ? 10.628 44.628 -27.624 1.00 58.34 727 TYR A O 1
ATOM 5844 N N . LEU A 1 728 ? 11.877 43.749 -25.976 1.00 54.59 728 LEU A N 1
ATOM 5845 C CA . LEU A 1 728 ? 10.768 42.998 -25.368 1.00 54.59 728 LEU A CA 1
ATOM 5846 C C . LEU A 1 728 ? 10.463 43.428 -23.933 1.00 54.59 728 LEU A C 1
ATOM 5848 O O . LEU A 1 728 ? 11.304 43.305 -23.037 1.00 54.59 728 LEU A O 1
ATOM 5852 N N . THR A 1 729 ? 9.202 43.795 -23.713 1.00 52.81 729 THR A N 1
ATOM 5853 C CA . THR A 1 729 ? 8.526 43.813 -22.409 1.00 52.81 729 THR A CA 1
ATOM 5854 C C . THR A 1 729 ? 7.666 42.545 -22.247 1.00 52.81 729 THR A C 1
ATOM 5856 O O . THR A 1 729 ? 7.378 41.843 -23.219 1.00 52.81 729 THR A O 1
ATOM 5859 N N . GLN A 1 730 ? 7.295 42.195 -21.010 1.00 48.84 730 GLN A N 1
ATOM 5860 C CA . GLN A 1 730 ? 6.962 40.811 -20.614 1.00 48.84 730 GLN A CA 1
ATOM 5861 C C . GLN A 1 730 ? 5.823 40.094 -21.374 1.00 48.84 730 GLN A C 1
ATOM 5863 O O . GLN A 1 730 ? 5.795 38.866 -21.370 1.00 48.84 730 GLN A O 1
ATOM 5868 N N . LYS A 1 731 ? 4.861 40.802 -21.986 1.00 48.06 731 LYS A N 1
ATOM 5869 C CA . LYS A 1 731 ? 3.563 40.201 -22.369 1.00 48.06 731 LYS A CA 1
ATOM 5870 C C . LYS A 1 731 ? 3.419 39.739 -23.833 1.00 48.06 731 LYS A C 1
ATOM 5872 O O . LYS A 1 731 ? 2.541 38.927 -24.106 1.00 48.06 731 LYS A O 1
ATOM 5877 N N . ASN A 1 732 ? 4.275 40.171 -24.767 1.00 51.59 732 ASN A N 1
ATOM 5878 C CA . ASN A 1 732 ? 3.995 40.063 -26.218 1.00 51.59 732 ASN A CA 1
ATOM 5879 C C . ASN A 1 732 ? 4.920 39.099 -27.007 1.00 51.59 732 ASN A C 1
ATOM 5881 O O . ASN A 1 732 ? 5.187 39.308 -28.191 1.00 51.59 732 ASN A O 1
ATOM 5885 N N . PHE A 1 733 ? 5.427 38.025 -26.387 1.00 52.28 733 PHE A N 1
ATOM 5886 C CA . PHE A 1 733 ? 6.438 37.154 -27.018 1.00 52.28 733 PHE A CA 1
ATOM 5887 C C . PHE A 1 733 ? 5.974 36.406 -28.288 1.00 52.28 733 PHE A C 1
ATOM 5889 O O . PHE A 1 733 ? 6.761 36.232 -29.221 1.00 52.28 733 PHE A O 1
ATOM 5896 N N . VAL A 1 734 ? 4.717 35.946 -28.331 1.00 50.06 734 VAL A N 1
ATOM 5897 C CA . VAL A 1 734 ? 4.203 35.067 -29.406 1.00 50.06 734 VAL A CA 1
ATOM 5898 C C . VAL A 1 734 ? 4.333 35.729 -30.783 1.00 50.06 734 VAL A C 1
ATOM 5900 O O . VAL A 1 734 ? 4.914 35.134 -31.690 1.00 50.06 734 VAL A O 1
ATOM 5903 N N . VAL A 1 735 ? 3.907 36.994 -30.876 1.00 52.25 735 VAL A N 1
ATOM 5904 C CA . VAL A 1 735 ? 3.961 37.851 -32.074 1.00 52.25 735 VAL A CA 1
ATOM 5905 C C . VAL A 1 735 ? 5.360 37.870 -32.693 1.00 52.25 735 VAL A C 1
ATOM 5907 O O . VAL A 1 735 ? 5.550 37.683 -33.895 1.00 52.25 735 VAL A O 1
ATOM 5910 N N . VAL A 1 736 ? 6.372 38.068 -31.848 1.00 57.69 736 VAL A N 1
ATOM 5911 C CA . VAL A 1 736 ? 7.760 38.229 -32.283 1.00 57.69 736 VAL A CA 1
ATOM 5912 C C . VAL A 1 736 ? 8.363 36.896 -32.740 1.00 57.69 736 VAL A C 1
ATOM 5914 O O . VAL A 1 736 ? 9.128 36.878 -33.705 1.00 57.69 736 VAL A O 1
ATOM 5917 N N . LYS A 1 737 ? 7.967 35.762 -32.144 1.00 59.19 737 LYS A N 1
ATOM 5918 C CA . LYS A 1 737 ? 8.421 34.427 -32.575 1.00 59.19 737 LYS A CA 1
ATOM 5919 C C . LYS A 1 737 ? 7.966 34.075 -33.997 1.00 59.19 737 LYS A C 1
ATOM 5921 O O . LYS A 1 737 ? 8.782 33.570 -34.770 1.00 59.19 737 LYS A O 1
ATOM 5926 N N . SER A 1 738 ? 6.714 34.354 -34.363 1.00 60.41 738 SER A N 1
ATOM 5927 C CA . SER A 1 738 ? 6.202 34.101 -35.720 1.00 60.41 738 SER A CA 1
ATOM 5928 C C . SER A 1 738 ? 6.981 34.887 -36.777 1.00 60.41 738 SER A C 1
ATOM 5930 O O . SER A 1 738 ? 7.435 34.320 -37.774 1.00 60.41 738 SER A O 1
ATOM 5932 N N . VAL A 1 739 ? 7.190 36.185 -36.532 1.00 58.50 739 VAL A N 1
ATOM 5933 C CA . VAL A 1 739 ? 7.886 37.086 -37.461 1.00 58.50 739 VAL A CA 1
ATOM 5934 C C . VAL A 1 739 ? 9.371 36.722 -37.588 1.00 58.50 739 VAL A C 1
ATOM 5936 O O . VAL A 1 739 ? 9.885 36.700 -38.704 1.00 58.50 739 VAL A O 1
ATOM 5939 N N . ILE A 1 740 ? 10.051 36.355 -36.494 1.00 60.22 740 ILE A N 1
ATOM 5940 C CA . ILE A 1 740 ? 11.436 35.845 -36.533 1.00 60.22 740 ILE A CA 1
ATOM 5941 C C . ILE A 1 740 ? 11.532 34.578 -37.387 1.00 60.22 740 ILE A C 1
ATOM 5943 O O . ILE A 1 740 ? 12.346 34.523 -38.307 1.00 60.22 740 ILE A O 1
ATOM 5947 N N . ASN A 1 741 ? 10.688 33.574 -37.119 1.00 63.03 741 ASN A N 1
ATOM 5948 C CA . ASN A 1 741 ? 10.691 32.320 -37.875 1.00 63.03 741 ASN A CA 1
ATOM 5949 C C . ASN A 1 741 ? 10.474 32.576 -39.374 1.00 63.03 741 ASN A C 1
ATOM 5951 O O . ASN A 1 741 ? 11.180 32.009 -40.210 1.00 63.03 741 ASN A O 1
ATOM 5955 N N . TYR A 1 742 ? 9.546 33.475 -39.717 1.00 61.69 742 TYR A N 1
ATOM 5956 C CA . TYR A 1 742 ? 9.324 33.881 -41.100 1.00 61.69 742 TYR A CA 1
ATOM 5957 C C . TYR A 1 742 ? 10.558 34.572 -41.717 1.00 61.69 742 TYR A C 1
ATOM 5959 O O . TYR A 1 742 ? 10.976 34.195 -42.816 1.00 61.69 742 TYR A O 1
ATOM 5967 N N . ILE A 1 743 ? 11.185 35.527 -41.016 1.00 60.28 743 ILE A N 1
ATOM 5968 C CA . ILE A 1 743 ? 12.404 36.209 -41.485 1.00 60.28 743 ILE A CA 1
ATOM 5969 C C . ILE A 1 743 ? 13.516 35.190 -41.753 1.00 60.28 743 ILE A C 1
ATOM 5971 O O . ILE A 1 743 ? 14.063 35.189 -42.850 1.00 60.28 743 ILE A O 1
ATOM 5975 N N . ASN A 1 744 ? 13.799 34.274 -40.827 1.00 59.44 744 ASN A N 1
ATOM 5976 C CA . ASN A 1 744 ? 14.882 33.295 -40.990 1.00 59.44 744 ASN A CA 1
ATOM 5977 C C . ASN A 1 744 ? 14.577 32.259 -42.088 1.00 59.44 744 ASN A C 1
ATOM 5979 O O . ASN A 1 744 ? 15.480 31.815 -42.788 1.00 59.44 744 ASN A O 1
ATOM 5983 N N . SER A 1 745 ? 13.300 31.925 -42.314 1.00 59.34 745 SER A N 1
ATOM 5984 C CA . SER A 1 745 ? 12.896 31.062 -43.438 1.00 59.34 745 SER A CA 1
ATOM 5985 C C . SER A 1 745 ? 12.973 31.738 -44.818 1.00 59.34 745 SER A C 1
ATOM 5987 O O . SER A 1 745 ? 12.828 31.061 -45.835 1.00 59.34 745 SER A O 1
ATOM 5989 N N . THR A 1 746 ? 13.178 33.062 -44.886 1.00 53.62 746 THR A N 1
ATOM 5990 C CA . THR A 1 746 ? 13.112 33.823 -46.149 1.00 53.62 746 THR A CA 1
ATOM 5991 C C . THR A 1 746 ? 14.261 34.801 -46.408 1.00 53.62 746 THR A C 1
ATOM 5993 O O . THR A 1 746 ? 14.434 35.213 -47.558 1.00 53.62 746 THR A O 1
ATOM 5996 N N . CYS A 1 747 ? 15.057 35.170 -45.408 1.00 54.31 747 CYS A N 1
ATOM 5997 C CA . CYS A 1 747 ? 16.246 36.010 -45.531 1.00 54.31 747 CYS A CA 1
ATOM 5998 C C . CYS A 1 747 ? 17.484 35.150 -45.267 1.00 54.31 747 CYS A C 1
ATOM 6000 O O . CYS A 1 747 ? 17.613 34.563 -44.202 1.00 54.31 747 CYS A O 1
ATOM 6002 N N . THR A 1 748 ? 18.407 35.090 -46.227 1.00 48.81 748 THR A N 1
ATOM 6003 C CA . THR A 1 748 ? 19.585 34.203 -46.177 1.00 48.81 748 THR A CA 1
ATOM 6004 C C . THR A 1 748 ? 20.666 34.632 -45.182 1.00 48.81 748 THR A C 1
ATOM 6006 O O . THR A 1 748 ? 21.609 33.880 -44.969 1.00 48.81 748 THR A O 1
ATOM 6009 N N . SER A 1 749 ? 20.571 35.842 -44.624 1.00 55.00 749 SER A N 1
ATOM 6010 C CA . SER A 1 749 ? 21.557 36.415 -43.702 1.00 55.00 749 SER A CA 1
ATOM 6011 C C . SER A 1 749 ? 20.991 37.648 -42.993 1.00 55.00 749 SER A C 1
ATOM 6013 O O . SER A 1 749 ? 20.604 38.604 -43.672 1.00 55.00 749 SER A O 1
ATOM 6015 N N . ILE A 1 750 ? 21.007 37.687 -41.660 1.00 60.56 750 ILE A N 1
ATOM 6016 C CA . ILE A 1 750 ? 20.834 38.939 -40.905 1.00 60.56 750 ILE A CA 1
ATOM 6017 C C . ILE A 1 750 ? 22.232 39.509 -40.646 1.00 60.56 750 ILE A C 1
ATOM 6019 O O . ILE A 1 750 ? 23.063 38.860 -40.020 1.00 60.56 750 ILE A O 1
ATOM 6023 N N . LYS A 1 751 ? 22.535 40.727 -41.105 1.00 61.91 751 LYS A N 1
ATOM 6024 C CA . LYS A 1 751 ? 23.886 41.282 -40.910 1.00 61.91 751 LYS A CA 1
ATOM 6025 C C . LYS A 1 751 ? 24.127 41.711 -39.473 1.00 61.91 751 LYS A C 1
ATOM 6027 O O . LYS A 1 751 ? 25.125 41.333 -38.870 1.00 61.91 751 LYS A O 1
ATOM 6032 N N . LYS A 1 752 ? 23.206 42.494 -38.908 1.00 61.72 752 LYS A N 1
ATOM 6033 C CA . LYS A 1 752 ? 23.328 43.000 -37.534 1.00 61.72 752 LYS A CA 1
ATOM 6034 C C . LYS A 1 752 ? 22.071 42.678 -36.736 1.00 61.72 752 LYS A C 1
ATOM 6036 O O . LYS A 1 752 ? 20.970 43.055 -37.144 1.00 61.72 752 LYS A O 1
ATOM 6041 N N . PHE A 1 753 ? 22.250 42.016 -35.598 1.00 66.06 753 PHE A N 1
ATOM 6042 C CA . PHE A 1 753 ? 21.182 41.709 -34.656 1.00 66.06 753 PHE A CA 1
ATOM 6043 C C . PHE A 1 753 ? 21.423 42.422 -33.327 1.00 66.06 753 PHE A C 1
ATOM 6045 O O . PHE A 1 753 ? 22.537 42.437 -32.801 1.00 66.06 753 PHE A O 1
ATOM 6052 N N . HIS A 1 754 ? 20.363 43.009 -32.784 1.00 66.62 754 HIS A N 1
ATOM 6053 C CA . HIS A 1 754 ? 20.376 43.595 -31.454 1.00 66.62 754 HIS A CA 1
ATOM 6054 C C . HIS A 1 754 ? 19.119 43.178 -30.700 1.00 66.62 754 HIS A C 1
ATOM 6056 O O . HIS A 1 754 ? 18.009 43.303 -31.222 1.00 66.62 754 HIS A O 1
ATOM 6062 N N . PHE A 1 755 ? 19.299 42.695 -29.474 1.00 64.88 755 PHE A N 1
ATOM 6063 C CA . PHE A 1 755 ? 18.195 42.330 -28.601 1.00 64.88 755 PHE A CA 1
ATOM 6064 C C . PHE A 1 755 ? 18.389 42.930 -27.216 1.00 64.88 755 PHE A C 1
ATOM 6066 O O . PHE A 1 755 ? 19.428 42.731 -26.581 1.00 64.88 755 PHE A O 1
ATOM 6073 N N . GLN A 1 756 ? 17.343 43.599 -26.742 1.00 64.50 756 GLN A N 1
ATOM 6074 C CA . GLN A 1 756 ? 17.253 44.130 -25.393 1.00 64.50 756 GLN A CA 1
ATOM 6075 C C . GLN A 1 756 ? 15.947 43.658 -24.742 1.00 64.50 756 GLN A C 1
ATOM 6077 O O . GLN A 1 756 ? 14.883 43.658 -25.368 1.00 64.50 756 GLN A O 1
ATOM 6082 N N . SER A 1 757 ? 16.000 43.244 -23.477 1.00 60.47 757 SER A N 1
ATOM 6083 C CA . SER A 1 757 ? 14.780 42.969 -22.713 1.00 60.47 757 SER A CA 1
ATOM 6084 C C . SER A 1 757 ? 14.987 43.141 -21.219 1.00 60.47 757 SER A C 1
ATOM 6086 O O . SER A 1 757 ? 15.991 42.712 -20.655 1.00 60.47 757 SER A O 1
ATOM 6088 N N . VAL A 1 758 ? 13.976 43.723 -20.578 1.00 56.00 758 VAL A N 1
ATOM 6089 C CA . VAL A 1 758 ? 13.957 43.988 -19.137 1.00 56.00 758 VAL A CA 1
ATOM 6090 C C . VAL A 1 758 ? 13.731 42.701 -18.325 1.00 56.00 758 VAL A C 1
ATOM 6092 O O . VAL A 1 758 ? 14.100 42.649 -17.157 1.00 56.00 758 VAL A O 1
ATOM 6095 N N . SER A 1 759 ? 13.107 41.666 -18.909 1.00 53.97 759 SER A N 1
ATOM 6096 C CA . SER A 1 759 ? 12.835 40.372 -18.244 1.00 53.97 759 SER A CA 1
ATOM 6097 C C . SER A 1 759 ? 12.302 39.303 -19.219 1.00 53.97 759 SER A C 1
ATOM 6099 O O . SER A 1 759 ? 11.173 38.829 -19.105 1.00 53.97 759 SER A O 1
ATOM 6101 N N . ALA A 1 760 ? 13.108 38.913 -20.211 1.00 54.38 760 ALA A N 1
ATOM 6102 C CA . ALA A 1 760 ? 12.771 37.804 -21.108 1.00 54.38 760 ALA A CA 1
ATOM 6103 C C . ALA A 1 760 ? 13.148 36.450 -20.487 1.00 54.38 760 ALA A C 1
ATOM 6105 O O . ALA A 1 760 ? 14.332 36.119 -20.415 1.00 54.38 760 ALA A O 1
ATOM 6106 N N . GLU A 1 761 ? 12.149 35.636 -20.128 1.00 56.81 761 GLU A N 1
ATOM 6107 C CA . GLU A 1 761 ? 12.370 34.280 -19.610 1.00 56.81 761 GLU A CA 1
ATOM 6108 C C . GLU A 1 761 ? 13.318 33.462 -20.498 1.00 56.81 761 GLU A C 1
ATOM 6110 O O . GLU A 1 761 ? 13.130 33.299 -21.710 1.00 56.81 761 GLU A O 1
ATOM 6115 N N . ASP A 1 762 ? 14.312 32.838 -19.880 1.00 56.00 762 ASP A N 1
ATOM 6116 C CA . ASP A 1 762 ? 14.228 31.479 -19.311 1.00 56.00 762 ASP A CA 1
ATOM 6117 C C . ASP A 1 762 ? 13.641 30.334 -20.181 1.00 56.00 762 ASP A C 1
ATOM 6119 O O . ASP A 1 762 ? 14.194 29.237 -20.217 1.00 56.00 762 ASP A O 1
ATOM 6123 N N . TYR A 1 763 ? 12.745 30.591 -21.130 1.00 55.56 763 TYR A N 1
ATOM 6124 C CA . TYR A 1 763 ? 12.465 29.676 -22.254 1.00 55.56 763 TYR A CA 1
ATOM 6125 C C . TYR A 1 763 ? 12.480 30.402 -23.609 1.00 55.56 763 TYR A C 1
ATOM 6127 O O . TYR A 1 763 ? 13.211 30.030 -24.531 1.00 55.56 763 TYR A O 1
ATOM 6135 N N . TYR A 1 764 ? 11.770 31.522 -23.669 1.00 55.41 764 TYR A N 1
ATOM 6136 C CA . TYR A 1 764 ? 11.581 32.394 -24.823 1.00 55.41 764 TYR A CA 1
ATOM 6137 C C . TYR A 1 764 ? 12.867 32.853 -25.512 1.00 55.41 764 TYR A C 1
ATOM 6139 O O . TYR A 1 764 ? 13.017 32.660 -26.719 1.00 55.41 764 TYR A O 1
ATOM 6147 N N . LEU A 1 765 ? 13.831 33.388 -24.762 1.00 58.44 765 LEU A N 1
ATOM 6148 C CA . LEU A 1 765 ? 15.077 33.905 -25.339 1.00 58.44 765 LEU A CA 1
ATOM 6149 C C . LEU A 1 765 ? 15.893 32.818 -26.078 1.00 58.44 765 LEU A C 1
ATOM 6151 O O . LEU A 1 765 ? 16.464 33.089 -27.130 1.00 58.44 765 LEU A O 1
ATOM 6155 N N . LYS A 1 766 ? 15.872 31.564 -25.602 1.00 61.66 766 LYS A N 1
ATOM 6156 C CA . LYS A 1 766 ? 16.496 30.413 -26.287 1.00 61.66 766 LYS A CA 1
ATOM 6157 C C . LYS A 1 766 ? 15.750 30.065 -27.574 1.00 61.66 766 LYS A C 1
ATOM 6159 O O . LYS A 1 766 ? 16.397 29.752 -28.559 1.00 61.66 766 LYS A O 1
ATOM 6164 N N . SER A 1 767 ? 14.419 30.197 -27.591 1.00 57.38 767 SER A N 1
ATOM 6165 C CA . SER A 1 767 ? 13.592 30.001 -28.791 1.00 57.38 767 SER A CA 1
ATOM 6166 C C . SER A 1 767 ? 13.690 31.135 -29.819 1.00 57.38 767 SER A C 1
ATOM 6168 O O . SER A 1 767 ? 13.388 30.882 -30.983 1.00 57.38 767 SER A O 1
ATOM 6170 N N . ILE A 1 768 ? 14.054 32.361 -29.432 1.00 58.16 768 ILE A N 1
ATOM 6171 C CA . ILE A 1 768 ? 14.443 33.410 -30.391 1.00 58.16 768 ILE A CA 1
ATOM 6172 C C . ILE A 1 768 ? 15.789 33.035 -30.985 1.00 58.16 768 ILE A C 1
ATOM 6174 O O . ILE A 1 768 ? 15.935 32.869 -32.193 1.00 58.16 768 ILE A O 1
ATOM 6178 N N . LEU A 1 769 ? 16.768 32.867 -30.107 1.00 59.56 769 LEU A N 1
ATOM 6179 C CA . LEU A 1 769 ? 18.153 32.889 -30.513 1.00 59.56 769 LEU A CA 1
ATOM 6180 C C . LEU A 1 769 ? 18.576 31.582 -31.199 1.00 59.56 769 LEU A C 1
ATOM 6182 O O . LEU A 1 769 ? 19.285 31.639 -32.194 1.00 59.56 769 LEU A O 1
ATOM 6186 N N . SER A 1 770 ? 18.043 30.413 -30.818 1.00 59.69 770 SER A N 1
ATOM 6187 C CA . SER A 1 770 ? 18.307 29.147 -31.531 1.00 59.69 770 SER A CA 1
ATOM 6188 C C . SER A 1 770 ? 17.900 29.142 -33.010 1.00 59.69 770 SER A C 1
ATOM 6190 O O . SER A 1 770 ? 18.239 28.189 -33.705 1.00 59.69 770 SER A O 1
ATOM 6192 N N . ASN A 1 771 ? 17.137 30.142 -33.464 1.00 56.09 771 ASN A N 1
ATOM 6193 C CA . ASN A 1 771 ? 16.667 30.275 -34.840 1.00 56.09 771 ASN A CA 1
ATOM 6194 C C . ASN A 1 771 ? 17.299 31.458 -35.594 1.00 56.09 771 ASN A C 1
ATOM 6196 O O . ASN A 1 771 ? 17.132 31.519 -36.807 1.00 56.09 771 ASN A O 1
ATOM 6200 N N . ILE A 1 772 ? 17.963 32.406 -34.917 1.00 59.00 772 ILE A N 1
ATOM 6201 C CA . ILE A 1 772 ? 18.508 33.622 -35.545 1.00 59.00 772 ILE A CA 1
ATOM 6202 C C . ILE A 1 772 ? 19.965 33.403 -35.931 1.00 59.00 772 ILE A C 1
ATOM 6204 O O . ILE A 1 772 ? 20.837 33.362 -35.066 1.00 59.00 772 ILE A O 1
ATOM 6208 N N . ASP A 1 773 ? 20.206 33.353 -37.238 1.00 56.78 773 ASP A N 1
ATOM 6209 C CA . ASP A 1 773 ? 21.537 33.264 -37.822 1.00 56.78 773 ASP A CA 1
ATOM 6210 C C . ASP A 1 773 ? 21.982 34.669 -38.314 1.00 56.78 773 ASP A C 1
ATOM 6212 O O . ASP A 1 773 ? 21.492 35.183 -39.325 1.00 56.78 773 ASP A O 1
ATOM 6216 N N . ALA A 1 774 ? 22.882 35.320 -37.559 1.00 57.75 774 ALA A N 1
ATOM 6217 C CA . ALA A 1 774 ? 23.424 36.657 -37.840 1.00 57.75 774 ALA A CA 1
ATOM 6218 C C . ALA A 1 774 ? 24.966 36.692 -37.935 1.00 57.75 774 ALA A C 1
ATOM 6220 O O . ALA A 1 774 ? 25.629 35.982 -37.184 1.00 57.75 774 ALA A O 1
ATOM 6221 N N . TRP A 1 775 ? 25.533 37.498 -38.849 1.00 55.59 775 TRP A N 1
ATOM 6222 C CA . TRP A 1 775 ? 26.934 37.329 -39.304 1.00 55.59 775 TRP A CA 1
ATOM 6223 C C . TRP A 1 775 ? 27.929 38.455 -38.934 1.00 55.59 775 TRP A C 1
ATOM 6225 O O . TRP A 1 775 ? 29.068 38.150 -38.584 1.00 55.59 775 TRP A O 1
ATOM 6235 N N . ASP A 1 776 ? 27.542 39.737 -38.991 1.00 61.38 776 ASP A N 1
ATOM 6236 C CA . ASP A 1 776 ? 28.496 40.860 -38.860 1.00 61.38 776 ASP A CA 1
ATOM 6237 C C . ASP A 1 776 ? 28.575 41.401 -37.415 1.00 61.38 776 ASP A C 1
ATOM 6239 O O . ASP A 1 776 ? 29.602 41.914 -36.968 1.00 61.38 776 ASP A O 1
ATOM 6243 N N . THR A 1 777 ? 27.458 41.444 -36.680 1.00 62.09 777 THR A N 1
ATOM 6244 C CA . THR A 1 777 ? 27.404 42.131 -35.373 1.00 62.09 777 THR A CA 1
ATOM 6245 C C . THR A 1 777 ? 26.272 41.623 -34.500 1.00 62.09 777 THR A C 1
ATOM 6247 O O . THR A 1 777 ? 25.117 41.580 -34.940 1.00 62.09 777 THR A O 1
ATOM 6250 N N . PHE A 1 778 ? 26.604 41.291 -33.253 1.00 67.00 778 PHE A N 1
ATOM 6251 C CA . PHE A 1 778 ? 25.694 40.645 -32.326 1.00 67.00 778 PHE A CA 1
ATOM 6252 C C . PHE A 1 778 ? 25.762 41.265 -30.918 1.00 67.00 778 PHE A C 1
ATOM 6254 O O . PHE A 1 778 ? 26.742 41.069 -30.201 1.00 67.00 778 PHE A O 1
ATOM 6261 N N . ASN A 1 779 ? 24.716 42.001 -30.513 1.00 66.31 779 ASN A N 1
ATOM 6262 C CA . ASN A 1 779 ? 24.709 42.763 -29.254 1.00 66.31 779 ASN A CA 1
ATOM 6263 C C . ASN A 1 779 ? 23.505 42.382 -28.378 1.00 66.31 779 ASN A C 1
ATOM 6265 O O . ASN A 1 779 ? 22.354 42.605 -28.777 1.00 66.31 779 ASN A O 1
ATOM 6269 N N . ILE A 1 780 ? 23.776 41.874 -27.173 1.00 66.00 780 ILE A N 1
ATOM 6270 C CA . ILE A 1 780 ? 22.782 41.479 -26.166 1.00 66.00 780 ILE A CA 1
ATOM 6271 C C . ILE A 1 780 ? 22.870 42.364 -24.918 1.00 66.00 780 ILE A C 1
ATOM 6273 O O . ILE A 1 780 ? 23.930 42.529 -24.311 1.00 66.00 780 ILE A O 1
ATOM 6277 N N . ASP A 1 781 ? 21.711 42.870 -24.503 1.00 65.12 781 ASP A N 1
ATOM 6278 C CA . ASP A 1 781 ? 21.525 43.654 -23.283 1.00 65.12 781 ASP A CA 1
ATOM 6279 C C . ASP A 1 781 ? 20.301 43.126 -22.511 1.00 65.12 781 ASP A C 1
ATOM 6281 O O . ASP A 1 781 ? 19.151 43.496 -22.766 1.00 65.12 781 ASP A O 1
ATOM 6285 N N . ILE A 1 782 ? 20.535 42.115 -21.667 1.00 63.47 782 ILE A N 1
ATOM 6286 C CA . ILE A 1 782 ? 19.480 41.352 -20.988 1.00 63.47 782 ILE A CA 1
ATOM 6287 C C . ILE A 1 782 ? 19.989 40.855 -19.637 1.00 63.47 782 ILE A C 1
ATOM 6289 O O . ILE A 1 782 ? 21.004 40.154 -19.563 1.00 63.47 782 ILE A O 1
ATOM 6293 N N . LYS A 1 783 ? 19.208 41.092 -18.582 1.00 57.19 783 LYS A N 1
ATOM 6294 C CA . LYS A 1 783 ? 19.357 40.355 -17.324 1.00 57.19 783 LYS A CA 1
ATOM 6295 C C . LYS A 1 783 ? 18.674 38.998 -17.458 1.00 57.19 783 LYS A C 1
ATOM 6297 O O . LYS A 1 783 ? 17.456 38.891 -17.346 1.00 57.19 783 LYS A O 1
ATOM 6302 N N . THR A 1 784 ? 19.477 37.977 -17.749 1.00 54.69 784 THR A N 1
ATOM 6303 C CA . THR A 1 784 ? 19.092 36.567 -17.591 1.00 54.69 784 THR A CA 1
ATOM 6304 C C . THR A 1 784 ? 19.764 35.981 -16.349 1.00 54.69 784 THR A C 1
ATOM 6306 O O . THR A 1 784 ? 20.400 36.705 -15.582 1.00 54.69 784 THR A O 1
ATOM 6309 N N . SER A 1 785 ? 19.585 34.689 -16.124 1.00 54.25 785 SER A N 1
ATOM 6310 C CA . SER A 1 785 ? 19.885 34.012 -14.867 1.00 54.25 785 SER A CA 1
ATOM 6311 C C . SER A 1 785 ? 20.970 32.916 -15.080 1.00 54.25 785 SER A C 1
ATOM 6313 O O . SER A 1 785 ? 21.344 32.675 -16.220 1.00 54.25 785 SER A O 1
ATOM 6315 N N . PHE A 1 786 ? 21.579 32.314 -14.047 1.00 50.06 786 PHE A N 1
ATOM 6316 C CA . PHE A 1 786 ? 23.058 32.139 -13.966 1.00 50.06 786 PHE A CA 1
ATOM 6317 C C . PHE A 1 786 ? 23.880 31.104 -14.812 1.00 50.06 786 PHE A C 1
ATOM 6319 O O . PHE A 1 786 ? 25.093 31.309 -14.898 1.00 50.06 786 PHE A O 1
ATOM 6326 N N . HIS A 1 787 ? 23.364 29.977 -15.342 1.00 49.69 787 HIS A N 1
ATOM 6327 C CA . HIS A 1 787 ? 24.192 28.828 -15.825 1.00 49.69 787 HIS A CA 1
ATOM 6328 C C . HIS A 1 787 ? 23.793 28.077 -17.142 1.00 49.69 787 HIS A C 1
ATOM 6330 O O . HIS A 1 787 ? 24.620 27.939 -18.046 1.00 49.69 787 HIS A O 1
ATOM 6336 N N . PHE A 1 788 ? 22.594 27.473 -17.213 1.00 52.75 788 PHE A N 1
ATOM 6337 C CA . PHE A 1 788 ? 22.134 26.428 -18.158 1.00 52.75 788 PHE A CA 1
ATOM 6338 C C . PHE A 1 788 ? 22.096 26.858 -19.630 1.00 52.75 788 PHE A C 1
ATOM 6340 O O . PHE A 1 788 ? 21.764 27.982 -19.969 1.00 52.75 788 PHE A O 1
ATOM 6347 N N . GLU A 1 789 ? 22.377 25.942 -20.547 1.00 51.88 789 GLU A N 1
ATOM 6348 C CA . GLU A 1 789 ? 23.546 26.198 -21.385 1.00 51.88 789 GLU A CA 1
ATOM 6349 C C . GLU A 1 789 ? 23.290 26.642 -22.835 1.00 51.88 789 GLU A C 1
ATOM 6351 O O . GLU A 1 789 ? 22.228 26.406 -23.431 1.00 51.88 789 GLU A O 1
ATOM 6356 N N . CYS A 1 790 ? 24.359 27.186 -23.424 1.00 53.41 790 CYS A N 1
ATOM 6357 C CA . CYS A 1 790 ? 24.543 27.417 -24.851 1.00 53.41 790 CYS A CA 1
ATOM 6358 C C . CYS A 1 790 ? 24.567 26.106 -25.668 1.00 53.41 790 CYS A C 1
ATOM 6360 O O . CYS A 1 790 ? 25.388 25.227 -25.420 1.00 53.41 790 CYS A O 1
ATOM 6362 N N . LEU A 1 791 ? 23.652 25.934 -26.638 1.00 47.28 791 LEU A N 1
ATOM 6363 C CA . LEU A 1 791 ? 23.386 24.611 -27.254 1.00 47.28 791 LEU A CA 1
ATOM 6364 C C . LEU A 1 791 ? 24.116 24.259 -28.574 1.00 47.28 791 LEU A C 1
ATOM 6366 O O . LEU A 1 791 ? 23.941 23.147 -29.075 1.00 47.28 791 LEU A O 1
ATOM 6370 N N . ARG A 1 792 ? 24.937 25.141 -29.152 1.00 56.38 792 ARG A N 1
ATOM 6371 C CA . ARG A 1 792 ? 25.781 24.907 -30.361 1.00 56.38 792 ARG A CA 1
ATOM 6372 C C . ARG A 1 792 ? 26.949 25.932 -30.295 1.00 56.38 792 ARG A C 1
ATOM 6374 O O . ARG A 1 792 ? 27.010 26.673 -29.320 1.00 56.38 792 ARG A O 1
ATOM 6381 N N . TYR A 1 793 ? 27.889 25.962 -31.244 1.00 57.03 793 TYR A N 1
ATOM 6382 C CA . TYR A 1 793 ? 29.060 26.878 -31.235 1.00 57.03 793 TYR A CA 1
ATOM 6383 C C . TYR A 1 793 ? 28.845 28.128 -32.126 1.00 57.03 793 TYR A C 1
ATOM 6385 O O . TYR A 1 793 ? 28.312 27.998 -33.234 1.00 57.03 793 TYR A O 1
ATOM 6393 N N . PHE A 1 794 ? 29.190 29.323 -31.625 1.00 59.84 794 PHE A N 1
ATOM 6394 C CA . PHE A 1 794 ? 28.933 30.645 -32.221 1.00 59.84 794 PHE A CA 1
ATOM 6395 C C . PHE A 1 794 ? 30.192 31.292 -32.792 1.00 59.84 794 PHE A C 1
ATOM 6397 O O . PHE A 1 794 ? 31.267 31.153 -32.220 1.00 59.84 794 PHE A O 1
ATOM 6404 N N . LYS A 1 795 ? 30.027 32.045 -33.885 1.00 64.31 795 LYS A N 1
ATOM 6405 C CA . LYS A 1 795 ? 31.064 32.892 -34.481 1.00 64.31 795 LYS A CA 1
ATOM 6406 C C . LYS A 1 795 ? 30.425 34.027 -35.280 1.00 64.31 795 LYS A C 1
ATOM 6408 O O . LYS A 1 795 ? 29.409 33.826 -35.944 1.00 64.31 795 LYS A O 1
ATOM 6413 N N . SER A 1 796 ? 31.020 35.206 -35.147 1.00 65.56 796 SER A N 1
ATOM 6414 C CA . SER A 1 796 ? 30.622 36.519 -35.672 1.00 65.56 796 SER A CA 1
ATOM 6415 C C . SER A 1 796 ? 31.892 37.375 -35.753 1.00 65.56 796 SER A C 1
ATOM 6417 O O . SER A 1 796 ? 32.880 37.079 -35.080 1.00 65.56 796 SER A O 1
ATOM 6419 N N . GLU A 1 797 ? 31.888 38.465 -36.519 1.00 73.75 797 GLU A N 1
ATOM 6420 C CA . GLU A 1 797 ? 32.971 39.455 -36.414 1.00 73.75 797 GLU A CA 1
ATOM 6421 C C . GLU A 1 797 ? 32.986 40.101 -35.011 1.00 73.75 797 GLU A C 1
ATOM 6423 O O . GLU A 1 797 ? 34.047 40.247 -34.407 1.00 73.75 797 GLU A O 1
ATOM 6428 N N . ASN A 1 798 ? 31.805 40.409 -34.455 1.00 75.38 798 ASN A N 1
ATOM 6429 C CA . ASN A 1 798 ? 31.652 41.128 -33.186 1.00 75.38 798 ASN A CA 1
ATOM 6430 C C . ASN A 1 798 ? 30.600 40.476 -32.267 1.00 75.38 798 ASN A C 1
ATOM 6432 O O . ASN A 1 798 ? 29.496 40.153 -32.727 1.00 75.38 798 ASN A O 1
ATOM 6436 N N . PHE A 1 799 ? 30.904 40.369 -30.969 1.00 79.06 799 PHE A N 1
ATOM 6437 C CA . PHE A 1 799 ? 29.988 39.949 -29.899 1.00 79.06 799 PHE A CA 1
ATOM 6438 C C . PHE A 1 799 ? 30.069 40.912 -28.698 1.00 79.06 799 PHE A C 1
ATOM 6440 O O . PHE A 1 799 ? 31.127 41.040 -28.086 1.00 79.06 799 PHE A O 1
ATOM 6447 N N . GLU A 1 800 ? 28.958 41.566 -28.337 1.00 81.19 800 GLU A N 1
ATOM 6448 C CA . GLU A 1 800 ? 28.847 42.433 -27.147 1.00 81.19 800 GLU A CA 1
ATOM 6449 C C . GLU A 1 800 ? 27.768 41.905 -26.186 1.00 81.19 800 GLU A C 1
ATOM 6451 O O . GLU A 1 800 ? 26.601 41.760 -26.565 1.00 81.19 800 GLU A O 1
ATOM 6456 N N . LEU A 1 801 ? 28.142 41.682 -24.923 1.00 76.69 801 LEU A N 1
ATOM 6457 C CA . LEU A 1 801 ? 27.246 41.324 -23.824 1.00 76.69 801 LEU A CA 1
ATOM 6458 C C . LEU A 1 801 ? 27.341 42.359 -22.692 1.00 76.69 801 LEU A C 1
ATOM 6460 O O . LEU A 1 801 ? 28.386 42.503 -22.061 1.00 76.69 801 LEU A O 1
ATOM 6464 N N . LYS A 1 802 ? 26.229 43.053 -22.411 1.00 73.50 802 LYS A N 1
ATOM 6465 C CA . LYS A 1 802 ? 26.163 44.151 -21.421 1.00 73.50 802 LYS A CA 1
ATOM 6466 C C . LYS A 1 802 ? 25.784 43.749 -19.993 1.00 73.50 802 LYS A C 1
ATOM 6468 O O . LYS A 1 802 ? 25.693 44.599 -19.116 1.00 73.50 802 LYS A O 1
ATOM 6473 N N . SER A 1 803 ? 25.487 42.476 -19.759 1.00 71.38 803 SER A N 1
ATOM 6474 C CA . SER A 1 803 ? 25.109 41.950 -18.442 1.00 71.38 803 SER A CA 1
ATOM 6475 C C . SER A 1 803 ? 25.580 40.502 -18.337 1.00 71.38 803 SER A C 1
ATOM 6477 O O . SER A 1 803 ? 24.797 39.562 -18.471 1.00 71.38 803 SER A O 1
ATOM 6479 N N . GLY A 1 804 ? 26.891 40.334 -18.172 1.00 65.88 804 GLY A N 1
ATOM 6480 C CA . GLY A 1 804 ? 27.625 39.069 -18.196 1.00 65.88 804 GLY A CA 1
ATOM 6481 C C . GLY A 1 804 ? 27.450 38.179 -16.968 1.00 65.88 804 GLY A C 1
ATOM 6482 O O . GLY A 1 804 ? 28.058 37.114 -16.915 1.00 65.88 804 GLY A O 1
ATOM 6483 N N . GLY A 1 805 ? 26.603 38.553 -16.005 1.00 68.44 805 GLY A N 1
ATOM 6484 C CA . GLY A 1 805 ? 26.468 37.861 -14.718 1.00 68.44 805 GLY A CA 1
ATOM 6485 C C . GLY A 1 805 ? 25.989 36.402 -14.787 1.00 68.44 805 GLY A C 1
ATOM 6486 O O . GLY A 1 805 ? 25.984 35.715 -13.775 1.00 68.44 805 GLY A O 1
ATOM 6487 N N . TRP A 1 806 ? 25.595 35.919 -15.967 1.00 68.19 806 TRP A N 1
ATOM 6488 C CA . TRP A 1 806 ? 25.226 34.527 -16.260 1.00 68.19 806 TRP A CA 1
ATOM 6489 C C . TRP A 1 806 ? 26.181 33.839 -17.263 1.00 68.19 806 TRP A C 1
ATOM 6491 O O . TRP A 1 806 ? 26.003 32.678 -17.639 1.00 68.19 806 TRP A O 1
ATOM 6501 N N . PHE A 1 807 ? 27.201 34.548 -17.750 1.00 69.75 807 PHE A N 1
ATOM 6502 C CA . PHE A 1 807 ? 28.068 34.093 -18.832 1.00 69.75 807 PHE A CA 1
ATOM 6503 C C . PHE A 1 807 ? 29.221 33.229 -18.302 1.00 69.75 807 PHE A C 1
ATOM 6505 O O . PHE A 1 807 ? 30.341 33.683 -18.092 1.00 69.75 807 PHE A O 1
ATOM 6512 N N . THR A 1 808 ? 28.921 31.952 -18.059 1.00 74.88 808 THR A N 1
ATOM 6513 C CA . THR A 1 808 ? 29.903 30.963 -17.589 1.00 74.88 808 THR A CA 1
ATOM 6514 C C . THR A 1 808 ? 31.039 30.713 -18.591 1.00 74.88 808 THR A C 1
ATOM 6516 O O . THR A 1 808 ? 30.887 30.906 -19.797 1.00 74.88 808 THR A O 1
ATOM 6519 N N . PHE A 1 809 ? 32.160 30.170 -18.108 1.00 73.62 809 PHE A N 1
ATOM 6520 C CA . PHE A 1 809 ? 33.289 29.732 -18.942 1.00 73.62 809 PHE A CA 1
ATOM 6521 C C . PHE A 1 809 ? 32.880 28.781 -20.081 1.00 73.62 809 PHE A C 1
ATOM 6523 O O . PHE A 1 809 ? 33.361 28.912 -21.203 1.00 73.62 809 PHE A O 1
ATOM 6530 N N . TYR A 1 810 ? 31.911 27.892 -19.838 1.00 65.94 810 TYR A N 1
ATOM 6531 C CA . TYR A 1 810 ? 31.376 27.010 -20.879 1.00 65.94 810 TYR A CA 1
ATOM 6532 C C . TYR A 1 810 ? 30.648 27.773 -22.001 1.00 65.94 810 TYR A C 1
ATOM 6534 O O . TYR A 1 810 ? 30.641 27.321 -23.143 1.00 65.94 810 TYR A O 1
ATOM 6542 N N . ASN A 1 811 ? 30.059 28.937 -21.704 1.00 70.50 811 ASN A N 1
ATOM 6543 C CA . ASN A 1 811 ? 29.503 29.820 -22.728 1.00 70.50 811 ASN A CA 1
ATOM 6544 C C . ASN A 1 811 ? 30.621 30.568 -23.487 1.00 70.50 811 ASN A C 1
ATOM 6546 O O . ASN A 1 811 ? 30.483 30.748 -24.694 1.00 70.50 811 ASN A O 1
ATOM 6550 N N . LEU A 1 812 ? 31.734 30.935 -22.830 1.00 76.69 812 LEU A N 1
ATOM 6551 C CA . LEU A 1 812 ? 32.905 31.559 -23.474 1.00 76.69 812 LEU A CA 1
ATOM 6552 C C . LEU A 1 812 ? 33.593 30.610 -24.468 1.00 76.69 812 LEU A C 1
ATOM 6554 O O . LEU A 1 812 ? 33.803 30.984 -25.615 1.00 76.69 812 LEU A O 1
ATOM 6558 N N . GLN A 1 813 ? 33.829 29.350 -24.083 1.00 70.56 813 GLN A N 1
ATOM 6559 C CA . GLN A 1 813 ? 34.371 28.294 -24.962 1.00 70.56 813 GLN A CA 1
ATOM 6560 C C . GLN A 1 813 ? 33.497 27.985 -26.200 1.00 70.56 813 GLN A C 1
ATOM 6562 O O . GLN A 1 813 ? 33.883 27.188 -27.055 1.00 70.56 813 GLN A O 1
ATOM 6567 N N . LEU A 1 814 ? 32.298 28.570 -26.292 1.00 68.81 814 LEU A N 1
ATOM 6568 C CA . LEU A 1 814 ? 31.362 28.419 -27.405 1.00 68.81 814 LEU A CA 1
ATOM 6569 C C . LEU A 1 814 ? 31.201 29.704 -28.239 1.00 68.81 814 LEU A C 1
ATOM 6571 O O . LEU A 1 814 ? 30.319 29.727 -29.097 1.00 68.81 814 LEU A O 1
ATOM 6575 N N . VAL A 1 815 ? 32.025 30.738 -28.022 1.00 69.44 815 VAL A N 1
ATOM 6576 C CA . VAL A 1 815 ? 32.023 32.007 -28.775 1.00 69.44 815 VAL A CA 1
ATOM 6577 C C . VAL A 1 815 ? 33.407 32.252 -29.392 1.00 69.44 815 VAL A C 1
ATOM 6579 O O . VAL A 1 815 ? 34.323 32.718 -28.728 1.00 69.44 815 VAL A O 1
ATOM 6582 N N . ASP A 1 816 ? 33.541 31.958 -30.684 1.00 69.06 816 ASP A N 1
ATOM 6583 C CA . ASP A 1 816 ? 34.745 32.154 -31.505 1.00 69.06 816 ASP A CA 1
ATOM 6584 C C . ASP A 1 816 ? 34.548 33.381 -32.410 1.00 69.06 816 ASP A C 1
ATOM 6586 O O . ASP A 1 816 ? 34.143 33.274 -33.566 1.00 69.06 816 ASP A O 1
ATOM 6590 N N . CYS A 1 817 ? 34.743 34.576 -31.854 1.00 76.12 817 CYS A N 1
ATOM 6591 C CA . CYS A 1 817 ? 34.545 35.845 -32.562 1.00 76.12 817 CYS A CA 1
ATOM 6592 C C . CYS A 1 817 ? 35.847 36.639 -32.643 1.00 76.12 817 CYS A C 1
ATOM 6594 O O . CYS A 1 817 ? 36.670 36.573 -31.732 1.00 76.12 817 CYS A O 1
ATOM 6596 N N . ALA A 1 818 ? 36.001 37.454 -33.691 1.00 79.69 818 ALA A N 1
ATOM 6597 C CA . ALA A 1 818 ? 37.189 38.296 -33.834 1.00 79.69 818 ALA A CA 1
ATOM 6598 C C . ALA A 1 818 ? 37.277 39.365 -32.731 1.00 79.69 818 ALA A C 1
ATOM 6600 O O . ALA A 1 818 ? 38.368 39.622 -32.223 1.00 79.69 818 ALA A O 1
ATOM 6601 N N . GLN A 1 819 ? 36.136 39.940 -32.329 1.00 82.50 819 GLN A N 1
ATOM 6602 C CA . GLN A 1 819 ? 36.014 40.812 -31.160 1.00 82.50 819 GLN A CA 1
ATOM 6603 C C . GLN A 1 819 ? 34.944 40.298 -30.186 1.00 82.50 819 GLN A C 1
ATOM 6605 O O . GLN A 1 819 ? 33.789 40.080 -30.570 1.00 82.50 819 GLN A O 1
ATOM 6610 N N . ILE A 1 820 ? 35.321 40.139 -28.916 1.00 85.44 820 ILE A N 1
ATOM 6611 C CA . ILE A 1 820 ? 34.444 39.734 -27.808 1.00 85.44 820 ILE A CA 1
ATOM 6612 C C . ILE A 1 820 ? 34.490 40.815 -26.724 1.00 85.44 820 ILE A C 1
ATOM 6614 O O . ILE A 1 820 ? 35.568 41.184 -26.263 1.00 85.44 820 ILE A O 1
ATOM 6618 N N . LYS A 1 821 ? 33.322 41.295 -26.284 1.00 85.81 821 LYS A N 1
ATOM 6619 C CA . LYS A 1 821 ? 33.184 42.210 -25.145 1.00 85.81 821 LYS A CA 1
ATOM 6620 C C . LYS A 1 821 ? 32.129 41.718 -24.160 1.00 85.81 821 LYS A C 1
ATOM 6622 O O . LYS A 1 821 ? 30.967 41.555 -24.532 1.00 85.81 821 LYS A O 1
ATOM 6627 N N . ILE A 1 822 ? 32.528 41.521 -22.905 1.00 82.81 822 ILE A N 1
ATOM 6628 C CA . ILE A 1 822 ? 31.664 41.061 -21.812 1.00 82.81 822 ILE A CA 1
ATOM 6629 C C . ILE A 1 822 ? 31.817 42.020 -20.629 1.00 82.81 822 ILE A C 1
ATOM 6631 O O . ILE A 1 822 ? 32.853 42.045 -19.969 1.00 82.81 822 ILE A O 1
ATOM 6635 N N . MET A 1 823 ? 30.767 42.793 -20.363 1.00 81.19 823 MET A N 1
ATOM 6636 C CA . MET A 1 823 ? 30.640 43.631 -19.165 1.00 81.19 823 MET A CA 1
ATOM 6637 C C . MET A 1 823 ? 29.877 42.870 -18.071 1.00 81.19 823 MET A C 1
ATOM 6639 O O . MET A 1 823 ? 29.116 41.951 -18.383 1.00 81.19 823 MET A O 1
ATOM 6643 N N . ASP A 1 824 ? 30.027 43.260 -16.807 1.00 75.94 824 ASP A N 1
ATOM 6644 C CA . ASP A 1 824 ? 29.276 42.727 -15.657 1.00 75.94 824 ASP A CA 1
ATOM 6645 C C . ASP A 1 824 ? 29.473 41.193 -15.409 1.00 75.94 824 ASP A C 1
ATOM 6647 O O . ASP A 1 824 ? 28.532 40.490 -15.031 1.00 75.94 824 ASP A O 1
ATOM 6651 N N . SER A 1 825 ? 30.665 40.625 -15.672 1.00 78.25 825 SER A N 1
ATOM 6652 C CA . SER A 1 825 ? 30.926 39.163 -15.692 1.00 78.25 825 SER A CA 1
ATOM 6653 C C . SER A 1 825 ? 31.106 38.476 -14.321 1.00 78.25 825 SER A C 1
ATOM 6655 O O . SER A 1 825 ? 31.590 39.068 -13.356 1.00 78.25 825 SER A O 1
ATOM 6657 N N . LEU A 1 826 ? 30.802 37.169 -14.263 1.00 75.62 826 LEU A N 1
ATOM 6658 C CA . LEU A 1 826 ? 31.181 36.249 -13.167 1.00 75.62 826 LEU A CA 1
ATOM 6659 C C . LEU A 1 826 ? 32.294 35.247 -13.555 1.00 75.62 826 LEU A C 1
ATOM 6661 O O . LEU A 1 826 ? 32.460 34.221 -12.894 1.00 75.62 826 LEU A O 1
ATOM 6665 N N . LEU A 1 827 ? 33.042 35.503 -14.632 1.00 77.25 827 LEU A N 1
ATOM 6666 C CA . LEU A 1 827 ? 34.242 34.719 -14.947 1.00 77.25 827 LEU A CA 1
ATOM 6667 C C . LEU A 1 827 ? 35.313 34.909 -13.857 1.00 77.25 827 LEU A C 1
ATOM 6669 O O . LEU A 1 827 ? 35.492 36.010 -13.340 1.00 77.25 827 LEU A O 1
ATOM 6673 N N . THR A 1 828 ? 36.003 33.819 -13.516 1.00 76.88 828 THR A N 1
ATOM 6674 C CA . THR A 1 828 ? 37.084 33.795 -12.513 1.00 76.88 828 THR A CA 1
ATOM 6675 C C . THR A 1 828 ? 38.462 33.816 -13.168 1.00 76.88 828 THR A C 1
ATOM 6677 O O . THR A 1 828 ? 38.620 33.447 -14.338 1.00 76.88 828 THR A O 1
ATOM 6680 N N . ASN A 1 829 ? 39.485 34.135 -12.379 1.00 70.19 829 ASN A N 1
ATOM 6681 C CA . ASN A 1 829 ? 40.897 34.066 -12.759 1.00 70.19 829 ASN A CA 1
ATOM 6682 C C . ASN A 1 829 ? 41.271 32.708 -13.381 1.00 70.19 829 ASN A C 1
ATOM 6684 O O . ASN A 1 829 ? 41.976 32.639 -14.388 1.00 70.19 829 ASN A O 1
ATOM 6688 N N . CYS A 1 830 ? 40.749 31.622 -12.802 1.00 70.81 830 CYS A N 1
ATOM 6689 C CA . CYS A 1 830 ? 40.955 30.256 -13.278 1.00 70.81 830 CYS A CA 1
ATOM 6690 C C . CYS A 1 830 ? 40.344 30.034 -14.673 1.00 70.81 830 CYS A C 1
ATOM 6692 O O . CYS A 1 830 ? 40.990 29.463 -15.550 1.00 70.81 830 CYS A O 1
ATOM 6694 N N . ASN A 1 831 ? 39.139 30.560 -14.923 1.00 80.88 831 ASN A N 1
ATOM 6695 C CA . ASN A 1 831 ? 38.491 30.451 -16.233 1.00 80.88 831 ASN A CA 1
ATOM 6696 C C . ASN A 1 831 ? 39.246 31.219 -17.323 1.00 80.88 831 ASN A C 1
ATOM 6698 O O . ASN A 1 831 ? 39.382 30.722 -18.439 1.00 80.88 831 ASN A O 1
ATOM 6702 N N . MET A 1 832 ? 39.750 32.414 -17.004 1.00 80.00 832 MET A N 1
ATOM 6703 C CA . MET A 1 832 ? 40.530 33.209 -17.954 1.00 80.00 832 MET A CA 1
ATOM 6704 C C . MET A 1 832 ? 41.872 32.541 -18.264 1.00 80.00 832 MET A C 1
ATOM 6706 O O . MET A 1 832 ? 42.229 32.427 -19.435 1.00 80.00 832 MET A O 1
ATOM 6710 N N . LYS A 1 833 ? 42.567 32.004 -17.251 1.00 75.88 833 LYS A N 1
ATOM 6711 C CA . LYS A 1 833 ? 43.784 31.197 -17.435 1.00 75.88 833 LYS A CA 1
ATOM 6712 C C . LYS A 1 833 ? 43.550 30.004 -18.369 1.00 75.88 833 LYS A C 1
ATOM 6714 O O . LYS A 1 833 ? 44.322 29.801 -19.302 1.00 75.88 833 LYS A O 1
ATOM 6719 N N . GLU A 1 834 ? 42.480 29.239 -18.148 1.00 75.44 834 GLU A N 1
ATOM 6720 C CA . GLU A 1 834 ? 42.157 28.067 -18.973 1.00 75.44 834 GLU A CA 1
ATOM 6721 C C . GLU A 1 834 ? 41.793 28.459 -20.420 1.00 75.44 834 GLU A C 1
ATOM 6723 O O . GLU A 1 834 ? 42.238 27.808 -21.366 1.00 75.44 834 GLU A O 1
ATOM 6728 N N . TYR A 1 835 ? 41.061 29.565 -20.611 1.00 79.62 835 TYR A N 1
ATOM 6729 C CA . TYR A 1 835 ? 40.748 30.108 -21.940 1.00 79.62 835 TYR A CA 1
ATOM 6730 C C . TYR A 1 835 ? 42.009 30.526 -22.713 1.00 79.62 835 TYR A C 1
ATOM 6732 O O . TYR A 1 835 ? 42.164 30.204 -23.892 1.00 79.62 835 TYR A O 1
ATOM 6740 N N . LEU A 1 836 ? 42.929 31.219 -22.038 1.00 77.00 836 LEU A N 1
ATOM 6741 C CA . LEU A 1 836 ? 44.178 31.708 -22.623 1.00 77.00 836 LEU A CA 1
ATOM 6742 C C . LEU A 1 836 ? 45.128 30.561 -22.975 1.00 77.00 836 LEU A C 1
ATOM 6744 O O . LEU A 1 836 ? 45.687 30.560 -24.068 1.00 77.00 836 LEU A O 1
ATOM 6748 N N . MET A 1 837 ? 45.242 29.541 -22.119 1.00 74.69 837 MET A N 1
ATOM 6749 C CA . MET A 1 837 ? 45.962 28.305 -22.452 1.00 74.69 837 MET A CA 1
ATOM 6750 C C . MET A 1 837 ? 45.381 27.640 -23.707 1.00 74.69 837 MET A C 1
ATOM 6752 O O . MET A 1 837 ? 46.127 27.310 -24.626 1.00 74.69 837 MET A O 1
ATOM 6756 N N . GLN A 1 838 ? 44.053 27.537 -23.814 1.00 72.81 838 GLN A N 1
ATOM 6757 C CA . GLN A 1 838 ? 43.396 26.985 -25.004 1.00 72.81 838 GLN A CA 1
ATOM 6758 C C . GLN A 1 838 ? 43.632 27.844 -26.265 1.00 72.81 838 GLN A C 1
ATOM 6760 O O . GLN A 1 838 ? 43.763 27.283 -27.356 1.00 72.81 838 GLN A O 1
ATOM 6765 N N . TRP A 1 839 ? 43.760 29.173 -26.150 1.00 77.75 839 TRP A N 1
ATOM 6766 C CA . TRP A 1 839 ? 44.183 30.040 -27.262 1.00 77.75 839 TRP A CA 1
ATOM 6767 C C . TRP A 1 839 ? 45.655 29.821 -27.653 1.00 77.75 839 TRP A C 1
ATOM 6769 O O . TRP A 1 839 ? 45.955 29.744 -28.848 1.00 77.75 839 TRP A O 1
ATOM 6779 N N . ILE A 1 840 ? 46.558 29.662 -26.674 1.00 72.00 840 ILE A N 1
ATOM 6780 C CA . ILE A 1 840 ? 47.989 29.365 -26.887 1.00 72.00 840 ILE A CA 1
ATOM 6781 C C . ILE A 1 840 ? 48.171 28.000 -27.580 1.00 72.00 840 ILE A C 1
ATOM 6783 O O . ILE A 1 840 ? 49.025 27.851 -28.452 1.00 72.00 840 ILE A O 1
ATOM 6787 N N . GLU A 1 841 ? 47.328 27.021 -27.250 1.00 70.31 841 GLU A N 1
ATOM 6788 C CA . GLU A 1 841 ? 47.288 25.691 -27.877 1.00 70.31 841 GLU A CA 1
ATOM 6789 C C . GLU A 1 841 ? 46.666 25.670 -29.289 1.00 70.31 841 GLU A C 1
ATOM 6791 O O . GLU A 1 841 ? 46.730 24.644 -29.965 1.00 70.31 841 GLU A O 1
ATOM 6796 N N . GLY A 1 842 ? 46.081 26.779 -29.762 1.00 67.94 842 GLY A N 1
ATOM 6797 C CA . GLY A 1 842 ? 45.536 26.893 -31.122 1.00 67.94 842 GLY A CA 1
ATOM 6798 C C . GLY A 1 842 ? 44.014 26.773 -31.264 1.00 67.94 842 GLY A C 1
ATOM 6799 O O . GLY A 1 842 ? 43.515 26.803 -32.385 1.00 67.94 842 GLY A O 1
ATOM 6800 N N . ASN A 1 843 ? 43.249 26.655 -30.174 1.00 66.31 843 ASN A N 1
ATOM 6801 C CA . ASN A 1 843 ? 41.820 26.306 -30.250 1.00 66.31 843 ASN A CA 1
ATOM 6802 C C . ASN A 1 843 ? 40.881 27.463 -30.669 1.00 66.31 843 ASN A C 1
ATOM 6804 O O . ASN A 1 843 ? 39.738 27.200 -31.040 1.00 66.31 843 ASN A O 1
ATOM 6808 N N . PHE A 1 844 ? 41.338 28.722 -30.625 1.00 70.31 844 PHE A N 1
ATOM 6809 C CA . PHE A 1 844 ? 40.522 29.928 -30.864 1.00 70.31 844 PHE A CA 1
ATOM 6810 C C . PHE A 1 844 ? 41.209 30.885 -31.853 1.00 70.31 844 PHE A C 1
ATOM 6812 O O . PHE A 1 844 ? 41.724 31.940 -31.487 1.00 70.31 844 PHE A O 1
ATOM 6819 N N . ASP A 1 845 ? 41.294 30.473 -33.117 1.00 66.31 845 ASP A N 1
ATOM 6820 C CA . ASP A 1 845 ? 42.238 31.052 -34.080 1.00 66.31 845 ASP A CA 1
ATOM 6821 C C . ASP A 1 845 ? 41.869 32.424 -34.669 1.00 66.31 845 ASP A C 1
ATOM 6823 O O . ASP A 1 845 ? 42.744 33.088 -35.237 1.00 66.31 845 ASP A O 1
ATOM 6827 N N . GLU A 1 846 ? 40.607 32.839 -34.537 1.00 69.56 846 GLU A N 1
ATOM 6828 C CA . GLU A 1 846 ? 40.056 34.073 -35.119 1.00 69.56 846 GLU A CA 1
ATOM 6829 C C . GLU A 1 846 ? 40.085 35.274 -34.170 1.00 69.56 846 GLU A C 1
ATOM 6831 O O . GLU A 1 846 ? 39.907 36.403 -34.630 1.00 69.56 846 GLU A O 1
ATOM 6836 N N . LEU A 1 847 ? 40.274 35.036 -32.867 1.00 77.12 847 LEU A N 1
ATOM 6837 C CA . LEU A 1 847 ? 40.219 36.052 -31.815 1.00 77.12 847 LEU A CA 1
ATOM 6838 C C . LEU A 1 847 ? 41.345 37.087 -31.977 1.00 77.12 847 LEU A C 1
ATOM 6840 O O . LEU A 1 847 ? 42.511 36.715 -32.105 1.00 77.12 847 LEU A O 1
ATOM 6844 N N . ARG A 1 848 ? 40.981 38.378 -31.954 1.00 81.69 848 ARG A N 1
ATOM 6845 C CA . ARG A 1 848 ? 41.891 39.541 -32.089 1.00 81.69 848 ARG A CA 1
ATOM 6846 C C . ARG A 1 848 ? 41.633 40.658 -31.074 1.00 81.69 848 ARG A C 1
ATOM 6848 O O . ARG A 1 848 ? 42.372 41.632 -31.051 1.00 81.69 848 ARG A O 1
ATOM 6855 N N . HIS A 1 849 ? 40.528 40.590 -30.330 1.00 84.12 849 HIS A N 1
ATOM 6856 C CA . HIS A 1 849 ? 40.236 41.510 -29.233 1.00 84.12 849 HIS A CA 1
ATOM 6857 C C . HIS A 1 849 ? 39.304 40.853 -28.213 1.00 84.12 849 HIS A C 1
ATOM 6859 O O . HIS A 1 849 ? 38.235 40.356 -28.582 1.00 84.12 849 HIS A O 1
ATOM 6865 N N . LEU A 1 850 ? 39.669 40.896 -26.934 1.00 85.06 850 LEU A N 1
ATOM 6866 C CA . LEU A 1 850 ? 38.860 40.396 -25.821 1.00 85.06 850 LEU A CA 1
ATOM 6867 C C . LEU A 1 850 ? 38.811 41.434 -24.691 1.00 85.06 850 LEU A C 1
ATOM 6869 O O . LEU A 1 850 ? 39.796 41.632 -23.991 1.00 85.06 850 LEU A O 1
ATOM 6873 N N . ASP A 1 851 ? 37.651 42.063 -24.499 1.00 86.19 851 ASP A N 1
ATOM 6874 C CA . ASP A 1 851 ? 37.318 42.903 -23.341 1.00 86.19 851 ASP A CA 1
ATOM 6875 C C . ASP A 1 851 ? 36.504 42.067 -22.332 1.00 86.19 851 ASP A C 1
ATOM 6877 O O . ASP A 1 851 ? 35.379 41.667 -22.651 1.00 86.19 851 ASP A O 1
ATOM 6881 N N . VAL A 1 852 ? 36.995 41.852 -21.105 1.00 82.62 852 VAL A N 1
ATOM 6882 C CA . VAL A 1 852 ? 36.200 41.230 -20.021 1.00 82.62 852 VAL A CA 1
ATOM 6883 C C . VAL A 1 852 ? 36.315 42.024 -18.720 1.00 82.62 852 VAL A C 1
ATOM 6885 O O . VAL A 1 852 ? 37.410 42.241 -18.212 1.00 82.62 852 VAL A O 1
ATOM 6888 N N . GLU A 1 853 ? 35.170 42.414 -18.164 1.00 83.25 853 GLU A N 1
ATOM 6889 C CA . GLU A 1 853 ? 35.019 43.071 -16.859 1.00 83.25 853 GLU A CA 1
ATOM 6890 C C . GLU A 1 853 ? 34.628 42.029 -15.792 1.00 83.25 853 GLU A C 1
ATOM 6892 O O . GLU A 1 853 ? 33.581 41.391 -15.915 1.00 83.25 853 GLU A O 1
ATOM 6897 N N . MET A 1 854 ? 35.450 41.830 -14.754 1.00 78.94 854 MET A N 1
ATOM 6898 C CA . MET A 1 854 ? 35.276 40.784 -13.726 1.00 78.94 854 MET A CA 1
ATOM 6899 C C . MET A 1 854 ? 35.321 41.344 -12.297 1.00 78.94 854 MET A C 1
ATOM 6901 O O . MET A 1 854 ? 35.979 42.349 -12.039 1.00 78.94 854 MET A O 1
ATOM 6905 N N . ARG A 1 855 ? 34.647 40.682 -11.344 1.00 69.44 855 ARG A N 1
ATOM 6906 C CA . ARG A 1 855 ? 34.638 41.084 -9.914 1.00 69.44 855 ARG A CA 1
ATOM 6907 C C . ARG A 1 855 ? 35.835 40.579 -9.106 1.00 69.44 855 ARG A C 1
ATOM 6909 O O . ARG A 1 855 ? 36.026 41.003 -7.969 1.00 69.44 855 ARG A O 1
ATOM 6916 N N . GLU A 1 856 ? 36.584 39.628 -9.650 1.00 65.69 856 GLU A N 1
ATOM 6917 C CA . GLU A 1 856 ? 37.723 38.997 -8.987 1.00 65.69 856 GLU A CA 1
ATOM 6918 C C . GLU A 1 856 ? 39.019 39.734 -9.355 1.00 65.69 856 GLU A C 1
ATOM 6920 O O . GLU A 1 856 ? 39.204 40.135 -10.504 1.00 65.69 856 GLU A O 1
ATOM 6925 N N . VAL A 1 857 ? 39.905 39.945 -8.375 1.00 59.19 857 VAL A N 1
ATOM 6926 C CA . VAL A 1 857 ? 41.221 40.560 -8.609 1.00 59.19 857 VAL A CA 1
ATOM 6927 C C . VAL A 1 857 ? 42.089 39.546 -9.346 1.00 59.19 857 VAL A C 1
ATOM 6929 O O . VAL A 1 857 ? 42.347 38.479 -8.787 1.00 59.19 857 VAL A O 1
ATOM 6932 N N . LEU A 1 858 ? 42.563 39.849 -10.559 1.00 57.31 858 LEU A N 1
ATOM 6933 C CA . LEU A 1 858 ? 43.461 38.932 -11.266 1.00 57.31 858 LEU A CA 1
ATOM 6934 C C . LEU A 1 858 ? 44.843 38.907 -10.601 1.00 57.31 858 LEU A C 1
ATOM 6936 O O . LEU A 1 858 ? 45.548 39.912 -10.572 1.00 57.31 858 LEU A O 1
ATOM 6940 N N . ASP A 1 859 ? 45.241 37.736 -10.110 1.00 63.41 859 ASP A N 1
ATOM 6941 C CA . ASP A 1 859 ? 46.607 37.477 -9.659 1.00 63.41 859 ASP A CA 1
ATOM 6942 C C . ASP A 1 859 ? 47.475 37.054 -10.860 1.00 63.41 859 ASP A C 1
ATOM 6944 O O . ASP A 1 859 ? 47.308 35.965 -11.418 1.00 63.41 859 ASP A O 1
ATOM 6948 N N . GLU A 1 860 ? 48.407 37.924 -11.264 1.00 60.62 860 GLU A N 1
ATOM 6949 C CA . GLU A 1 860 ? 49.363 37.665 -12.350 1.00 60.62 860 GLU A CA 1
ATOM 6950 C C . GLU A 1 860 ? 50.229 36.419 -12.101 1.00 60.62 860 GLU A C 1
ATOM 6952 O O . GLU A 1 860 ? 50.571 35.705 -13.045 1.00 60.62 860 GLU A O 1
ATOM 6957 N N . VAL A 1 861 ? 50.577 36.130 -10.841 1.00 61.97 861 VAL A N 1
ATOM 6958 C CA . VAL A 1 861 ? 51.380 34.955 -10.473 1.00 61.97 861 VAL A CA 1
ATOM 6959 C C . VAL A 1 861 ? 50.556 33.690 -10.692 1.00 61.97 861 VAL A C 1
ATOM 6961 O O . VAL A 1 861 ? 51.046 32.727 -11.283 1.00 61.97 861 VAL A O 1
ATOM 6964 N N . TYR A 1 862 ? 49.281 33.712 -10.295 1.00 65.25 862 TYR A N 1
ATOM 6965 C CA . TYR A 1 862 ? 48.366 32.600 -10.544 1.00 65.25 862 TYR A CA 1
ATOM 6966 C C . TYR A 1 862 ? 48.098 32.389 -12.039 1.00 65.25 862 TYR A C 1
ATOM 6968 O O . TYR A 1 862 ? 48.017 31.240 -12.476 1.00 65.25 862 TYR A O 1
ATOM 6976 N N . LEU A 1 863 ? 48.001 33.456 -12.843 1.00 64.38 863 LEU A N 1
ATOM 6977 C CA . LEU A 1 863 ? 47.838 33.346 -14.298 1.00 64.38 863 LEU A CA 1
ATOM 6978 C C . LEU A 1 863 ? 49.031 32.624 -14.951 1.00 64.38 863 LEU A C 1
ATOM 6980 O O . LEU A 1 863 ? 48.829 31.759 -15.801 1.00 64.38 863 LEU A O 1
ATOM 6984 N N . LEU A 1 864 ? 50.255 32.956 -14.531 1.00 62.38 864 LEU A N 1
ATOM 6985 C CA . LEU A 1 864 ? 51.506 32.452 -15.112 1.00 62.38 864 LEU A CA 1
ATOM 6986 C C . LEU A 1 864 ? 51.951 31.075 -14.590 1.00 62.38 864 LEU A C 1
ATOM 6988 O O . LEU A 1 864 ? 52.765 30.414 -15.237 1.00 62.38 864 LEU A O 1
ATOM 6992 N N . ASP A 1 865 ? 51.438 30.625 -13.442 1.00 61.91 865 ASP A N 1
ATOM 6993 C CA . ASP A 1 865 ? 51.812 29.339 -12.844 1.00 61.91 865 ASP A CA 1
ATOM 6994 C C . ASP A 1 865 ? 51.609 28.151 -13.813 1.00 61.91 865 ASP A C 1
ATOM 6996 O O . ASP A 1 865 ? 50.582 28.037 -14.487 1.00 61.91 865 ASP A O 1
ATOM 7000 N N . GLY A 1 866 ? 52.596 27.259 -13.895 1.00 59.03 866 GLY A N 1
ATOM 7001 C CA . GLY A 1 866 ? 52.628 26.138 -14.840 1.00 59.03 866 GLY A CA 1
ATOM 7002 C C . GLY A 1 866 ? 53.021 26.479 -16.288 1.00 59.03 866 GLY A C 1
ATOM 7003 O O . GLY A 1 866 ? 53.199 25.555 -17.082 1.00 59.03 866 GLY A O 1
ATOM 7004 N N . MET A 1 867 ? 53.202 27.755 -16.658 1.00 61.56 867 MET A N 1
ATOM 7005 C CA . MET A 1 867 ? 53.677 28.127 -17.999 1.00 61.56 867 MET A CA 1
ATOM 7006 C C . MET A 1 867 ? 55.208 28.052 -18.125 1.00 61.56 867 MET A C 1
ATOM 7008 O O . MET A 1 867 ? 55.956 28.288 -17.177 1.00 61.56 867 MET A O 1
ATOM 7012 N N . SER A 1 868 ? 55.702 27.741 -19.328 1.00 59.69 868 SER A N 1
ATOM 7013 C CA . SER A 1 868 ? 57.148 27.656 -19.588 1.00 59.69 868 SER A CA 1
ATOM 7014 C C . SER A 1 868 ? 57.780 29.055 -19.699 1.00 59.69 868 SER A C 1
ATOM 7016 O O . SER A 1 868 ? 57.268 29.857 -20.484 1.00 59.69 868 SER A O 1
ATOM 7018 N N . PRO A 1 869 ? 58.923 29.355 -19.043 1.00 53.00 869 PRO A N 1
ATOM 7019 C CA . PRO A 1 869 ? 59.524 30.701 -19.034 1.00 53.00 869 PRO A CA 1
ATOM 7020 C C . PRO A 1 869 ? 59.904 31.304 -20.399 1.00 53.00 869 PRO A C 1
ATOM 7022 O O . PRO A 1 869 ? 60.184 32.492 -20.475 1.00 53.00 869 PRO A O 1
ATOM 7025 N N . GLY A 1 870 ? 59.938 30.508 -21.473 1.00 59.03 870 GLY A N 1
ATOM 7026 C CA . GLY A 1 870 ? 60.163 30.983 -22.846 1.00 59.03 870 GLY A CA 1
ATOM 7027 C C . GLY A 1 870 ? 58.891 31.280 -23.655 1.00 59.03 870 GLY A C 1
ATOM 7028 O O . GLY A 1 870 ? 59.002 31.600 -24.834 1.00 59.03 870 GLY A O 1
ATOM 7029 N N . SER A 1 871 ? 57.697 31.130 -23.067 1.00 59.75 871 SER A N 1
ATOM 7030 C CA . SER A 1 871 ? 56.402 31.309 -23.758 1.00 59.75 871 SER A CA 1
ATOM 7031 C C . SER A 1 871 ? 55.731 32.667 -23.516 1.00 59.75 871 SER A C 1
ATOM 7033 O O . SER A 1 871 ? 54.747 32.985 -24.187 1.00 59.75 871 SER A O 1
ATOM 7035 N N . PHE A 1 872 ? 56.267 33.484 -22.603 1.00 67.50 872 PHE A N 1
ATOM 7036 C CA . PHE A 1 872 ? 55.729 34.801 -22.266 1.00 67.50 872 PHE A CA 1
ATOM 7037 C C . PHE A 1 872 ? 56.822 35.813 -21.885 1.00 67.50 872 PHE A C 1
ATOM 7039 O O . PHE A 1 872 ? 57.937 35.437 -21.524 1.00 67.50 872 PHE A O 1
ATOM 7046 N N . THR A 1 873 ? 56.482 37.101 -21.924 1.00 70.81 873 THR A N 1
ATOM 7047 C CA . THR A 1 873 ? 57.276 38.221 -21.389 1.00 70.81 873 THR A CA 1
ATOM 7048 C C . THR A 1 873 ? 56.379 39.150 -20.569 1.00 70.81 873 THR A C 1
ATOM 7050 O O . THR A 1 873 ? 55.209 39.325 -20.910 1.00 70.81 873 THR A O 1
ATOM 7053 N N . ARG A 1 874 ? 56.912 39.743 -19.494 1.00 65.81 874 ARG A N 1
ATOM 7054 C CA . ARG A 1 874 ? 56.158 40.559 -18.525 1.00 65.81 874 ARG A CA 1
ATOM 7055 C C . ARG A 1 874 ? 56.779 41.946 -18.369 1.00 65.81 874 ARG A C 1
ATOM 7057 O O . ARG A 1 874 ? 57.974 42.047 -18.103 1.00 65.81 874 ARG A O 1
ATOM 7064 N N . GLU A 1 875 ? 55.939 42.968 -18.458 1.00 68.06 875 GLU A N 1
ATOM 7065 C CA . GLU A 1 875 ? 56.210 44.360 -18.077 1.00 68.06 875 GLU A CA 1
ATOM 7066 C C . GLU A 1 875 ? 55.095 44.823 -17.107 1.00 68.06 875 GLU A C 1
ATOM 7068 O O . GLU A 1 875 ? 54.224 44.029 -16.747 1.00 68.06 875 GLU A O 1
ATOM 7073 N N . GLU A 1 876 ? 55.123 46.058 -16.596 1.00 60.47 876 GLU A N 1
ATOM 7074 C CA . GLU A 1 876 ? 54.184 46.478 -15.537 1.00 60.47 876 GLU A CA 1
ATOM 7075 C C . GLU A 1 876 ? 52.714 46.473 -16.008 1.00 60.47 876 GLU A C 1
ATOM 7077 O O . GLU A 1 876 ? 52.324 47.267 -16.861 1.00 60.47 876 GLU A O 1
ATOM 7082 N N . ASN A 1 877 ? 51.889 45.606 -15.403 1.00 62.09 877 ASN A N 1
ATOM 7083 C CA . ASN A 1 877 ? 50.478 45.337 -15.744 1.00 62.09 877 ASN A CA 1
ATOM 7084 C C . ASN A 1 877 ? 50.242 44.747 -17.155 1.00 62.09 877 ASN A C 1
ATOM 7086 O O . ASN A 1 877 ? 49.097 44.686 -17.614 1.00 62.09 877 ASN A O 1
ATOM 7090 N N . CYS A 1 878 ? 51.308 44.304 -17.834 1.00 70.12 878 CYS A N 1
ATOM 7091 C CA . CYS A 1 878 ? 51.273 43.815 -19.212 1.00 70.12 878 CYS A CA 1
ATOM 7092 C C . CYS A 1 878 ? 51.962 42.451 -19.344 1.00 70.12 878 CYS A C 1
ATOM 7094 O O . CYS A 1 878 ? 53.146 42.299 -19.029 1.00 70.12 878 CYS A O 1
ATOM 7096 N N . ILE A 1 879 ? 51.243 41.454 -19.867 1.00 75.81 879 ILE A N 1
ATOM 7097 C CA . ILE A 1 879 ? 51.768 40.099 -20.087 1.00 75.81 879 ILE A CA 1
ATOM 7098 C C . ILE A 1 879 ? 51.560 39.704 -21.548 1.00 75.81 879 ILE A C 1
ATOM 7100 O O . ILE A 1 879 ? 50.428 39.549 -22.001 1.00 75.81 879 ILE A O 1
ATOM 7104 N N . ALA A 1 880 ? 52.653 39.515 -22.287 1.00 76.06 880 ALA A N 1
ATOM 7105 C CA . ALA A 1 880 ? 52.612 39.075 -23.678 1.00 76.06 880 ALA A CA 1
ATOM 7106 C C . ALA A 1 880 ? 52.925 37.577 -23.789 1.00 76.06 880 ALA A C 1
ATOM 7108 O O . ALA A 1 880 ? 53.940 37.121 -23.267 1.00 76.06 880 ALA A O 1
ATOM 7109 N N . PHE A 1 881 ? 52.086 36.823 -24.498 1.00 73.81 881 PHE A N 1
ATOM 7110 C CA . PHE A 1 881 ? 52.213 35.379 -24.729 1.00 73.81 881 PHE A CA 1
ATOM 7111 C C . PHE A 1 881 ? 52.506 35.097 -26.197 1.00 73.81 881 PHE A C 1
ATOM 7113 O O . PHE A 1 881 ? 51.905 35.722 -27.071 1.00 73.81 881 PHE A O 1
ATOM 7120 N N . LYS A 1 882 ? 53.376 34.126 -26.491 1.00 74.50 882 LYS A N 1
ATOM 7121 C CA . LYS A 1 882 ? 53.745 33.773 -27.868 1.00 74.50 882 LYS A CA 1
ATOM 7122 C C . LYS A 1 882 ? 53.449 32.312 -28.196 1.00 74.50 882 LYS A C 1
ATOM 7124 O O . LYS A 1 882 ? 53.942 31.398 -27.539 1.00 74.50 882 LYS A O 1
ATOM 7129 N N . ARG A 1 883 ? 52.676 32.106 -29.262 1.00 76.44 883 ARG A N 1
ATOM 7130 C CA . ARG A 1 883 ? 52.322 30.794 -29.816 1.00 76.44 883 ARG A CA 1
ATOM 7131 C C . ARG A 1 883 ? 53.438 30.206 -30.679 1.00 76.44 883 ARG A C 1
ATOM 7133 O O . ARG A 1 883 ? 54.280 30.920 -31.227 1.00 76.44 883 ARG A O 1
ATOM 7140 N N . SER A 1 884 ? 53.391 28.888 -30.857 1.00 69.62 884 SER A N 1
ATOM 7141 C CA . SER A 1 884 ? 54.308 28.124 -31.716 1.00 69.62 884 SER A CA 1
ATOM 7142 C C . SER A 1 884 ? 54.185 28.454 -33.211 1.00 69.62 884 SER A C 1
ATOM 7144 O O . SER A 1 884 ? 55.152 28.274 -33.946 1.00 69.62 884 SER A O 1
ATOM 7146 N N . ASP A 1 885 ? 53.041 28.985 -33.656 1.00 71.12 885 ASP A N 1
ATOM 7147 C CA . ASP A 1 885 ? 52.821 29.500 -35.016 1.00 71.12 885 ASP A CA 1
ATOM 7148 C C . ASP A 1 885 ? 53.294 30.954 -35.211 1.00 71.12 885 ASP A C 1
ATOM 7150 O O . ASP A 1 885 ? 53.202 31.501 -36.309 1.00 71.12 885 ASP A O 1
ATOM 7154 N N . GLY A 1 886 ? 53.820 31.586 -34.158 1.00 72.38 886 GLY A N 1
ATOM 7155 C CA . GLY A 1 886 ? 54.344 32.947 -34.188 1.00 72.38 886 GLY A CA 1
ATOM 7156 C C . GLY A 1 886 ? 53.324 34.049 -33.899 1.00 72.38 886 GLY A C 1
ATOM 7157 O O . GLY A 1 886 ? 53.744 35.205 -33.827 1.00 72.38 886 GLY A O 1
ATOM 7158 N N . LYS A 1 887 ? 52.036 33.732 -33.678 1.00 76.81 887 LYS A N 1
ATOM 7159 C CA . LYS A 1 887 ? 51.072 34.707 -33.137 1.00 76.81 887 LYS A CA 1
ATOM 7160 C C . LYS A 1 887 ? 51.497 35.135 -31.724 1.00 76.81 887 LYS A C 1
ATOM 7162 O O . LYS A 1 887 ? 51.963 34.313 -30.932 1.00 76.81 887 LYS A O 1
ATOM 7167 N N . THR A 1 888 ? 51.282 36.404 -31.397 1.00 76.88 888 THR A N 1
ATOM 7168 C CA . THR A 1 888 ? 51.461 36.962 -30.048 1.00 76.88 888 THR A CA 1
ATOM 7169 C C . THR A 1 888 ? 50.111 37.476 -29.566 1.00 76.88 888 THR A C 1
ATOM 7171 O O . THR A 1 888 ? 49.396 38.060 -30.374 1.00 76.88 888 THR A O 1
ATOM 7174 N N . ALA A 1 889 ? 49.786 37.275 -28.289 1.00 75.56 889 ALA A N 1
ATOM 7175 C CA . ALA A 1 889 ? 48.710 37.993 -27.607 1.00 75.56 889 ALA A CA 1
ATOM 7176 C C . ALA A 1 889 ? 49.303 38.900 -26.524 1.00 75.56 889 ALA A C 1
ATOM 7178 O O . ALA A 1 889 ? 50.258 38.495 -25.858 1.00 75.56 889 ALA A O 1
ATOM 7179 N N . ILE A 1 890 ? 48.747 40.091 -26.323 1.00 80.56 890 ILE A N 1
ATOM 7180 C CA . ILE A 1 890 ? 49.138 41.026 -25.258 1.00 80.56 890 ILE A CA 1
ATOM 7181 C C . ILE A 1 890 ? 47.955 41.201 -24.314 1.00 80.56 890 ILE A C 1
ATOM 7183 O O . ILE A 1 890 ? 46.889 41.636 -24.740 1.00 80.56 890 ILE A O 1
ATOM 7187 N N . ILE A 1 891 ? 48.150 40.878 -23.035 1.00 75.88 891 ILE A N 1
ATOM 7188 C CA . ILE A 1 891 ? 47.162 41.104 -21.981 1.00 75.88 891 ILE A CA 1
ATOM 7189 C C . ILE A 1 891 ? 47.512 42.381 -21.226 1.00 75.88 891 ILE A C 1
ATOM 7191 O O . ILE A 1 891 ? 48.543 42.428 -20.558 1.00 75.88 891 ILE A O 1
ATOM 7195 N N . GLU A 1 892 ? 46.630 43.375 -21.296 1.00 77.75 892 GLU A N 1
ATOM 7196 C CA . GLU A 1 892 ? 46.645 44.561 -20.437 1.00 77.75 892 GLU A CA 1
ATOM 7197 C C . GLU A 1 892 ? 45.657 44.373 -19.280 1.00 77.75 892 GLU A C 1
ATOM 7199 O O . GLU A 1 892 ? 44.488 44.016 -19.487 1.00 77.75 892 GLU A O 1
ATOM 7204 N N . LEU A 1 893 ? 46.117 44.649 -18.059 1.00 70.94 893 LEU A N 1
ATOM 7205 C CA . LEU A 1 893 ? 45.326 44.549 -16.835 1.00 70.94 893 LEU A CA 1
ATOM 7206 C C . LEU A 1 893 ? 45.069 45.945 -16.270 1.00 70.94 893 LEU A C 1
ATOM 7208 O O . LEU A 1 893 ? 45.998 46.627 -15.840 1.00 70.94 893 LEU A O 1
ATOM 7212 N N . SER A 1 894 ? 43.806 46.381 -16.254 1.00 68.81 894 SER A N 1
ATOM 7213 C CA . SER A 1 894 ? 43.438 47.713 -15.765 1.00 68.81 894 SER A CA 1
ATOM 7214 C C . SER A 1 894 ? 42.364 47.664 -14.667 1.00 68.81 894 SER A C 1
ATOM 7216 O O . SER A 1 894 ? 41.293 47.077 -14.856 1.00 68.81 894 SER A O 1
ATOM 7218 N N . PRO A 1 895 ? 42.606 48.285 -13.494 1.00 60.28 895 PRO A N 1
ATOM 7219 C CA . PRO A 1 895 ? 41.549 48.535 -12.523 1.00 60.28 895 PRO A CA 1
ATOM 7220 C C . PRO A 1 895 ? 40.671 49.685 -13.033 1.00 60.28 895 PRO A C 1
ATOM 7222 O O . PRO A 1 895 ? 41.159 50.802 -13.230 1.00 60.28 895 PRO A O 1
ATOM 7225 N N . GLU A 1 896 ? 39.374 49.448 -13.251 1.00 52.81 896 GLU A N 1
ATOM 7226 C CA . GLU A 1 896 ? 38.484 50.532 -13.675 1.00 52.81 896 GLU A CA 1
ATOM 7227 C C . GLU A 1 896 ? 38.122 51.444 -12.494 1.00 52.81 896 GLU A C 1
ATOM 7229 O O . GLU A 1 896 ? 37.833 51.017 -11.379 1.00 52.81 896 GLU A O 1
ATOM 7234 N N . VAL A 1 897 ? 38.146 52.757 -12.736 1.00 48.41 897 VAL A N 1
ATOM 7235 C CA . VAL A 1 897 ? 38.221 53.790 -11.683 1.00 48.41 897 VAL A CA 1
ATOM 7236 C C . VAL A 1 897 ? 36.888 53.995 -10.926 1.00 48.41 897 VAL A C 1
ATOM 7238 O O . VAL A 1 897 ? 36.768 54.901 -10.098 1.00 48.41 897 VAL A O 1
ATOM 7241 N N . LYS A 1 898 ? 35.853 53.176 -11.178 1.00 49.06 898 LYS A N 1
ATOM 7242 C CA . LYS A 1 898 ? 34.548 53.255 -10.497 1.00 49.06 898 LYS A CA 1
ATOM 7243 C C . LYS A 1 898 ? 33.930 51.877 -10.238 1.00 49.06 898 LYS A C 1
ATOM 7245 O O . LYS A 1 898 ? 33.398 51.248 -11.143 1.00 49.06 898 LYS A O 1
ATOM 7250 N N . THR A 1 899 ? 33.833 51.534 -8.950 1.00 49.44 899 THR A N 1
ATOM 7251 C CA . THR A 1 899 ? 33.301 50.270 -8.391 1.00 49.44 899 THR A CA 1
ATOM 7252 C C . THR A 1 899 ? 34.210 49.053 -8.605 1.00 49.44 899 THR A C 1
ATOM 7254 O O . THR A 1 899 ? 35.148 49.106 -9.388 1.00 49.44 899 THR A O 1
ATOM 7257 N N . ASN A 1 900 ? 34.002 47.997 -7.810 1.00 57.31 900 ASN A N 1
ATOM 7258 C CA . ASN A 1 900 ? 34.991 46.938 -7.558 1.00 57.31 900 ASN A CA 1
ATOM 7259 C C . ASN A 1 900 ? 35.090 45.919 -8.713 1.00 57.31 900 ASN A C 1
ATOM 7261 O O . ASN A 1 900 ? 34.674 44.768 -8.558 1.00 57.31 900 ASN A O 1
ATOM 7265 N N . TRP A 1 901 ? 35.628 46.353 -9.851 1.00 62.66 901 TRP A N 1
ATOM 7266 C CA . TRP A 1 901 ? 35.781 45.555 -11.064 1.00 62.66 901 TRP A CA 1
ATOM 7267 C C . TRP A 1 901 ? 37.172 45.713 -11.683 1.00 62.66 901 TRP A C 1
ATOM 7269 O O . TRP A 1 901 ? 37.798 46.771 -11.611 1.00 62.66 901 TRP A O 1
ATOM 7279 N N . PHE A 1 902 ? 37.628 44.646 -12.330 1.00 66.81 902 PHE A N 1
ATOM 7280 C CA . PHE A 1 902 ? 38.902 44.560 -13.032 1.00 66.81 902 PHE A CA 1
ATOM 7281 C C . PHE A 1 902 ? 38.636 44.267 -14.501 1.00 66.81 902 PHE A C 1
ATOM 7283 O O . PHE A 1 902 ? 37.889 43.339 -14.823 1.00 66.81 902 PHE A O 1
ATOM 7290 N N . LYS A 1 903 ? 39.247 45.049 -15.393 1.00 73.69 903 LYS A N 1
ATOM 7291 C CA . LYS A 1 903 ? 39.166 44.821 -16.831 1.00 73.69 903 LYS A CA 1
ATOM 7292 C C . LYS A 1 903 ? 40.417 44.094 -17.306 1.00 73.69 903 LYS A C 1
ATOM 7294 O O . LYS A 1 903 ? 41.537 44.580 -17.160 1.00 73.69 903 LYS A O 1
ATOM 7299 N N . ILE A 1 904 ? 40.196 42.937 -17.918 1.00 73.19 904 ILE A N 1
ATOM 7300 C CA . ILE A 1 904 ? 41.189 42.242 -18.730 1.00 73.19 904 ILE A CA 1
ATOM 7301 C C . ILE A 1 904 ? 40.956 42.666 -20.178 1.00 73.19 904 ILE A C 1
ATOM 7303 O O . ILE A 1 904 ? 39.829 42.593 -20.679 1.00 73.19 904 ILE A O 1
ATOM 7307 N N . THR A 1 905 ? 42.022 43.102 -20.843 1.00 77.19 905 THR A N 1
ATOM 7308 C CA . THR A 1 905 ? 42.029 43.376 -22.283 1.00 77.19 905 THR A CA 1
ATOM 7309 C C . THR A 1 905 ? 43.054 42.471 -22.941 1.00 77.19 905 THR A C 1
ATOM 7311 O O . THR A 1 905 ? 44.183 42.419 -22.466 1.00 77.19 905 THR A O 1
ATOM 7314 N N . VAL A 1 906 ? 42.687 41.764 -24.009 1.00 76.69 906 VAL A N 1
ATOM 7315 C CA . VAL A 1 906 ? 43.633 40.965 -24.806 1.00 76.69 906 VAL A CA 1
ATOM 7316 C C . VAL A 1 906 ? 43.589 41.406 -26.262 1.00 76.69 906 VAL A C 1
ATOM 7318 O O . VAL A 1 906 ? 42.498 41.472 -26.833 1.00 76.69 906 VAL A O 1
ATOM 7321 N N . TYR A 1 907 ? 44.765 41.667 -26.829 1.00 77.75 907 TYR A N 1
ATOM 7322 C CA . TYR A 1 907 ? 45.020 42.035 -28.228 1.00 77.75 907 TYR A CA 1
ATOM 7323 C C . TYR A 1 907 ? 45.837 40.942 -28.926 1.00 77.75 907 TYR A C 1
ATOM 7325 O O . TYR A 1 907 ? 46.725 40.389 -28.236 1.00 77.75 907 TYR A O 1
#

Secondary structure (DSSP, 8-state):
--GGGTTT--TT-HHHHHHGGG-SSEEEE-TTS-EEEEEEETTEEEEEEHHHHHHHHHHHHHHHHHHHHTS---EEEEEE-TT--HHHHHHHHHHHHTTT-EEEEEEEHHHHHHHHHHHTS---S-EEEEEEEE-SS-EEEEEEEEETTEEEEEEEEEETT-SHHHHHHHHHHHHHHHHHHHHS---TT-HHHHHHHHHHHHHHHHHHHHSSEEEEEE----TT-TT---SBTTB-EEEEEEHHHHHHHHHHHHHHHHHHHHHHHHHTT--GGG--EEEEESGGGG-HHHHHHHHHHS-TTSEEE-SS-TTTHHHHHHHHHHHHHTT-GGGTT-EEEEE-SS-EEEEETTTEEEEEE-TT-EESEEEEEEEE-SSTT--EEEEEEEESS-SBGGGSEEEEEEEEE----STT--EEEEEEEE-SSS-EEEEEEETTT--EEEEE-PPTTS---HHHHHHHHHHHHHHHHHHHHHHHHHHHHHHHHHHHHHHHHHHHHTTTTS-HHHHHHHHHHHHHHHHHHHT-----HHHHHHHHHHHHHHHHHHHHHTS-----------------------------B----TT-SEEEEEEE----TTTSB-TTS-B------EEEEEEEE--TT--EEEEEEEE-TTSSEEEEEEEETTEEEEEEEE-GGG--TT---PEEEEETTEEEEEEE-TTSBEEEE--S-HHHHHHHHHHHHHHHH---EEEEEEEE-TT-HHHHHHHHHHHHHH-S-EEEEEEEESS--TTHHHHHHTT--EEEEEEEEE---S-----S-B--SEEEES--TT--HHHHTTB--SEEEEEEE---HHHHHHHHHHHHTTS-TT--EEEEEESSPP-HHHHHTT--TTSEEEETTEEEEE-TTS-EEEEEEEE-SSSS-EEEEE-

pLDDT: mean 71.18, std 18.75, range [22.0, 97.19]

InterPro domains:
  IPR001810 F-box domain [PF00646] (558-597)
  IPR001810 F-box domain [PS50181] (555-601)
  IPR013126 Heat shock protein 70 family [PF00012] (2-520)
  IPR013126 Heat shock protein 70 family [PTHR19375] (2-506)
  IPR018181 Heat shock protein 70, conserved site [PS01036] (278-292)
  IPR029047 Heat shock protein 70kD, peptide-binding domain superfamily [G3DSA:2.60.34.10] (324-505)
  IPR029047 Heat shock protein 70kD, peptide-binding domain superfamily [SSF100920] (329-478)
  IPR043129 ATPase, nucleotide binding domain [SSF53067] (2-119)
  IPR043129 ATPase, nucleotide binding domain [SSF53067] (126-327)

Sequence (907 aa):
MNIKRIIGRRYDDVLLQRDMPLWPFRVEKDTDGTPYLQIQNDTKKVKFSAVTVSSLILKCLKENAERKLGLEVKSAVITVPAYFNATQRRATEEAAELAGLKVLRILNEPTAAAIAYSLKGQRLSRRNILIYDLGGGTFDVAVVNVEGPRITVKAKGGDTHLGGQDIDNIIMIKMIEEFRKRHGMDLKGNYRALKRIRKAAETAKITLSAGSVARIEVWQLDYEIPELECLHLGIDFIMKIARSDFESWIENLLMATVIHVERAIREANLKKSQINEIVLVGGSTRIPLLKKIIKASFEESTKICESIHPDEAVAYGAAVMAAVLSGVEEVQDMRLIDMIPMSIGVQCNRDYMSVLIKKGTVFPCTKKKTFINSEDFQTVINVPVYEGERVLCSHNRQLGEISLPINPKKRGESVVDVTLEVDHNGILQATALDLNTKKGITTTIVYDHCTFTQPEIDEITSQSEEDRLFDETFKIRYKQLQKSEDMAYDYKHRLEKIRGSVDREKFSHLMDAVEREICWLSGFPKVPPSDYLHRRRALRLKVYPTFYYSTMSPSLPFLRLPYLPMKQLLDHMDFMDIVNLSMCSEKSRVVILSIKRFPSTKDLIDENNRMKVNFIDFLFHLRLELPTSVFLEQVTFDIEPDCNMATIQLKLKNRKITIYIFTKSSKPSFLDKPEEMTINQKKFEVYRGNEGFLHLISDTTVEDGLITLINYFKRTFGVGVNRLSIYLTQKNFVVVKSVINYINSTCTSIKKFHFQSVSAEDYYLKSILSNIDAWDTFNIDIKTSFHFECLRYFKSENFELKSGGWFTFYNLQLVDCAQIKIMDSLLTNCNMKEYLMQWIEGNFDELRHLDVEMREVLDEVYLLDGMSPGSFTREENCIAFKRSDGKTAIIELSPEVKTNWFKITVY

Radius of gyration: 40.52 Å; chains: 1; bounding box: 93×102×116 Å

Organism: Caenorhabditis remanei (NCBI:txid31234)

Foldseek 3Di:
DCLLLQQLDFCPPPLNVVCQLLALWHWDQDPLRRIWTWDDDPPDTDTDHSLLVLLVVLLVVQVVVCVVVVHHAQEFAAEDAPPDDQRRLVSNCLSCVLSNYHYLAYHHQLLLLVLLVLVLDQDQDKAWEWEWAAALAWTKIWTWIHHRLEIATLFIFIDRGAHNQVLLVLQLVVQQVVCCVVPVDGCRPVSQLSVQSSVQSSVQLVCLLPDQKDKGWGWDDPVPDPPAIDSPDRHIDIDMDGNVRSCVSCVVSLVVSVVRVVVRCVSSVHDLVRHQEYEAAYPNCSRVSNVVVVPVSGDPNYYYDPSDDRDCSSVNSRVLVVCCSVVPPVSVSRHYWDWDNWFKFKDDDDFFTDTFRHGGDTPQDKGKDKDWAQAAQDQKDKIWMFTHDDGGNVPTHTLGIDIDGDGGHHTGPWMWMWMWGAHNHRFIKIKIATPVVRDIDIDRSHPPSSDDDPVSSVVSSVVVVVVVVVVVQVVLQVVLLVVLLVLLVVLLVVLVVCCVVDDPVLSVVLNVLSVVSNVVSSVVDPDGSVVSVVSSVVNCVSRVVVVCVVPDDYDDFDDADDDDDDDDDDDDDDADWDWDWDDDDQPFQKTKTWTWGDDDPVVQADPVRHGPPDDGDTAWIFIKGFDPPWHWRDWDWDAPPVRQKIKIWTDTPVAIEIEMEGAPVPDDPPQPDFDWDDDPNDIWTWGADPRHYTYTYDNDDPLVVVLVVQVCCCVVGVMAGQEIEGEDDDDPLVSVLSNLQSNLVPHVEHAEYHYEYADDDDPRVCSNTVRHHHAEYEEYHDDGHAEDDDDTAREHQYYYYAAARRPDLRNVLRYQYQEYAHPNHADDLVSVLVVVVCVLVPNRPNHNKYKYKHLDDHDPCVSCPPPDPVQWDDDVQWIWGAHPVGDIKIWHWDDDPDDRIIIIMID